Protein 7PAB (pdb70)

B-factor: mean 87.47, std 33.18, range [37.64, 240.62]

Foldseek 3Di:
DCVQQVLLVLLVVLQCLQFDPLFPWDDDDDDGADLADGDADWSTKTKHFAQDWGKHQVQVSQVSSCLSRPDDFWKKWKWWQQQGIIMITIGRHAPDPAAADPAAAQLFKDKAAAGDIHMHINVVVVVRCVVVVHDPDPQAWTWMWTWGRHPVMIMIGTFIFGAPDVVVVVVLLVVLVVVVCVSVSSNSVVCSVPSVVSNVSSVRRHHTPDFKHADDPFAWLVSDDLQWKWKAFPVHTIIGGLVPDPVNVVDALVVLLVCLQCCLPPVVQCLLVLLQLVLVVPPPPSLVVLQLVSVQSLVVSLVNLCVVQVQRPWHKHWDADPPPGGTKIKTWGDDRIDMQGSNSSVRNCNSLPQWIWTWHAAPSIIIIITGGNPDRDGYDSVSVVVSSVPDDDDPVSNVVSVVVCVRCVPPDPPD/DVLLVVLQVLQADVQFPWPDLCQFDQDWDTKTKHFAQDKDKHQVQVNQVSSVLSNKWKWAQQQGIIMITDGVDADPPAAADPAAAQLFKDKHAHGDIHIHHPVRVVVRCVVNVHDPDPQAWTWMWIWGRHPSMIMIGTFTFGAPDVVVVVVLVVVQCVVPCVNSNSVVCSVPSVSVNVSSVRRPHTPDFKHFDDPFDWLVSDDLQWKWKDAPVGTIIGGLVPDPVNVVLDAAPQPLLAQVSLQVCQQVVVDDLVLLQLVLLQLVLVCPPVHPDSLVLQQLVSQQCLLSSLSVLCVSRVQPPWHKHWDADPPPGGIKMKTWRDDRMDMGGSNSSVRNCNNLPQWIWTWHAAPSIIIIITGGDPDDQPGPDGDSVVSVVSSVPDDDDPVSNVVSNVVCVRCVPPDDDD

Organism: Human herpesvirus 3 (NCBI:txid10335)

Radius of gyration: 47.28 Å; Cα contacts (8 Å, |Δi|>4): 1502; chains: 2; bounding box: 60×59×164 Å

Solvent-accessible surface area: 37228 Å² total; per-residue (Å²): 120,72,110,76,88,88,59,3,69,79,6,11,104,40,0,72,57,0,8,16,102,32,2,83,57,60,31,53,140,50,67,110,3,44,10,104,196,19,18,77,121,26,1,1,46,2,24,0,80,60,114,25,55,53,21,0,0,0,0,2,0,0,33,2,0,35,51,32,11,118,59,139,32,45,0,0,0,48,0,44,0,50,28,107,4,0,21,0,27,0,18,0,73,96,47,124,144,14,45,61,12,174,13,54,32,73,73,21,31,29,62,10,44,48,102,94,31,10,0,0,14,22,58,23,0,28,74,24,1,141,72,36,69,15,53,139,132,20,0,16,0,0,2,12,0,30,0,17,0,84,40,56,86,0,28,0,0,6,18,5,19,3,18,141,71,66,55,157,11,82,115,13,21,50,110,0,49,100,52,99,204,102,66,22,122,31,0,3,65,37,0,47,168,33,67,98,51,0,52,59,16,0,90,22,6,75,46,6,71,50,87,84,12,72,20,114,34,66,12,52,0,42,98,2,1,13,28,6,3,0,30,1,13,86,155,24,69,57,13,5,11,1,55,100,18,108,83,8,94,119,108,94,71,64,42,7,31,106,19,8,48,93,6,41,95,99,13,164,81,6,56,18,1,0,0,0,0,0,3,23,28,18,56,153,121,5,54,82,22,0,38,40,2,7,75,4,18,29,0,12,0,0,2,46,6,0,29,104,45,55,36,123,94,1,43,0,0,0,38,162,7,77,128,42,34,35,2,18,0,2,0,7,4,69,51,138,72,12,43,0,56,58,139,7,0,43,67,0,50,70,1,1,150,41,24,105,7,22,0,6,60,71,94,100,18,18,0,0,2,0,9,96,127,141,137,25,74,106,26,32,34,64,76,0,46,73,76,0,12,106,11,61,0,35,0,62,5,15,0,46,0,8,103,27,0,44,71,1,73,102,18,118,14,83,147,62,113,110,16,67,111,30,0,131,58,6,8,32,113,47,4,134,43,89,105,66,140,164,41,36,73,168,57,36,7,54,3,40,0,121,66,111,18,56,62,20,0,0,0,0,1,0,9,33,2,6,59,50,64,62,14,0,34,0,42,0,53,25,114,9,0,24,0,27,0,19,37,138,98,47,127,138,11,49,67,11,160,16,50,35,72,71,19,30,34,68,14,39,52,99,107,31,12,0,0,28,38,70,22,0,85,78,29,7,145,59,36,69,11,53,165,115,58,5,10,0,0,1,24,0,29,0,16,0,64,39,82,109,0,22,0,0,5,19,10,20,4,15,121,56,68,54,120,14,79,127,26,29,53,124,0,52,113,64,94,168,78,151,23,5,2,61,31,6,39,167,38,53,94,69,0,41,63,34,2,165,21,14,81,46,6,64,63,91,69,12,90,24,114,32,87,9,45,0,38,105,2,4,14,26,6,1,0,19,2,32,82,188,32,64,64,14,3,14,4,67,88,13,106,59,2,96,89,83,29,107,31,204,15,93,204,2,77,42,65,26,8,32,107,28,20,53,99,42,122,30,92,105,152,9,17,58,24,4,0,0,0,0,10,1,8,7,9,40,102,46,91,64,2,70,78,11,1,35,51,1,9,63,18,5,5,0,7,3,0,4,36,0,0,98,53,16,51,34,189,92,7,36,0,0,0,31,161,11,81,84,35,33,47,14,24,0,1,0,6,3,88,34,161,74,9,35,0,13,34,101,2,1,37,45,0,54,57,0,2,136,6,22,58,7,5,0,12,57,58,109,96,26,8,0,0,0,0,8,78,43,83,95,155,62,94,84,73,111,29,19,48,62,78,3,32,72,65,0,13,114,15,70,0,33,0,84,8,3,14,41,0,26,137,7,0,65,53,0,67,115,19,124,15,46,177

InterPro domains:
  IPR021152 Herpesvirus UL31 [MF_04023] (33-329)
  IPR021152 Herpesvirus UL31 [PF02718] (86-326)

Secondary structure (DSSP, 8-state):
--HHHHHHHHHHHHHHHHS-TTEEE--------BTTB--SS--EEEEEETT-EEEE-HHHHHHHHHHH-SS----EEEEEE-SSEEEEEEESS--TT-------SSS-EEEE-TT-EEEEEHHHHHHHHHHTT---STTTSEEEEEEEEETTEEEEEEEEEEES-HHHHHHHHHHHHHHH--HHHHHHHHHTT-HHHHHHHHTTEEEES--EEE-PSSEEGGG--TTEEEEEETTEEEEEEGGG-HHHH---HHHHHHHHHT-SSSGGGGHHHHHHHHHHHH----HHHHHHHHT-HHHHHHHHHHHHTT-TT-EEEEEE-TTTSSEEEEEEPPTT-EEE-HHHHHHHHHHTTTEEEEEEEETTEEEEEEEE--------HHHHHHHHHHSEEEHHHHHHHHHHHHHHTT-----/-HHHHHHHHHHS-TTSEE--TTS--SS---EEEE-TT-EEEE-HHHHHHHHHHH--EEEEE-SSSEEEEE-SS--TT-------SSS-EEEE-TT-EEEE-HHHHHHHHHHTT---STTTSEEEEEEEEETTEEEEEEEEEEES-HHHHHHHHHHHHHHT--HHHHHHHHH-HHHHHHHHHHEEEES--EEE-PSSEEGGG--TTEEEEEETTEEEEEETTT-HHHHHH-S---TT-SHHHHHHHHHTT---HHHHHHHHHHHHHHHTS----HHHHHHHHHT-HHHHHHHHHHHHTT--S-EEEEEE-TTTSSEEEEEE--SS-EEE-HHHHHHHHHHTTTEEEEEEEETTEEEEEEEE-SS----PPP-HHHHHHHHHH-EEEHHHHHHHHHHHHHTSS-----

Structure (mmCIF, N/CA/C/O backbone):
data_7PAB
#
_entry.id   7PAB
#
_cell.length_a   76.010
_cell.length_b   35.050
_cell.length_c   158.220
_cell.angle_alpha   90.000
_cell.angle_beta   93.694
_cell.angle_gamma   90.000
#
_symmetry.space_group_name_H-M   'P 1 21 1'
#
loop_
_entity.id
_entity.type
_entity.pdbx_description
1 polymer 'Nuclear egress protein 2,Nuclear egress protein 1'
2 non-polymer 'SULFATE ION'
3 non-polymer 'ZINC ION'
4 water water
#
loop_
_atom_site.group_PDB
_atom_site.id
_atom_site.type_symbol
_atom_site.label_atom_id
_atom_site.label_alt_id
_atom_site.label_comp_id
_atom_site.label_asym_id
_atom_site.label_entity_id
_atom_site.label_seq_id
_atom_site.pdbx_PDB_ins_code
_atom_site.Cartn_x
_atom_site.Cartn_y
_atom_site.Cartn_z
_atom_site.occupancy
_atom_site.B_iso_or_equiv
_atom_site.auth_seq_id
_atom_site.auth_comp_id
_atom_site.auth_asym_id
_atom_site.auth_atom_id
_atom_site.pdbx_PDB_model_num
ATOM 1 N N . GLY A 1 1 ? 76.44194 -8.21147 -11.67577 1.000 105.43103 9 GLY A N 1
ATOM 2 C CA . GLY A 1 1 ? 77.85555 -8.17931 -11.34295 1.000 102.85672 9 GLY A CA 1
ATOM 3 C C . GLY A 1 1 ? 78.10702 -7.49059 -10.01386 1.000 97.61179 9 GLY A C 1
ATOM 4 O O . GLY A 1 1 ? 78.21717 -8.15122 -8.98130 1.000 95.02193 9 GLY A O 1
ATOM 8 N N . SER A 1 2 ? 78.18846 -6.15729 -10.04307 1.000 94.85457 10 SER A N 1
ATOM 9 C CA . SER A 1 2 ? 78.34300 -5.35238 -8.83621 1.000 88.03561 10 SER A CA 1
ATOM 10 C C . SER A 1 2 ? 77.00653 -4.94992 -8.22303 1.000 82.67119 10 SER A C 1
ATOM 11 O O . SER A 1 2 ? 76.98070 -4.49576 -7.07366 1.000 78.20420 10 SER A O 1
ATOM 19 N N . HIS A 1 3 ? 75.90464 -5.12018 -8.96012 1.000 85.54937 11 HIS A N 1
ATOM 20 C CA . HIS A 1 3 ? 74.59664 -4.66610 -8.49872 1.000 88.28181 11 HIS A CA 1
ATOM 21 C C . HIS A 1 3 ? 74.27817 -5.20236 -7.10883 1.000 87.31414 11 HIS A C 1
ATOM 22 O O . HIS A 1 3 ? 73.85004 -4.45247 -6.22387 1.000 82.31021 11 HIS A O 1
ATOM 36 N N . MET A 1 4 ? 74.48679 -6.50490 -6.89808 1.000 91.46144 12 MET A N 1
ATOM 37 C CA . MET A 1 4 ? 74.12595 -7.11581 -5.62205 1.000 91.51860 12 MET A CA 1
ATOM 38 C C . MET A 1 4 ? 74.87339 -6.45796 -4.46898 1.000 84.73888 12 MET A C 1
ATOM 39 O O . MET A 1 4 ? 74.27916 -6.14354 -3.43152 1.000 84.40719 12 MET A O 1
ATOM 53 N N . LEU A 1 5 ? 76.18092 -6.23525 -4.63473 1.000 78.84221 13 LEU A N 1
ATOM 54 C CA . LEU A 1 5 ? 76.94398 -5.52269 -3.61409 1.000 71.16278 13 LEU A CA 1
ATOM 55 C C . LEU A 1 5 ? 76.37339 -4.12840 -3.37940 1.000 68.91566 13 LEU A C 1
ATOM 56 O O . LEU A 1 5 ? 76.35417 -3.63782 -2.24364 1.000 65.69840 13 LEU A O 1
ATOM 72 N N . GLU A 1 6 ? 75.89458 -3.47804 -4.44339 1.000 71.11382 14 GLU A N 1
ATOM 73 C CA . GLU A 1 6 ? 75.32749 -2.14063 -4.30472 1.000 71.94693 14 GLU A CA 1
ATOM 74 C C . GLU A 1 6 ? 73.98057 -2.17837 -3.59176 1.000 69.55201 14 GLU A C 1
ATOM 75 O O . GLU A 1 6 ? 73.66409 -1.27659 -2.80818 1.000 66.83015 14 GLU A O 1
ATOM 87 N N . MET A 1 7 ? 73.17002 -3.20739 -3.85308 1.000 72.82869 15 MET A N 1
ATOM 88 C CA . MET A 1 7 ? 71.86283 -3.29037 -3.20843 1.000 75.73667 15 MET A CA 1
ATOM 89 C C . MET A 1 7 ? 72.00372 -3.43088 -1.69784 1.000 68.24503 15 MET A C 1
ATOM 90 O O . MET A 1 7 ? 71.27983 -2.77997 -0.93552 1.000 65.84904 15 MET A O 1
ATOM 104 N N . GLY A 1 8 ? 72.93082 -4.27691 -1.24674 1.000 63.80015 16 GLY A N 1
ATOM 105 C CA . GLY A 1 8 ? 73.13711 -4.43571 0.18197 1.000 61.04544 16 GLY A CA 1
ATOM 106 C C . GLY A 1 8 ? 73.68655 -3.18234 0.83497 1.000 59.15433 16 GLY A C 1
ATOM 107 O O . GLY A 1 8 ? 73.26656 -2.80874 1.93379 1.000 57.52080 16 GLY A O 1
ATOM 111 N N . ASP A 1 9 ? 74.63202 -2.51451 0.17152 1.000 60.91625 17 ASP A N 1
ATOM 112 C CA . ASP A 1 9 ? 75.20391 -1.29866 0.73980 1.000 62.40075 17 ASP A CA 1
ATOM 113 C C . ASP A 1 9 ? 74.17044 -0.18130 0.81032 1.000 60.65138 17 ASP A C 1
ATOM 114 O O . ASP A 1 9 ? 74.11852 0.55859 1.79931 1.000 58.03411 17 ASP A O 1
ATOM 123 N N . ASN A 1 10 ? 73.34216 -0.03766 -0.22797 1.000 61.16048 18 ASN A N 1
ATOM 124 C CA . ASN A 1 10 ? 72.28572 0.96717 -0.18335 1.000 62.03964 18 ASN A CA 1
ATOM 125 C C . ASN A 1 10 ? 71.37428 0.74538 1.01749 1.000 59.21865 18 ASN A C 1
ATOM 126 O O . ASN A 1 10 ? 70.91219 1.70680 1.64126 1.000 58.48211 18 ASN A O 1
ATOM 137 N N . LEU A 1 11 ? 71.11132 -0.51719 1.36040 1.000 58.48251 19 LEU A N 1
ATOM 138 C CA . LEU A 1 11 ? 70.28748 -0.82062 2.52585 1.000 57.78456 19 LEU A CA 1
ATOM 139 C C . LEU A 1 11 ? 70.96657 -0.35784 3.80955 1.000 56.03020 19 LEU A C 1
ATOM 140 O O . LEU A 1 11 ? 70.40939 0.44024 4.57229 1.000 55.46395 19 LEU A O 1
ATOM 156 N N . LEU A 1 12 ? 72.17862 -0.85782 4.06676 1.000 55.17681 20 LEU A N 1
ATOM 157 C CA . LEU A 1 12 ? 72.86580 -0.52632 5.31030 1.000 55.46178 20 LEU A CA 1
ATOM 158 C C . LEU A 1 12 ? 73.11529 0.97055 5.43524 1.000 58.80970 20 LEU A C 1
ATOM 159 O O . LEU A 1 12 ? 73.08862 1.51147 6.54714 1.000 60.32838 20 LEU A O 1
ATOM 175 N N . GLN A 1 13 ? 73.35482 1.65730 4.31599 1.000 60.35738 21 GLN A N 1
ATOM 176 C CA . GLN A 1 13 ? 73.56550 3.09980 4.37607 1.000 63.04223 21 GLN A CA 1
ATOM 177 C C . GLN A 1 13 ? 72.27999 3.82626 4.75119 1.000 58.28777 21 GLN A C 1
ATOM 178 O O . GLN A 1 13 ? 72.31361 4.81952 5.48651 1.000 55.94810 21 GLN A O 1
ATOM 192 N N . ARG A 1 14 ? 71.13668 3.34758 4.25756 1.000 55.39843 22 ARG A N 1
ATOM 193 C CA . ARG A 1 14 ? 69.86809 3.96263 4.62675 1.000 55.10227 22 ARG A CA 1
ATOM 194 C C . ARG A 1 14 ? 69.49641 3.63852 6.06722 1.000 55.06229 22 ARG A C 1
ATOM 195 O O . ARG A 1 14 ? 68.80503 4.42742 6.72203 1.000 55.26125 22 ARG A O 1
ATOM 216 N N . ILE A 1 15 ? 69.94538 2.49180 6.57722 1.000 54.13009 23 ILE A N 1
ATOM 217 C CA . ILE A 1 15 ? 69.74304 2.18009 7.98676 1.000 54.49261 23 ILE A CA 1
ATOM 218 C C . ILE A 1 15 ? 70.59078 3.10034 8.85557 1.000 56.74019 23 ILE A C 1
ATOM 219 O O . ILE A 1 15 ? 70.09073 3.73297 9.79397 1.000 58.42667 23 ILE A O 1
ATOM 235 N N . ARG A 1 16 ? 71.88872 3.19049 8.55558 1.000 57.02872 24 ARG A N 1
ATOM 236 C CA . ARG A 1 16 ? 72.75525 4.08368 9.31613 1.000 60.69774 24 ARG A CA 1
ATOM 237 C C . ARG A 1 16 ? 72.27067 5.52326 9.23142 1.000 58.31372 24 ARG A C 1
ATOM 238 O O . ARG A 1 16 ? 72.42367 6.29049 10.19030 1.000 58.04937 24 ARG A O 1
ATOM 259 N N . LEU A 1 17 ? 71.66357 5.89789 8.10452 1.000 55.47583 25 LEU A N 1
ATOM 260 C CA . LEU A 1 17 ? 71.15682 7.25562 7.94489 1.000 56.26081 25 LEU A CA 1
ATOM 261 C C . LEU A 1 17 ? 70.12872 7.59271 9.01881 1.000 55.33474 25 LEU A C 1
ATOM 262 O O . LEU A 1 17 ? 70.19588 8.65520 9.64806 1.000 56.74994 25 LEU A O 1
ATOM 278 N N . VAL A 1 18 ? 69.16434 6.69568 9.24627 1.000 53.57642 26 VAL A N 1
ATOM 279 C CA . VAL A 1 18 ? 68.03335 7.02125 10.11228 1.000 53.18009 26 VAL A CA 1
ATOM 280 C C . VAL A 1 18 ? 68.30464 6.78614 11.59038 1.000 53.52282 26 VAL A C 1
ATOM 281 O O . VAL A 1 18 ? 67.50057 7.22161 12.42808 1.000 55.70767 26 VAL A O 1
ATOM 294 N N . VAL A 1 19 ? 69.39396 6.11927 11.94311 1.000 56.74619 27 VAL A N 1
ATOM 295 C CA . VAL A 1 19 ? 69.71714 5.90697 13.35639 1.000 55.69418 27 VAL A CA 1
ATOM 296 C C . VAL A 1 19 ? 70.42592 7.15006 13.88915 1.000 57.00811 27 VAL A C 1
ATOM 297 O O . VAL A 1 19 ? 71.42652 7.58180 13.29535 1.000 57.98314 27 VAL A O 1
ATOM 310 N N . PRO A 1 20 ? 69.95163 7.75130 14.98398 1.000 56.98535 28 PRO A N 1
ATOM 311 C CA . PRO A 1 20 ? 70.62991 8.94000 15.51683 1.000 59.44522 28 PRO A CA 1
ATOM 312 C C . PRO A 1 20 ? 72.08701 8.65300 15.84919 1.000 62.95820 28 PRO A C 1
ATOM 313 O O . PRO A 1 20 ? 72.45950 7.53292 16.20517 1.000 64.74734 28 PRO A O 1
ATOM 324 N N . SER A 1 21 ? 72.91245 9.69796 15.74555 1.000 66.51965 29 SER A N 1
ATOM 325 C CA . SER A 1 21 ? 74.35977 9.51591 15.80636 1.000 70.43136 29 SER A CA 1
ATOM 326 C C . SER A 1 21 ? 74.83728 9.09459 17.19050 1.000 69.37404 29 SER A C 1
ATOM 327 O O . SER A 1 21 ? 75.89231 8.46047 17.30731 1.000 69.82445 29 SER A O 1
ATOM 335 N N . ALA A 1 22 ? 74.09700 9.44183 18.24711 1.000 67.89215 30 ALA A N 1
ATOM 336 C CA . ALA A 1 22 ? 74.49900 9.02311 19.58654 1.000 68.35500 30 ALA A CA 1
ATOM 337 C C . ALA A 1 22 ? 74.62388 7.50805 19.67988 1.000 66.86252 30 ALA A C 1
ATOM 338 O O . ALA A 1 22 ? 75.38575 6.99664 20.50915 1.000 69.36038 30 ALA A O 1
ATOM 345 N N . LEU A 1 23 ? 73.88073 6.77811 18.85046 1.000 64.20664 31 LEU A N 1
ATOM 346 C CA . LEU A 1 23 ? 74.00943 5.32632 18.73090 1.000 62.99199 31 LEU A CA 1
ATOM 347 C C . LEU A 1 23 ? 74.94564 5.07118 17.55504 1.000 63.82096 31 LEU A C 1
ATOM 348 O O . LEU A 1 23 ? 74.52116 5.00360 16.40078 1.000 64.58043 31 LEU A O 1
ATOM 364 N N . GLN A 1 24 ? 76.23390 4.93228 17.85336 1.000 69.51594 32 GLN A N 1
ATOM 365 C CA . GLN A 1 24 ? 77.24437 4.88942 16.80681 1.000 75.20111 32 GLN A CA 1
ATOM 366 C C . GLN A 1 24 ? 77.23347 3.54769 16.08809 1.000 74.01883 32 GLN A C 1
ATOM 367 O O . GLN A 1 24 ? 77.24504 2.48882 16.72320 1.000 67.64378 32 GLN A O 1
ATOM 381 N N . CYS A 1 25 ? 77.22079 3.59736 14.75888 1.000 76.40181 33 CYS A N 1
ATOM 382 C CA . CYS A 1 25 ? 77.40180 2.38913 13.96870 1.000 81.89836 33 CYS A CA 1
ATOM 383 C C . CYS A 1 25 ? 78.74752 1.75716 14.29877 1.000 86.63404 33 CYS A C 1
ATOM 384 O O . CYS A 1 25 ? 79.77830 2.43605 14.31804 1.000 91.87459 33 CYS A O 1
ATOM 392 N N . CYS A 1 26 ? 78.73339 0.45112 14.57064 1.000 86.84029 34 CYS A N 1
ATOM 393 C CA . CYS A 1 26 ? 79.95169 -0.27695 14.90143 1.000 90.62377 34 CYS A CA 1
ATOM 394 C C . CYS A 1 26 ? 79.99411 -1.62702 14.19591 1.000 95.94875 34 CYS A C 1
ATOM 395 O O . CYS A 1 26 ? 80.54406 -2.59578 14.73176 1.000 97.64084 34 CYS A O 1
ATOM 403 N N . ASP A 1 27 ? 79.41945 -1.70725 12.99828 1.000 97.55383 35 ASP A N 1
ATOM 404 C CA . ASP A 1 27 ? 79.39591 -2.96143 12.26080 1.000 103.28911 35 ASP A CA 1
ATOM 405 C C . ASP A 1 27 ? 80.81263 -3.45664 11.99262 1.000 107.99233 35 ASP A C 1
ATOM 406 O O . ASP A 1 27 ? 81.76517 -2.67665 11.90458 1.000 113.92493 35 ASP A O 1
ATOM 415 N N . GLY A 1 28 ? 80.94252 -4.76888 11.85964 1.000 106.06616 36 GLY A N 1
ATOM 416 C CA . GLY A 1 28 ? 82.19042 -5.39838 11.47996 1.000 108.14975 36 GLY A CA 1
ATOM 417 C C . GLY A 1 28 ? 82.30482 -5.55302 9.98090 1.000 107.18418 36 GLY A C 1
ATOM 418 O O . GLY A 1 28 ? 81.79871 -4.73480 9.20631 1.000 101.98051 36 GLY A O 1
ATOM 422 N N . ASP A 1 29 ? 82.97805 -6.62228 9.56372 1.000 113.16451 37 ASP A N 1
ATOM 423 C CA . ASP A 1 29 ? 83.13662 -6.94264 8.14878 1.000 115.76803 37 ASP A CA 1
ATOM 424 C C . ASP A 1 29 ? 81.95735 -7.80739 7.71837 1.000 110.67806 37 ASP A C 1
ATOM 425 O O . ASP A 1 29 ? 81.83604 -8.96040 8.14408 1.000 113.21690 37 ASP A O 1
ATOM 434 N N . LEU A 1 30 ? 81.07536 -7.24227 6.86663 1.000 105.63192 38 LEU A N 1
ATOM 435 C CA . LEU A 1 30 ? 79.86722 -7.93656 6.45672 1.000 100.21924 38 LEU A CA 1
ATOM 436 C C . LEU A 1 30 ? 79.99904 -8.46191 5.03171 1.000 95.15113 38 LEU A C 1
ATOM 437 O O . LEU A 1 30 ? 80.75235 -7.90983 4.22374 1.000 95.56730 38 LEU A O 1
ATOM 453 N N . PRO A 1 31 ? 79.27965 -9.53632 4.69812 1.000 90.36499 39 PRO A N 1
ATOM 454 C CA . PRO A 1 31 ? 79.37117 -10.09220 3.34363 1.000 86.71259 39 PRO A CA 1
ATOM 455 C C . PRO A 1 31 ? 78.39590 -9.44534 2.37451 1.000 77.82989 39 PRO A C 1
ATOM 456 O O . PRO A 1 31 ? 77.68931 -8.49433 2.72531 1.000 72.16963 39 PRO A O 1
ATOM 467 N N . ILE A 1 32 ? 78.36173 -9.95782 1.14356 1.000 76.60476 40 ILE A N 1
ATOM 468 C CA . ILE A 1 32 ? 77.38470 -9.50579 0.16308 1.000 72.93345 40 ILE A CA 1
ATOM 469 C C . ILE A 1 32 ? 76.00196 -10.00045 0.56232 1.000 70.31116 40 ILE A C 1
ATOM 470 O O . ILE A 1 32 ? 75.82978 -11.15521 0.97576 1.000 69.71838 40 ILE A O 1
ATOM 486 N N . PHE A 1 33 ? 75.00579 -9.12818 0.43724 1.000 69.09858 41 PHE A N 1
ATOM 487 C CA . PHE A 1 33 ? 73.63140 -9.44664 0.80241 1.000 69.55065 41 PHE A CA 1
ATOM 488 C C . PHE A 1 33 ? 72.84824 -9.81601 -0.45257 1.000 67.87868 41 PHE A C 1
ATOM 489 O O . PHE A 1 33 ? 72.78050 -9.02742 -1.40158 1.000 69.35925 41 PHE A O 1
ATOM 506 N N . ASP A 1 34 ? 72.25300 -11.00982 -0.44994 1.000 66.32099 42 ASP A N 1
ATOM 507 C CA . ASP A 1 34 ? 71.44224 -11.47094 -1.56703 1.000 65.87955 42 ASP A CA 1
ATOM 508 C C . ASP A 1 34 ? 69.97207 -11.35084 -1.19490 1.000 65.60175 42 ASP A C 1
ATOM 509 O O . ASP A 1 34 ? 69.51125 -12.08317 -0.30685 1.000 63.88339 42 ASP A O 1
ATOM 518 N N . PRO A 1 35 ? 69.19616 -10.46912 -1.83422 1.000 69.52893 43 PRO A N 1
ATOM 519 C CA . PRO A 1 35 ? 67.78319 -10.32445 -1.44012 1.000 73.00611 43 PRO A CA 1
ATOM 520 C C . PRO A 1 35 ? 67.00616 -11.62968 -1.45943 1.000 76.23139 43 PRO A C 1
ATOM 521 O O . PRO A 1 35 ? 66.08029 -11.80022 -0.65539 1.000 77.78184 43 PRO A O 1
ATOM 532 N N . GLN A 1 36 ? 67.35393 -12.55985 -2.34950 1.000 70.06174 44 GLN A N 1
ATOM 533 C CA . GLN A 1 36 ? 66.67898 -13.85000 -2.41182 1.000 72.54781 44 GLN A CA 1
ATOM 534 C C . GLN A 1 36 ? 67.20732 -14.84633 -1.38846 1.000 68.18648 44 GLN A C 1
ATOM 535 O O . GLN A 1 36 ? 66.58161 -15.89332 -1.18915 1.000 68.77821 44 GLN A O 1
ATOM 549 N N . ARG A 1 37 ? 68.33993 -14.55734 -0.75074 1.000 64.87776 45 ARG A N 1
ATOM 550 C CA . ARG A 1 37 ? 68.90203 -15.40777 0.29999 1.000 63.94176 45 ARG A CA 1
ATOM 551 C C . ARG A 1 37 ? 69.44990 -14.51097 1.39863 1.000 63.84003 45 ARG A C 1
ATOM 552 O O . ARG A 1 37 ? 70.66825 -14.36847 1.56065 1.000 64.14339 45 ARG A O 1
ATOM 573 N N . PRO A 1 38 ? 68.57164 -13.88095 2.17525 1.000 63.63407 46 PRO A N 1
ATOM 574 C CA . PRO A 1 38 ? 69.04030 -12.95333 3.19797 1.000 63.02166 46 PRO A CA 1
ATOM 575 C C . PRO A 1 38 ? 69.95559 -13.65785 4.18107 1.000 63.59765 46 PRO A C 1
ATOM 576 O O . PRO A 1 38 ? 69.78449 -14.85839 4.46230 1.000 64.89602 46 PRO A O 1
ATOM 587 N N . PRO A 1 39 ? 70.93802 -12.95036 4.73212 1.000 63.65154 47 PRO A N 1
ATOM 588 C CA . PRO A 1 39 ? 71.82300 -13.57745 5.71862 1.000 65.37338 47 PRO A CA 1
ATOM 589 C C . PRO A 1 39 ? 71.07143 -13.94380 6.98842 1.000 66.90775 47 PRO A C 1
ATOM 590 O O . PRO A 1 39 ? 69.98865 -13.43071 7.27876 1.000 65.59245 47 PRO A O 1
ATOM 601 N N . ALA A 1 40 ? 71.67633 -14.85189 7.75436 1.000 69.88142 48 ALA A N 1
ATOM 602 C CA . ALA A 1 40 ? 71.18755 -15.19272 9.08231 1.000 71.64883 48 ALA A CA 1
ATOM 603 C C . ALA A 1 40 ? 72.03414 -14.58963 10.19270 1.000 72.86530 48 ALA A C 1
ATOM 604 O O . ALA A 1 40 ? 71.54407 -14.44802 11.31771 1.000 73.14915 48 ALA A O 1
ATOM 611 N N . ARG A 1 41 ? 73.28154 -14.23031 9.90267 1.000 76.30139 49 ARG A N 1
ATOM 612 C CA . ARG A 1 41 ? 74.13777 -13.58674 10.88430 1.000 78.90898 49 ARG A CA 1
ATOM 613 C C . ARG A 1 41 ? 73.64266 -12.16769 11.15959 1.000 70.09186 49 ARG A C 1
ATOM 614 O O . ARG A 1 41 ? 72.65495 -11.69581 10.58837 1.000 65.63876 49 ARG A O 1
ATOM 635 N N . CYS A 1 42 ? 74.34473 -11.47779 12.05217 1.000 66.91042 50 CYS A N 1
ATOM 636 C CA . CYS A 1 42 ? 74.02302 -10.08798 12.33597 1.000 63.25844 50 CYS A CA 1
ATOM 637 C C . CYS A 1 42 ? 74.40893 -9.20887 11.15309 1.000 61.79244 50 CYS A C 1
ATOM 638 O O . CYS A 1 42 ? 75.48233 -9.36707 10.56550 1.000 63.10386 50 CYS A O 1
ATOM 646 N N . VAL A 1 43 ? 73.52681 -8.27433 10.80584 1.000 60.48010 51 VAL A N 1
ATOM 647 C CA . VAL A 1 43 ? 73.72908 -7.42947 9.63709 1.000 60.99735 51 VAL A CA 1
ATOM 648 C C . VAL A 1 43 ? 74.06273 -5.98669 9.99625 1.000 59.34882 51 VAL A C 1
ATOM 649 O O . VAL A 1 43 ? 74.66261 -5.28660 9.16559 1.000 59.09001 51 VAL A O 1
ATOM 662 N N . PHE A 1 44 ? 73.69703 -5.51381 11.18594 1.000 57.78124 52 PHE A N 1
ATOM 663 C CA . PHE A 1 44 ? 74.13323 -4.19813 11.62919 1.000 57.80040 52 PHE A CA 1
ATOM 664 C C . PHE A 1 44 ? 74.22710 -4.18312 13.14738 1.000 56.77614 52 PHE A C 1
ATOM 665 O O . PHE A 1 44 ? 73.59380 -4.98469 13.83931 1.000 58.39689 52 PHE A O 1
ATOM 682 N N . GLN A 1 45 ? 75.03716 -3.25462 13.65385 1.000 56.39432 53 GLN A N 1
ATOM 683 C CA . GLN A 1 45 ? 75.21769 -3.05734 15.08524 1.000 57.22792 53 GLN A CA 1
ATOM 684 C C . GLN A 1 45 ? 75.38669 -1.57202 15.35944 1.000 54.72990 53 GLN A C 1
ATOM 685 O O . GLN A 1 45 ? 76.16721 -0.89858 14.68066 1.000 53.23058 53 GLN A O 1
ATOM 699 N N . PHE A 1 46 ? 74.65449 -1.06872 16.34953 1.000 54.42533 54 PHE A N 1
ATOM 700 C CA . PHE A 1 46 ? 74.79632 0.29978 16.82483 1.000 56.23150 54 PHE A CA 1
ATOM 701 C C . PHE A 1 46 ? 74.97072 0.26680 18.33510 1.000 58.48761 54 PHE A C 1
ATOM 702 O O . PHE A 1 46 ? 74.35915 -0.55909 19.01865 1.000 60.65148 54 PHE A O 1
ATOM 719 N N . ASN A 1 47 ? 75.80595 1.16450 18.85210 1.000 59.25239 55 ASN A N 1
ATOM 720 C CA . ASN A 1 47 ? 76.21710 1.13245 20.24851 1.000 62.59175 55 ASN A CA 1
ATOM 721 C C . ASN A 1 47 ? 75.95163 2.48229 20.89576 1.000 64.17697 55 ASN A C 1
ATOM 722 O O . ASN A 1 47 ? 76.28394 3.52577 20.32462 1.000 63.80460 55 ASN A O 1
ATOM 733 N N . GLY A 1 48 ? 75.34963 2.45536 22.08375 1.000 64.64627 56 GLY A N 1
ATOM 734 C CA . GLY A 1 48 ? 75.13544 3.65829 22.86342 1.000 65.17945 56 GLY A CA 1
ATOM 735 C C . GLY A 1 48 ? 75.94498 3.64637 24.14355 1.000 65.97849 56 GLY A C 1
ATOM 736 O O . GLY A 1 48 ? 75.78300 2.74998 24.97656 1.000 68.63654 56 GLY A O 1
ATOM 740 N N . GLU A 1 49 ? 76.82001 4.63405 24.31342 1.000 65.28676 57 GLU A N 1
ATOM 741 C CA . GLU A 1 49 ? 77.69387 4.67009 25.47450 1.000 66.19980 57 GLU A CA 1
ATOM 742 C C . GLU A 1 49 ? 76.89697 5.00139 26.73632 1.000 64.17935 57 GLU A C 1
ATOM 743 O O . GLU A 1 49 ? 75.70633 5.32495 26.69335 1.000 60.77419 57 GLU A O 1
ATOM 755 N N . ASP A 1 50 ? 77.57587 4.90877 27.87702 1.000 65.85351 58 ASP A N 1
ATOM 756 C CA . ASP A 1 50 ? 76.94060 5.21629 29.14972 1.000 66.53925 58 ASP A CA 1
ATOM 757 C C . ASP A 1 50 ? 76.47094 6.66565 29.16829 1.000 66.24360 58 ASP A C 1
ATOM 758 O O . ASP A 1 50 ? 77.10150 7.55614 28.59185 1.000 65.46037 58 ASP A O 1
ATOM 767 N N . ASN A 1 51 ? 75.34044 6.89283 29.83498 1.000 67.83975 59 ASN A N 1
ATOM 768 C CA . ASN A 1 51 ? 74.68219 8.18751 29.96990 1.000 69.31271 59 ASN A CA 1
ATOM 769 C C . ASN A 1 51 ? 74.02093 8.64309 28.67619 1.000 67.05405 59 ASN A C 1
ATOM 770 O O . ASN A 1 51 ? 73.50070 9.76522 28.62631 1.000 66.63284 59 ASN A O 1
ATOM 781 N N . VAL A 1 52 ? 74.02319 7.81931 27.62733 1.000 66.05383 60 VAL A N 1
ATOM 782 C CA . VAL A 1 52 ? 73.31726 8.16564 26.40160 1.000 64.23953 60 VAL A CA 1
ATOM 783 C C . VAL A 1 52 ? 71.81839 8.00769 26.61489 1.000 61.03556 60 VAL A C 1
ATOM 784 O O . VAL A 1 52 ? 71.35810 7.06483 27.27352 1.000 61.24020 60 VAL A O 1
ATOM 797 N N . SER A 1 53 ? 71.04758 8.93740 26.05579 1.000 58.61752 61 SER A N 1
ATOM 798 C CA . SER A 1 53 ? 69.58772 8.86193 26.04262 1.000 54.98114 61 SER A CA 1
ATOM 799 C C . SER A 1 53 ? 69.15059 9.13926 24.60806 1.000 51.60396 61 SER A C 1
ATOM 800 O O . SER A 1 53 ? 69.17541 10.28893 24.16001 1.000 50.83828 61 SER A O 1
ATOM 808 N N . GLU A 1 54 ? 68.75405 8.09161 23.89027 1.000 52.26681 62 GLU A N 1
ATOM 809 C CA . GLU A 1 54 ? 68.44884 8.21299 22.47287 1.000 54.58563 62 GLU A CA 1
ATOM 810 C C . GLU A 1 54 ? 67.35418 7.21870 22.11668 1.000 52.74192 62 GLU A C 1
ATOM 811 O O . GLU A 1 54 ? 67.00440 6.33742 22.90486 1.000 53.93471 62 GLU A O 1
ATOM 823 N N . ALA A 1 55 ? 66.81679 7.36932 20.90912 1.000 52.44112 63 ALA A N 1
ATOM 824 C CA . ALA A 1 55 ? 65.74409 6.52433 20.40708 1.000 50.54527 63 ALA A CA 1
ATOM 825 C C . ALA A 1 55 ? 66.19535 5.81314 19.13961 1.000 50.48442 63 ALA A C 1
ATOM 826 O O . ALA A 1 55 ? 66.84621 6.41220 18.27832 1.000 49.32656 63 ALA A O 1
ATOM 833 N N . PHE A 1 56 ? 65.83591 4.53459 19.03012 1.000 50.77450 64 PHE A N 1
ATOM 834 C CA . PHE A 1 56 ? 66.18878 3.70697 17.88607 1.000 50.94560 64 PHE A CA 1
ATOM 835 C C . PHE A 1 56 ? 64.94774 3.46573 17.03991 1.000 50.79066 64 PHE A C 1
ATOM 836 O O . PHE A 1 56 ? 63.94360 2.96833 17.57095 1.000 50.14278 64 PHE A O 1
ATOM 853 N N . PRO A 1 57 ? 64.95050 3.79633 15.73445 1.000 49.60029 65 PRO A N 1
ATOM 854 C CA . PRO A 1 57 ? 63.74720 3.57585 14.89841 1.000 49.17734 65 PRO A CA 1
ATOM 855 C C . PRO A 1 57 ? 63.57681 2.10927 14.52159 1.000 48.59315 65 PRO A C 1
ATOM 856 O O . PRO A 1 57 ? 63.79998 1.68002 13.37966 1.000 49.64733 65 PRO A O 1
ATOM 867 N N . VAL A 1 58 ? 63.15514 1.31370 15.50568 1.000 45.64398 66 VAL A N 1
ATOM 868 C CA . VAL A 1 58 ? 63.13779 -0.13578 15.33631 1.000 45.79706 66 VAL A CA 1
ATOM 869 C C . VAL A 1 58 ? 62.15028 -0.53984 14.24744 1.000 46.53303 66 VAL A C 1
ATOM 870 O O . VAL A 1 58 ? 62.46172 -1.37300 13.38715 1.000 47.92631 66 VAL A O 1
ATOM 883 N N . GLU A 1 59 ? 60.94912 0.04296 14.25545 1.000 45.32259 67 GLU A N 1
ATOM 884 C CA . GLU A 1 59 ? 59.94327 -0.37793 13.28678 1.000 44.72901 67 GLU A CA 1
ATOM 885 C C . GLU A 1 59 ? 60.34006 0.01246 11.86897 1.000 45.04997 67 GLU A C 1
ATOM 886 O O . GLU A 1 59 ? 60.19928 -0.78900 10.93939 1.000 44.38959 67 GLU A O 1
ATOM 898 N N . TYR A 1 60 ? 60.82203 1.24252 11.67991 1.000 47.75797 68 TYR A N 1
ATOM 899 C CA . TYR A 1 60 ? 61.16913 1.69525 10.33860 1.000 50.12252 68 TYR A CA 1
ATOM 900 C C . TYR A 1 60 ? 62.26431 0.82436 9.73942 1.000 51.61247 68 TYR A C 1
ATOM 901 O O . TYR A 1 60 ? 62.18198 0.41236 8.57629 1.000 52.94865 68 TYR A O 1
ATOM 919 N N . ILE A 1 61 ? 63.30317 0.53438 10.52475 1.000 51.15718 69 ILE A N 1
ATOM 920 C CA . ILE A 1 61 ? 64.39047 -0.30630 10.03673 1.000 51.54337 69 ILE A CA 1
ATOM 921 C C . ILE A 1 61 ? 63.87254 -1.69465 9.68576 1.000 51.59146 69 ILE A C 1
ATOM 922 O O . ILE A 1 61 ? 64.22108 -2.25721 8.64142 1.000 51.63060 69 ILE A O 1
ATOM 938 N N . MET A 1 62 ? 63.02815 -2.26685 10.54495 1.000 51.46874 70 MET A N 1
ATOM 939 C CA . MET A 1 62 ? 62.47183 -3.58722 10.26626 1.000 51.63650 70 MET A CA 1
ATOM 940 C C . MET A 1 62 ? 61.71423 -3.59680 8.94400 1.000 50.13158 70 MET A C 1
ATOM 941 O O . MET A 1 62 ? 61.90058 -4.49320 8.11383 1.000 50.71227 70 MET A O 1
ATOM 955 N N . ARG A 1 63 ? 60.84421 -2.60635 8.73363 1.000 50.49597 71 ARG A N 1
ATOM 956 C CA . ARG A 1 63 ? 60.04689 -2.57942 7.51303 1.000 53.85460 71 ARG A CA 1
ATOM 957 C C . ARG A 1 63 ? 60.90466 -2.26470 6.29553 1.000 56.48511 71 ARG A C 1
ATOM 958 O O . ARG A 1 63 ? 60.61392 -2.74220 5.19346 1.000 57.12380 71 ARG A O 1
ATOM 979 N N . LEU A 1 64 ? 61.95439 -1.46103 6.47113 1.000 58.02866 72 LEU A N 1
ATOM 980 C CA . LEU A 1 64 ? 62.91167 -1.25480 5.39171 1.000 61.85677 72 LEU A CA 1
ATOM 981 C C . LEU A 1 64 ? 63.57637 -2.56859 5.00083 1.000 60.02060 72 LEU A C 1
ATOM 982 O O . LEU A 1 64 ? 63.71714 -2.87309 3.81125 1.000 63.58932 72 LEU A O 1
ATOM 998 N N . MET A 1 65 ? 63.98370 -3.36390 5.99317 1.000 54.09167 73 MET A N 1
ATOM 999 C CA . MET A 1 65 ? 64.60664 -4.65280 5.71189 1.000 50.82945 73 MET A CA 1
ATOM 1000 C C . MET A 1 65 ? 63.62266 -5.60086 5.03814 1.000 51.45025 73 MET A C 1
ATOM 1001 O O . MET A 1 65 ? 63.96207 -6.27125 4.05596 1.000 51.03198 73 MET A O 1
ATOM 1015 N N . ALA A 1 66 ? 62.39291 -5.67212 5.55464 1.000 52.38454 74 ALA A N 1
ATOM 1016 C CA . ALA A 1 66 ? 61.38662 -6.52740 4.93439 1.000 54.89806 74 ALA A CA 1
ATOM 1017 C C . ALA A 1 66 ? 61.10095 -6.09582 3.50394 1.000 54.80411 74 ALA A C 1
ATOM 1018 O O . ALA A 1 66 ? 60.80980 -6.93703 2.64645 1.000 55.94376 74 ALA A O 1
ATOM 1025 N N . ASN A 1 67 ? 61.17690 -4.79281 3.22847 1.000 56.45898 75 ASN A N 1
ATOM 1026 C CA . ASN A 1 67 ? 60.97778 -4.31174 1.86631 1.000 59.52259 75 ASN A CA 1
ATOM 1027 C C . ASN A 1 67 ? 62.14046 -4.69942 0.96186 1.000 59.32879 75 ASN A C 1
ATOM 1028 O O . ASN A 1 67 ? 61.93724 -4.97499 -0.22569 1.000 60.99949 75 ASN A O 1
ATOM 1039 N N . TRP A 1 68 ? 63.35997 -4.72315 1.50264 1.000 56.80342 76 TRP A N 1
ATOM 1040 C CA . TRP A 1 68 ? 64.52365 -5.09007 0.70308 1.000 57.80703 76 TRP A CA 1
ATOM 1041 C C . TRP A 1 68 ? 64.52547 -6.57876 0.37875 1.000 59.30548 76 TRP A C 1
ATOM 1042 O O . TRP A 1 68 ? 64.83864 -6.97307 -0.75030 1.000 59.19680 76 TRP A O 1
ATOM 1063 N N . ALA A 1 69 ? 64.18515 -7.41882 1.35216 1.000 59.64768 77 ALA A N 1
ATOM 1064 C CA . ALA A 1 69 ? 64.19270 -8.85746 1.13069 1.000 61.34660 77 ALA A CA 1
ATOM 1065 C C . ALA A 1 69 ? 63.13846 -9.25003 0.10432 1.000 64.46116 77 ALA A C 1
ATOM 1066 O O . ALA A 1 69 ? 61.99414 -8.79048 0.15389 1.000 69.47128 77 ALA A O 1
ATOM 1073 N N . GLN A 1 70 ? 63.53127 -10.11376 -0.82689 1.000 64.57798 78 GLN A N 1
ATOM 1074 C CA . GLN A 1 70 ? 62.63405 -10.61929 -1.85507 1.000 68.04366 78 GLN A CA 1
ATOM 1075 C C . GLN A 1 70 ? 62.00267 -11.95317 -1.47381 1.000 65.58084 78 GLN A C 1
ATOM 1076 O O . GLN A 1 70 ? 61.31914 -12.56310 -2.30258 1.000 66.67568 78 GLN A O 1
ATOM 1090 N N . VAL A 1 71 ? 62.21390 -12.41320 -0.24295 1.000 62.81666 79 VAL A N 1
ATOM 1091 C CA . VAL A 1 71 ? 61.56225 -13.59239 0.29945 1.000 65.74703 79 VAL A CA 1
ATOM 1092 C C . VAL A 1 71 ? 60.94586 -13.21932 1.64507 1.000 67.74399 79 VAL A C 1
ATOM 1093 O O . VAL A 1 71 ? 61.09044 -12.09619 2.12537 1.000 65.75797 79 VAL A O 1
ATOM 1106 N N . ASP A 1 72 ? 60.25345 -14.17871 2.25206 1.000 72.15304 80 ASP A N 1
ATOM 1107 C CA . ASP A 1 72 ? 59.63580 -13.93908 3.54836 1.000 72.81497 80 ASP A CA 1
ATOM 1108 C C . ASP A 1 72 ? 60.69514 -13.87909 4.64115 1.000 70.12326 80 ASP A C 1
ATOM 1109 O O . ASP A 1 72 ? 61.61293 -14.70277 4.68869 1.000 70.24489 80 ASP A O 1
ATOM 1118 N N . CYS A 1 73 ? 60.56457 -12.89146 5.52266 1.000 68.24599 81 CYS A N 1
ATOM 1119 C CA . CYS A 1 73 ? 61.47508 -12.74701 6.64680 1.000 65.13725 81 CYS A CA 1
ATOM 1120 C C . CYS A 1 73 ? 60.73278 -12.07650 7.79306 1.000 64.33198 81 CYS A C 1
ATOM 1121 O O . CYS A 1 73 ? 59.63913 -11.53102 7.62364 1.000 63.89579 81 CYS A O 1
ATOM 1129 N N . ASP A 1 74 ? 61.34683 -12.12828 8.97095 1.000 63.72155 82 ASP A N 1
ATOM 1130 C CA . ASP A 1 74 ? 60.79712 -11.54203 10.19198 1.000 62.99271 82 ASP A CA 1
ATOM 1131 C C . ASP A 1 74 ? 61.92673 -10.75825 10.84549 1.000 59.39524 82 ASP A C 1
ATOM 1132 O O . ASP A 1 74 ? 62.57790 -11.24487 11.77949 1.000 58.85845 82 ASP A O 1
ATOM 1141 N N . PRO A 1 75 ? 62.20680 -9.55099 10.35923 1.000 57.88807 83 PRO A N 1
ATOM 1142 C CA . PRO A 1 75 ? 63.32156 -8.77308 10.91300 1.000 55.87352 83 PRO A CA 1
ATOM 1143 C C . PRO A 1 75 ? 63.25240 -8.68659 12.42956 1.000 56.49019 83 PRO A C 1
ATOM 1144 O O . PRO A 1 75 ? 62.21282 -8.36267 13.00940 1.000 55.37114 83 PRO A O 1
ATOM 1155 N N . TYR A 1 76 ? 64.37756 -8.98700 13.07152 1.000 57.04154 84 TYR A N 1
ATOM 1156 C CA . TYR A 1 76 ? 64.48500 -9.01759 14.52209 1.000 55.41299 84 TYR A CA 1
ATOM 1157 C C . TYR A 1 76 ? 65.67865 -8.17937 14.95078 1.000 54.45597 84 TYR A C 1
ATOM 1158 O O . TYR A 1 76 ? 66.74319 -8.22998 14.32504 1.000 54.39337 84 TYR A O 1
ATOM 1176 N N . ILE A 1 77 ? 65.48782 -7.39503 16.00734 1.000 52.58483 85 ILE A N 1
ATOM 1177 C CA . ILE A 1 77 ? 66.52272 -6.52388 16.55022 1.000 52.73638 85 ILE A CA 1
ATOM 1178 C C . ILE A 1 77 ? 66.71039 -6.87797 18.01700 1.000 53.96591 85 ILE A C 1
ATOM 1179 O O . ILE A 1 77 ? 65.74986 -6.85343 18.79571 1.000 56.54609 85 ILE A O 1
ATOM 1195 N N . LYS A 1 78 ? 67.94042 -7.21850 18.38624 1.000 53.76196 86 LYS A N 1
ATOM 1196 C CA . LYS A 1 78 ? 68.28930 -7.57975 19.75271 1.000 54.26610 86 LYS A CA 1
ATOM 1197 C C . LYS A 1 78 ? 68.90508 -6.37948 20.45721 1.000 54.41543 86 LYS A C 1
ATOM 1198 O O . LYS A 1 78 ? 69.76243 -5.68993 19.89359 1.000 53.05749 86 LYS A O 1
ATOM 1217 N N . ILE A 1 79 ? 68.46470 -6.13501 21.68657 1.000 56.87477 87 ILE A N 1
ATOM 1218 C CA . ILE A 1 79 ? 68.91855 -5.00382 22.48842 1.000 58.32319 87 ILE A CA 1
ATOM 1219 C C . ILE A 1 79 ? 69.61358 -5.57663 23.71620 1.000 62.43581 87 ILE A C 1
ATOM 1220 O O . ILE A 1 79 ? 68.96876 -6.19813 24.57126 1.000 62.70858 87 ILE A O 1
ATOM 1236 N N . GLN A 1 80 ? 70.92424 -5.36620 23.80793 1.000 65.60811 88 GLN A N 1
ATOM 1237 C CA . GLN A 1 80 ? 71.76265 -6.01983 24.80152 1.000 70.98226 88 GLN A CA 1
ATOM 1238 C C . GLN A 1 80 ? 72.47626 -4.99247 25.66755 1.000 68.55976 88 GLN A C 1
ATOM 1239 O O . GLN A 1 80 ? 72.97896 -3.98118 25.16745 1.000 66.62747 88 GLN A O 1
ATOM 1253 N N . ASN A 1 81 ? 72.51526 -5.26584 26.97051 1.000 68.63370 89 ASN A N 1
ATOM 1254 C CA . ASN A 1 81 ? 73.32904 -4.50710 27.91458 1.000 69.22176 89 ASN A CA 1
ATOM 1255 C C . ASN A 1 81 ? 74.70798 -5.15731 27.96339 1.000 70.60709 89 ASN A C 1
ATOM 1256 O O . ASN A 1 81 ? 74.87789 -6.22648 28.55850 1.000 72.41075 89 ASN A O 1
ATOM 1267 N N . THR A 1 82 ? 75.69312 -4.51287 27.33566 1.000 71.97281 90 THR A N 1
ATOM 1268 C CA . THR A 1 82 ? 77.02315 -5.09709 27.21934 1.000 76.71642 90 THR A CA 1
ATOM 1269 C C . THR A 1 82 ? 77.80987 -5.05382 28.52117 1.000 80.65235 90 THR A C 1
ATOM 1270 O O . THR A 1 82 ? 78.89538 -5.64050 28.58518 1.000 83.92116 90 THR A O 1
ATOM 1281 N N . GLY A 1 83 ? 77.29653 -4.38648 29.55107 1.000 79.92759 91 GLY A N 1
ATOM 1282 C CA . GLY A 1 83 ? 78.05147 -4.09295 30.74359 1.000 83.14402 91 GLY A CA 1
ATOM 1283 C C . GLY A 1 83 ? 78.67515 -2.71381 30.74695 1.000 83.51355 91 GLY A C 1
ATOM 1284 O O . GLY A 1 83 ? 78.96013 -2.17814 31.82375 1.000 86.31009 91 GLY A O 1
ATOM 1288 N N . VAL A 1 84 ? 78.89757 -2.13066 29.56725 1.000 81.38434 92 VAL A N 1
ATOM 1289 C CA . VAL A 1 84 ? 79.38405 -0.76304 29.44683 1.000 80.99691 92 VAL A CA 1
ATOM 1290 C C . VAL A 1 84 ? 78.57984 0.05527 28.45011 1.000 77.42806 92 VAL A C 1
ATOM 1291 O O . VAL A 1 84 ? 78.88337 1.23222 28.24793 1.000 77.30884 92 VAL A O 1
ATOM 1304 N N . SER A 1 85 ? 77.56077 -0.52320 27.82010 1.000 74.92541 93 SER A N 1
ATOM 1305 C CA . SER A 1 85 ? 76.83691 0.16132 26.75665 1.000 71.42140 93 SER A CA 1
ATOM 1306 C C . SER A 1 85 ? 75.59896 -0.64830 26.39723 1.000 66.68541 93 SER A C 1
ATOM 1307 O O . SER A 1 85 ? 75.42882 -1.79078 26.83131 1.000 68.44632 93 SER A O 1
ATOM 1315 N N . VAL A 1 86 ? 74.73139 -0.03142 25.59602 1.000 60.57232 94 VAL A N 1
ATOM 1316 C CA . VAL A 1 86 ? 73.60648 -0.71218 24.96509 1.000 55.91181 94 VAL A CA 1
ATOM 1317 C C . VAL A 1 86 ? 74.00136 -1.03906 23.53337 1.000 55.27525 94 VAL A C 1
ATOM 1318 O O . VAL A 1 86 ? 74.63850 -0.22492 22.85158 1.000 55.07891 94 VAL A O 1
ATOM 1331 N N . LEU A 1 87 ? 73.62702 -2.23131 23.07447 1.000 55.83857 95 LEU A N 1
ATOM 1332 C CA . LEU A 1 87 ? 73.99385 -2.71556 21.74945 1.000 56.51947 95 LEU A CA 1
ATOM 1333 C C . LEU A 1 87 ? 72.73590 -3.15132 21.01563 1.000 55.68223 95 LEU A C 1
ATOM 1334 O O . LEU A 1 87 ? 72.06342 -4.09715 21.43985 1.000 56.38929 95 LEU A O 1
ATOM 1350 N N . PHE A 1 88 ? 72.41597 -2.45558 19.92709 1.000 54.24373 96 PHE A N 1
ATOM 1351 C CA . PHE A 1 88 ? 71.33821 -2.85342 19.02995 1.000 53.61543 96 PHE A CA 1
ATOM 1352 C C . PHE A 1 88 ? 71.92735 -3.71018 17.91473 1.000 55.38222 96 PHE A C 1
ATOM 1353 O O . PHE A 1 88 ? 72.85872 -3.27948 17.22734 1.000 54.64433 96 PHE A O 1
ATOM 1370 N N . GLN A 1 89 ? 71.39161 -4.91737 17.73850 1.000 58.48297 97 GLN A N 1
ATOM 1371 C CA . GLN A 1 89 ? 71.87497 -5.85351 16.73015 1.000 62.07243 97 GLN A CA 1
ATOM 1372 C C . GLN A 1 89 ? 70.71184 -6.27616 15.84554 1.000 60.80807 97 GLN A C 1
ATOM 1373 O O . GLN A 1 89 ? 69.68519 -6.74131 16.34945 1.000 61.42098 97 GLN A O 1
ATOM 1387 N N . GLY A 1 90 ? 70.87765 -6.12471 14.53399 1.000 59.49036 98 GLY A N 1
ATOM 1388 C CA . GLY A 1 90 ? 69.81769 -6.38828 13.58069 1.000 57.48368 98 GLY A CA 1
ATOM 1389 C C . GLY A 1 90 ? 69.97212 -7.73141 12.89136 1.000 57.49775 98 GLY A C 1
ATOM 1390 O O . GLY A 1 90 ? 71.08263 -8.19438 12.63946 1.000 59.40204 98 GLY A O 1
ATOM 1394 N N . PHE A 1 91 ? 68.83068 -8.34930 12.58625 1.000 55.61189 99 PHE A N 1
ATOM 1395 C CA . PHE A 1 91 ? 68.78095 -9.63813 11.91255 1.000 55.82617 99 PHE A CA 1
ATOM 1396 C C . PHE A 1 91 ? 67.57158 -9.66868 10.98875 1.000 57.27799 99 PHE A C 1
ATOM 1397 O O . PHE A 1 91 ? 66.57597 -8.97899 11.22489 1.000 57.22404 99 PHE A O 1
ATOM 1414 N N . PHE A 1 92 ? 67.66907 -10.47754 9.92968 1.000 59.09804 100 PHE A N 1
ATOM 1415 C CA . PHE A 1 92 ? 66.51561 -10.72111 9.06973 1.000 59.03940 100 PHE A CA 1
ATOM 1416 C C . PHE A 1 92 ? 65.60561 -11.79970 9.64255 1.000 60.57599 100 PHE A C 1
ATOM 1417 O O . PHE A 1 92 ? 64.39425 -11.77695 9.39928 1.000 60.95941 100 PHE A O 1
ATOM 1434 N N . PHE A 1 93 ? 66.16792 -12.74576 10.39142 1.000 61.81954 101 PHE A N 1
ATOM 1435 C CA . PHE A 1 93 ? 65.40441 -13.75384 11.11082 1.000 65.28907 101 PHE A CA 1
ATOM 1436 C C . PHE A 1 93 ? 65.90969 -13.80626 12.54374 1.000 65.31832 101 PHE A C 1
ATOM 1437 O O . PHE A 1 93 ? 67.11439 -13.69342 12.78928 1.000 65.62292 101 PHE A O 1
ATOM 1454 N N . ARG A 1 94 ? 64.99208 -13.97505 13.48387 1.000 65.44373 102 ARG A N 1
ATOM 1455 C CA . ARG A 1 94 ? 65.38094 -14.03539 14.88400 1.000 64.64541 102 ARG A CA 1
ATOM 1456 C C . ARG A 1 94 ? 66.25617 -15.26412 15.11560 1.000 65.10841 102 ARG A C 1
ATOM 1457 O O . ARG A 1 94 ? 65.85882 -16.37788 14.74581 1.000 67.37841 102 ARG A O 1
ATOM 1478 N N . PRO A 1 95 ? 67.45415 -15.11125 15.70283 1.000 63.89870 103 PRO A N 1
ATOM 1479 C CA . PRO A 1 95 ? 68.26335 -16.29522 16.02474 1.000 66.85838 103 PRO A CA 1
ATOM 1480 C C . PRO A 1 95 ? 67.48041 -17.30772 16.84458 1.000 72.62952 103 PRO A C 1
ATOM 1481 O O . PRO A 1 95 ? 66.41228 -16.98959 17.37714 1.000 71.28088 103 PRO A O 1
ATOM 1492 N N . THR A 1 96 ? 68.01039 -18.52715 16.95619 1.000 81.93097 104 THR A N 1
ATOM 1493 C CA . THR A 1 96 ? 67.23720 -19.64072 17.49623 1.000 90.41088 104 THR A CA 1
ATOM 1494 C C . THR A 1 96 ? 66.61852 -19.29537 18.84769 1.000 95.91000 104 THR A C 1
ATOM 1495 O O . THR A 1 96 ? 65.39396 -19.33289 19.01195 1.000 96.55779 104 THR A O 1
ATOM 1506 N N . ASN A 1 97 ? 67.45136 -18.95237 19.82879 1.000 98.05592 105 ASN A N 1
ATOM 1507 C CA . ASN A 1 97 ? 67.00190 -18.69482 21.19365 1.000 99.66060 105 ASN A CA 1
ATOM 1508 C C . ASN A 1 97 ? 67.18927 -17.23139 21.58716 1.000 95.41098 105 ASN A C 1
ATOM 1509 O O . ASN A 1 97 ? 67.60041 -16.92163 22.70691 1.000 99.91441 105 ASN A O 1
ATOM 1520 N N . ALA A 1 98 ? 66.88719 -16.31267 20.67147 1.000 85.38229 106 ALA A N 1
ATOM 1521 C CA . ALA A 1 98 ? 67.00083 -14.89901 20.99123 1.000 75.86861 106 ALA A CA 1
ATOM 1522 C C . ALA A 1 98 ? 65.74672 -14.41137 21.71708 1.000 72.16658 106 ALA A C 1
ATOM 1523 O O . ALA A 1 98 ? 64.64781 -14.92241 21.48542 1.000 72.73749 106 ALA A O 1
ATOM 1530 N N . PRO A 1 99 ? 65.88323 -13.42118 22.59517 1.000 69.83036 107 PRO A N 1
ATOM 1531 C CA . PRO A 1 99 ? 64.73712 -12.98131 23.39537 1.000 69.72592 107 PRO A CA 1
ATOM 1532 C C . PRO A 1 99 ? 63.81450 -12.03860 22.63893 1.000 67.00889 107 PRO A C 1
ATOM 1533 O O . PRO A 1 99 ? 64.24267 -11.23466 21.80790 1.000 61.95603 107 PRO A O 1
ATOM 1544 N N . VAL A 1 100 ? 62.52388 -12.14955 22.94866 1.000 69.65191 108 VAL A N 1
ATOM 1545 C CA . VAL A 1 100 ? 61.49802 -11.24307 22.44508 1.000 70.90968 108 VAL A CA 1
ATOM 1546 C C . VAL 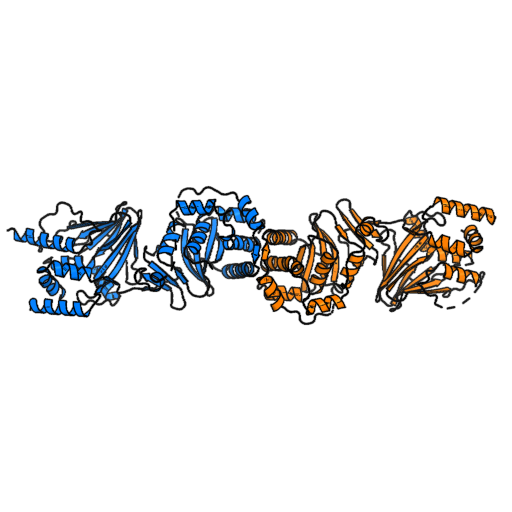A 1 100 ? 60.78054 -10.63548 23.64245 1.000 70.92495 108 VAL A C 1
ATOM 1547 O O . VAL A 1 100 ? 60.30270 -11.36249 24.52225 1.000 74.25590 108 VAL A O 1
ATOM 1560 N N . ALA A 1 101 ? 60.70562 -9.30797 23.67277 1.000 68.14918 109 ALA A N 1
ATOM 1561 C CA . ALA A 1 101 ? 60.14142 -8.61580 24.82237 1.000 67.82554 109 ALA A CA 1
ATOM 1562 C C . ALA A 1 101 ? 58.64073 -8.85440 24.91906 1.000 73.24251 109 ALA A C 1
ATOM 1563 O O . ALA A 1 101 ? 57.93407 -8.90596 23.90839 1.000 69.37430 109 ALA A O 1
ATOM 1570 N N . GLU A 1 102 ? 58.15615 -9.00133 26.15255 1.000 83.73182 110 GLU A N 1
ATOM 1571 C CA . GLU A 1 102 ? 56.72744 -9.14071 26.42472 1.000 95.00263 110 GLU A CA 1
ATOM 1572 C C . GLU A 1 102 ? 56.20327 -7.77062 26.84638 1.000 88.74809 110 GLU A C 1
ATOM 1573 O O . GLU A 1 102 ? 56.02058 -7.47624 28.02751 1.000 92.55966 110 GLU A O 1
ATOM 1585 N N . VAL A 1 103 ? 55.96361 -6.91985 25.84999 1.000 79.02242 111 VAL A N 1
ATOM 1586 C CA . VAL A 1 103 ? 55.53111 -5.55004 26.08003 1.000 71.75445 111 VAL A CA 1
ATOM 1587 C C . VAL A 1 103 ? 54.16799 -5.33523 25.43735 1.000 69.12641 111 VAL A C 1
ATOM 1588 O O . VAL A 1 103 ? 53.72230 -6.10057 24.57891 1.000 71.22620 111 VAL A O 1
ATOM 1601 N N . SER A 1 104 ? 53.50595 -4.26642 25.87434 1.000 65.01878 112 SER A N 1
ATOM 1602 C CA . SER A 1 104 ? 52.21833 -3.85180 25.34270 1.000 63.55728 112 SER A CA 1
ATOM 1603 C C . SER A 1 104 ? 52.19334 -2.33017 25.31128 1.000 62.00105 112 SER A C 1
ATOM 1604 O O . SER A 1 104 ? 53.17641 -1.66660 25.65485 1.000 57.25372 112 SER A O 1
ATOM 1612 N N . ILE A 1 105 ? 51.05783 -1.76939 24.89407 1.000 66.98171 113 ILE A N 1
ATOM 1613 C CA . ILE A 1 105 ? 50.90900 -0.31641 24.90339 1.000 71.39868 113 ILE A CA 1
ATOM 1614 C C . ILE A 1 105 ? 51.12315 0.22758 26.31168 1.000 75.14076 113 ILE A C 1
ATOM 1615 O O . ILE A 1 105 ? 51.86019 1.19783 26.51878 1.000 76.65856 113 ILE A O 1
ATOM 1631 N N . ASP A 1 106 ? 50.48025 -0.39512 27.30168 1.000 77.64152 114 ASP A N 1
ATOM 1632 C CA . ASP A 1 106 ? 50.50337 0.12394 28.66561 1.000 77.11253 114 ASP A CA 1
ATOM 1633 C C . ASP A 1 106 ? 51.73580 -0.32955 29.44155 1.000 72.32266 114 ASP A C 1
ATOM 1634 O O . ASP A 1 106 ? 52.28125 0.44197 30.23706 1.000 69.25296 114 ASP A O 1
ATOM 1643 N N . SER A 1 107 ? 52.18038 -1.57049 29.24511 1.000 71.35676 115 SER A N 1
ATOM 1644 C CA . SER A 1 107 ? 53.40038 -2.06809 29.87982 1.000 71.11372 115 SER A CA 1
ATOM 1645 C C . SER A 1 107 ? 54.49860 -2.08680 28.82073 1.000 65.98036 115 SER A C 1
ATOM 1646 O O . SER A 1 107 ? 54.78415 -3.10806 28.19864 1.000 66.55987 115 SER A O 1
ATOM 1654 N N . ASN A 1 108 ? 55.13004 -0.92777 28.62796 1.000 62.82228 116 ASN A N 1
ATOM 1655 C CA . ASN A 1 108 ? 56.07569 -0.72590 27.53696 1.000 60.81440 116 ASN A CA 1
ATOM 1656 C C . ASN A 1 108 ? 57.51228 -0.51251 27.99746 1.000 55.79241 116 ASN A C 1
ATOM 1657 O O . ASN A 1 108 ? 58.38322 -0.26131 27.15592 1.000 51.59266 116 ASN A O 1
ATOM 1668 N N . ASN A 1 109 ? 57.79020 -0.61224 29.29444 1.000 55.19173 117 ASN A N 1
ATOM 1669 C CA . ASN A 1 109 ? 59.12585 -0.37963 29.82550 1.000 53.54061 117 ASN A CA 1
ATOM 1670 C C . ASN A 1 109 ? 59.83675 -1.70219 30.08183 1.000 53.55270 117 ASN A C 1
ATOM 1671 O O . ASN A 1 109 ? 59.22698 -2.66966 30.54786 1.000 54.61127 117 ASN A O 1
ATOM 1682 N N . VAL A 1 110 ? 61.13226 -1.73165 29.77373 1.000 52.66610 118 VAL A N 1
ATOM 1683 C CA . VAL A 1 110 ? 61.98722 -2.88928 30.01211 1.000 55.12115 118 VAL A CA 1
ATOM 1684 C C . VAL A 1 110 ? 63.31513 -2.38668 30.56195 1.000 58.39409 118 VAL A C 1
ATOM 1685 O O . VAL A 1 110 ? 63.94938 -1.51473 29.95906 1.000 55.48141 118 VAL A O 1
ATOM 1698 N N . ILE A 1 111 ? 63.72905 -2.92093 31.70871 1.000 66.55333 119 ILE A N 1
ATOM 1699 C CA . ILE A 1 111 ? 64.99825 -2.56831 32.33783 1.000 72.85678 119 ILE A CA 1
ATOM 1700 C C . ILE A 1 111 ? 65.91243 -3.78351 32.24838 1.000 70.68092 119 ILE A C 1
ATOM 1701 O O . ILE A 1 111 ? 65.56173 -4.86887 32.72912 1.000 73.60033 119 ILE A O 1
ATOM 1717 N N . LEU A 1 112 ? 67.08246 -3.60341 31.64030 1.000 65.45131 120 LEU A N 1
ATOM 1718 C CA . LEU A 1 112 ? 68.04697 -4.68025 31.45621 1.000 64.33313 120 LEU A CA 1
ATOM 1719 C C . LEU A 1 112 ? 69.19733 -4.52578 32.44163 1.000 67.19611 120 LEU A C 1
ATOM 1720 O O . LEU A 1 112 ? 69.81968 -3.46074 32.51534 1.000 66.44320 120 LEU A O 1
ATOM 1736 N N . SER A 1 113 ? 69.48200 -5.59087 33.18593 1.000 73.01775 121 SER A N 1
ATOM 1737 C CA . SER A 1 113 ? 70.63823 -5.61209 34.06454 1.000 79.94885 121 SER A CA 1
ATOM 1738 C C . SER A 1 113 ? 71.90588 -5.81615 33.23812 1.000 84.86312 121 SER A C 1
ATOM 1739 O O . SER A 1 113 ? 71.87222 -5.91575 32.00844 1.000 80.79705 121 SER A O 1
ATOM 1747 N N . SER A 1 114 ? 73.04334 -5.87877 33.92196 1.000 93.43320 122 SER A N 1
ATOM 1748 C CA . SER A 1 114 ? 74.31028 -6.08113 33.23603 1.000 98.25006 122 SER A CA 1
ATOM 1749 C C . SER A 1 114 ? 74.34164 -7.45315 32.57478 1.000 98.48714 122 SER A C 1
ATOM 1750 O O . SER A 1 114 ? 73.95169 -8.45974 33.17290 1.000 102.79711 122 SER A O 1
ATOM 1758 N N . THR A 1 115 ? 74.80686 -7.48623 31.32844 1.000 93.33856 123 THR A N 1
ATOM 1759 C CA . THR A 1 115 ? 75.01221 -8.66643 30.49894 1.000 90.32983 123 THR A CA 1
ATOM 1760 C C . THR A 1 115 ? 73.70269 -9.22365 29.94258 1.000 85.36535 123 THR A C 1
ATOM 1761 O O . THR A 1 115 ? 73.74647 -10.15309 29.13452 1.000 85.28809 123 THR A O 1
ATOM 1772 N N . LEU A 1 116 ? 72.54697 -8.69692 30.33156 1.000 81.60564 124 LEU A N 1
ATOM 1773 C CA . LEU A 1 116 ? 71.27838 -9.21754 29.84970 1.000 79.07316 124 LEU A CA 1
ATOM 1774 C C . LEU A 1 116 ? 70.85257 -8.48494 28.58022 1.000 75.32620 124 LEU A C 1
ATOM 1775 O O . LEU A 1 116 ? 71.42499 -7.46339 28.19491 1.000 72.19562 124 LEU A O 1
ATOM 1791 N N . SER A 1 117 ? 69.82623 -9.02274 27.92610 1.000 75.31984 125 SER A N 1
ATOM 1792 C CA . SER A 1 117 ? 69.37957 -8.48241 26.65336 1.000 73.94129 125 SER A CA 1
ATOM 1793 C C . SER A 1 117 ? 67.91267 -8.81873 26.44038 1.000 71.79426 125 SER A C 1
ATOM 1794 O O . SER A 1 117 ? 67.38123 -9.77532 27.00973 1.000 75.53882 125 SER A O 1
ATOM 1802 N N . THR A 1 118 ? 67.26474 -8.00930 25.60507 1.000 66.51898 126 THR A N 1
ATOM 1803 C CA . THR A 1 118 ? 65.90734 -8.28400 25.15380 1.000 63.57289 126 THR A CA 1
ATOM 1804 C C . THR A 1 118 ? 65.86379 -8.11058 23.64177 1.000 59.71187 126 THR A C 1
ATOM 1805 O O . THR A 1 118 ? 66.90771 -7.92127 23.00888 1.000 57.48221 126 THR A O 1
ATOM 1816 N N . GLY A 1 119 ? 64.67698 -8.17030 23.05167 1.000 59.03478 127 GLY A N 1
ATOM 1817 C CA . GLY A 1 119 ? 64.58157 -8.00155 21.61395 1.000 59.31711 127 GLY A CA 1
ATOM 1818 C C . GLY A 1 119 ? 63.13979 -7.88427 21.17802 1.000 59.02193 127 GLY A C 1
ATOM 1819 O O . GLY A 1 119 ? 62.21298 -7.91473 21.99220 1.000 58.17730 127 GLY A O 1
ATOM 1823 N N . ILE A 1 120 ? 62.96485 -7.74103 19.86418 1.000 59.30727 128 ILE A N 1
ATOM 1824 C CA . ILE A 1 120 ? 61.63719 -7.66016 19.26843 1.000 61.24931 128 ILE A CA 1
ATOM 1825 C C . ILE A 1 120 ? 61.77454 -7.87907 17.77070 1.000 58.64251 128 ILE A C 1
ATOM 1826 O O . ILE A 1 120 ? 62.77983 -7.50232 17.16348 1.000 55.32263 128 ILE A O 1
ATOM 1842 N N . ASN A 1 121 ? 60.76035 -8.49629 17.17480 1.000 59.59876 129 ASN A N 1
ATOM 1843 C CA . ASN A 1 121 ? 60.70511 -8.70468 15.73689 1.000 57.95670 129 ASN A CA 1
ATOM 1844 C C . ASN A 1 121 ? 59.46208 -8.02438 15.17952 1.000 56.54487 129 ASN A C 1
ATOM 1845 O O . ASN A 1 121 ? 58.55034 -7.63647 15.91564 1.000 56.24620 129 ASN A O 1
ATOM 1856 N N . LEU A 1 122 ? 59.44163 -7.87143 13.85527 1.000 56.07699 130 LEU A N 1
ATOM 1857 C CA . LEU A 1 122 ? 58.33928 -7.16576 13.21284 1.000 55.99229 130 LEU A CA 1
ATOM 1858 C C . LEU A 1 122 ? 57.00882 -7.86423 13.45849 1.000 58.93275 130 LEU A C 1
ATOM 1859 O O . LEU A 1 122 ? 55.97025 -7.20145 13.56493 1.000 59.28696 130 LEU A O 1
ATOM 1875 N N . SER A 1 123 ? 57.01821 -9.19412 13.56242 1.000 61.17646 131 SER A N 1
ATOM 1876 C CA . SER A 1 123 ? 55.78097 -9.92489 13.81608 1.000 65.44029 131 SER A CA 1
ATOM 1877 C C . SER A 1 123 ? 55.18897 -9.54226 15.16729 1.000 64.91960 131 SER A C 1
ATOM 1878 O O . SER A 1 123 ? 53.99517 -9.23736 15.27251 1.000 67.49833 131 SER A O 1
ATOM 1886 N N . ALA A 1 124 ? 56.01344 -9.55186 16.21706 1.000 63.33907 132 ALA A N 1
ATOM 1887 C CA . ALA A 1 124 ? 55.53356 -9.14424 17.53300 1.000 63.17680 132 ALA A CA 1
ATOM 1888 C C . ALA A 1 124 ? 55.14939 -7.67088 17.54273 1.000 64.44320 132 ALA A C 1
ATOM 1889 O O . ALA A 1 124 ? 54.15457 -7.28477 18.16801 1.000 66.50273 132 ALA A O 1
ATOM 1896 N N . LEU A 1 125 ? 55.92939 -6.83474 16.85637 1.000 64.15944 133 LEU A N 1
ATOM 1897 C CA . LEU A 1 125 ? 55.60489 -5.41549 16.76383 1.000 64.70685 133 LEU A CA 1
ATOM 1898 C C . LEU A 1 125 ? 54.22448 -5.21610 16.15072 1.000 64.52678 133 LEU A C 1
ATOM 1899 O O . LEU A 1 125 ? 53.40291 -4.45266 16.67169 1.000 63.94268 133 LEU A O 1
ATOM 1915 N N . GLU A 1 126 ? 53.94808 -5.90873 15.04307 1.000 66.73406 134 GLU A N 1
ATOM 1916 C CA . GLU A 1 126 ? 52.64401 -5.78906 14.39985 1.000 72.02059 134 GLU A CA 1
ATOM 1917 C C . GLU A 1 126 ? 51.53171 -6.29075 15.31388 1.000 70.84217 134 GLU A C 1
ATOM 1918 O O . GLU A 1 126 ? 50.43889 -5.71226 15.35049 1.000 69.21229 134 GLU A O 1
ATOM 1930 N N . SER A 1 127 ? 51.79030 -7.36726 16.05997 1.000 70.66286 135 SER A N 1
ATOM 1931 C CA . SER A 1 127 ? 50.79046 -7.88235 16.99089 1.000 73.87362 135 SER A CA 1
ATOM 1932 C C . SER A 1 127 ? 50.46440 -6.85181 18.06467 1.000 73.33169 135 SER A C 1
ATOM 1933 O O . SER A 1 127 ? 49.29278 -6.61569 18.38401 1.000 76.37796 135 SER A O 1
ATOM 1941 N N . ILE A 1 128 ? 51.49510 -6.22799 18.63794 1.000 70.02597 136 ILE A N 1
ATOM 1942 C CA . ILE A 1 128 ? 51.26966 -5.16641 19.61400 1.000 69.08851 136 ILE A CA 1
ATOM 1943 C C . ILE A 1 128 ? 50.50733 -4.01536 18.97319 1.000 69.73705 136 ILE A C 1
ATOM 1944 O O . ILE A 1 128 ? 49.67589 -3.36256 19.61602 1.000 69.26009 136 ILE A O 1
ATOM 1960 N N . LYS A 1 129 ? 50.77690 -3.75216 17.69385 1.000 70.35554 137 LYS A N 1
ATOM 1961 C CA . LYS A 1 129 ? 50.15156 -2.62374 17.01367 1.000 73.37669 137 LYS A CA 1
ATOM 1962 C C . LYS A 1 129 ? 48.65668 -2.85211 16.82243 1.000 78.51575 137 LYS A C 1
ATOM 1963 O O . LYS A 1 129 ? 47.84850 -1.94558 17.05813 1.000 82.57619 137 LYS A O 1
ATOM 1982 N N . ARG A 1 130 ? 48.26808 -4.05750 16.40340 1.000 80.64611 138 ARG A N 1
ATOM 1983 C CA . ARG A 1 130 ? 46.86239 -4.35705 16.16231 1.000 86.46845 138 ARG A CA 1
ATOM 1984 C C . ARG A 1 130 ? 46.07824 -4.58678 17.44622 1.000 87.81747 138 ARG A C 1
ATOM 1985 O O . ARG A 1 130 ? 44.84941 -4.45775 17.43408 1.000 87.85434 138 ARG A O 1
ATOM 2006 N N . GLY A 1 131 ? 46.75262 -4.92224 18.54831 1.000 88.93107 139 GLY A N 1
ATOM 2007 C CA . GLY A 1 131 ? 46.05392 -5.09466 19.80906 1.000 93.92551 139 GLY A CA 1
ATOM 2008 C C . GLY A 1 131 ? 45.72009 -3.78800 20.49266 1.000 92.45718 139 GLY A C 1
ATOM 2009 O O . GLY A 1 131 ? 44.70662 -3.69495 21.19215 1.000 100.40930 139 GLY A O 1
ATOM 2013 N N . GLY A 1 132 ? 46.55250 -2.76947 20.30658 1.000 83.55714 140 GLY A N 1
ATOM 2014 C CA . GLY A 1 132 ? 46.32845 -1.45471 20.86231 1.000 80.12694 140 GLY A CA 1
ATOM 2015 C C . GLY A 1 132 ? 45.56740 -0.50522 19.96543 1.000 84.74507 140 GLY A C 1
ATOM 2016 O O . GLY A 1 132 ? 45.48529 0.68763 20.27693 1.000 81.57626 140 GLY A O 1
ATOM 2020 N N . GLY A 1 133 ? 45.00465 -0.99204 18.86245 1.000 84.46487 141 GLY A N 1
ATOM 2021 C CA . GLY A 1 133 ? 44.27085 -0.12405 17.95845 1.000 90.57252 141 GLY A CA 1
ATOM 2022 C C . GLY A 1 133 ? 45.10594 0.98667 17.36500 1.000 86.77830 141 GLY A C 1
ATOM 2023 O O . GLY A 1 133 ? 44.56694 2.04548 17.02462 1.000 90.39186 141 GLY A O 1
ATOM 2027 N N . ILE A 1 134 ? 46.41670 0.77473 17.23016 1.000 78.85686 142 ILE A N 1
ATOM 2028 C CA . ILE A 1 134 ? 47.28773 1.80782 16.68646 1.000 71.39932 142 ILE A CA 1
ATOM 2029 C C . ILE A 1 134 ? 47.02606 1.96321 15.19196 1.000 70.59128 142 ILE A C 1
ATOM 2030 O O . ILE A 1 134 ? 46.66249 1.00637 14.49321 1.000 70.39346 142 ILE A O 1
ATOM 2046 N N . ASP A 1 135 ? 47.21458 3.18280 14.69368 1.000 70.86152 143 ASP A N 1
ATOM 2047 C CA . ASP A 1 135 ? 47.00175 3.46257 13.27893 1.000 72.55850 143 ASP A CA 1
ATOM 2048 C C . ASP A 1 135 ? 48.03677 2.71330 12.44811 1.000 70.34977 143 ASP A C 1
ATOM 2049 O O . ASP A 1 135 ? 49.24400 2.87972 12.65037 1.000 67.16049 143 ASP A O 1
ATOM 2058 N N . ARG A 1 136 ? 47.56439 1.88687 11.51676 1.000 72.42258 144 ARG A N 1
ATOM 2059 C CA . ARG A 1 136 ? 48.42899 1.04712 10.70058 1.000 73.38202 144 ARG A CA 1
ATOM 2060 C C . ARG A 1 136 ? 48.74185 1.65584 9.34065 1.000 71.76169 144 ARG A C 1
ATOM 2061 O O . ARG A 1 136 ? 49.51234 1.06480 8.57760 1.000 70.29009 144 ARG A O 1
ATOM 2082 N N . ARG A 1 137 ? 48.16670 2.80834 9.01469 1.000 72.84421 145 ARG A N 1
ATOM 2083 C CA . ARG A 1 137 ? 48.51025 3.46608 7.76317 1.000 73.40831 145 ARG A CA 1
ATOM 2084 C C . ARG A 1 137 ? 50.01098 3.74769 7.73138 1.000 68.78973 145 ARG A C 1
ATOM 2085 O O . ARG A 1 137 ? 50.58310 4.16621 8.74468 1.000 64.22438 145 ARG A O 1
ATOM 2106 N N . PRO A 1 138 ? 50.68048 3.52927 6.59862 1.000 70.70350 146 PRO A N 1
ATOM 2107 C CA . PRO A 1 138 ? 52.14167 3.68409 6.57272 1.000 68.96029 146 PRO A CA 1
ATOM 2108 C C . PRO A 1 138 ? 52.57751 5.07077 7.02298 1.000 67.69534 146 PRO A C 1
ATOM 2109 O O . PRO A 1 138 ? 52.06891 6.08809 6.54696 1.000 70.88982 146 PRO A O 1
ATOM 2120 N N . LEU A 1 139 ? 53.52838 5.09831 7.95634 1.000 63.90826 147 LEU A N 1
ATOM 2121 C CA . LEU A 1 139 ? 54.20561 6.29694 8.44794 1.000 60.43487 147 LEU A CA 1
ATOM 2122 C C . LEU A 1 139 ? 53.34127 7.11193 9.39952 1.000 62.10931 147 LEU A C 1
ATOM 2123 O O . LEU A 1 139 ? 53.74338 8.22193 9.78305 1.000 61.09473 147 LEU A O 1
ATOM 2139 N N . GLN A 1 140 ? 52.17063 6.61321 9.79114 1.000 66.11816 148 GLN A N 1
ATOM 2140 C CA . GLN A 1 140 ? 51.34971 7.30884 10.77309 1.000 69.46507 148 GLN A CA 1
ATOM 2141 C C . GLN A 1 140 ? 51.72328 6.94840 12.20360 1.000 69.89686 148 GLN A C 1
ATOM 2142 O O . GLN A 1 140 ? 51.56246 7.77952 13.10446 1.000 71.10569 148 GLN A O 1
ATOM 2156 N N . ALA A 1 141 ? 52.22454 5.73275 12.43562 1.000 69.73626 149 ALA A N 1
ATOM 2157 C CA . ALA A 1 141 ? 52.56337 5.30074 13.79058 1.000 70.63919 149 ALA A CA 1
ATOM 2158 C C . ALA A 1 141 ? 53.62446 4.20516 13.68844 1.000 69.09821 149 ALA A C 1
ATOM 2159 O O . ALA A 1 141 ? 53.29911 3.06009 13.36432 1.000 73.60508 149 ALA A O 1
ATOM 2166 N N . LEU A 1 142 ? 54.87540 4.56273 13.97204 1.000 64.18860 150 LEU A N 1
ATOM 2167 C CA . LEU A 1 142 ? 55.97715 3.61086 13.99183 1.000 59.95635 150 LEU A CA 1
ATOM 2168 C C . LEU A 1 142 ? 56.55406 3.52481 15.39734 1.000 56.96216 150 LEU A C 1
ATOM 2169 O O . LEU A 1 142 ? 56.66198 4.53510 16.10130 1.000 54.70881 150 LEU A O 1
ATOM 2185 N N . MET A 1 143 ? 56.92388 2.31395 15.79956 1.000 56.38138 151 MET A N 1
ATOM 2186 C CA . MET A 1 143 ? 57.49123 2.10208 17.11942 1.000 55.95903 151 MET A CA 1
ATOM 2187 C C . MET A 1 143 ? 58.97002 2.45898 17.13231 1.000 53.21439 151 MET A C 1
ATOM 2188 O O . MET A 1 143 ? 59.71898 2.11704 16.21256 1.000 52.55996 151 MET A O 1
ATOM 2202 N N . TRP A 1 144 ? 59.38185 3.14931 18.18833 1.000 52.13443 152 TRP A N 1
ATOM 2203 C CA . TRP A 1 144 ? 60.78136 3.36851 18.50580 1.000 50.65708 152 TRP A CA 1
ATOM 2204 C C . TRP A 1 144 ? 61.06871 2.75807 19.86997 1.000 50.19929 152 TRP A C 1
ATOM 2205 O O . TRP A 1 144 ? 60.15530 2.46373 20.64586 1.000 51.49512 152 TRP A O 1
ATOM 2226 N N . VAL A 1 145 ? 62.34988 2.57184 20.16138 1.000 49.83441 153 VAL A N 1
ATOM 2227 C CA . VAL A 1 145 ? 62.79574 2.11977 21.47180 1.000 50.28508 153 VAL A CA 1
ATOM 2228 C C . VAL A 1 145 ? 63.64161 3.23431 22.06417 1.000 50.13724 153 VAL A C 1
ATOM 2229 O O . VAL A 1 145 ? 64.76812 3.47753 21.60983 1.000 48.61622 153 VAL A O 1
ATOM 2242 N N . ASN A 1 146 ? 63.09335 3.92453 23.06077 1.000 51.45365 154 ASN A N 1
ATOM 2243 C CA . ASN A 1 146 ? 63.85330 4.90374 23.82307 1.000 54.71168 154 ASN A CA 1
ATOM 2244 C C . ASN A 1 146 ? 64.76102 4.16789 24.79582 1.000 56.83946 154 ASN A C 1
ATOM 2245 O O . ASN A 1 146 ? 64.28837 3.36799 25.61023 1.000 61.66018 154 ASN A O 1
ATOM 2256 N N . CYS A 1 147 ? 66.05706 4.43021 24.71029 1.000 55.11477 155 CYS A N 1
ATOM 2257 C CA . CYS A 1 147 ? 67.03258 3.83567 25.60760 1.000 57.99798 155 CYS A CA 1
ATOM 2258 C C . CYS A 1 147 ? 67.64278 4.92290 26.47822 1.000 56.10232 155 CYS A C 1
ATOM 2259 O O . CYS A 1 147 ? 67.91215 6.03140 26.00679 1.000 57.13573 155 CYS A O 1
ATOM 2267 N N . PHE A 1 148 ? 67.83938 4.60475 27.75374 1.000 55.43671 156 PHE A N 1
ATOM 2268 C CA . PHE A 1 148 ? 68.52326 5.48450 28.69860 1.000 56.08365 156 PHE A CA 1
ATOM 2269 C C . PHE A 1 148 ? 69.64137 4.64997 29.31432 1.000 58.19203 156 PHE A C 1
ATOM 2270 O O . PHE A 1 148 ? 69.40775 3.88619 30.25518 1.000 59.56994 156 PHE A O 1
ATOM 2287 N N . VAL A 1 149 ? 70.84867 4.78013 28.77124 1.000 58.38954 157 VAL A N 1
ATOM 2288 C CA . VAL A 1 149 ? 71.98297 3.98841 29.23572 1.000 61.50539 157 VAL A CA 1
ATOM 2289 C C . VAL A 1 149 ? 72.43462 4.56523 30.57342 1.000 62.85342 157 VAL A C 1
ATOM 2290 O O . VAL A 1 149 ? 72.94969 5.68459 30.64058 1.000 65.84683 157 VAL A O 1
ATOM 2303 N N . ARG A 1 150 ? 72.23140 3.80169 31.64090 1.000 62.89235 158 ARG A N 1
ATOM 2304 C CA . ARG A 1 150 ? 72.47549 4.22600 33.01494 1.000 65.02967 158 ARG A CA 1
ATOM 2305 C C . ARG A 1 150 ? 73.25610 3.15115 33.75584 1.000 68.44965 158 ARG A C 1
ATOM 2306 O O . ARG A 1 150 ? 72.83656 2.65761 34.80401 1.000 67.60707 158 ARG A O 1
ATOM 2327 N N . MET A 1 151 ? 74.39266 2.74223 33.17928 1.000 72.44336 159 MET A N 1
ATOM 2328 C CA . MET A 1 151 ? 75.19731 1.63127 33.67843 1.000 80.28223 159 MET A CA 1
ATOM 2329 C C . MET A 1 151 ? 75.20187 1.60277 35.20211 1.000 81.63101 159 MET A C 1
ATOM 2330 O O . MET A 1 151 ? 75.32880 2.65472 35.84191 1.000 85.53948 159 MET A O 1
ATOM 2344 N N . PRO A 1 152 ? 75.06992 0.42062 35.82634 1.000 78.20883 160 PRO A N 1
ATOM 2345 C CA . PRO A 1 152 ? 75.11269 -0.90711 35.20191 1.000 75.26060 160 PRO A CA 1
ATOM 2346 C C . PRO A 1 152 ? 73.82248 -1.32897 34.49805 1.000 70.97090 160 PRO A C 1
ATOM 2347 O O . PRO A 1 152 ? 73.73923 -2.46527 34.03221 1.000 67.93993 160 PRO A O 1
ATOM 2358 N N . TYR A 1 153 ? 72.84172 -0.43462 34.41529 1.000 72.29888 161 TYR A N 1
ATOM 2359 C CA . TYR A 1 153 ? 71.53822 -0.75596 33.85619 1.000 75.19217 161 TYR A CA 1
ATOM 2360 C C . TYR A 1 153 ? 71.32499 -0.05552 32.52023 1.000 67.63928 161 TYR A C 1
ATOM 2361 O O . TYR A 1 153 ? 71.94230 0.96904 32.21616 1.000 66.54558 161 TYR A O 1
ATOM 2379 N N . VAL A 1 154 ? 70.43048 -0.63368 31.72288 1.000 63.54516 162 VAL A N 1
ATOM 2380 C CA . VAL A 1 154 ? 69.96073 -0.03920 30.47752 1.000 58.63288 162 VAL A CA 1
ATOM 2381 C C . VAL A 1 154 ? 68.44108 -0.00648 30.53603 1.000 57.12736 162 VAL A C 1
ATOM 2382 O O . VAL A 1 154 ? 67.79897 -1.05687 30.65396 1.000 58.27807 162 VAL A O 1
ATOM 2395 N N . GLN A 1 155 ? 67.86900 1.18930 30.46575 1.000 54.52896 163 GLN A N 1
ATOM 2396 C CA . GLN A 1 155 ? 66.42499 1.36712 30.50378 1.000 55.14042 163 GLN A CA 1
ATOM 2397 C C . GLN A 1 155 ? 65.89895 1.49189 29.08084 1.000 54.56696 163 GLN A C 1
ATOM 2398 O O . GLN A 1 155 ? 66.44069 2.25934 28.27836 1.000 54.13559 163 GLN A O 1
ATOM 2412 N N . LEU A 1 156 ? 64.85699 0.72615 28.76926 1.000 52.60225 164 LEU A N 1
ATOM 2413 C CA . LEU A 1 156 ? 64.24293 0.73087 27.45160 1.000 47.15032 164 LEU A CA 1
ATOM 2414 C C . LEU A 1 156 ? 62.76510 1.07276 27.57319 1.000 46.29620 164 LEU A C 1
ATOM 2415 O O . LEU A 1 156 ? 62.12720 0.79271 28.59446 1.000 47.08582 164 LEU A O 1
ATOM 2431 N N . SER A 1 157 ? 62.22553 1.68662 26.52270 1.000 44.68716 165 SER A N 1
ATOM 2432 C CA . SER A 1 157 ? 60.79540 1.96782 26.45564 1.000 48.65421 165 SER A CA 1
ATOM 2433 C C . SER A 1 157 ? 60.35337 1.83245 25.00828 1.000 49.60929 165 SER A C 1
ATOM 2434 O O . SER A 1 157 ? 60.86696 2.53526 24.13347 1.000 47.22595 165 SER A O 1
ATOM 2442 N N . PHE A 1 158 ? 59.41171 0.92661 24.76239 1.000 52.90347 166 PHE A N 1
ATOM 2443 C CA . PHE A 1 158 ? 58.89730 0.66726 23.42223 1.000 53.60856 166 PHE A CA 1
ATOM 2444 C C . PHE A 1 158 ? 57.69729 1.57657 23.18499 1.000 51.68061 166 PHE A C 1
ATOM 2445 O O . PHE A 1 158 ? 56.61635 1.34900 23.73799 1.000 53.34831 166 PHE A O 1
ATOM 2462 N N . ARG A 1 159 ? 57.88703 2.60516 22.36000 1.000 48.85731 167 ARG A N 1
ATOM 2463 C CA . ARG A 1 159 ? 56.90908 3.67021 22.19925 1.000 48.44707 167 ARG A CA 1
ATOM 2464 C C . ARG A 1 159 ? 56.58971 3.88364 20.72878 1.000 47.82853 167 ARG A C 1
ATOM 2465 O O . ARG A 1 159 ? 57.48305 3.85671 19.87528 1.000 47.56254 167 ARG A O 1
ATOM 2486 N N . PHE A 1 160 ? 55.30910 4.09940 20.44200 1.000 47.34220 168 PHE A N 1
ATOM 2487 C CA . PHE A 1 160 ? 54.85362 4.40356 19.09386 1.000 50.02439 168 PHE A CA 1
ATOM 2488 C C . PHE A 1 160 ? 54.90613 5.90790 18.86176 1.000 53.49318 168 PHE A C 1
ATOM 2489 O O . PHE A 1 160 ? 54.36180 6.68507 19.65169 1.000 55.44880 168 PHE A O 1
ATOM 2506 N N . MET A 1 161 ? 55.57022 6.31046 17.78304 1.000 56.11521 169 MET A N 1
ATOM 2507 C CA . MET A 1 161 ? 55.75331 7.71082 17.43773 1.000 59.00396 169 MET A CA 1
ATOM 2508 C C . MET A 1 161 ? 55.02243 8.02186 16.13825 1.000 59.30896 169 MET A C 1
ATOM 2509 O O . MET A 1 161 ? 54.86199 7.15613 15.27288 1.000 61.40519 169 MET A O 1
ATOM 2523 N N . GLY A 1 162 ? 54.58724 9.27124 16.00607 1.000 57.82257 170 GLY A N 1
ATOM 2524 C CA . GLY A 1 162 ? 53.83163 9.69240 14.85211 1.000 56.97181 170 GLY A CA 1
ATOM 2525 C C . GLY A 1 162 ? 54.25229 11.05681 14.34898 1.000 57.94630 170 GLY A C 1
ATOM 2526 O O . GLY A 1 162 ? 55.02883 11.77258 14.98964 1.000 54.47445 170 GLY A O 1
ATOM 2530 N N . PRO A 1 163 ? 53.73827 11.44494 13.18485 1.000 65.05335 171 PRO A N 1
ATOM 2531 C CA . PRO A 1 163 ? 54.15869 12.71307 12.58329 1.000 71.07922 171 PRO A CA 1
ATOM 2532 C C . PRO A 1 163 ? 53.57406 13.90930 13.31301 1.000 78.07523 171 PRO A C 1
ATOM 2533 O O . PRO A 1 163 ? 52.48824 13.84759 13.89433 1.000 78.68225 171 PRO A O 1
ATOM 2544 N N . GLU A 1 164 ? 54.31851 15.01569 13.27374 1.000 84.09050 172 GLU A N 1
ATOM 2545 C CA . GLU A 1 164 ? 53.80703 16.26399 13.82756 1.000 91.59162 172 GLU A CA 1
ATOM 2546 C C . GLU A 1 164 ? 52.63725 16.78665 13.00223 1.000 94.34631 172 GLU A C 1
ATOM 2547 O O . GLU A 1 164 ? 51.66333 17.30965 13.55691 1.000 96.55533 172 GLU A O 1
ATOM 2559 N N . ASP A 1 165 ? 52.71135 16.64707 11.68027 1.000 93.24065 173 ASP A N 1
ATOM 2560 C CA . ASP A 1 165 ? 51.62963 17.04220 10.77707 1.000 95.49283 173 ASP A CA 1
ATOM 2561 C C . ASP A 1 165 ? 51.14507 15.81225 10.02199 1.000 89.88037 173 ASP A C 1
ATOM 2562 O O . ASP A 1 165 ? 51.74481 15.43268 8.99977 1.000 89.84010 173 ASP A O 1
ATOM 2571 N N . PRO A 1 166 ? 50.07741 15.15151 10.47818 1.000 86.30309 174 PRO A N 1
ATOM 2572 C CA . PRO A 1 166 ? 49.59692 13.96501 9.75122 1.000 85.59810 174 PRO A CA 1
ATOM 2573 C C . PRO A 1 166 ? 49.21917 14.25139 8.30944 1.000 94.51637 174 PRO A C 1
ATOM 2574 O O . PRO A 1 166 ? 49.40846 13.38457 7.44688 1.000 92.01891 174 PRO A O 1
ATOM 2585 N N . SER A 1 167 ? 48.68867 15.44179 8.01827 1.000 104.13495 175 SER A N 1
ATOM 2586 C CA . SER A 1 167 ? 48.32327 15.76713 6.64329 1.000 112.01841 175 SER A CA 1
ATOM 2587 C C . SER A 1 167 ? 49.55351 15.81489 5.74721 1.000 106.38658 175 SER A C 1
ATOM 2588 O O . SER A 1 167 ? 49.50578 15.38215 4.58969 1.000 109.69686 175 SER A O 1
ATOM 2596 N N . ARG A 1 168 ? 50.66689 16.33947 6.26537 1.000 99.32684 176 ARG A N 1
ATOM 2597 C CA . ARG A 1 168 ? 51.90185 16.36151 5.49030 1.000 94.92503 176 ARG A CA 1
ATOM 2598 C C . ARG A 1 168 ? 52.38431 14.95099 5.17920 1.000 89.36787 176 ARG A C 1
ATOM 2599 O O . ARG A 1 168 ? 53.07194 14.73806 4.17308 1.000 88.64344 176 ARG A O 1
ATOM 2620 N N . THR A 1 169 ? 52.03088 13.97679 6.01860 1.000 87.41347 177 THR A N 1
ATOM 2621 C CA . THR A 1 169 ? 52.41566 12.59409 5.77200 1.000 85.85291 177 THR A CA 1
ATOM 2622 C C . THR A 1 169 ? 51.43607 11.88800 4.84606 1.000 86.41526 177 THR A C 1
ATOM 2623 O O . THR A 1 169 ? 51.84876 11.04470 4.04164 1.000 88.03944 177 THR A O 1
ATOM 2634 N N . ILE A 1 170 ? 50.14569 12.21761 4.93749 1.000 85.70841 178 ILE A N 1
ATOM 2635 C CA . ILE A 1 170 ? 49.16547 11.63709 4.02513 1.000 85.97442 178 ILE A CA 1
ATOM 2636 C C . ILE A 1 170 ? 49.44210 12.07378 2.59413 1.000 86.30351 178 ILE A C 1
ATOM 2637 O O . ILE A 1 170 ? 49.20099 11.31621 1.64601 1.000 83.62895 178 ILE A O 1
ATOM 2653 N N . LYS A 1 171 ? 49.95029 13.29406 2.41094 1.000 89.32410 179 LYS A N 1
ATOM 2654 C CA . LYS A 1 171 ? 50.27410 13.76757 1.06957 1.000 96.50540 179 LYS A CA 1
ATOM 2655 C C . LYS A 1 171 ? 51.52814 13.08670 0.53573 1.000 92.77232 179 LYS A C 1
ATOM 2656 O O . LYS A 1 171 ? 51.61489 12.78192 -0.65999 1.000 92.12299 179 LYS A O 1
ATOM 2675 N N . LEU A 1 172 ? 52.51229 12.84443 1.40534 1.000 89.41580 180 LEU A N 1
ATOM 2676 C CA . LEU A 1 172 ? 53.69724 12.09949 0.99212 1.000 88.03878 180 LEU A CA 1
ATOM 2677 C C . LEU A 1 172 ? 53.31079 10.72619 0.45845 1.000 86.92166 180 LEU A C 1
ATOM 2678 O O . LEU A 1 172 ? 53.72506 10.33264 -0.63848 1.000 88.76621 180 LEU A O 1
ATOM 2694 N N . MET A 1 173 ? 52.51048 9.98047 1.22499 1.000 84.75150 181 MET A N 1
ATOM 2695 C CA . MET A 1 173 ? 52.02835 8.68740 0.75611 1.000 85.12936 181 MET A CA 1
ATOM 2696 C C . MET A 1 173 ? 51.16344 8.82003 -0.48927 1.000 90.56691 181 MET A C 1
ATOM 2697 O O . MET A 1 173 ? 51.02975 7.85090 -1.24447 1.000 90.96009 181 MET A O 1
ATOM 2711 N N . ALA A 1 174 ? 50.57126 9.99388 -0.71931 1.000 93.85879 182 ALA A N 1
ATOM 2712 C CA . ALA A 1 174 ? 49.80615 10.20288 -1.94254 1.000 98.45861 182 ALA A CA 1
ATOM 2713 C C . ALA A 1 174 ? 50.73086 10.38395 -3.13876 1.000 98.39357 182 ALA A C 1
ATOM 2714 O O . ALA A 1 174 ? 50.47753 9.83210 -4.21608 1.000 102.27240 182 ALA A O 1
ATOM 2721 N N . ARG A 1 175 ? 51.81073 11.15147 -2.96946 1.000 94.62922 183 ARG A N 1
ATOM 2722 C CA . ARG A 1 175 ? 52.77395 11.30643 -4.05308 1.000 95.55640 183 ARG A CA 1
ATOM 2723 C C . ARG A 1 175 ? 53.56308 10.02485 -4.28343 1.000 92.39276 183 ARG A C 1
ATOM 2724 O O . ARG A 1 175 ? 53.90883 9.70935 -5.42685 1.000 93.12959 183 ARG A O 1
ATOM 2745 N N . ALA A 1 176 ? 53.85609 9.27522 -3.21827 1.000 88.54283 184 ALA A N 1
ATOM 2746 C CA . ALA A 1 176 ? 54.59118 8.02598 -3.38330 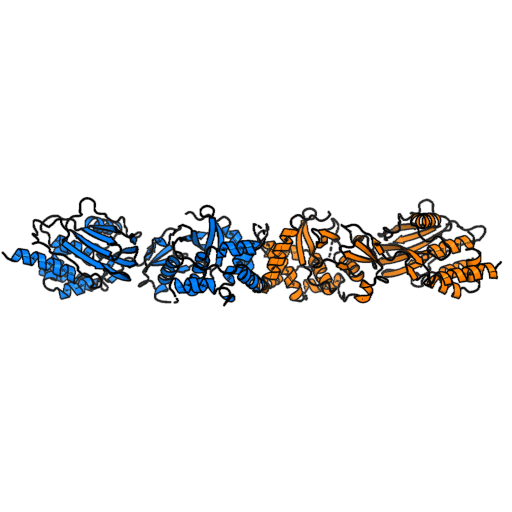1.000 88.60810 184 ALA A CA 1
ATOM 2747 C C . ALA A 1 176 ? 53.76867 7.00322 -4.15618 1.000 92.18871 184 ALA A C 1
ATOM 2748 O O . ALA A 1 176 ? 54.29812 6.29969 -5.02489 1.000 93.15481 184 ALA A O 1
ATOM 2755 N N . THR A 1 177 ? 52.47131 6.90778 -3.85668 1.000 95.64367 185 THR A N 1
ATOM 2756 C CA . THR A 1 177 ? 51.61499 5.97791 -4.58360 1.000 101.52455 185 THR A CA 1
ATOM 2757 C C . THR A 1 177 ? 51.38218 6.43803 -6.01754 1.000 115.30723 185 THR A C 1
ATOM 2758 O O . THR A 1 177 ? 51.17850 5.60535 -6.90849 1.000 113.93759 185 THR A O 1
ATOM 2769 N N . ASP A 1 178 ? 51.40996 7.75036 -6.26086 1.000 128.07757 186 ASP A N 1
ATOM 2770 C CA . ASP A 1 178 ? 51.25868 8.25462 -7.62207 1.000 143.10775 186 ASP A CA 1
ATOM 2771 C C . ASP A 1 178 ? 52.44786 7.85377 -8.48669 1.000 138.45111 186 ASP A C 1
ATOM 2772 O O . ASP A 1 178 ? 52.27599 7.34274 -9.59945 1.000 146.30846 186 ASP A O 1
ATOM 2781 N N . ALA A 1 179 ? 53.66625 8.07732 -7.98910 1.000 127.08728 187 ALA A N 1
ATOM 2782 C CA . ALA A 1 179 ? 54.85230 7.69611 -8.74825 1.000 120.64017 187 ALA A CA 1
ATOM 2783 C C . ALA A 1 179 ? 54.87909 6.19556 -9.00720 1.000 120.49654 187 ALA A C 1
ATOM 2784 O O . ALA A 1 179 ? 55.23448 5.75193 -10.10538 1.000 121.09995 187 ALA A O 1
ATOM 2791 N N . TYR A 1 180 ? 54.50668 5.39730 -8.00474 1.000 121.14388 188 TYR A N 1
ATOM 2792 C CA . TYR A 1 180 ? 54.48052 3.94966 -8.18051 1.000 123.88930 188 TYR A CA 1
ATOM 2793 C C . TYR A 1 180 ? 53.46707 3.53640 -9.23922 1.000 127.73391 188 TYR A C 1
ATOM 2794 O O . TYR A 1 180 ? 53.67370 2.53974 -9.94086 1.000 126.37308 188 TYR A O 1
ATOM 2812 N N . MET A 1 181 ? 52.37293 4.28141 -9.36720 1.000 133.24593 189 MET A N 1
ATOM 2813 C CA . MET A 1 181 ? 51.35216 3.99667 -10.37038 1.000 141.73793 189 MET A CA 1
ATOM 2814 C C . MET A 1 181 ? 51.70839 4.65876 -11.69706 1.000 139.85810 189 MET A C 1
ATOM 2815 O O . MET A 1 181 ? 52.02298 3.98168 -12.67460 1.000 138.66062 189 MET A O 1
ATOM 2829 N N . SER A 1 194 ? 52.75470 -4.23044 0.68764 1.000 98.61384 1081 SER A N 1
ATOM 2830 C CA . SER A 1 194 ? 51.60053 -3.38334 0.96381 1.000 98.06745 1081 SER A CA 1
ATOM 2831 C C . SER A 1 194 ? 51.81095 -1.99701 0.35930 1.000 100.54456 1081 SER A C 1
ATOM 2832 O O . SER A 1 194 ? 52.51493 -1.84868 -0.64045 1.000 103.77369 1081 SER A O 1
ATOM 2839 N N . VAL A 1 195 ? 51.19186 -0.98082 0.96612 1.000 98.00403 1082 VAL A N 1
ATOM 2840 C CA . VAL A 1 195 ? 51.42297 0.38959 0.52878 1.000 95.68362 1082 VAL A CA 1
ATOM 2841 C C . VAL A 1 195 ? 52.79205 0.88293 0.97898 1.000 86.84484 1082 VAL A C 1
ATOM 2842 O O . VAL A 1 195 ? 53.29927 1.87390 0.44045 1.000 84.84371 1082 VAL A O 1
ATOM 2855 N N . TYR A 1 196 ? 53.40733 0.21286 1.95763 1.000 80.79548 1083 TYR A N 1
ATOM 2856 C CA . TYR A 1 196 ? 54.76611 0.56611 2.35590 1.000 75.77745 1083 TYR A CA 1
ATOM 2857 C C . TYR A 1 196 ? 55.72470 0.47942 1.17388 1.000 76.84395 1083 TYR A C 1
ATOM 2858 O O . TYR A 1 196 ? 56.61974 1.32003 1.02589 1.000 76.35181 1083 TYR A O 1
ATOM 2876 N N . ARG A 1 197 ? 55.55092 -0.53257 0.31994 1.000 79.18952 1084 ARG A N 1
ATOM 2877 C CA . ARG A 1 197 ? 56.45018 -0.70882 -0.81621 1.000 82.54456 1084 ARG A CA 1
ATOM 2878 C C . ARG A 1 197 ? 56.45970 0.52533 -1.70830 1.000 79.39504 1084 ARG A C 1
ATOM 2879 O O . ARG A 1 197 ? 57.51331 0.92358 -2.21863 1.000 76.08178 1084 ARG A O 1
ATOM 2900 N N . HIS A 1 198 ? 55.29442 1.14251 -1.91246 1.000 82.33729 1085 HIS A N 1
ATOM 2901 C CA . HIS A 1 198 ? 55.24398 2.38736 -2.67086 1.000 87.03159 1085 HIS A CA 1
ATOM 2902 C C . HIS A 1 198 ? 56.13437 3.44333 -2.03076 1.000 76.93513 1085 HIS A C 1
ATOM 2903 O O . HIS A 1 198 ? 56.90400 4.12666 -2.71669 1.000 74.12075 1085 HIS A O 1
ATOM 2917 N N . TYR A 1 199 ? 56.04209 3.58744 -0.70704 1.000 70.01243 1086 TYR A N 1
ATOM 2918 C CA . TYR A 1 199 ? 56.82788 4.60194 -0.01656 1.000 64.79907 1086 TYR A CA 1
ATOM 2919 C C . TYR A 1 199 ? 58.32019 4.32460 -0.13826 1.000 61.91507 1086 TYR A C 1
ATOM 2920 O O . TYR A 1 199 ? 59.11330 5.23785 -0.39166 1.000 62.01738 1086 TYR A O 1
ATOM 2938 N N . PHE A 1 200 ? 58.72630 3.06872 0.06349 1.000 60.55219 1087 PHE A N 1
ATOM 2939 C CA . PHE A 1 200 ? 60.15247 2.76037 0.09338 1.000 60.71829 1087 PHE A CA 1
ATOM 2940 C C . PHE A 1 200 ? 60.78370 2.92714 -1.28273 1.000 62.91688 1087 PHE A C 1
ATOM 2941 O O . PHE A 1 200 ? 61.92812 3.38114 -1.39442 1.000 63.78119 1087 PHE A O 1
ATOM 2958 N N . ASN A 1 201 ? 60.05689 2.57055 -2.34207 1.000 66.38562 1088 ASN A N 1
ATOM 2959 C CA . ASN A 1 201 ? 60.58066 2.78267 -3.68677 1.000 71.65566 1088 ASN A CA 1
ATOM 2960 C C . ASN A 1 201 ? 60.66719 4.26946 -4.00850 1.000 73.25662 1088 ASN A C 1
ATOM 2961 O O . ASN A 1 201 ? 61.66118 4.73111 -4.58045 1.000 71.54984 1088 ASN A O 1
ATOM 2972 N N . TYR A 1 202 ? 59.64211 5.03674 -3.63413 1.000 76.30733 1089 TYR A N 1
ATOM 2973 C CA . TYR A 1 202 ? 59.66241 6.47524 -3.87729 1.000 79.79744 1089 TYR A CA 1
ATOM 2974 C C . TYR A 1 202 ? 60.76876 7.15446 -3.07863 1.000 74.83636 1089 TYR A C 1
ATOM 2975 O O . TYR A 1 202 ? 61.56598 7.92162 -3.63013 1.000 76.09719 1089 TYR A O 1
ATOM 2993 N N . ILE A 1 203 ? 60.83245 6.88608 -1.77101 1.000 67.76553 1090 ILE A N 1
ATOM 2994 C CA . ILE A 1 203 ? 61.78379 7.58972 -0.91980 1.000 62.70570 1090 ILE A CA 1
ATOM 2995 C C . ILE A 1 203 ? 63.21564 7.14000 -1.17679 1.000 64.95770 1090 ILE A C 1
ATOM 2996 O O . ILE A 1 203 ? 64.15935 7.85607 -0.82128 1.000 66.14613 1090 ILE A O 1
ATOM 3012 N N . ALA A 1 204 ? 63.40824 5.96738 -1.78392 1.000 66.86561 1091 ALA A N 1
ATOM 3013 C CA . ALA A 1 204 ? 64.75465 5.51930 -2.11502 1.000 68.73836 1091 ALA A CA 1
ATOM 3014 C C . ALA A 1 204 ? 65.48548 6.51190 -3.00872 1.000 72.85877 1091 ALA A C 1
ATOM 3015 O O . ALA A 1 204 ? 66.72131 6.51817 -3.02995 1.000 66.77959 1091 ALA A O 1
ATOM 3022 N N . ARG A 1 205 ? 64.75157 7.35175 -3.73942 1.000 82.16985 1092 ARG A N 1
ATOM 3023 C CA . ARG A 1 205 ? 65.35304 8.30439 -4.66269 1.000 91.31650 1092 ARG A CA 1
ATOM 3024 C C . ARG A 1 205 ? 65.86641 9.56401 -3.97769 1.000 84.83842 1092 ARG A C 1
ATOM 3025 O O . ARG A 1 205 ? 66.59304 10.33655 -4.61227 1.000 87.86965 1092 ARG A O 1
ATOM 3046 N N . SER A 1 206 ? 65.51499 9.79197 -2.71248 1.000 76.66369 1093 SER A N 1
ATOM 3047 C CA . SER A 1 206 ? 65.91277 11.00383 -1.99824 1.000 71.11313 1093 SER A CA 1
ATOM 3048 C C . SER A 1 206 ? 66.26333 10.65405 -0.55982 1.000 64.49377 1093 SER A C 1
ATOM 3049 O O . SER A 1 206 ? 65.40372 10.68523 0.32949 1.000 62.76377 1093 SER A O 1
ATOM 3057 N N . PRO A 1 207 ? 67.52138 10.31538 -0.29212 1.000 60.86951 1094 PRO A N 1
ATOM 3058 C CA . PRO A 1 207 ? 67.94552 10.06309 1.09028 1.000 57.63617 1094 PRO A CA 1
ATOM 3059 C C . PRO A 1 207 ? 67.60840 11.22918 2.00300 1.000 60.26298 1094 PRO A C 1
ATOM 3060 O O . PRO A 1 207 ? 67.20871 11.01753 3.15773 1.000 57.01410 1094 PRO A O 1
ATOM 3071 N N . PRO A 1 208 ? 67.76364 12.47689 1.54173 1.000 66.95650 1095 PRO A N 1
ATOM 3072 C CA . PRO A 1 208 ? 67.39758 13.60367 2.41787 1.000 68.98840 1095 PRO A CA 1
ATOM 3073 C C . PRO A 1 208 ? 65.93501 13.59345 2.81999 1.000 68.65173 1095 PRO A C 1
ATOM 3074 O O . PRO A 1 208 ? 65.61418 13.84470 3.98834 1.000 64.82627 1095 PRO A O 1
ATOM 3085 N N . GLU A 1 209 ? 65.03218 13.31197 1.87751 1.000 71.87701 1096 GLU A N 1
ATOM 3086 C CA . GLU A 1 209 ? 63.61429 13.26330 2.21280 1.000 70.89518 1096 GLU A CA 1
ATOM 3087 C C . GLU A 1 209 ? 63.29535 12.07551 3.11086 1.000 65.46309 1096 GLU A C 1
ATOM 3088 O O . GLU A 1 209 ? 62.34314 12.13460 3.89767 1.000 63.24089 1096 GLU A O 1
ATOM 3100 N N . GLU A 1 210 ? 64.07425 10.99460 3.01772 1.000 62.56429 1097 GLU A N 1
ATOM 3101 C CA . GLU A 1 210 ? 63.84976 9.86495 3.91288 1.000 59.61558 1097 GLU A CA 1
ATOM 3102 C C . GLU A 1 210 ? 64.25814 10.20996 5.33909 1.000 58.92075 1097 GLU A C 1
ATOM 3103 O O . GLU A 1 210 ? 63.53455 9.89636 6.29045 1.000 55.66662 1097 GLU A O 1
ATOM 3115 N N . LEU A 1 211 ? 65.41719 10.85004 5.50737 1.000 62.00173 1098 LEU A N 1
ATOM 3116 C CA . LEU A 1 211 ? 65.83621 11.27986 6.83663 1.000 62.38801 1098 LEU A CA 1
ATOM 3117 C C . LEU A 1 211 ? 64.81851 12.23910 7.44047 1.000 64.76921 1098 LEU A C 1
ATOM 3118 O O . LEU A 1 211 ? 64.37333 12.05562 8.57857 1.000 63.29837 1098 LEU A O 1
ATOM 3134 N N . ALA A 1 212 ? 64.43401 13.27158 6.68582 1.000 67.77412 1099 ALA A N 1
ATOM 3135 C CA . ALA A 1 212 ? 63.44754 14.22254 7.18662 1.000 69.60890 1099 ALA A CA 1
ATOM 3136 C C . ALA A 1 212 ? 62.14507 13.53145 7.56543 1.000 66.86474 1099 ALA A C 1
ATOM 3137 O O . ALA A 1 212 ? 61.44297 13.98673 8.47551 1.000 69.43269 1099 ALA A O 1
ATOM 3144 N N . THR A 1 213 ? 61.80683 12.43435 6.88444 1.000 63.97404 1100 THR A N 1
ATOM 3145 C CA . THR A 1 213 ? 60.56711 11.72852 7.18860 1.000 62.47500 1100 THR A CA 1
ATOM 3146 C C . THR A 1 213 ? 60.68158 10.94414 8.48935 1.000 61.44260 1100 THR A C 1
ATOM 3147 O O . THR A 1 213 ? 59.76598 10.97241 9.31923 1.000 61.07396 1100 THR A O 1
ATOM 3158 N N . VAL A 1 214 ? 61.79595 10.23832 8.68760 1.000 61.17221 1101 VAL A N 1
ATOM 3159 C CA . VAL A 1 214 ? 61.94857 9.43657 9.89717 1.000 60.00815 1101 VAL A CA 1
ATOM 3160 C C . VAL A 1 214 ? 62.16630 10.33380 11.11006 1.000 62.70842 1101 VAL A C 1
ATOM 3161 O O . VAL A 1 214 ? 61.62829 10.07566 12.19349 1.000 60.47937 1101 VAL A O 1
ATOM 3174 N N . ARG A 1 215 ? 62.95207 11.40074 10.95289 1.000 68.33430 1102 ARG A N 1
ATOM 3175 C CA . ARG A 1 215 ? 63.14142 12.34970 12.04231 1.000 73.77256 1102 ARG A CA 1
ATOM 3176 C C . ARG A 1 215 ? 61.87560 13.13475 12.35604 1.000 61.26663 1102 ARG A C 1
ATOM 3177 O O . ARG A 1 215 ? 61.83417 13.82317 13.38119 1.000 62.64548 1102 ARG A O 1
ATOM 3198 N N . GLY A 1 216 ? 60.84931 13.04645 11.50875 1.000 91.97107 1103 GLY A N 1
ATOM 3199 C CA . GLY A 1 216 ? 59.57984 13.69076 11.78403 1.000 81.90174 1103 GLY A CA 1
ATOM 3200 C C . GLY A 1 216 ? 58.63822 12.89605 12.66037 1.000 77.28374 1103 GLY A C 1
ATOM 3201 O O . GLY A 1 216 ? 57.65638 13.45606 13.15804 1.000 73.06192 1103 GLY A O 1
ATOM 3205 N N . LEU A 1 217 ? 58.90550 11.60383 12.85448 1.000 80.97390 1104 LEU A N 1
ATOM 3206 C CA . LEU A 1 217 ? 58.12625 10.77456 13.77407 1.000 84.16265 1104 LEU A CA 1
ATOM 3207 C C . LEU A 1 217 ? 58.63199 11.03628 15.19025 1.000 87.43643 1104 LEU A C 1
ATOM 3208 O O . LEU A 1 217 ? 59.36787 10.24501 15.78545 1.000 86.10721 1104 LEU A O 1
ATOM 3224 N N . ILE A 1 218 ? 58.21983 12.17864 15.73885 1.000 91.28988 1105 ILE A N 1
ATOM 3225 C CA . ILE A 1 218 ? 58.73116 12.63724 17.02525 1.000 93.30927 1105 ILE A CA 1
ATOM 3226 C C . ILE A 1 218 ? 57.59292 13.02285 17.96241 1.000 88.46712 1105 ILE A C 1
ATOM 3227 O O . ILE A 1 218 ? 57.81374 13.69913 18.97340 1.000 90.67730 1105 ILE A O 1
ATOM 3243 N N . VAL A 1 219 ? 56.37573 12.59542 17.64446 1.000 84.24321 1106 VAL A N 1
ATOM 3244 C CA . VAL A 1 219 ? 55.21034 12.83975 18.48573 1.000 76.97356 1106 VAL A CA 1
ATOM 3245 C C . VAL A 1 219 ? 54.82272 11.51577 19.14149 1.000 73.25522 1106 VAL A C 1
ATOM 3246 O O . VAL A 1 219 ? 54.33964 10.60569 18.45178 1.000 70.69086 1106 VAL A O 1
ATOM 3259 N N . PRO A 1 220 ? 55.01805 11.35192 20.44718 1.000 72.51281 1107 PRO A N 1
ATOM 3260 C CA . PRO A 1 220 ? 54.45556 10.17959 21.12612 1.000 72.31776 1107 PRO A CA 1
ATOM 3261 C C . PRO A 1 220 ? 52.96375 10.05821 20.85902 1.000 68.62930 1107 PRO A C 1
ATOM 3262 O O . PRO A 1 220 ? 52.20994 11.02514 20.98914 1.000 69.16563 1107 PRO A O 1
ATOM 3273 N N . ILE A 1 221 ? 52.53807 8.85605 20.47330 1.000 66.72239 1108 ILE A N 1
ATOM 3274 C CA . ILE A 1 221 ? 51.11566 8.61755 20.26197 1.000 66.41053 1108 ILE A CA 1
ATOM 3275 C C . ILE A 1 221 ? 50.41019 8.34080 21.58356 1.000 65.28222 1108 ILE A C 1
ATOM 3276 O O . ILE A 1 221 ? 49.20620 8.59055 21.71256 1.000 64.10868 1108 ILE A O 1
ATOM 3292 N N . ILE A 1 222 ? 51.13109 7.83044 22.57629 1.000 65.31959 1109 ILE A N 1
ATOM 3293 C CA . ILE A 1 222 ? 50.57580 7.52816 23.89078 1.000 65.28533 1109 ILE A CA 1
ATOM 3294 C C . ILE A 1 222 ? 51.40998 8.30691 24.90089 1.000 61.37806 1109 ILE A C 1
ATOM 3295 O O . ILE A 1 222 ? 52.46649 7.84360 25.34619 1.000 60.20729 1109 ILE A O 1
ATOM 3311 N N . LYS A 1 223 ? 50.93884 9.49633 25.27306 1.000 59.35688 1110 LYS A N 1
ATOM 3312 C CA . LYS A 1 223 ? 51.68345 10.34333 26.19700 1.000 58.54245 1110 LYS A CA 1
ATOM 3313 C C . LYS A 1 223 ? 51.50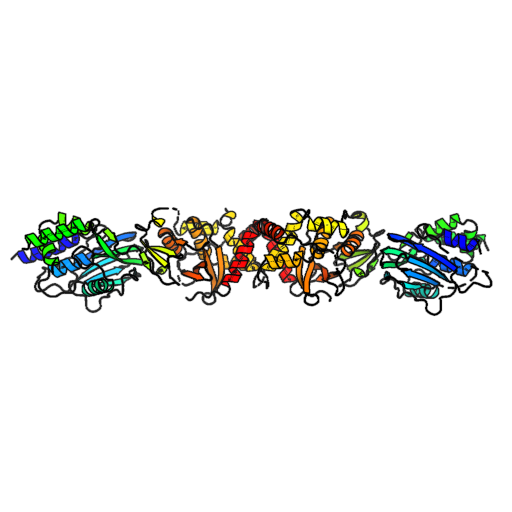093 9.93438 27.65241 1.000 55.40874 1110 LYS A C 1
ATOM 3314 O O . LYS A 1 223 ? 52.35991 10.25304 28.48277 1.000 54.34794 1110 LYS A O 1
ATOM 3333 N N . THR A 1 224 ? 50.41564 9.23725 27.98042 1.000 53.37785 1111 THR A N 1
ATOM 3334 C CA . THR A 1 224 ? 50.18970 8.74107 29.32798 1.000 51.20452 1111 THR A CA 1
ATOM 3335 C C . THR A 1 224 ? 49.72277 7.29579 29.26446 1.000 50.26876 1111 THR A C 1
ATOM 3336 O O . THR A 1 224 ? 49.09205 6.86788 28.29368 1.000 53.07657 1111 THR A O 1
ATOM 3347 N N . THR A 1 225 ? 50.04227 6.55125 30.32087 1.000 49.37856 1112 THR A N 1
ATOM 3348 C CA . THR A 1 225 ? 49.78279 5.12637 30.41585 1.000 53.24083 1112 THR A CA 1
ATOM 3349 C C . THR A 1 225 ? 49.24669 4.80998 31.80519 1.000 52.66351 1112 THR A C 1
ATOM 3350 O O . THR A 1 225 ? 49.79304 5.29901 32.80455 1.000 48.77906 1112 THR A O 1
ATOM 3361 N N . PRO A 1 226 ? 48.19724 3.99998 31.90843 1.000 56.50899 1113 PRO A N 1
ATOM 3362 C CA . PRO A 1 226 ? 47.64959 3.68145 33.22870 1.000 57.67094 1113 PRO A CA 1
ATOM 3363 C C . PRO A 1 226 ? 48.50985 2.67532 33.97330 1.000 57.78438 1113 PRO A C 1
ATOM 3364 O O . PRO A 1 226 ? 49.13883 1.79332 33.38366 1.000 59.74979 1113 PRO A O 1
ATOM 3375 N N . VAL A 1 227 ? 48.53295 2.82666 35.29675 1.000 56.44188 1114 VAL A N 1
ATOM 3376 C CA . VAL A 1 227 ? 49.21282 1.88982 36.17751 1.000 57.18703 1114 VAL A CA 1
ATOM 3377 C C . VAL A 1 227 ? 48.23394 1.43874 37.25162 1.000 58.04927 1114 VAL A C 1
ATOM 3378 O O . VAL A 1 227 ? 47.25638 2.12105 37.56746 1.000 56.53578 1114 VAL A O 1
ATOM 3391 N N . THR A 1 228 ? 48.50976 0.26590 37.80762 1.000 59.90954 1115 THR A N 1
ATOM 3392 C CA . THR A 1 228 ? 47.73454 -0.28292 38.90772 1.000 59.88490 1115 THR A CA 1
ATOM 3393 C C . THR A 1 228 ? 48.48818 -0.07595 40.21337 1.000 55.26258 1115 THR A C 1
ATOM 3394 O O . THR A 1 228 ? 49.69986 -0.30442 40.28551 1.000 52.58307 1115 THR A O 1
ATOM 3405 N N . LEU A 1 229 ? 47.76896 0.37053 41.23887 1.000 53.78696 1116 LEU A N 1
ATOM 3406 C CA . LEU A 1 229 ? 48.40744 0.42862 42.54716 1.000 51.33440 1116 LEU A CA 1
ATOM 3407 C C . LEU A 1 229 ? 48.24074 -0.91033 43.26235 1.000 52.24782 1116 LEU A C 1
ATOM 3408 O O . LEU A 1 229 ? 47.18456 -1.54063 43.15653 1.000 55.41160 1116 LEU A O 1
ATOM 3424 N N . PRO A 1 230 ? 49.25707 -1.39647 43.99273 1.000 51.27028 1117 PRO A N 1
ATOM 3425 C CA . PRO A 1 230 ? 50.56077 -0.77162 44.24981 1.000 50.67589 1117 PRO A CA 1
ATOM 3426 C C . PRO A 1 230 ? 51.45569 -0.73113 43.01366 1.000 50.95297 1117 PRO A C 1
ATOM 3427 O O . PRO A 1 230 ? 51.49186 -1.70067 42.25557 1.000 52.86307 1117 PRO A O 1
ATOM 3438 N N . PHE A 1 231 ? 52.16039 0.38057 42.81289 1.000 49.72329 1118 PHE A N 1
ATOM 3439 C CA . PHE A 1 231 ? 53.04346 0.55905 41.66704 1.000 47.23999 1118 PHE A CA 1
ATOM 3440 C C . PHE A 1 231 ? 54.48089 0.67235 42.15286 1.000 47.06426 1118 PHE A C 1
ATOM 3441 O O . PHE A 1 231 ? 54.82302 1.61283 42.87753 1.000 45.12517 1118 PHE A O 1
ATOM 3458 N N . ASN A 1 232 ? 55.31513 -0.27997 41.74616 1.000 49.98706 1119 ASN A N 1
ATOM 3459 C CA . ASN A 1 232 ? 56.73807 -0.24380 42.05466 1.000 52.95688 1119 ASN A CA 1
ATOM 3460 C C . ASN A 1 232 ? 57.42953 0.73917 41.11780 1.000 54.55781 1119 ASN A C 1
ATOM 3461 O O . ASN A 1 232 ? 57.42791 0.54686 39.89670 1.000 56.01546 1119 ASN A O 1
ATOM 3472 N N . LEU A 1 233 ? 58.03063 1.78624 41.68741 1.000 53.74575 1120 LEU A N 1
ATOM 3473 C CA . LEU A 1 233 ? 58.71541 2.78232 40.87299 1.000 54.41200 1120 LEU A CA 1
ATOM 3474 C C . LEU A 1 233 ? 59.90124 2.20511 40.11020 1.000 53.99449 1120 LEU A C 1
ATOM 3475 O O . LEU A 1 233 ? 60.44011 2.88732 39.23088 1.000 53.49369 1120 LEU A O 1
ATOM 3491 N N . GLY A 1 234 ? 60.32412 0.98014 40.42095 1.000 55.18362 1121 GLY A N 1
ATOM 3492 C CA . GLY A 1 234 ? 61.38461 0.34938 39.65721 1.000 57.00146 1121 GLY A CA 1
ATOM 3493 C C . GLY A 1 234 ? 61.01192 0.02287 38.22646 1.000 57.68815 1121 GLY A C 1
ATOM 3494 O O . GLY A 1 234 ? 61.90477 -0.27654 37.42574 1.000 59.82844 1121 GLY A O 1
ATOM 3498 N N . GLN A 1 235 ? 59.72514 0.07441 37.89060 1.000 57.11014 1122 GLN A N 1
ATOM 3499 C CA . GLN A 1 235 ? 59.24671 -0.18975 36.54119 1.000 61.39246 1122 GLN A CA 1
ATOM 3500 C C . GLN A 1 235 ? 59.24878 1.05161 35.65855 1.000 56.32253 1122 GLN A C 1
ATOM 3501 O O . GLN A 1 235 ? 58.87351 0.95936 34.48578 1.000 58.61285 1122 GLN A O 1
ATOM 3515 N N . THR A 1 236 ? 59.65282 2.20169 36.18677 1.000 50.99999 1123 THR A N 1
ATOM 3516 C CA . THR A 1 236 ? 59.70383 3.43122 35.41423 1.000 49.27650 1123 THR A CA 1
ATOM 3517 C C . THR A 1 236 ? 61.04293 3.55151 34.69062 1.000 50.35530 1123 THR A C 1
ATOM 3518 O O . THR A 1 236 ? 62.00616 2.84105 34.98665 1.000 50.67678 1123 THR A O 1
ATOM 3529 N N . VAL A 1 237 ? 61.09660 4.47481 33.73131 1.000 49.40909 1124 VAL A N 1
ATOM 3530 C CA . VAL A 1 237 ? 62.33818 4.84409 33.06788 1.000 51.39457 1124 VAL A CA 1
ATOM 3531 C C . VAL A 1 237 ? 62.62101 6.31682 33.36027 1.000 52.13312 1124 VAL A C 1
ATOM 3532 O O . VAL A 1 237 ? 61.76837 7.05158 33.85811 1.000 52.00616 1124 VAL A O 1
ATOM 3545 N N . ALA A 1 238 ? 63.84136 6.74134 33.02351 1.000 53.69883 1125 ALA A N 1
ATOM 3546 C CA . ALA A 1 238 ? 64.37779 8.00017 33.53125 1.000 56.93412 1125 ALA A CA 1
ATOM 3547 C C . ALA A 1 238 ? 63.50728 9.20972 33.21119 1.000 58.86629 1125 ALA A C 1
ATOM 3548 O O . ALA A 1 238 ? 63.62687 10.23297 33.89459 1.000 61.17228 1125 ALA A O 1
ATOM 3555 N N . ASP A 1 239 ? 62.64356 9.13428 32.19872 1.000 58.26792 1126 ASP A N 1
ATOM 3556 C CA . ASP A 1 239 ? 61.78798 10.26009 31.84176 1.000 57.58551 1126 ASP A CA 1
ATOM 3557 C C . ASP A 1 239 ? 60.33072 10.04184 32.23313 1.000 53.48747 1126 ASP A C 1
ATOM 3558 O O . ASP A 1 239 ? 59.46795 10.83159 31.83380 1.000 54.11848 1126 ASP A O 1
ATOM 3567 N N . ASN A 1 240 ? 60.03530 9.00198 33.00964 1.000 50.88054 1127 ASN A N 1
ATOM 3568 C CA . ASN A 1 240 ? 58.67599 8.77044 33.47970 1.000 48.86619 1127 ASN A CA 1
ATOM 3569 C C . ASN A 1 240 ? 58.37157 9.64601 34.68744 1.000 48.83399 1127 ASN A C 1
ATOM 3570 O O . ASN A 1 240 ? 59.15376 9.69841 35.64224 1.000 49.54167 1127 ASN A O 1
ATOM 3581 N N . CYS A 1 241 ? 57.23229 10.32477 34.64475 1.000 49.02160 1128 CYS A N 1
ATOM 3582 C CA . CYS A 1 241 ? 56.62908 10.93270 35.81897 1.000 48.73000 1128 CYS A CA 1
ATOM 3583 C C . CYS A 1 241 ? 55.43071 10.09381 36.24627 1.000 48.73176 1128 CYS A C 1
ATOM 3584 O O . CYS A 1 241 ? 54.93263 9.25607 35.48943 1.000 49.23577 1128 CYS A O 1
ATOM 3591 N N . LEU A 1 242 ? 54.98017 10.31108 37.48001 1.000 48.18409 1129 LEU A N 1
ATOM 3592 C CA . LEU A 1 242 ? 53.87657 9.54847 38.04893 1.000 47.21979 1129 LEU A CA 1
ATOM 3593 C C . LEU A 1 242 ? 52.82675 10.50220 38.59710 1.000 47.40403 1129 LEU A C 1
ATOM 3594 O O . LEU A 1 242 ? 53.14465 11.39399 39.39033 1.000 46.70166 1129 LEU A O 1
ATOM 3610 N N . SER A 1 243 ? 51.58013 10.30684 38.17535 1.000 47.78213 1130 SER A N 1
ATOM 3611 C CA . SER A 1 243 ? 50.45697 11.13432 38.58968 1.000 49.80135 1130 SER A CA 1
ATOM 3612 C C . SER A 1 243 ? 49.42512 10.25877 39.28506 1.000 49.32775 1130 SER A C 1
ATOM 3613 O O . SER A 1 243 ? 48.97833 9.25418 38.72148 1.000 50.23188 1130 SER A O 1
ATOM 3621 N N . LEU A 1 244 ? 49.05955 10.63332 40.51007 1.000 48.31481 1131 LEU A N 1
ATOM 3622 C CA . LEU A 1 244 ? 48.01178 9.95696 41.26337 1.000 46.61523 1131 LEU A CA 1
ATOM 3623 C C . LEU A 1 244 ? 47.01910 11.01024 41.72800 1.000 46.10984 1131 LEU A C 1
ATOM 3624 O O . LEU A 1 244 ? 47.40900 11.98762 42.37549 1.000 46.76854 1131 LEU A O 1
ATOM 3640 N N . SER A 1 245 ? 45.75065 10.82059 41.39642 1.000 46.13279 1132 SER A N 1
ATOM 3641 C CA . SER A 1 245 ? 44.71475 11.79058 41.73549 1.000 48.11833 1132 SER A CA 1
ATOM 3642 C C . SER A 1 245 ? 43.35970 11.11920 41.54577 1.000 49.63302 1132 SER A C 1
ATOM 3643 O O . SER A 1 245 ? 43.27346 9.90393 41.32865 1.000 50.43328 1132 SER A O 1
ATOM 3651 N N . GLY A 1 246 ? 42.29542 11.91536 41.63657 1.000 50.39899 1133 GLY A N 1
ATOM 3652 C CA . GLY A 1 246 ? 40.97502 11.42992 41.29271 1.000 54.30271 1133 GLY A CA 1
ATOM 3653 C C . GLY A 1 246 ? 40.79891 11.11729 39.82499 1.000 58.92080 1133 GLY A C 1
ATOM 3654 O O . GLY A 1 246 ? 39.79895 10.49008 39.45806 1.000 58.22248 1133 GLY A O 1
ATOM 3658 N N . MET A 1 247 ? 41.73995 11.54546 38.98384 1.000 63.80552 1134 MET A N 1
ATOM 3659 C CA . MET A 1 247 ? 41.73010 11.23435 37.56215 1.000 72.20037 1134 MET A CA 1
ATOM 3660 C C . MET A 1 247 ? 42.34735 9.87651 37.25568 1.000 63.58117 1134 MET A C 1
ATOM 3661 O O . MET A 1 247 ? 42.36203 9.47105 36.08850 1.000 61.03172 1134 MET A O 1
ATOM 3675 N N . GLY A 1 248 ? 42.86340 9.17770 38.25863 1.000 60.15023 1135 GLY A N 1
ATOM 3676 C CA . GLY A 1 248 ? 43.41818 7.84960 38.09461 1.000 58.62090 1135 GLY A CA 1
ATOM 3677 C C . GLY A 1 248 ? 44.90322 7.81715 38.39147 1.000 54.41866 1135 GLY A C 1
ATOM 3678 O O . GLY A 1 248 ? 45.48381 8.75938 38.93925 1.000 52.42331 1135 GLY A O 1
ATOM 3682 N N . TYR A 1 249 ? 45.52321 6.69923 38.01992 1.000 52.62456 1136 TYR A N 1
ATOM 3683 C CA . TYR A 1 249 ? 46.95008 6.47079 38.21565 1.000 51.06163 1136 TYR A CA 1
ATOM 3684 C C . TYR A 1 249 ? 47.59364 6.32495 36.84476 1.000 51.32425 1136 TYR A C 1
ATOM 3685 O O . TYR A 1 249 ? 47.22477 5.42711 36.07981 1.000 53.32475 1136 TYR A O 1
ATOM 3703 N N . HIS A 1 250 ? 48.54973 7.19922 36.53275 1.000 51.19199 1137 HIS A N 1
ATOM 3704 C CA . HIS A 1 250 ? 49.10503 7.25743 35.18832 1.000 55.73147 1137 HIS A CA 1
ATOM 3705 C C . HIS A 1 250 ? 50.59568 7.56083 35.22221 1.000 52.46632 1137 HIS A C 1
ATOM 3706 O O . HIS A 1 250 ? 51.06230 8.35239 36.04601 1.000 50.27895 1137 HIS A O 1
ATOM 3720 N N . LEU A 1 251 ? 51.33643 6.91383 34.32489 1.000 53.25686 1138 LEU A N 1
ATOM 3721 C CA . LEU A 1 251 ? 52.70167 7.30901 34.00863 1.000 55.05368 1138 LEU A CA 1
ATOM 3722 C C . LEU A 1 251 ? 52.68517 8.27336 32.83165 1.000 54.46106 1138 LEU A C 1
ATOM 3723 O O . LEU A 1 251 ? 51.92407 8.09156 31.87703 1.000 55.04312 1138 LEU A O 1
ATOM 3739 N N . GLY A 1 252 ? 53.53632 9.29958 32.90119 1.000 53.12154 1139 GLY A N 1
ATOM 3740 C CA . GLY A 1 252 ? 53.64572 10.28408 31.85150 1.000 52.98195 1139 GLY A CA 1
ATOM 3741 C C . GLY A 1 252 ? 55.04713 10.31058 31.25897 1.000 51.21125 1139 GLY A C 1
ATOM 3742 O O . GLY A 1 252 ? 55.99182 9.71711 31.79283 1.000 47.84177 1139 GLY A O 1
ATOM 3746 N N . LEU A 1 253 ? 55.16611 11.00879 30.13431 1.000 52.88196 1140 LEU A N 1
ATOM 3747 C CA . LEU A 1 253 ? 56.45217 11.26323 29.49960 1.000 54.29278 1140 LEU A CA 1
ATOM 3748 C C . LEU A 1 253 ? 56.91746 12.65097 29.91992 1.000 56.69390 1140 LEU A C 1
ATOM 3749 O O . LEU A 1 253 ? 56.25273 13.64950 29.62183 1.000 56.26578 1140 LEU A O 1
ATOM 3765 N N . GLY A 1 254 ? 58.05098 12.70513 30.61976 1.000 58.69077 1141 GLY A N 1
ATOM 3766 C CA . GLY A 1 254 ? 58.50037 13.96271 31.19456 1.000 62.00962 1141 GLY A CA 1
ATOM 3767 C C . GLY A 1 254 ? 58.52503 15.10277 30.19784 1.000 64.86457 1141 GLY A C 1
ATOM 3768 O O . GLY A 1 254 ? 58.15091 16.23207 30.52197 1.000 67.60613 1141 GLY A O 1
ATOM 3772 N N . GLY A 1 255 ? 58.96774 14.82746 28.97071 1.000 65.21690 1142 GLY A N 1
ATOM 3773 C CA . GLY A 1 255 ? 59.06533 15.88340 27.97970 1.000 66.59102 1142 GL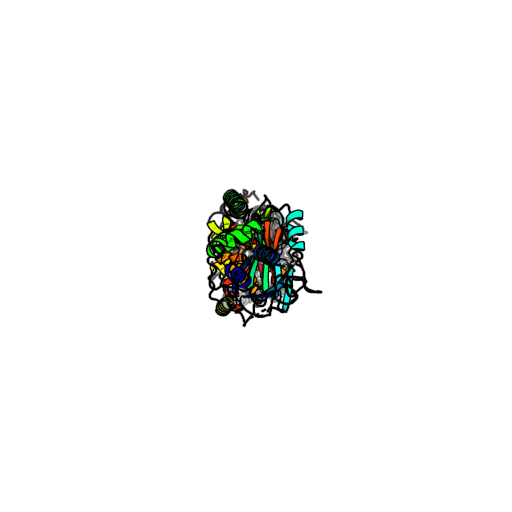Y A CA 1
ATOM 3774 C C . GLY A 1 255 ? 57.71956 16.40352 27.51922 1.000 66.83228 1142 GLY A C 1
ATOM 3775 O O . GLY A 1 255 ? 57.60260 17.56944 27.13026 1.000 68.23266 1142 GLY A O 1
ATOM 3779 N N . TYR A 1 256 ? 56.68994 15.55908 27.55759 1.000 68.63013 1143 TYR A N 1
ATOM 3780 C CA . TYR A 1 256 ? 55.37200 15.90171 27.04027 1.000 74.43768 1143 TYR A CA 1
ATOM 3781 C C . TYR A 1 256 ? 54.32629 16.02979 28.14119 1.000 73.87453 1143 TYR A C 1
ATOM 3782 O O . TYR A 1 256 ? 53.13460 16.15836 27.83993 1.000 75.46312 1143 TYR A O 1
ATOM 3800 N N . CYS A 1 257 ? 54.74064 16.00031 29.40721 1.000 71.10831 1144 CYS A N 1
ATOM 3801 C CA . CYS A 1 257 ? 53.82230 16.21286 30.51842 1.000 68.77398 1144 CYS A CA 1
ATOM 3802 C C . CYS A 1 257 ? 53.74351 17.70233 30.82158 1.000 70.09930 1144 CYS A C 1
ATOM 3803 O O . CYS A 1 257 ? 54.77891 18.31601 31.11385 1.000 71.00870 1144 CYS A O 1
ATOM 3810 N N . PRO A 1 258 ? 52.56320 18.32614 30.75204 1.000 71.54980 1145 PRO A N 1
ATOM 3811 C CA . PRO A 1 258 ? 52.49462 19.76284 31.06701 1.000 74.39637 1145 PRO A CA 1
ATOM 3812 C C . PRO A 1 258 ? 52.99489 20.09452 32.46161 1.000 75.55160 1145 PRO A C 1
ATOM 3813 O O . PRO A 1 258 ? 53.71396 21.08607 32.63713 1.000 77.77128 1145 PRO A O 1
ATOM 3824 N N . THR A 1 259 ? 52.63431 19.29007 33.46425 1.000 73.18334 1146 THR A N 1
ATOM 3825 C CA . THR A 1 259 ? 53.05961 19.57708 34.83076 1.000 73.16921 1146 THR A CA 1
ATOM 3826 C C . THR A 1 259 ? 54.57912 19.55395 34.94695 1.000 75.43253 1146 THR A C 1
ATOM 3827 O O . THR A 1 259 ? 55.18740 20.48899 35.48046 1.000 78.93103 1146 THR A O 1
ATOM 3838 N N . CYS A 1 260 ? 55.21067 18.48693 34.45384 1.000 75.80400 1147 CYS A N 1
ATOM 3839 C CA . CYS A 1 260 ? 56.66428 18.38377 34.52524 1.000 78.31617 1147 CYS A CA 1
ATOM 3840 C C . CYS A 1 260 ? 57.33189 19.57477 33.84824 1.000 92.06561 1147 CYS A C 1
ATOM 3841 O O . CYS A 1 260 ? 58.10796 20.30779 34.47171 1.000 93.72595 1147 CYS A O 1
ATOM 3848 N N . THR A 1 261 ? 57.03778 19.78194 32.56149 1.000 101.60299 1148 THR A N 1
ATOM 3849 C CA . THR A 1 261 ? 57.68253 20.85857 31.81578 1.000 111.46934 1148 THR A CA 1
ATOM 3850 C C . THR A 1 261 ? 57.50145 22.20788 32.49926 1.000 115.94097 1148 THR A C 1
ATOM 3851 O O . THR A 1 261 ? 58.37827 23.07475 32.40341 1.000 120.35071 1148 THR A O 1
ATOM 3862 N N . ALA A 1 262 ? 56.38374 22.40501 33.18972 1.000 114.59289 1149 ALA A N 1
ATOM 3863 C CA . ALA A 1 262 ? 56.13644 23.65263 33.90152 1.000 115.61752 1149 ALA A CA 1
ATOM 3864 C C . ALA A 1 262 ? 56.93522 23.69364 35.19961 1.000 115.62962 1149 ALA A C 1
ATOM 3865 O O . ALA A 1 262 ? 57.27122 24.76707 35.69957 1.000 118.84708 1149 ALA A O 1
ATOM 3872 N N . THR A 1 271 ? 73.69460 16.73446 42.85614 1.000 131.08237 1158 THR A N 1
ATOM 3873 C CA . THR A 1 271 ? 73.23284 15.94704 43.99336 1.000 128.18643 1158 THR A CA 1
ATOM 3874 C C . THR A 1 271 ? 73.54919 14.46972 43.77894 1.000 123.59798 1158 THR A C 1
ATOM 3875 O O . THR A 1 271 ? 72.65675 13.66361 43.51644 1.000 119.11995 1158 THR A O 1
ATOM 3886 N N . ASP A 1 272 ? 74.82808 14.12372 43.88905 1.000 123.42815 1159 ASP A N 1
ATOM 3887 C CA . ASP A 1 272 ? 75.27422 12.74844 43.73955 1.000 116.82249 1159 ASP A CA 1
ATOM 3888 C C . ASP A 1 272 ? 75.28871 12.06854 45.10905 1.000 114.24800 1159 ASP A C 1
ATOM 3889 O O . ASP A 1 272 ? 74.78717 12.60582 46.10016 1.000 117.25978 1159 ASP A O 1
ATOM 3898 N N . ARG A 1 273 ? 75.87199 10.86927 45.17779 1.000 108.19770 1160 ARG A N 1
ATOM 3899 C CA . ARG A 1 273 ? 75.90627 10.13948 46.44077 1.000 98.83302 1160 ARG A CA 1
ATOM 3900 C C . ARG A 1 273 ? 76.70826 10.88821 47.49751 1.000 93.41614 1160 ARG A C 1
ATOM 3901 O O . ARG A 1 273 ? 76.44065 10.74516 48.69650 1.000 91.98502 1160 ARG A O 1
ATOM 3922 N N . ALA A 1 274 ? 77.68753 11.69205 47.07706 1.000 90.59484 1161 ALA A N 1
ATOM 3923 C CA . ALA A 1 274 ? 78.50219 12.43248 48.03494 1.000 87.08786 1161 ALA A CA 1
ATOM 3924 C C . ALA A 1 274 ? 77.67192 13.47385 48.77616 1.000 87.01535 1161 ALA A C 1
ATOM 3925 O O . ALA A 1 274 ? 77.72470 13.56288 50.00872 1.000 80.10806 1161 ALA A O 1
ATOM 3932 N N . ALA A 1 275 ? 76.89905 14.27578 48.03941 1.000 90.48470 1162 ALA A N 1
ATOM 3933 C CA . ALA A 1 275 ? 76.09529 15.31181 48.67797 1.000 92.48310 1162 ALA A CA 1
ATOM 3934 C C . ALA A 1 275 ? 75.03803 14.71439 49.59639 1.000 86.72557 1162 ALA A C 1
ATOM 3935 O O . ALA A 1 275 ? 74.64120 15.35002 50.57963 1.000 84.02994 1162 ALA A O 1
ATOM 3942 N N . LEU A 1 276 ? 74.57115 13.49987 49.29780 1.000 85.36610 1163 LEU A N 1
ATOM 3943 C CA . LEU A 1 276 ? 73.58353 12.85462 50.15765 1.000 80.51779 1163 LEU A CA 1
ATOM 3944 C C . LEU A 1 276 ? 74.21188 12.41026 51.47161 1.000 75.08543 1163 LEU A C 1
ATOM 3945 O O . LEU A 1 276 ? 73.65758 12.65178 52.55056 1.000 74.45292 1163 LEU A O 1
ATOM 3961 N N . ILE A 1 277 ? 75.36930 11.75020 51.40059 1.000 72.65720 1164 ILE A N 1
ATOM 3962 C CA . ILE A 1 277 ? 76.07793 11.37561 52.62007 1.000 69.50283 1164 ILE A CA 1
ATOM 3963 C C . ILE A 1 277 ? 76.46992 12.62342 53.39986 1.000 69.59088 1164 ILE A C 1
ATOM 3964 O O . ILE A 1 277 ? 76.34846 12.67041 54.63098 1.000 66.65614 1164 ILE A O 1
ATOM 3980 N N . LEU A 1 278 ? 76.92760 13.66115 52.69257 1.000 71.68023 1165 LEU A N 1
ATOM 3981 C CA . LEU A 1 278 ? 77.25146 14.92421 53.34679 1.000 73.58944 1165 LEU A CA 1
ATOM 3982 C C . LEU A 1 278 ? 76.04661 15.50264 54.07750 1.000 71.02284 1165 LEU A C 1
ATOM 3983 O O . LEU A 1 278 ? 76.20455 16.14581 55.12123 1.000 71.26226 1165 LEU A O 1
ATOM 3999 N N . ALA A 1 279 ? 74.83938 15.28917 53.54913 1.000 69.42962 1166 ALA A N 1
ATOM 4000 C CA . ALA A 1 279 ? 73.64616 15.80542 54.20911 1.000 69.30761 1166 ALA A CA 1
ATOM 4001 C C . ALA A 1 279 ? 73.30111 14.99754 55.45249 1.000 71.31274 1166 ALA A C 1
ATOM 4002 O O . ALA A 1 279 ? 72.72006 15.53820 56.40021 1.000 70.49764 1166 ALA A O 1
ATOM 4009 N N . TYR A 1 280 ? 73.65333 13.71104 55.47062 1.000 75.09056 1167 TYR A N 1
ATOM 4010 C CA . TYR A 1 280 ? 73.34764 12.87114 56.62414 1.000 76.12893 1167 TYR A CA 1
ATOM 4011 C C . TYR A 1 280 ? 74.24427 13.21633 57.80772 1.000 77.59177 1167 TYR A C 1
ATOM 4012 O O . TYR A 1 280 ? 73.76945 13.34596 58.94227 1.000 77.71069 1167 TYR A O 1
ATOM 4030 N N . VAL A 1 281 ? 75.54815 13.37228 57.56334 1.000 76.70876 1168 VAL A N 1
ATOM 4031 C CA . VAL A 1 281 ? 76.46222 13.71865 58.64332 1.000 75.30486 1168 VAL A CA 1
ATOM 4032 C C . VAL A 1 281 ? 76.30457 15.17311 59.06641 1.000 79.09256 1168 VAL A C 1
ATOM 4033 O O . VAL A 1 281 ? 76.75850 15.55073 60.15261 1.000 78.15448 1168 VAL A O 1
ATOM 4046 N N . GLN A 1 282 ? 75.66894 16.00257 58.23696 1.000 85.12746 1169 GLN A N 1
ATOM 4047 C CA . GLN A 1 282 ? 75.46559 17.41644 58.53035 1.000 93.79537 1169 GLN A CA 1
ATOM 4048 C C . GLN A 1 282 ? 74.01513 17.72103 58.89687 1.000 91.74286 1169 GLN A C 1
ATOM 4049 O O . GLN A 1 282 ? 73.55600 18.85564 58.72928 1.000 95.76188 1169 GLN A O 1
ATOM 4063 N N . GLN A 1 283 ? 73.28071 16.72584 59.39767 1.000 85.99819 1170 GLN A N 1
ATOM 4064 C CA . GLN A 1 283 ? 71.87542 16.94536 59.72531 1.000 81.31846 1170 GLN A CA 1
ATOM 4065 C C . GLN A 1 283 ? 71.71548 17.76146 61.00238 1.000 86.17857 1170 GLN A C 1
ATOM 4066 O O . GLN A 1 283 ? 70.77560 18.55713 61.11241 1.000 82.66980 1170 GLN A O 1
ATOM 4080 N N . LEU A 1 284 ? 72.61707 17.58391 61.97217 1.000 94.18033 1171 LEU A N 1
ATOM 4081 C CA . LEU A 1 284 ? 72.55274 18.37541 63.19664 1.000 102.10862 1171 LEU A CA 1
ATOM 4082 C C . LEU A 1 284 ? 72.50843 19.86658 62.89767 1.000 105.78448 1171 LEU A C 1
ATOM 4083 O O . LEU A 1 284 ? 71.89812 20.63503 63.64957 1.000 109.12163 1171 LEU A O 1
ATOM 4099 N N . ASN A 1 285 ? 73.14948 20.29404 61.81487 1.000 104.84619 1172 ASN A N 1
ATOM 4100 C CA . ASN A 1 285 ? 73.10475 21.68298 61.38662 1.000 105.74728 1172 ASN A CA 1
ATOM 4101 C C . ASN A 1 285 ? 71.91557 21.88542 60.45901 1.000 106.27430 1172 ASN A C 1
ATOM 4102 O O . ASN A 1 285 ? 71.57453 21.00382 59.66459 1.000 102.44898 1172 ASN A O 1
ATOM 4113 N N . ASN A 1 286 ? 71.28441 23.05366 60.56462 1.000 111.48374 1173 ASN A N 1
ATOM 4114 C CA . ASN A 1 286 ? 70.01214 23.30695 59.89289 1.000 111.17263 1173 ASN A CA 1
ATOM 4115 C C . ASN A 1 286 ? 68.95106 22.33541 60.41069 1.000 99.08238 1173 ASN A C 1
ATOM 4116 O O . ASN A 1 286 ? 68.24921 21.66716 59.64830 1.000 93.80835 1173 ASN A O 1
ATOM 4127 N N . ILE A 1 287 ? 68.84611 22.26232 61.74026 1.000 94.48241 1174 ILE A N 1
ATOM 4128 C CA . ILE A 1 287 ? 67.94118 21.31083 62.37701 1.000 86.42966 1174 ILE A CA 1
ATOM 4129 C C . ILE A 1 287 ? 66.50376 21.55441 61.94055 1.000 78.92924 1174 ILE A C 1
ATOM 4130 O O . ILE A 1 287 ? 65.69013 20.62267 61.90747 1.000 73.30379 1174 ILE A O 1
ATOM 4146 N N . TYR A 1 288 ? 66.16402 22.79974 61.59719 1.000 80.36948 1175 TYR A N 1
ATOM 4147 C CA . TYR A 1 288 ? 64.81061 23.09082 61.13798 1.000 80.31101 1175 TYR A CA 1
ATOM 4148 C C . TYR A 1 288 ? 64.47438 22.32937 59.86215 1.000 76.13464 1175 TYR A C 1
ATOM 4149 O O . TYR A 1 288 ? 63.29833 22.05268 59.59768 1.000 72.84034 1175 TYR A O 1
ATOM 4167 N N . GLU A 1 289 ? 65.48544 21.98552 59.05833 1.000 76.93932 1176 GLU A N 1
ATOM 4168 C CA . GLU A 1 289 ? 65.21629 21.34931 57.77222 1.000 76.63096 1176 GLU A CA 1
ATOM 4169 C C . GLU A 1 289 ? 64.44696 20.04486 57.94462 1.000 72.02132 1176 GLU A C 1
ATOM 4170 O O . GLU A 1 289 ? 63.48883 19.78465 57.20764 1.000 70.80792 1176 GLU A O 1
ATOM 4182 N N . TYR A 1 290 ? 64.84419 19.20911 58.90293 1.000 74.67858 1177 TYR A N 1
ATOM 4183 C CA . TYR A 1 290 ? 64.15709 17.94518 59.15320 1.000 76.20603 1177 TYR A CA 1
ATOM 4184 C C . TYR A 1 290 ? 63.48971 17.94718 60.52758 1.000 66.55624 1177 TYR A C 1
ATOM 4185 O O . TYR A 1 290 ? 63.47865 16.94609 61.24724 1.000 60.12579 1177 TYR A O 1
ATOM 4203 N N . ARG A 1 291 ? 62.91105 19.09523 60.88808 1.000 63.44919 1178 ARG A N 1
ATOM 4204 C CA . ARG A 1 291 ? 62.01047 19.15987 62.03419 1.000 62.05123 1178 ARG A CA 1
ATOM 4205 C C . ARG A 1 291 ? 60.84315 18.19489 61.86365 1.000 54.74717 1178 ARG A C 1
ATOM 4206 O O . ARG A 1 291 ? 60.45156 17.50428 62.81276 1.000 52.59979 1178 ARG A O 1
ATOM 4227 N N . VAL A 1 292 ? 60.28568 18.12247 60.65134 1.000 50.44360 1179 VAL A N 1
ATOM 4228 C CA . VAL A 1 292 ? 59.16953 17.22059 60.38434 1.000 46.43295 1179 VAL A CA 1
ATOM 4229 C C . VAL A 1 292 ? 59.60432 15.76639 60.50186 1.000 45.91272 1179 VAL A C 1
ATOM 4230 O O . VAL A 1 292 ? 58.79074 14.88982 60.81833 1.000 46.05659 1179 VAL A O 1
ATOM 4243 N N . PHE A 1 293 ? 60.87952 15.48068 60.24211 1.000 46.75854 1180 PHE A N 1
ATOM 4244 C CA . PHE A 1 293 ? 61.38648 14.12006 60.38639 1.000 46.52513 1180 PHE A CA 1
ATOM 4245 C C . PHE A 1 293 ? 61.42452 13.70942 61.85379 1.000 47.43738 1180 PHE A C 1
ATOM 4246 O O . PHE A 1 293 ? 60.90193 12.65345 62.23089 1.000 44.13604 1180 PHE A O 1
ATOM 4263 N N . LEU A 1 294 ? 62.03167 14.54352 62.70064 1.000 52.34777 1181 LEU A N 1
ATOM 4264 C CA . LEU A 1 294 ? 62.13371 14.21854 64.11915 1.000 56.37551 1181 LEU A CA 1
ATOM 4265 C C . LEU A 1 294 ? 60.76761 14.17215 64.79077 1.000 57.09028 1181 LEU A C 1
ATOM 4266 O O . LEU A 1 294 ? 60.55364 13.36303 65.70040 1.000 57.30820 1181 LEU A O 1
ATOM 4282 N N . ALA A 1 295 ? 59.83507 15.02793 64.36549 1.000 57.32241 1182 ALA A N 1
ATOM 4283 C CA . ALA A 1 295 ? 58.51299 15.03415 64.97994 1.000 57.91883 1182 ALA A CA 1
ATOM 4284 C C . ALA A 1 295 ? 57.82375 13.68566 64.82478 1.000 55.37479 1182 ALA A C 1
ATOM 4285 O O . ALA A 1 295 ? 57.03801 13.28653 65.69265 1.000 56.19618 1182 ALA A O 1
ATOM 4292 N N . SER A 1 296 ? 58.10784 12.96744 63.73557 1.000 51.10399 1183 SER A N 1
ATOM 4293 C CA . SER A 1 296 ? 57.54357 11.63237 63.56935 1.000 50.18069 1183 SER A CA 1
ATOM 4294 C C . SER A 1 296 ? 58.06901 10.68222 64.63418 1.000 52.28136 1183 SER A C 1
ATOM 4295 O O . SER A 1 296 ? 57.32113 9.85305 65.16594 1.000 51.79403 1183 SER A O 1
ATOM 4303 N N . ILE A 1 297 ? 59.35936 10.78321 64.95321 1.000 53.97162 1184 ILE A N 1
ATOM 4304 C CA . ILE A 1 297 ? 59.94706 9.87208 65.92609 1.000 57.32843 1184 ILE A CA 1
ATOM 4305 C C . ILE A 1 297 ? 59.42353 10.16757 67.32602 1.000 57.93812 1184 ILE A C 1
ATOM 4306 O O . ILE A 1 297 ? 59.30003 9.25497 68.15154 1.000 58.84380 1184 ILE A O 1
ATOM 4322 N N . LEU A 1 298 ? 59.09710 11.42909 67.61970 1.000 59.24613 1185 LEU A N 1
ATOM 4323 C CA . LEU A 1 298 ? 58.42479 11.74002 68.87758 1.000 64.49247 1185 LEU A CA 1
ATOM 4324 C C . LEU A 1 298 ? 57.07471 11.04145 68.95555 1.000 64.56251 1185 LEU A C 1
ATOM 4325 O O . LEU A 1 298 ? 56.78893 10.31611 69.91569 1.000 65.92114 1185 LEU A O 1
ATOM 4341 N N . ALA A 1 299 ? 56.22441 11.25979 67.94940 1.000 63.33730 1186 ALA A N 1
ATOM 4342 C CA . ALA A 1 299 ? 54.90830 10.63360 67.94282 1.000 66.56969 1186 ALA A CA 1
ATOM 4343 C C . ALA A 1 299 ? 55.01440 9.11685 67.99191 1.000 68.81931 1186 ALA A C 1
ATOM 4344 O O . ALA A 1 299 ? 54.15841 8.45370 68.58826 1.000 73.42523 1186 ALA A O 1
ATOM 4351 N N . LEU A 1 300 ? 56.05467 8.54923 67.37914 1.000 66.61551 1187 LEU A N 1
ATOM 4352 C CA . LEU A 1 300 ? 56.25233 7.10762 67.44668 1.000 67.89304 1187 LEU A CA 1
ATOM 4353 C C . LEU A 1 300 ? 56.73994 6.65957 68.81865 1.000 68.66550 1187 LEU A C 1
ATOM 4354 O O . LEU A 1 300 ? 56.54546 5.49455 69.18010 1.000 72.19389 1187 LEU A O 1
ATOM 4370 N N . SER A 1 301 ? 57.36474 7.55389 69.58885 1.000 67.91759 1188 SER A N 1
ATOM 4371 C CA . SER A 1 301 ? 57.82609 7.18371 70.92293 1.000 73.65265 1188 SER A CA 1
ATOM 4372 C C . SER A 1 301 ? 56.65334 6.91505 71.85786 1.000 84.40090 1188 SER A C 1
ATOM 4373 O O . SER A 1 301 ? 56.70031 5.98057 72.66621 1.000 83.99269 1188 SER A O 1
ATOM 4381 N N . ASP A 1 302 ? 55.60027 7.73200 71.77132 1.000 96.51264 1189 ASP A N 1
ATOM 4382 C CA . ASP A 1 302 ? 54.40402 7.51271 72.57764 1.000 113.63704 1189 ASP A CA 1
ATOM 4383 C C . ASP A 1 302 ? 53.92977 6.06860 72.47599 1.000 118.45145 1189 ASP A C 1
ATOM 4384 O O . ASP A 1 302 ? 53.90099 5.33178 73.46762 1.000 122.82616 1189 ASP A O 1
ATOM 4393 N N . ARG A 1 303 ? 53.56333 5.64957 71.26840 1.000 116.99944 1190 ARG A N 1
ATOM 4394 C CA . ARG A 1 303 ? 52.97296 4.33833 71.05766 1.000 118.90270 1190 ARG A CA 1
ATOM 4395 C C . ARG A 1 303 ? 54.00985 3.23458 71.25225 1.000 121.85560 1190 ARG A C 1
ATOM 4396 O O . ARG A 1 303 ? 55.22193 3.45410 71.17223 1.000 125.16985 1190 ARG A O 1
ATOM 4417 N N . ALA A 1 304 ? 53.51056 2.03121 71.51688 1.000 121.04827 1191 ALA A N 1
ATOM 4418 C CA . ALA A 1 304 ? 54.36607 0.87036 71.72991 1.000 117.35947 1191 ALA A CA 1
ATOM 4419 C C . ALA A 1 304 ? 53.53387 -0.40716 71.76259 1.000 118.88487 1191 ALA A C 1
ATOM 4420 O O . ALA A 1 304 ? 53.06250 -0.87975 70.72821 1.000 116.35287 1191 ALA A O 1
ATOM 4427 N N . SER A 1 310 ? 62.73449 4.70992 76.38522 1.000 137.57857 1197 SER A N 1
ATOM 4428 C CA . SER A 1 310 ? 63.06002 6.06643 75.96079 1.000 131.78503 1197 SER A CA 1
ATOM 4429 C C . SER A 1 310 ? 62.98628 6.20225 74.44411 1.000 122.40874 1197 SER A C 1
ATOM 4430 O O . SER A 1 310 ? 62.87414 5.20930 73.72526 1.000 125.72266 1197 SER A O 1
ATOM 4437 N N . ALA A 1 311 ? 63.04987 7.44303 73.96442 1.000 107.25000 1198 ALA A N 1
ATOM 4438 C CA . ALA A 1 311 ? 63.04453 7.72353 72.53607 1.000 93.94037 1198 ALA A CA 1
ATOM 4439 C C . ALA A 1 311 ? 64.43916 7.71714 71.92617 1.000 92.18206 1198 ALA A C 1
ATOM 4440 O O . ALA A 1 311 ? 64.56080 7.70182 70.69640 1.000 88.12129 1198 ALA A O 1
ATOM 4447 N N . GLU A 1 312 ? 65.48994 7.72789 72.75203 1.000 96.23748 1199 GLU A N 1
ATOM 4448 C CA . GLU A 1 312 ? 66.84589 7.73295 72.20645 1.000 97.78780 1199 GLU A CA 1
ATOM 4449 C C . GLU A 1 312 ? 67.16840 6.43385 71.48076 1.000 96.92255 1199 GLU A C 1
ATOM 4450 O O . GLU A 1 312 ? 67.65766 6.49440 70.33871 1.000 96.28453 1199 GLU A O 1
ATOM 4462 N N . PRO A 1 313 ? 66.93705 5.24784 72.05365 1.000 96.63807 1200 PRO A N 1
ATOM 4463 C CA . PRO A 1 313 ? 67.21824 4.01774 71.29358 1.000 92.79017 1200 PRO A CA 1
ATOM 4464 C C . PRO A 1 313 ? 66.39939 3.89810 70.02062 1.000 84.88090 1200 PRO A C 1
ATOM 4465 O O . PRO A 1 313 ? 66.84411 3.24656 69.06698 1.000 81.87410 1200 PRO A O 1
ATOM 4476 N N . LEU A 1 314 ? 65.21294 4.50744 69.97341 1.000 80.55014 1201 LEU A N 1
ATOM 4477 C CA . LEU A 1 314 ? 64.43455 4.50355 68.73979 1.000 75.94645 1201 LEU A CA 1
ATOM 4478 C C . LEU A 1 314 ? 65.06237 5.41936 67.69795 1.000 69.69038 1201 LEU A C 1
ATOM 4479 O O . LEU A 1 314 ? 65.12275 5.07538 66.51168 1.000 66.70360 1201 LEU A O 1
ATOM 4495 N N . LEU A 1 315 ? 65.53019 6.59276 68.12558 1.000 67.82510 1202 LEU A N 1
ATOM 4496 C CA . LEU A 1 315 ? 66.18393 7.51362 67.20393 1.000 65.20025 1202 LEU A CA 1
ATOM 4497 C C . LEU A 1 315 ? 67.43422 6.88833 66.59719 1.000 65.92921 1202 LEU A C 1
ATOM 4498 O O . LEU A 1 315 ? 67.74592 7.11941 65.42316 1.000 64.01266 1202 LEU A O 1
ATOM 4514 N N . SER A 1 316 ? 68.16020 6.08599 67.38009 1.000 68.16503 1203 SER A N 1
ATOM 4515 C CA . SER A 1 316 ? 69.36522 5.44483 66.86385 1.000 68.73720 1203 SER A CA 1
ATOM 4516 C C . SER A 1 316 ? 69.02732 4.42515 65.78495 1.000 66.64291 1203 SER A C 1
ATOM 4517 O O . SER A 1 316 ? 69.75300 4.30009 64.79230 1.000 66.79436 1203 SER A O 1
ATOM 4525 N N . SER A 1 317 ? 67.93326 3.68151 65.96592 1.000 66.87329 1204 SER A N 1
ATOM 4526 C CA . SER A 1 317 ? 67.56533 2.66110 64.99058 1.000 68.38242 1204 SER A CA 1
ATOM 4527 C C . SER A 1 317 ? 67.22171 3.28424 63.64405 1.000 67.08378 1204 SER A C 1
ATOM 4528 O O . SER A 1 317 ? 67.61565 2.76606 62.59267 1.000 65.85795 1204 SER A O 1
ATOM 4536 N N . VAL A 1 318 ? 66.48977 4.39919 63.65509 1.000 68.74972 1205 VAL A N 1
ATOM 4537 C CA . VAL A 1 318 ? 66.09509 5.03359 62.40259 1.000 71.07371 1205 VAL A CA 1
ATOM 4538 C C . VAL A 1 318 ? 67.30737 5.63760 61.70611 1.000 72.60031 1205 VAL A C 1
ATOM 4539 O O . VAL A 1 318 ? 67.40726 5.61183 60.47396 1.000 74.22669 1205 VAL A O 1
ATOM 4552 N N . LEU A 1 319 ? 68.24790 6.18934 62.47688 1.000 71.23084 1206 LEU A N 1
ATOM 4553 C CA . LEU A 1 319 ? 69.45917 6.74068 61.88177 1.000 70.23551 1206 LEU A CA 1
ATOM 4554 C C . LEU A 1 319 ? 70.37880 5.65336 61.34255 1.000 69.30421 1206 LEU A C 1
ATOM 4555 O O . LEU A 1 319 ? 71.19654 5.93248 60.45954 1.000 70.37394 1206 LEU A O 1
ATOM 4571 N N . ALA A 1 320 ? 70.26561 4.42397 61.85013 1.000 68.52424 1207 ALA A N 1
ATOM 4572 C CA . ALA A 1 320 ? 71.01272 3.31088 61.27925 1.000 68.39765 1207 ALA A CA 1
ATOM 4573 C C . ALA A 1 320 ? 70.58629 3.00130 59.85161 1.000 66.50426 1207 ALA A C 1
ATOM 4574 O O . ALA A 1 320 ? 71.27926 2.24120 59.16677 1.000 67.61570 1207 ALA A O 1
ATOM 4581 N N . GLN A 1 321 ? 69.46805 3.56221 59.39348 1.000 63.38205 1208 GLN A N 1
ATOM 4582 C CA . GLN A 1 321 ? 68.99396 3.38945 58.02668 1.000 62.29530 1208 GLN A CA 1
ATOM 4583 C C . GLN A 1 321 ? 69.03570 4.73529 57.31463 1.000 59.70845 1208 GLN A C 1
ATOM 4584 O O . GLN A 1 321 ? 67.99023 5.36254 57.10306 1.000 56.51871 1208 GLN A O 1
ATOM 4598 N N . PRO A 1 322 ? 70.22281 5.20855 56.92753 1.000 62.37492 1209 PRO A N 1
ATOM 4599 C CA . PRO A 1 322 ? 70.32318 6.56535 56.36701 1.000 62.38155 1209 PRO A CA 1
ATOM 4600 C C . PRO A 1 322 ? 69.57883 6.74249 55.05779 1.000 61.47475 1209 PRO A C 1
ATOM 4601 O O . PRO A 1 322 ? 69.25770 7.88278 54.70091 1.000 61.14549 1209 PRO A O 1
ATOM 4612 N N . GLU A 1 323 ? 69.29658 5.66071 54.32640 1.000 61.48051 1210 GLU A N 1
ATOM 4613 C CA . GLU A 1 323 ? 68.48836 5.78805 53.11816 1.000 60.63856 1210 GLU A CA 1
ATOM 4614 C C . GLU A 1 323 ? 67.14806 6.44250 53.42769 1.000 57.35416 1210 GLU A C 1
ATOM 4615 O O . GLU A 1 323 ? 66.63525 7.23628 52.63043 1.000 57.71398 1210 GLU A O 1
ATOM 4627 N N . LEU A 1 324 ? 66.56748 6.12631 54.58649 1.000 54.64677 1211 LEU A N 1
ATOM 4628 C CA . LEU A 1 324 ? 65.30043 6.74241 54.96494 1.000 52.35929 1211 LEU A CA 1
ATOM 4629 C C . LEU A 1 324 ? 65.44215 8.25548 55.07979 1.000 54.13346 1211 LEU A C 1
ATOM 4630 O O . LEU A 1 324 ? 64.55282 9.00461 54.65828 1.000 50.76993 1211 LEU A O 1
ATOM 4646 N N . PHE A 1 325 ? 66.55874 8.72508 55.64137 1.000 58.39512 1212 PHE A N 1
ATOM 4647 C CA . PHE A 1 325 ? 66.81249 10.16127 55.68153 1.000 62.20538 1212 PHE A CA 1
ATOM 4648 C C . PHE A 1 325 ? 67.08730 10.71297 54.28616 1.000 59.36994 1212 PHE A C 1
ATOM 4649 O O . PHE A 1 325 ? 66.67446 11.83346 53.96501 1.000 58.93371 1212 PHE A O 1
ATOM 4666 N N . PHE A 1 326 ? 67.78787 9.94695 53.44511 1.000 58.76879 1213 PHE A N 1
ATOM 4667 C CA . PHE A 1 326 ? 68.01866 10.38108 52.07049 1.000 60.68050 1213 PHE A CA 1
ATOM 4668 C C . PHE A 1 326 ? 66.69762 10.66610 51.36413 1.000 56.97594 1213 PHE A C 1
ATOM 4669 O O . PHE A 1 326 ? 66.52529 11.72085 50.74164 1.000 56.76966 1213 PHE A O 1
ATOM 4686 N N . MET A 1 327 ? 65.75378 9.72471 51.44547 1.000 54.31386 1214 MET A N 1
ATOM 4687 C CA . MET A 1 327 ? 64.45067 9.90937 50.81490 1.000 55.06478 1214 MET A CA 1
ATOM 4688 C C . MET A 1 327 ? 63.79948 11.20370 51.28390 1.000 54.01464 1214 MET A C 1
ATOM 4689 O O . MET A 1 327 ? 63.41098 12.05092 50.47208 1.000 53.89901 1214 MET A O 1
ATOM 4703 N N . TYR A 1 328 ? 63.66675 11.36750 52.60146 1.000 52.28337 1215 TYR A N 1
ATOM 4704 C CA . TYR A 1 328 ? 63.06438 12.58124 53.14076 1.000 51.32166 1215 TYR A CA 1
ATOM 4705 C C . TYR A 1 328 ? 63.78444 13.82595 52.63660 1.000 48.97783 1215 TYR A C 1
ATOM 4706 O O . TYR A 1 328 ? 63.14511 14.82318 52.28062 1.000 48.84865 1215 TYR A O 1
ATOM 4724 N N . HIS A 1 329 ? 65.11674 13.78347 52.59203 1.000 48.70496 1216 HIS A N 1
ATOM 4725 C CA . HIS A 1 329 ? 65.88327 14.93632 52.12971 1.000 50.44279 1216 HIS A CA 1
ATOM 4726 C C . HIS A 1 329 ? 65.62118 15.22502 50.65544 1.000 53.77110 1216 HIS A C 1
ATOM 4727 O O . HIS A 1 329 ? 65.50416 16.39032 50.25674 1.000 51.77135 1216 HIS A O 1
ATOM 4741 N N . ILE A 1 330 ? 65.51413 14.18060 49.83125 1.000 57.24675 1217 ILE A N 1
ATOM 4742 C CA . ILE A 1 330 ? 65.31529 14.39078 48.40009 1.000 63.46542 1217 ILE A CA 1
ATOM 4743 C C . ILE A 1 330 ? 63.90277 14.88878 48.12400 1.000 63.11334 1217 ILE A C 1
ATOM 4744 O O . ILE A 1 330 ? 63.69956 15.79583 47.30822 1.000 65.53215 1217 ILE A O 1
ATOM 4760 N N . MET A 1 331 ? 62.90512 14.29998 48.78695 1.000 61.44572 1218 MET A N 1
ATOM 4761 C CA . MET A 1 331 ? 61.52416 14.72462 48.58189 1.000 61.85843 1218 MET A CA 1
ATOM 4762 C C . MET A 1 331 ? 61.37934 16.23055 48.76832 1.000 63.58936 1218 MET A C 1
ATOM 4763 O O . MET A 1 331 ? 60.73968 16.91240 47.95919 1.000 64.27069 1218 MET A O 1
ATOM 4777 N N . ARG A 1 332 ? 61.98096 16.76912 49.83030 1.000 64.64683 1219 ARG A N 1
ATOM 4778 C CA . ARG A 1 332 ? 61.83806 18.19066 50.12103 1.000 69.13358 1219 ARG A CA 1
ATOM 4779 C C . ARG A 1 332 ? 62.71182 19.04104 49.20939 1.000 71.44783 1219 ARG A C 1
ATOM 4780 O O . ARG A 1 332 ? 62.30906 20.14047 48.81412 1.000 69.32441 1219 ARG A O 1
ATOM 4801 N N . GLU A 1 333 ? 63.90428 18.55549 48.85733 1.000 78.90246 1220 GLU A N 1
ATOM 4802 C CA . GLU A 1 333 ? 64.70298 19.25338 47.85680 1.000 90.44011 1220 GLU A CA 1
ATOM 4803 C C . GLU A 1 333 ? 63.98999 19.31344 46.51244 1.000 89.92517 1220 GLU A C 1
ATOM 4804 O O . GLU A 1 333 ? 64.27059 20.21122 45.71091 1.000 94.63332 1220 GLU A O 1
ATOM 4816 N N . GLY A 1 334 ? 63.07306 18.38493 46.25198 1.000 84.30256 1221 GLY A N 1
ATOM 4817 C CA . GLY A 1 334 ? 62.31048 18.35848 45.02452 1.000 82.69225 1221 GLY A CA 1
ATOM 4818 C C . GLY A 1 334 ? 61.02818 19.15648 45.04161 1.000 80.31526 1221 GLY A C 1
ATOM 4819 O O . GLY A 1 334 ? 60.27509 19.11860 44.06332 1.000 82.71448 1221 GLY A O 1
ATOM 4823 N N . GLY A 1 335 ? 60.75132 19.88539 46.12222 1.000 76.18386 1222 GLY A N 1
ATOM 4824 C CA . GLY A 1 335 ? 59.55951 20.69876 46.22745 1.000 75.69769 1222 GLY A CA 1
ATOM 4825 C C . GLY A 1 335 ? 58.42915 20.07649 47.01979 1.000 73.70466 1222 GLY A C 1
ATOM 4826 O O . GLY A 1 335 ? 57.42041 20.75199 47.25986 1.000 74.14494 1222 GLY A O 1
ATOM 4830 N N . MET A 1 336 ? 58.56508 18.81676 47.43324 1.000 73.68661 1223 MET A N 1
ATOM 4831 C CA . MET A 1 336 ? 57.52061 18.12612 48.19125 1.000 73.78943 1223 MET A CA 1
ATOM 4832 C C . MET A 1 336 ? 57.71176 18.42691 49.67933 1.000 75.87252 1223 MET A C 1
ATOM 4833 O O . MET A 1 336 ? 58.09023 17.57493 50.48447 1.000 72.50716 1223 MET A O 1
ATOM 4847 N N . ARG A 1 337 ? 57.43424 19.68189 50.03870 1.000 82.60388 1224 ARG A N 1
ATOM 4848 C CA . ARG A 1 337 ? 57.80612 20.16866 51.36331 1.000 86.23077 1224 ARG A CA 1
ATOM 4849 C C . ARG A 1 337 ? 56.81553 19.76052 52.44910 1.000 79.75167 1224 ARG A C 1
ATOM 4850 O O . ARG A 1 337 ? 57.19929 19.67236 53.62084 1.000 79.30142 1224 ARG A O 1
ATOM 4871 N N . ASP A 1 338 ? 55.55432 19.50742 52.09763 1.000 73.95564 1225 ASP A N 1
ATOM 4872 C CA . ASP A 1 338 ? 54.52533 19.18655 53.07894 1.000 68.35264 1225 ASP A CA 1
ATOM 4873 C C . ASP A 1 338 ? 54.34358 17.68500 53.28191 1.000 56.81333 1225 ASP A C 1
ATOM 4874 O O . ASP A 1 338 ? 53.31589 17.26035 53.82426 1.000 53.35169 1225 ASP A O 1
ATOM 4883 N N . ILE A 1 339 ? 55.31620 16.87334 52.86691 1.000 51.31304 1226 ILE A N 1
ATOM 4884 C CA . ILE A 1 339 ? 55.21311 15.44071 53.09824 1.000 48.86653 1226 ILE A CA 1
ATOM 4885 C C . ILE A 1 339 ? 55.29906 15.14940 54.59247 1.000 47.10348 1226 ILE A C 1
ATOM 4886 O O . ILE A 1 339 ? 55.72893 15.98001 55.40101 1.000 48.18508 1226 ILE A O 1
ATOM 4902 N N . ARG A 1 340 ? 54.87883 13.94265 54.95712 1.000 44.76930 1227 ARG A N 1
ATOM 4903 C CA . ARG A 1 340 ? 55.03879 13.41224 56.30176 1.000 45.15808 1227 ARG A CA 1
ATOM 4904 C C . ARG A 1 340 ? 55.56255 11.99034 56.18490 1.000 45.77769 1227 ARG A C 1
ATOM 4905 O O . ARG A 1 340 ? 55.18667 11.25882 55.26274 1.000 46.43954 1227 ARG A O 1
ATOM 4926 N N . VAL A 1 341 ? 56.43394 11.60121 57.11142 1.000 44.63871 1228 VAL A N 1
ATOM 4927 C CA . VAL A 1 341 ? 57.05841 10.28429 57.09096 1.000 45.20108 1228 VAL A CA 1
ATOM 4928 C C . VAL A 1 341 ? 56.62361 9.51271 58.32835 1.000 46.23493 1228 VAL A C 1
ATOM 4929 O O . VAL A 1 341 ? 56.61369 10.05594 59.43965 1.000 47.10321 1228 VAL A O 1
ATOM 4942 N N . LEU A 1 342 ? 56.25974 8.24961 58.12690 1.000 46.30722 1229 LEU A N 1
ATOM 4943 C CA . LEU A 1 342 ? 55.90003 7.33611 59.19866 1.000 47.91585 1229 LEU A CA 1
ATOM 4944 C C . LEU A 1 342 ? 56.86451 6.16050 59.18925 1.000 49.06015 1229 LEU A C 1
ATOM 4945 O O . LEU A 1 342 ? 57.21273 5.64219 58.12372 1.000 48.18724 1229 LEU A O 1
ATOM 4961 N N . PHE A 1 343 ? 57.28968 5.74114 60.37660 1.000 49.22740 1230 PHE A N 1
ATOM 4962 C CA . PHE A 1 343 ? 58.23288 4.64395 60.53642 1.000 50.40264 1230 PHE A CA 1
ATOM 4963 C C . PHE A 1 343 ? 57.52895 3.45919 61.17779 1.000 54.90638 1230 PHE A C 1
ATOM 4964 O O . PHE A 1 343 ? 56.89004 3.60328 62.22577 1.000 55.88688 1230 PHE A O 1
ATOM 4981 N N . TYR A 1 344 ? 57.64594 2.29479 60.54477 1.000 56.88601 1231 TYR A N 1
ATOM 4982 C CA . TYR A 1 344 ? 57.05478 1.06382 61.04430 1.000 61.87116 1231 TYR A CA 1
ATOM 4983 C C . TYR A 1 344 ? 58.09460 -0.04406 61.01669 1.000 66.04218 1231 TYR A C 1
ATOM 4984 O O . TYR A 1 344 ? 58.91865 -0.11362 60.10014 1.000 65.56108 1231 TYR A O 1
ATOM 5002 N N . ARG A 1 345 ? 58.05331 -0.90399 62.03026 1.000 72.67596 1232 ARG A N 1
ATOM 5003 C CA . ARG A 1 345 ? 58.98186 -2.02275 62.10158 1.000 78.87569 1232 ARG A CA 1
ATOM 5004 C C . ARG A 1 345 ? 58.79039 -2.94175 60.90239 1.000 80.11643 1232 ARG A C 1
ATOM 5005 O O . ARG A 1 345 ? 57.66521 -3.33013 60.57522 1.000 78.78747 1232 ARG A O 1
ATOM 5026 N N . ASP A 1 346 ? 59.89584 -3.28891 60.24712 1.000 70.43569 1233 ASP A N 1
ATOM 5027 C CA . ASP A 1 346 ? 59.87137 -4.16094 59.07681 1.000 72.63990 1233 ASP A CA 1
ATOM 5028 C C . ASP A 1 346 ? 60.01049 -5.60370 59.54969 1.000 76.00918 1233 ASP A C 1
ATOM 5029 O O . ASP A 1 346 ? 61.07538 -6.00948 60.02614 1.000 77.78851 1233 ASP A O 1
ATOM 5038 N N . GLY A 1 347 ? 58.93491 -6.38041 59.40870 1.000 79.30687 1234 GLY A N 1
ATOM 5039 C CA . GLY A 1 347 ? 58.92951 -7.72942 59.94690 1.000 85.68112 1234 GLY A CA 1
ATOM 5040 C C . GLY A 1 347 ? 59.94033 -8.65004 59.29345 1.000 91.63683 1234 GLY A C 1
ATOM 5041 O O . GLY A 1 347 ? 60.45325 -9.56907 59.93813 1.000 91.94025 1234 GLY A O 1
ATOM 5045 N N . ASP A 1 348 ? 60.24384 -8.42234 58.01522 1.000 96.87880 1235 ASP A N 1
ATOM 5046 C CA . ASP A 1 348 ? 61.11433 -9.32188 57.26310 1.000 106.43168 1235 ASP A CA 1
ATOM 5047 C C . ASP A 1 348 ? 62.58392 -8.91865 57.36835 1.000 103.54121 1235 ASP A C 1
ATOM 5048 O O . ASP A 1 348 ? 63.42061 -9.70730 57.81977 1.000 107.99800 1235 ASP A O 1
ATOM 5057 N N . ALA A 1 349 ? 62.90961 -7.69349 56.95670 1.000 95.16900 1236 ALA A N 1
ATOM 5058 C CA . ALA A 1 349 ? 64.29840 -7.26275 56.87005 1.000 89.63023 1236 ALA A CA 1
ATOM 5059 C C . ALA A 1 349 ? 64.85379 -6.73768 58.18399 1.000 84.63024 1236 ALA A C 1
ATOM 5060 O O . ALA A 1 349 ? 66.05874 -6.47893 58.26555 1.000 87.79933 1236 ALA A O 1
ATOM 5067 N N . GLY A 1 350 ? 64.02640 -6.59585 59.21065 1.000 78.20747 1237 GLY A N 1
ATOM 5068 C CA . GLY A 1 350 ? 64.45671 -5.94495 60.42490 1.000 73.19477 1237 GLY A CA 1
ATOM 5069 C C . GLY A 1 350 ? 64.57373 -4.45087 60.23666 1.000 67.53359 1237 GLY A C 1
ATOM 5070 O O . GLY A 1 350 ? 64.50781 -3.91835 59.12457 1.000 62.52744 1237 GLY A O 1
ATOM 5074 N N . GLY A 1 351 ? 64.74989 -3.76067 61.35135 1.000 69.10796 1238 GLY A N 1
ATOM 5075 C CA . GLY A 1 351 ? 64.81792 -2.31735 61.29219 1.000 68.40831 1238 GLY A CA 1
ATOM 5076 C C . GLY A 1 351 ? 63.45048 -1.72060 61.01590 1.000 66.59642 1238 GLY A C 1
ATOM 5077 O O . GLY A 1 351 ? 62.42628 -2.18211 61.53169 1.000 67.15844 1238 GLY A O 1
ATOM 5081 N N . PHE A 1 352 ? 63.42615 -0.68825 60.17263 1.000 63.19367 1239 PHE A N 1
ATOM 5082 C CA . PHE A 1 352 ? 62.20911 0.05512 59.88529 1.000 59.46120 1239 PHE A CA 1
ATOM 5083 C C . PHE A 1 352 ? 61.98905 0.19818 58.38573 1.000 56.85612 1239 PHE A C 1
ATOM 5084 O O . PHE A 1 352 ? 62.93781 0.25531 57.59817 1.000 55.36331 1239 PHE A O 1
ATOM 5101 N N . MET A 1 353 ? 60.71663 0.25513 58.00562 1.000 56.42422 1240 MET A N 1
ATOM 5102 C CA . MET A 1 353 ? 60.28726 0.78627 56.72308 1.000 54.15148 1240 MET A CA 1
ATOM 5103 C C . MET A 1 353 ? 59.65690 2.15309 56.95157 1.000 52.43741 1240 MET A C 1
ATOM 5104 O O . MET A 1 353 ? 59.26870 2.50263 58.06962 1.000 52.93372 1240 MET A O 1
ATOM 5118 N N . MET A 1 354 ? 59.56307 2.93163 55.88009 1.000 51.22812 1241 MET A N 1
ATOM 5119 C CA . MET A 1 354 ? 59.06984 4.29623 55.96648 1.000 49.25199 1241 MET A CA 1
ATOM 5120 C C . MET A 1 354 ? 57.98276 4.51841 54.92902 1.000 48.71906 1241 MET A C 1
ATOM 5121 O O . MET A 1 354 ? 58.09413 4.05802 53.78923 1.000 50.51035 1241 MET A O 1
ATOM 5135 N N . TYR A 1 355 ? 56.92855 5.21799 55.33561 1.000 48.74560 1242 TYR A N 1
ATOM 5136 C CA . TYR A 1 355 ? 55.87872 5.66312 54.43221 1.000 48.04892 1242 TYR A CA 1
ATOM 5137 C C . TYR A 1 355 ? 56.03011 7.16174 54.22179 1.000 48.13985 1242 TYR A C 1
ATOM 5138 O O . TYR A 1 355 ? 56.08229 7.92163 55.19245 1.000 50.57767 1242 TYR A O 1
ATOM 5156 N N . VAL A 1 356 ? 56.11173 7.58328 52.96519 1.000 47.85070 1243 VAL A N 1
ATOM 5157 C CA . VAL A 1 356 ? 56.08138 9.00043 52.62374 1.000 47.28786 1243 VAL A CA 1
ATOM 5158 C C . VAL A 1 356 ? 54.62844 9.35341 52.33336 1.000 45.62355 1243 VAL A C 1
ATOM 5159 O O . VAL A 1 356 ? 54.05349 8.88992 51.34491 1.000 45.25663 1243 VAL A O 1
ATOM 5172 N N . ILE A 1 357 ? 54.03212 10.16005 53.20400 1.000 45.11727 1244 ILE A N 1
ATOM 5173 C CA . ILE A 1 357 ? 52.62281 10.51357 53.10328 1.000 43.68301 1244 ILE A CA 1
ATOM 5174 C C . ILE A 1 357 ? 52.50455 11.81959 52.33058 1.000 43.64894 1244 ILE A C 1
ATOM 5175 O O . ILE A 1 357 ? 53.06100 12.84515 52.73922 1.000 40.69638 1244 ILE A O 1
ATOM 5191 N N . PHE A 1 358 ? 51.75817 11.78952 51.22734 1.000 45.97752 1245 PHE A N 1
ATOM 5192 C CA . PHE A 1 358 ? 51.57468 13.00631 50.44641 1.000 48.09089 1245 PHE A CA 1
ATOM 5193 C C . PHE A 1 358 ? 50.35605 13.78037 50.93828 1.000 51.25161 1245 PHE A C 1
ATOM 5194 O O . PHE A 1 358 ? 49.35338 13.17600 51.33116 1.000 51.70973 1245 PHE A O 1
ATOM 5211 N N . PRO A 1 359 ? 50.41413 15.10824 50.91333 1.000 54.62922 1246 PRO A N 1
ATOM 5212 C CA . PRO A 1 359 ? 49.26760 15.90713 51.34900 1.000 58.56472 1246 PRO A CA 1
ATOM 5213 C C . PRO A 1 359 ? 48.21618 16.03028 50.25599 1.000 63.29511 1246 PRO A C 1
ATOM 5214 O O . PRO A 1 359 ? 48.50019 15.92364 49.06288 1.000 60.44683 1246 PRO A O 1
ATOM 5225 N N . GLY A 1 360 ? 46.98144 16.26195 50.68960 1.000 69.94624 1247 GLY A N 1
ATOM 5226 C CA . GLY A 1 360 ? 45.89902 16.45328 49.74753 1.000 73.45156 1247 GLY A CA 1
ATOM 5227 C C . GLY A 1 360 ? 45.53653 15.17583 49.00450 1.000 69.47118 1247 GLY A C 1
ATOM 5228 O O . GLY A 1 360 ? 45.97571 14.07158 49.33002 1.000 72.46436 1247 GLY A O 1
ATOM 5232 N N . LYS A 1 361 ? 44.71561 15.35680 47.96797 1.000 64.09733 1248 LYS A N 1
ATOM 5233 C CA . LYS A 1 361 ? 44.13401 14.24710 47.22396 1.000 59.11527 1248 LYS A CA 1
ATOM 5234 C C . LYS A 1 361 ? 44.72781 14.09400 45.82497 1.000 54.78333 1248 LYS A C 1
ATOM 5235 O O . LYS A 1 361 ? 44.12854 13.42916 44.97312 1.000 52.91549 1248 LYS A O 1
ATOM 5254 N N . SER A 1 362 ? 45.88733 14.69459 45.56545 1.000 53.24296 1249 SER A N 1
ATOM 5255 C CA . SER A 1 362 ? 46.56464 14.50840 44.29067 1.000 56.54490 1249 SER A CA 1
ATOM 5256 C C . SER A 1 362 ? 48.06329 14.66722 44.49796 1.000 54.18650 1249 SER A C 1
ATOM 5257 O O . SER A 1 362 ? 48.50988 15.34365 45.42886 1.000 55.07382 1249 SER A O 1
ATOM 5265 N N . VAL A 1 363 ? 48.83569 14.03943 43.61732 1.000 51.33031 1250 VAL A N 1
ATOM 5266 C CA . VAL A 1 363 ? 50.29046 14.08835 43.69917 1.000 49.14192 1250 VAL A CA 1
ATOM 5267 C C . VAL A 1 363 ? 50.86298 13.86031 42.30898 1.000 45.10399 1250 VAL A C 1
ATOM 5268 O O . VAL A 1 363 ? 50.37042 13.02284 41.54698 1.000 43.72602 1250 VAL A O 1
ATOM 5281 N N . HIS A 1 364 ? 51.90530 14.62122 41.98300 1.000 45.28271 1251 HIS A N 1
ATOM 5282 C CA . HIS A 1 364 ? 52.66445 14.44663 40.75079 1.000 48.01154 1251 HIS A CA 1
ATOM 5283 C C . HIS A 1 364 ? 54.13748 14.39213 41.11686 1.000 43.21429 1251 HIS A C 1
ATOM 5284 O O . HIS A 1 364 ? 54.66324 15.33152 41.72300 1.000 41.13539 1251 HIS A O 1
ATOM 5298 N N . LEU A 1 365 ? 54.79332 13.29209 40.76711 1.000 42.90569 1252 LEU A N 1
ATOM 5299 C CA . LEU A 1 365 ? 56.21495 13.10570 41.03050 1.000 45.88650 1252 LEU A CA 1
ATOM 5300 C C . LEU A 1 365 ? 56.97483 13.37573 39.73645 1.000 49.08680 1252 LEU A C 1
ATOM 5301 O O . LEU A 1 365 ? 56.91930 12.57491 38.79771 1.000 50.70970 1252 LEU A O 1
ATOM 5317 N N . HIS A 1 366 ? 57.66856 14.51271 39.68835 1.000 50.66258 1253 HIS A N 1
ATOM 5318 C CA . HIS A 1 366 ? 58.46918 14.87252 38.52459 1.000 52.04870 1253 HIS A CA 1
ATOM 5319 C C . HIS A 1 366 ? 59.43193 13.74401 38.17815 1.000 51.35412 1253 HIS A C 1
ATOM 5320 O O . HIS A 1 366 ? 59.96696 13.07075 39.06225 1.000 50.79877 1253 HIS A O 1
ATOM 5334 N N . TYR A 1 367 ? 59.65100 13.53405 36.87699 1.000 52.45052 1254 TYR A N 1
ATOM 5335 C CA . TYR A 1 367 ? 60.50423 12.42727 36.45438 1.000 50.59861 1254 TYR A CA 1
ATOM 5336 C C . TYR A 1 367 ? 61.90070 12.55598 37.04873 1.000 49.79962 1254 TYR A C 1
ATOM 5337 O O . TYR A 1 367 ? 62.52579 11.55277 37.41141 1.000 49.38693 1254 TYR A O 1
ATOM 5355 N N . ARG A 1 368 ? 62.40151 13.78644 37.16525 1.000 52.69939 1255 ARG A N 1
ATOM 5356 C CA . ARG A 1 368 ? 63.70225 14.00240 37.78790 1.000 59.94662 1255 ARG A CA 1
ATOM 5357 C C . ARG A 1 368 ? 63.68564 13.57501 39.24819 1.000 55.15391 1255 ARG A C 1
ATOM 5358 O O . ARG A 1 368 ? 64.66460 13.01008 39.74922 1.000 54.48836 1255 ARG A O 1
ATOM 5379 N N . LEU A 1 369 ? 62.57672 13.83456 39.94748 1.000 51.84263 1256 LEU A N 1
ATOM 5380 C CA . LEU A 1 369 ? 62.47271 13.44391 41.34931 1.000 48.52167 1256 LEU A CA 1
ATOM 5381 C C . LEU A 1 369 ? 62.49463 11.92805 41.49879 1.000 48.89726 1256 LEU A C 1
ATOM 5382 O O . LEU A 1 369 ? 63.17598 11.39402 42.38247 1.000 48.15277 1256 LEU A O 1
ATOM 5398 N N . ILE A 1 370 ? 61.76242 11.21642 40.63995 1.000 50.54225 1257 ILE A N 1
ATOM 5399 C CA . ILE A 1 370 ? 61.74029 9.75754 40.71861 1.000 52.26553 1257 ILE A CA 1
ATOM 5400 C C . ILE A 1 370 ? 63.14111 9.19540 40.50570 1.000 56.17296 1257 ILE A C 1
ATOM 5401 O O . ILE A 1 370 ? 63.59310 8.31234 41.24448 1.000 59.75444 1257 ILE A O 1
ATOM 5417 N N . ASP A 1 371 ? 63.84820 9.69531 39.48779 1.000 55.21432 1258 ASP A N 1
ATOM 5418 C CA . ASP A 1 371 ? 65.23012 9.27671 39.27545 1.000 58.95332 1258 ASP A CA 1
ATOM 5419 C C . ASP A 1 371 ? 66.06236 9.47309 40.53530 1.000 58.26488 1258 ASP A C 1
ATOM 5420 O O . ASP A 1 371 ? 66.84524 8.59587 40.91845 1.000 58.31789 1258 ASP A O 1
ATOM 5429 N N . HIS A 1 372 ? 65.90120 10.62168 41.19565 1.000 59.24770 1259 HIS A N 1
ATOM 5430 C CA . HIS A 1 372 ? 66.71498 10.93017 42.36637 1.000 63.56466 1259 HIS A CA 1
ATOM 5431 C C . HIS A 1 372 ? 66.41869 9.97624 43.51825 1.000 61.13787 1259 HIS A C 1
ATOM 5432 O O . HIS A 1 372 ? 67.34127 9.42785 44.13244 1.000 61.51254 1259 HIS A O 1
ATOM 5446 N N . ILE A 1 373 ? 65.13670 9.76958 43.83410 1.000 59.01505 1260 ILE A N 1
ATOM 5447 C CA . ILE A 1 373 ? 64.80304 8.93823 44.98740 1.000 60.30495 1260 ILE A CA 1
ATOM 5448 C C . ILE A 1 373 ? 65.16146 7.48042 44.72485 1.000 62.08389 1260 ILE A C 1
ATOM 5449 O O . ILE A 1 373 ? 65.42943 6.72326 45.66530 1.000 64.17129 1260 ILE A O 1
ATOM 5465 N N . GLN A 1 374 ? 65.18547 7.05874 43.45854 1.000 62.15476 1261 GLN A N 1
ATOM 5466 C CA . GLN A 1 374 ? 65.59818 5.69128 43.15974 1.000 64.26427 1261 GLN A CA 1
ATOM 5467 C C . GLN A 1 374 ? 67.09313 5.50769 43.38960 1.000 69.07555 1261 GLN A C 1
ATOM 5468 O O . GLN A 1 374 ? 67.52008 4.49562 43.95747 1.000 70.51628 1261 GLN A O 1
ATOM 5482 N N . ALA A 1 375 ? 67.90329 6.47863 42.96236 1.000 73.18487 1262 ALA A N 1
ATOM 5483 C CA . ALA A 1 375 ? 69.34329 6.38349 43.17252 1.000 79.23301 1262 ALA A CA 1
ATOM 5484 C C . ALA A 1 375 ? 69.70219 6.55350 44.64348 1.000 81.49153 1262 ALA A C 1
ATOM 5485 O O . ALA A 1 375 ? 70.59767 5.87002 45.15268 1.000 82.22559 1262 ALA A O 1
ATOM 5492 N N . ALA A 1 376 ? 69.01628 7.45992 45.34247 1.000 82.18292 1263 ALA A N 1
ATOM 5493 C CA . ALA A 1 376 ? 69.35450 7.72969 46.73538 1.000 85.77567 1263 ALA A CA 1
ATOM 5494 C C . ALA A 1 376 ? 69.04936 6.54103 47.63823 1.000 83.32729 1263 ALA A C 1
ATOM 5495 O O . ALA A 1 376 ? 69.73604 6.34056 48.64679 1.000 87.65124 1263 ALA A O 1
ATOM 5502 N N . CYS A 1 377 ? 68.03394 5.74928 47.30243 1.000 79.32567 1264 CYS A N 1
ATOM 5503 C CA . CYS A 1 377 ? 67.58317 4.63953 48.13400 1.000 73.07690 1264 CYS A CA 1
ATOM 5504 C C . CYS A 1 377 ? 67.87037 3.29040 47.48252 1.000 70.67058 1264 CYS A C 1
ATOM 5505 O O . CYS A 1 377 ? 67.06698 2.35993 47.56940 1.000 70.41653 1264 CYS A O 1
ATOM 5513 N N . ARG A 1 378 ? 69.01547 3.16658 46.81763 1.000 71.30078 1265 ARG A N 1
ATOM 5514 C CA . ARG A 1 378 ? 69.38938 1.88419 46.23708 1.000 73.55735 1265 ARG A CA 1
ATOM 5515 C C . ARG A 1 378 ? 69.44033 0.82618 47.33188 1.000 67.17936 1265 ARG A C 1
ATOM 5516 O O . ARG A 1 378 ? 70.02596 1.04375 48.39688 1.000 63.02449 1265 ARG A O 1
ATOM 5537 N N . GLY A 1 379 ? 68.81444 -0.31883 47.06899 1.000 66.35253 1266 GLY A N 1
ATOM 5538 C CA . GLY A 1 379 ? 68.61189 -1.33818 48.07530 1.000 66.99278 1266 GLY A CA 1
ATOM 5539 C C . GLY A 1 379 ? 67.26684 -1.27796 48.76690 1.000 64.53154 1266 GLY A C 1
ATOM 5540 O O . GLY A 1 379 ? 66.99657 -2.11971 49.63256 1.000 66.00943 1266 GLY A O 1
ATOM 5544 N N . TYR A 1 380 ? 66.42253 -0.30890 48.41833 1.000 61.17436 1267 TYR A N 1
ATOM 5545 C CA . TYR A 1 380 ? 65.07804 -0.17573 48.96053 1.000 58.17174 1267 TYR A CA 1
ATOM 5546 C C . TYR A 1 380 ? 64.06944 -0.17728 47.81988 1.000 59.28160 1267 TYR A C 1
ATOM 5547 O O . TYR A 1 380 ? 64.31553 0.41316 46.76335 1.000 57.41261 1267 TYR A O 1
ATOM 5565 N N . LYS A 1 381 ? 62.93384 -0.83844 48.03525 1.000 61.77579 1268 LYS A N 1
ATOM 5566 C CA . LYS A 1 381 ? 61.84045 -0.82647 47.07243 1.000 64.65003 1268 LYS A CA 1
ATOM 5567 C C . LYS A 1 381 ? 60.92754 0.35811 47.35993 1.000 59.97975 1268 LYS A C 1
ATOM 5568 O O . LYS A 1 381 ? 60.49587 0.55373 48.50072 1.000 60.76144 1268 LYS A O 1
ATOM 5587 N N . ILE A 1 382 ? 60.64015 1.14435 46.32657 1.000 58.12012 1269 ILE A N 1
ATOM 5588 C CA . ILE A 1 382 ? 59.74955 2.29482 46.42407 1.000 55.95223 1269 ILE A CA 1
ATOM 5589 C C . ILE A 1 382 ? 58.46981 1.94222 45.68133 1.000 52.81831 1269 ILE A C 1
ATOM 5590 O O . ILE A 1 382 ? 58.49702 1.68239 44.47065 1.000 50.25152 1269 ILE A O 1
ATOM 5606 N N . VAL A 1 383 ? 57.35218 1.93120 46.40542 1.000 49.00376 1270 VAL A N 1
ATOM 5607 C CA . VAL A 1 383 ? 56.06803 1.48692 45.87773 1.000 48.85540 1270 VAL A CA 1
ATOM 5608 C C . VAL A 1 383 ? 55.01472 2.52878 46.21948 1.000 47.92506 1270 VAL A C 1
ATOM 5609 O O . VAL A 1 383 ? 54.90794 2.95315 47.37568 1.000 47.22123 1270 VAL A O 1
ATOM 5622 N N . ALA A 1 384 ? 54.23339 2.93128 45.22088 1.000 48.41529 1271 ALA A N 1
ATOM 5623 C CA . ALA A 1 384 ? 53.15258 3.88413 45.42510 1.000 47.94672 1271 ALA A CA 1
ATOM 5624 C C . ALA A 1 384 ? 51.89589 3.15388 45.88282 1.000 49.77336 1271 ALA A C 1
ATOM 5625 O O . ALA A 1 384 ? 51.53156 2.11872 45.31723 1.000 52.61344 1271 ALA A O 1
ATOM 5632 N N . HIS A 1 385 ? 51.23490 3.69609 46.90346 1.000 49.32202 1272 HIS A N 1
ATOM 5633 C CA . HIS A 1 385 ? 50.04001 3.08829 47.46677 1.000 49.40266 1272 HIS A CA 1
ATOM 5634 C C . HIS A 1 385 ? 48.95029 4.13734 47.63024 1.000 49.79570 1272 HIS A C 1
ATOM 5635 O O . HIS A 1 385 ? 49.20474 5.34379 47.59656 1.000 48.69185 1272 HIS A O 1
ATOM 5649 N N . VAL A 1 386 ? 47.72540 3.65186 47.81835 1.000 50.77856 1273 VAL A N 1
ATOM 5650 C CA . VAL A 1 386 ? 46.59408 4.47484 48.22155 1.000 50.48573 1273 VAL A CA 1
ATOM 5651 C C . VAL A 1 386 ? 45.93596 3.78807 49.40813 1.000 53.76709 1273 VAL A C 1
ATOM 5652 O O . VAL A 1 386 ? 45.63114 2.59140 49.34843 1.000 55.79160 1273 VAL A O 1
ATOM 5665 N N . TRP A 1 387 ? 45.73500 4.53550 50.48843 1.000 55.38192 1274 TRP A N 1
ATOM 5666 C CA . TRP A 1 387 ? 45.16360 3.97277 51.70622 1.000 57.36964 1274 TRP A CA 1
ATOM 5667 C C . TRP A 1 387 ? 44.33550 5.04603 52.39065 1.000 58.36912 1274 TRP A C 1
ATOM 5668 O O . TRP A 1 387 ? 44.85398 6.12178 52.70351 1.000 56.92886 1274 TRP A O 1
ATOM 5689 N N . GLN A 1 388 ? 43.05440 4.75283 52.61118 1.000 63.84971 1275 GLN A N 1
ATOM 5690 C CA . GLN A 1 388 ? 42.14342 5.65762 53.30927 1.000 68.81415 1275 GLN A CA 1
ATOM 5691 C C . GLN A 1 388 ? 42.22077 7.07129 52.73458 1.000 64.05147 1275 GLN A C 1
ATOM 5692 O O . GLN A 1 388 ? 42.39950 8.05661 53.45455 1.000 63.21483 1275 GLN A O 1
ATOM 5706 N N . THR A 1 389 ? 42.07452 7.16188 51.41111 1.000 59.29004 1276 THR A N 1
ATOM 5707 C CA . THR A 1 389 ? 42.06098 8.43810 50.69576 1.000 59.01810 1276 THR A CA 1
ATOM 5708 C C . THR A 1 389 ? 43.37912 9.19302 50.84744 1.000 58.94904 1276 THR A C 1
ATOM 5709 O O . THR A 1 389 ? 43.40967 10.42546 50.79612 1.000 60.58805 1276 THR A O 1
ATOM 5720 N N . THR A 1 390 ? 44.47923 8.46671 51.02603 1.000 56.62543 1277 THR A N 1
ATOM 5721 C CA . THR A 1 390 ? 45.79734 9.06856 51.18268 1.000 52.63503 1277 THR A CA 1
ATOM 5722 C C . THR A 1 390 ? 46.77257 8.34104 50.27436 1.000 48.65424 1277 THR A C 1
ATOM 5723 O O . THR A 1 390 ? 46.91270 7.11676 50.36579 1.000 46.46454 1277 THR A O 1
ATOM 5734 N N . PHE A 1 391 ? 47.43579 9.09229 49.39991 1.000 48.75512 1278 PHE A N 1
ATOM 5735 C CA . PHE A 1 391 ? 48.48251 8.55205 48.54585 1.000 47.14191 1278 PHE A CA 1
ATOM 5736 C C . PHE A 1 391 ? 49.81169 8.57457 49.28772 1.000 48.70093 1278 PHE A C 1
ATOM 5737 O O . PHE A 1 391 ? 50.09445 9.50400 50.05011 1.000 52.54790 1278 PHE A O 1
ATOM 5754 N N . LEU A 1 392 ? 50.62361 7.54420 49.06657 1.000 47.08626 1279 LEU A N 1
ATOM 5755 C CA . LEU A 1 392 ? 51.88497 7.42026 49.78192 1.000 47.10456 1279 LEU A CA 1
ATOM 5756 C C . LEU A 1 392 ? 52.86253 6.58171 48.97207 1.000 46.38727 1279 LEU A C 1
ATOM 5757 O O . LEU A 1 392 ? 52.49003 5.88896 48.02284 1.000 45.58290 1279 LEU A O 1
ATOM 5773 N N . LEU A 1 393 ? 54.12636 6.65172 49.37868 1.000 47.41151 1280 LEU A N 1
ATOM 5774 C CA . LEU A 1 393 ? 55.15872 5.72136 48.95235 1.000 47.77076 1280 LEU A CA 1
ATOM 5775 C C . LEU A 1 393 ? 55.59109 4.88938 50.15112 1.000 47.97022 1280 LEU A C 1
ATOM 5776 O O . LEU A 1 393 ? 55.74599 5.41771 51.25616 1.000 48.57839 1280 LEU A O 1
ATOM 5792 N N . SER A 1 394 ? 55.78304 3.59323 49.93556 1.000 48.52931 1281 SER A N 1
ATOM 5793 C CA . SER A 1 394 ? 56.40614 2.73006 50.92787 1.000 49.91061 1281 SER A CA 1
ATOM 5794 C C . SER A 1 394 ? 57.87127 2.52668 50.56243 1.000 49.38053 1281 SER A C 1
ATOM 5795 O O . SER A 1 394 ? 58.20930 2.33204 49.39104 1.000 48.93454 1281 SER A O 1
ATOM 5803 N N . VAL A 1 395 ? 58.73639 2.58494 51.56931 1.000 49.41127 1282 VAL A N 1
ATOM 5804 C CA . VAL A 1 395 ? 60.17883 2.46218 51.39190 1.000 50.71409 1282 VAL A CA 1
ATOM 5805 C C . VAL A 1 395 ? 60.62697 1.30640 52.27564 1.000 54.25762 1282 VAL A C 1
ATOM 5806 O O . VAL A 1 395 ? 60.78539 1.46626 53.49243 1.000 55.33307 1282 VAL A O 1
ATOM 5819 N N . CYS A 1 396 ? 60.83382 0.14028 51.67019 1.000 57.09110 1283 CYS A N 1
ATOM 5820 C CA . CYS A 1 396 ? 61.17075 -1.07844 52.39085 1.000 61.69712 1283 CYS A CA 1
ATOM 5821 C C . CYS A 1 396 ? 62.51541 -1.59994 51.90849 1.000 65.00667 1283 CYS A C 1
ATOM 5822 O O . CYS A 1 396 ? 62.77353 -1.64803 50.70187 1.000 65.82274 1283 CYS A O 1
ATOM 5830 N N . ARG A 1 397 ? 63.36670 -1.99223 52.85430 1.000 68.34059 1284 ARG A N 1
ATOM 5831 C CA . ARG A 1 397 ? 64.66526 -2.54802 52.50215 1.000 72.80526 1284 ARG A CA 1
ATOM 5832 C C . ARG A 1 397 ? 64.48968 -3.82812 51.69295 1.000 73.28567 1284 ARG A C 1
ATOM 5833 O O . ARG A 1 397 ? 63.51242 -4.56466 51.85230 1.000 70.82545 1284 ARG A O 1
ATOM 5854 N N . ASN A 1 398 ? 65.45415 -4.09124 50.81850 1.000 78.21558 1285 ASN A N 1
ATOM 5855 C CA . ASN A 1 398 ? 65.39000 -5.25031 49.93761 1.000 85.51855 1285 ASN A CA 1
ATOM 5856 C C . ASN A 1 398 ? 66.16560 -6.42529 50.52301 1.000 85.11717 1285 ASN A C 1
ATOM 5857 O O . ASN A 1 398 ? 67.32355 -6.28366 50.91383 1.000 83.91862 1285 ASN A O 1
ATOM 5868 N N . THR A 1 405 ? 78.97033 0.78776 49.87885 1.000 78.39461 1292 THR A N 1
ATOM 5869 C CA . THR A 1 405 ? 79.17387 2.20010 50.18438 1.000 77.93866 1292 THR A CA 1
ATOM 5870 C C . THR A 1 405 ? 78.73363 2.51506 51.61378 1.000 74.74593 1292 THR A C 1
ATOM 5871 O O . THR A 1 405 ? 77.54151 2.52775 51.92469 1.000 72.19759 1292 THR A O 1
ATOM 5881 N N . VAL A 1 406 ? 79.70937 2.77340 52.47696 1.000 75.39032 1293 VAL A N 1
ATOM 5882 C CA . VAL A 1 406 ? 79.46332 3.01748 53.89295 1.000 71.22061 1293 VAL A CA 1
ATOM 5883 C C . VAL A 1 406 ? 79.12786 4.48585 54.10552 1.000 69.72604 1293 VAL A C 1
ATOM 5884 O O . VAL A 1 406 ? 79.68868 5.37223 53.45067 1.000 72.39510 1293 VAL A O 1
ATOM 5897 N N . VAL A 1 407 ? 78.21400 4.74572 55.03028 1.000 66.52833 1294 VAL A N 1
ATOM 5898 C CA . VAL A 1 407 ? 77.85737 6.09694 55.45402 1.000 65.90513 1294 VAL A CA 1
ATOM 5899 C C . VAL A 1 407 ? 78.39669 6.29210 56.86581 1.000 67.62000 1294 VAL A C 1
ATOM 5900 O O . VAL A 1 407 ? 78.08122 5.48761 57.75179 1.000 66.03795 1294 VAL A O 1
ATOM 5913 N N . PRO A 1 408 ? 79.20420 7.32017 57.12601 1.000 73.84408 1295 PRO A N 1
ATOM 5914 C CA . PRO A 1 408 ? 79.75988 7.47934 58.47583 1.000 79.31552 1295 PRO A CA 1
ATOM 5915 C C . PRO A 1 408 ? 78.65296 7.70046 59.49616 1.000 87.59945 1295 PRO A C 1
ATOM 5916 O O . PRO A 1 408 ? 77.77164 8.54314 59.31179 1.000 81.25768 1295 PRO A O 1
ATOM 5927 N N . SER A 1 409 ? 78.70084 6.92888 60.57694 1.000 100.25799 1296 SER A N 1
ATOM 5928 C CA . SER A 1 409 ? 77.69438 7.05058 61.61943 1.000 110.52411 1296 SER A CA 1
ATOM 5929 C C . SER A 1 409 ? 77.79050 8.41362 62.29595 1.000 109.69767 1296 SER A C 1
ATOM 5930 O O . SER A 1 409 ? 78.85041 9.04521 62.32891 1.000 117.29990 1296 SER A O 1
ATOM 5938 N N . ILE A 1 410 ? 76.66208 8.86641 62.83367 1.000 100.38939 1297 ILE A N 1
ATOM 5939 C CA . ILE A 1 410 ? 76.58863 10.12851 63.55325 1.000 92.72533 1297 ILE A CA 1
ATOM 5940 C C . ILE A 1 410 ? 76.31835 9.83637 65.02225 1.000 92.29297 1297 ILE A C 1
ATOM 5941 O O . ILE A 1 410 ? 75.92359 8.73099 65.40649 1.000 90.88170 1297 ILE A O 1
ATOM 5957 N N . GLY A 1 411 ? 76.53697 10.85067 65.85266 1.000 91.58710 1298 GLY A N 1
ATOM 5958 C CA . GLY A 1 411 ? 76.27144 10.72166 67.26957 1.000 89.99703 1298 GLY A CA 1
ATOM 5959 C C . GLY A 1 411 ? 74.78961 10.75149 67.57799 1.000 84.15426 1298 GLY A C 1
ATOM 5960 O O . GLY A 1 411 ? 74.14585 11.79885 67.46176 1.000 84.05846 1298 GLY A O 1
ATOM 5964 N N . THR A 1 412 ? 74.23470 9.59989 67.96202 1.000 82.11684 1299 THR A N 1
ATOM 5965 C CA . THR A 1 412 ? 72.82912 9.54401 68.34876 1.000 75.97587 1299 THR A CA 1
ATOM 5966 C C . THR A 1 412 ? 72.50167 10.63015 69.36475 1.000 72.77512 1299 THR A C 1
ATOM 5967 O O . THR A 1 412 ? 71.50647 11.35067 69.22808 1.000 67.93685 1299 THR A O 1
ATOM 5978 N N . SER A 1 413 ? 73.33913 10.76076 70.39512 1.000 77.18730 1300 SER A N 1
ATOM 5979 C CA . SER A 1 413 ? 73.07379 11.73373 71.44828 1.000 78.32927 1300 SER A CA 1
ATOM 5980 C C . SER A 1 413 ? 73.02985 13.15056 70.89170 1.000 77.89770 1300 SER A C 1
ATOM 5981 O O . SER A 1 413 ? 72.19761 13.96414 71.30918 1.000 73.89007 1300 SER A O 1
ATOM 5989 N N . ASP A 1 414 ? 73.91939 13.46573 69.94803 1.000 83.13530 1301 ASP A N 1
ATOM 5990 C CA . ASP A 1 414 ? 73.91891 14.79746 69.35251 1.000 84.88509 1301 ASP A CA 1
ATOM 5991 C C . ASP A 1 414 ? 72.56105 15.12508 68.74477 1.000 79.42128 1301 ASP A C 1
ATOM 5992 O O . ASP A 1 414 ? 72.08219 16.26045 68.84945 1.000 79.03131 1301 ASP A O 1
ATOM 6001 N N . VAL A 1 415 ? 71.92345 14.14189 68.10829 1.000 74.71827 1302 VAL A N 1
ATOM 6002 C CA . VAL A 1 415 ? 70.62498 14.37831 67.48716 1.000 68.82428 1302 VAL A CA 1
ATOM 6003 C C . VAL A 1 415 ? 69.52108 14.37108 68.53677 1.000 66.70162 1302 VAL A C 1
ATOM 6004 O O . VAL A 1 415 ? 68.56421 15.14937 68.45431 1.000 64.50996 1302 VAL A O 1
ATOM 6017 N N . TYR A 1 416 ? 69.62971 13.49216 69.53444 1.000 68.63137 1303 TYR A N 1
ATOM 6018 C CA . TYR 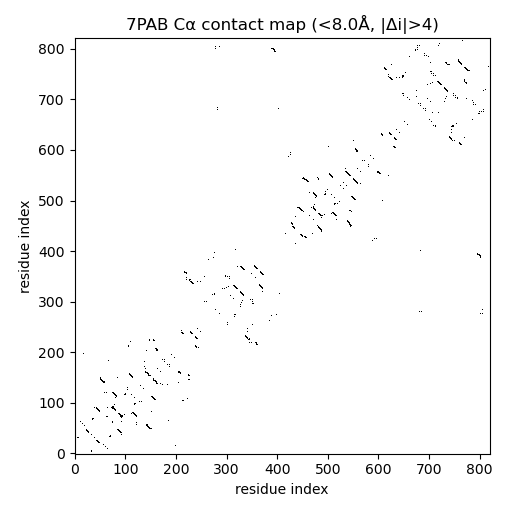A 1 416 ? 68.64540 13.47840 70.61067 1.000 70.30161 1303 TYR A CA 1
ATOM 6019 C C . TYR A 1 416 ? 68.60288 14.82187 71.32836 1.000 72.52076 1303 TYR A C 1
ATOM 6020 O O . TYR A 1 416 ? 67.52119 15.35119 71.60831 1.000 70.05888 1303 TYR A O 1
ATOM 6038 N N . CYS A 1 417 ? 69.77189 15.39378 71.62762 1.000 78.06338 1304 CYS A N 1
ATOM 6039 C CA . CYS A 1 417 ? 69.80853 16.68270 72.31145 1.000 82.07300 1304 CYS A CA 1
ATOM 6040 C C . CYS A 1 417 ? 69.17709 17.77656 71.45970 1.000 79.80764 1304 CYS A C 1
ATOM 6041 O O . CYS A 1 417 ? 68.42392 18.61391 71.97032 1.000 79.73722 1304 CYS A O 1
ATOM 6049 N N . LYS A 1 418 ? 69.47458 17.79054 70.15797 1.000 79.82968 1305 LYS A N 1
ATOM 6050 C CA . LYS A 1 418 ? 68.82361 18.74833 69.27126 1.000 79.39575 1305 LYS A CA 1
ATOM 6051 C C . LYS A 1 418 ? 67.32171 18.51551 69.22180 1.000 73.08133 1305 LYS A C 1
ATOM 6052 O O . LYS A 1 418 ? 66.54718 19.46988 69.09203 1.000 70.62927 1305 LYS A O 1
ATOM 6071 N N . MET A 1 419 ? 66.89386 17.25652 69.32551 1.000 70.85625 1306 MET A N 1
ATOM 6072 C CA . MET A 1 419 ? 65.46831 16.95489 69.32654 1.000 70.16554 1306 MET A CA 1
ATOM 6073 C C . MET A 1 419 ? 64.78527 17.48812 70.58058 1.000 67.85500 1306 MET A C 1
ATOM 6074 O O . MET A 1 419 ? 63.61089 17.87027 70.52819 1.000 66.19077 1306 MET A O 1
ATOM 6088 N N . CYS A 1 420 ? 65.50054 17.52670 71.70914 1.000 67.58181 1307 CYS A N 1
ATOM 6089 C CA . CYS A 1 420 ? 64.91783 18.05154 72.94010 1.000 68.08453 1307 CYS A CA 1
ATOM 6090 C C . CYS A 1 420 ? 64.77325 19.56642 72.88141 1.000 69.17511 1307 CYS A C 1
ATOM 6091 O O . CYS A 1 420 ? 63.80296 20.12417 73.40741 1.000 70.53334 1307 CYS A O 1
ATOM 6099 N N . ASP A 1 421 ? 65.72794 20.24929 72.24823 1.000 70.87203 1308 ASP A N 1
ATOM 6100 C CA . ASP A 1 421 ? 65.69072 21.70561 72.19978 1.000 75.28815 1308 ASP A CA 1
ATOM 6101 C C . ASP A 1 421 ? 64.73497 22.21859 71.13095 1.000 70.07016 1308 ASP A C 1
ATOM 6102 O O . ASP A 1 421 ? 64.23473 23.34336 71.24314 1.000 70.52663 1308 ASP A O 1
ATOM 6111 N N . LEU A 1 422 ? 64.47371 21.42305 70.09705 1.000 64.96134 1309 LEU A N 1
ATOM 6112 C CA . LEU A 1 422 ? 63.54593 21.83801 69.05593 1.000 62.87099 1309 LEU A CA 1
ATOM 6113 C C . LEU A 1 422 ? 62.15748 22.07352 69.63822 1.000 62.43817 1309 LEU A C 1
ATOM 6114 O O . LEU A 1 422 ? 61.76965 21.47791 70.64678 1.000 60.19923 1309 LEU A O 1
ATOM 6130 N N . ASN A 1 423 ? 61.40610 22.95419 68.98642 1.000 65.44247 1310 ASN A N 1
ATOM 6131 C CA . ASN A 1 423 ? 60.01589 23.21209 69.32541 1.000 66.59301 1310 ASN A CA 1
ATOM 6132 C C . ASN A 1 423 ? 59.11541 22.62249 68.24994 1.000 61.03272 1310 ASN A C 1
ATOM 6133 O O . ASN A 1 423 ? 59.43607 22.67674 67.05801 1.000 59.52821 1310 ASN A O 1
ATOM 6144 N N . PHE A 1 424 ? 57.99416 22.05002 68.68075 1.000 58.57795 1311 PHE A N 1
ATOM 6145 C CA . PHE A 1 424 ? 57.04504 21.39558 67.79184 1.000 57.40260 1311 PHE A CA 1
ATOM 6146 C C . PHE A 1 424 ? 55.65500 21.94490 68.06836 1.000 59.63956 1311 PHE A C 1
ATOM 6147 O O . PHE A 1 424 ? 55.20559 21.95159 69.21918 1.000 59.53788 1311 PHE A O 1
ATOM 6164 N N . ASP A 1 425 ? 54.97879 22.40526 67.02104 1.000 59.52231 1312 ASP A N 1
ATOM 6165 C CA . ASP A 1 425 ? 53.62383 22.90693 67.17908 1.000 63.18721 1312 ASP A CA 1
ATOM 6166 C C . ASP A 1 425 ? 52.64862 21.74774 67.34944 1.000 60.09495 1312 ASP A C 1
ATOM 6167 O O . ASP A 1 425 ? 52.83272 20.66221 66.79071 1.000 57.16729 1312 ASP A O 1
ATOM 6176 N N . GLY A 1 426 ? 51.60154 21.98988 68.14006 1.000 62.70014 1313 GLY A N 1
ATOM 6177 C CA . GLY A 1 426 ? 50.64339 20.93416 68.42418 1.000 61.64002 1313 GLY A CA 1
ATOM 6178 C C . GLY A 1 426 ? 49.98406 20.38609 67.17394 1.000 62.55540 1313 GLY A C 1
ATOM 6179 O O . GLY A 1 426 ? 49.70951 19.18702 67.08042 1.000 58.57031 1313 GLY A O 1
ATOM 6183 N N . GLU A 1 427 ? 49.71450 21.25641 66.19780 1.000 66.89494 1314 GLU A N 1
ATOM 6184 C CA . GLU A 1 427 ? 49.11004 20.79833 64.95090 1.000 70.32857 1314 GLU A CA 1
ATOM 6185 C C . GLU A 1 427 ? 49.96395 19.72296 64.29208 1.000 63.97435 1314 GLU A C 1
ATOM 6186 O O . GLU A 1 427 ? 49.43873 18.72427 63.78612 1.000 62.92367 1314 GLU A O 1
ATOM 6198 N N . LEU A 1 428 ? 51.28538 19.90738 64.29497 1.000 60.32941 1315 LEU A N 1
ATOM 6199 C CA . LEU A 1 428 ? 52.17294 18.91539 63.69830 1.000 56.12845 1315 LEU A CA 1
ATOM 6200 C C . LEU A 1 428 ? 52.11193 17.59543 64.45631 1.000 53.93010 1315 LEU A C 1
ATOM 6201 O O . LEU A 1 428 ? 52.04315 16.52255 63.84540 1.000 51.22918 1315 LEU A O 1
ATOM 6217 N N . LEU A 1 429 ? 52.13290 17.65283 65.79051 1.000 54.20380 1316 LEU A N 1
ATOM 6218 C CA . LEU A 1 429 ? 52.10494 16.42683 66.58180 1.000 53.91488 1316 LEU A CA 1
ATOM 6219 C C . LEU A 1 429 ? 50.76951 15.70777 66.44110 1.000 52.38891 1316 LEU A C 1
ATOM 6220 O O . LEU A 1 429 ? 50.72553 14.47300 66.39011 1.000 50.61870 1316 LEU A O 1
ATOM 6236 N N . LEU A 1 430 ? 49.66889 16.45939 66.38123 1.000 53.91263 1317 LEU A N 1
ATOM 6237 C CA . LEU A 1 430 ? 48.36707 15.83101 66.18333 1.000 55.65782 1317 LEU A CA 1
ATOM 6238 C C . LEU A 1 430 ? 48.26549 15.20517 64.79753 1.000 54.24109 1317 LEU A C 1
ATOM 6239 O O . LEU A 1 430 ? 47.65701 14.14103 64.63452 1.000 55.31991 1317 LEU A O 1
ATOM 6255 N N . GLU A 1 431 ? 48.85800 15.84527 63.78736 1.000 55.41640 1318 GLU A N 1
ATOM 6256 C CA . GLU A 1 431 ? 48.88466 15.25037 62.45407 1.000 55.47204 1318 GLU A CA 1
ATOM 6257 C C . GLU A 1 431 ? 49.51809 13.86527 62.48946 1.000 50.60531 1318 GLU A C 1
ATOM 6258 O O . GLU A 1 431 ? 48.96595 12.90218 61.94548 1.000 50.83826 1318 GLU A O 1
ATOM 6270 N N . TYR A 1 432 ? 50.67901 13.74309 63.13718 1.000 48.80631 1319 TYR A N 1
ATOM 6271 C CA . TYR A 1 432 ? 51.33139 12.44172 63.22113 1.000 49.93522 1319 TYR A CA 1
ATOM 6272 C C . TYR A 1 432 ? 50.52651 11.46290 64.06563 1.000 54.00372 1319 TYR A C 1
ATOM 6273 O O . TYR A 1 432 ? 50.53543 10.25816 63.78669 1.000 54.77311 1319 TYR A O 1
ATOM 6291 N N . LYS A 1 433 ? 49.82531 11.95197 65.09254 1.000 57.85663 1320 LYS A N 1
ATOM 6292 C CA . LYS A 1 433 ? 48.92841 11.08483 65.84880 1.000 62.76225 1320 LYS A CA 1
ATOM 6293 C C . LYS A 1 433 ? 47.87886 10.46980 64.93290 1.000 56.80359 1320 LYS A C 1
ATOM 6294 O O . LYS A 1 433 ? 47.68664 9.24854 64.91805 1.000 55.21706 1320 LYS A O 1
ATOM 6313 N N . ARG A 1 434 ? 47.18463 11.30818 64.15966 1.000 53.44650 1321 ARG A N 1
ATOM 6314 C CA . ARG A 1 434 ? 46.16083 10.79878 63.25472 1.000 55.23944 1321 ARG A CA 1
ATOM 6315 C C . ARG A 1 434 ? 46.76387 9.87408 62.20527 1.000 54.30087 1321 ARG A C 1
ATOM 6316 O O . ARG A 1 434 ? 46.16607 8.85050 61.85187 1.000 55.12057 1321 ARG A O 1
ATOM 6337 N N . LEU A 1 435 ? 47.95375 10.21354 61.70073 1.000 52.98160 1322 LEU A N 1
ATOM 6338 C CA . LEU A 1 435 ? 48.53572 9.44705 60.60291 1.000 51.46930 1322 LEU A CA 1
ATOM 6339 C C . LEU A 1 435 ? 48.97669 8.06118 61.05882 1.000 52.14992 1322 LEU A C 1
ATOM 6340 O O . LEU A 1 435 ? 48.72531 7.06833 60.36549 1.000 51.52232 1322 LEU A O 1
ATOM 6356 N N . TYR A 1 436 ? 49.63340 7.96800 62.21833 1.000 53.80172 1323 TYR A N 1
ATOM 6357 C CA . TYR A 1 436 ? 50.03475 6.65845 62.72293 1.000 56.33336 1323 TYR A CA 1
ATOM 6358 C C . TYR A 1 436 ? 48.81874 5.79697 63.04184 1.000 59.17095 1323 TYR A C 1
ATOM 6359 O O . TYR A 1 436 ? 48.82539 4.58562 62.79466 1.000 61.79537 1323 TYR A O 1
ATOM 6377 N N . ALA A 1 437 ? 47.76328 6.40229 63.59110 1.000 58.57978 1324 ALA A N 1
ATOM 6378 C CA . ALA A 1 437 ? 46.53962 5.64975 63.84724 1.000 60.23265 1324 ALA A CA 1
ATOM 6379 C C . ALA A 1 437 ? 45.89792 5.19030 62.54470 1.000 59.73494 1324 ALA A C 1
ATOM 6380 O O . ALA A 1 437 ? 45.37007 4.07520 62.46275 1.000 62.52898 1324 ALA A O 1
ATOM 6387 N N . LEU A 1 438 ? 45.93956 6.03484 61.51379 1.000 57.02167 1325 LEU A N 1
ATOM 6388 C CA . LEU A 1 438 ? 45.31469 5.68384 60.24393 1.000 58.78958 1325 LEU A CA 1
ATOM 6389 C C . LEU A 1 438 ? 46.04631 4.53264 59.56395 1.000 58.53477 1325 LEU A C 1
ATOM 6390 O O . LEU A 1 438 ? 45.41257 3.65220 58.97074 1.000 61.09068 1325 LEU A O 1
ATOM 6406 N N . PHE A 1 439 ? 47.37626 4.51860 59.64000 1.000 56.02090 1326 PHE A N 1
ATOM 6407 C CA . PHE A 1 439 ? 48.18745 3.54380 58.92381 1.000 56.39337 1326 PHE A CA 1
ATOM 6408 C C . PHE A 1 439 ? 48.60824 2.35530 59.77823 1.000 58.06536 1326 PHE A C 1
ATOM 6409 O O . PHE A 1 439 ? 49.34816 1.49556 59.28968 1.000 58.76013 1326 PHE A O 1
ATOM 6426 N N . ASP A 1 440 ? 48.16042 2.27560 61.03344 1.000 57.84308 1327 ASP A N 1
ATOM 6427 C CA . ASP A 1 440 ? 48.48176 1.10214 61.83871 1.000 61.63672 1327 ASP A CA 1
ATOM 6428 C C . ASP A 1 440 ? 47.93036 -0.16930 61.20910 1.000 66.82864 1327 ASP A C 1
ATOM 6429 O O . ASP A 1 440 ? 48.52275 -1.24367 61.35972 1.000 68.55461 1327 ASP A O 1
ATOM 6438 N N . ASP A 1 441 ? 46.80760 -0.06876 60.50177 1.000 70.93817 1328 ASP A N 1
ATOM 6439 C CA . ASP A 1 441 ? 46.18239 -1.21242 59.85410 1.000 77.36220 1328 ASP A CA 1
ATOM 6440 C C . ASP A 1 441 ? 46.62199 -1.38778 58.40638 1.000 73.88266 1328 ASP A C 1
ATOM 6441 O O . ASP A 1 441 ? 46.17517 -2.33376 57.74979 1.000 77.17331 1328 ASP A O 1
ATOM 6450 N N . PHE A 1 442 ? 47.47819 -0.50754 57.89419 1.000 68.92343 1329 PHE A N 1
ATOM 6451 C CA . PHE A 1 442 ? 47.94748 -0.61677 56.52058 1.000 69.14112 1329 PHE A CA 1
ATOM 6452 C C . PHE A 1 442 ? 49.02442 -1.68908 56.42252 1.000 71.67117 1329 PHE A C 1
ATOM 6453 O O . PHE A 1 442 ? 49.96366 -1.71555 57.22406 1.000 68.19723 1329 PHE A O 1
ATOM 6470 N N . VAL A 1 443 ? 48.88271 -2.57249 55.44006 1.000 78.67206 1330 VAL A N 1
ATOM 6471 C CA . VAL A 1 443 ? 49.83066 -3.66153 55.22555 1.000 85.56440 1330 VAL A CA 1
ATOM 6472 C C . VAL A 1 443 ? 50.39393 -3.53513 53.81467 1.000 88.43253 1330 VAL A C 1
ATOM 6473 O O . VAL A 1 443 ? 49.67294 -3.80355 52.84263 1.000 90.17968 1330 VAL A O 1
ATOM 6486 N N . PRO A 1 444 ? 51.64894 -3.12604 53.64353 1.000 89.94480 1331 PRO A N 1
ATOM 6487 C CA . PRO A 1 444 ? 52.22643 -3.05806 52.29559 1.000 94.64358 1331 PRO A CA 1
ATOM 6488 C C . PRO A 1 444 ? 52.11348 -4.39851 51.59345 1.000 99.78446 1331 PRO A C 1
ATOM 6489 O O . PRO A 1 444 ? 52.67925 -5.39809 52.06112 1.000 106.26688 1331 PRO A O 1
ATOM 6500 N N . PRO A 1 445 ? 51.37860 -4.46894 50.47715 1.000 99.48264 1332 PRO A N 1
ATOM 6501 C CA . PRO A 1 445 ? 51.22087 -5.76631 49.79457 1.000 102.74837 1332 PRO A CA 1
ATOM 6502 C C . PRO A 1 445 ? 52.53008 -6.50383 49.56529 1.000 109.45057 1332 PRO A C 1
ATOM 6503 O O . PRO A 1 445 ? 52.62699 -7.69948 49.87003 1.000 109.99053 1332 PRO A O 1
ATOM 6514 N N . ARG A 1 446 ? 53.54240 -5.82202 49.03871 1.000 113.61864 1333 ARG A N 1
ATOM 6515 C CA . ARG A 1 446 ? 54.81687 -6.45712 48.72132 1.000 122.11450 1333 ARG A CA 1
ATOM 6516 C C . ARG A 1 446 ? 54.60893 -7.64657 47.78948 1.000 129.75566 1333 ARG A C 1
ATOM 6517 O O . ARG A 1 446 ? 55.05078 -8.75904 48.07820 1.000 133.55101 1333 ARG A O 1
ATOM 6538 N N . GLY B 1 8 ? 30.36693 31.38453 142.53076 1.000 158.50821 16 GLY C N 1
ATOM 6539 C CA . GLY B 1 8 ? 29.66134 31.16855 141.28170 1.000 155.20236 16 GLY C CA 1
ATOM 6540 C C . GLY B 1 8 ? 30.00343 32.20318 140.22769 1.000 151.90235 16 GLY C C 1
ATOM 6541 O O . GLY B 1 8 ? 30.59748 31.88093 139.19856 1.000 145.66119 16 GLY C O 1
ATOM 6544 N N . ASP B 1 9 ? 29.62540 33.45686 140.49031 1.000 156.84921 17 ASP C N 1
ATOM 6545 C CA . ASP B 1 9 ? 29.89258 34.52685 139.53424 1.000 154.37496 17 ASP C CA 1
ATOM 6546 C C . ASP B 1 9 ? 31.38064 34.63414 139.22450 1.000 151.53331 17 ASP C C 1
ATOM 6547 O O . ASP B 1 9 ? 31.76860 34.82727 138.06619 1.000 148.46087 17 ASP C O 1
ATOM 6556 N N . ASN B 1 10 ? 32.23091 34.51067 140.24677 1.000 152.34852 18 ASN C N 1
ATOM 6557 C CA . ASN B 1 10 ? 33.66824 34.62763 140.02426 1.000 147.91328 18 ASN C CA 1
ATOM 6558 C C . ASN B 1 10 ? 34.17362 33.52996 139.09580 1.000 136.16943 18 ASN C C 1
ATOM 6559 O O . ASN B 1 10 ? 35.01608 33.78245 138.22739 1.000 132.05518 18 ASN C O 1
ATOM 6570 N N . LEU B 1 11 ? 33.66793 32.30532 139.25730 1.000 132.97669 19 LEU C N 1
ATOM 6571 C CA . LEU B 1 11 ? 34.11393 31.20597 138.40609 1.000 123.27042 19 LEU C CA 1
ATOM 6572 C C . LEU B 1 11 ? 33.75905 31.46404 136.94559 1.000 115.45572 19 LEU C C 1
ATOM 6573 O O . LEU B 1 11 ? 34.62417 31.39978 136.06416 1.000 112.35075 19 LEU C O 1
ATOM 6589 N N . LEU B 1 12 ? 32.48723 31.76078 136.66909 1.000 112.44077 20 LEU C N 1
ATOM 6590 C CA . LEU B 1 12 ? 32.07180 32.01726 135.29287 1.000 106.44065 20 LEU C CA 1
ATOM 6591 C C . LEU B 1 12 ? 32.89840 33.13732 134.67315 1.000 105.26154 20 LEU C C 1
ATOM 6592 O O . LEU B 1 12 ? 33.37997 33.01669 133.54025 1.000 100.68182 20 LEU C O 1
ATOM 6608 N N . GLN B 1 13 ? 33.07183 34.24080 135.40565 1.000 108.34820 21 GLN C N 1
ATOM 6609 C CA . GLN B 1 13 ? 33.89559 35.33857 134.90976 1.000 108.10839 21 GLN C CA 1
ATOM 6610 C C . GLN B 1 13 ? 35.29245 34.85954 134.53839 1.000 104.57382 21 GLN C C 1
ATOM 6611 O O . GLN B 1 13 ? 35.87939 35.33153 133.55819 1.000 102.12112 21 GLN C O 1
ATOM 6625 N N . ARG B 1 14 ? 35.84334 33.92184 135.31319 1.000 105.05398 22 ARG C N 1
ATOM 6626 C CA . ARG B 1 14 ? 37.19122 33.43544 135.03625 1.000 102.75514 22 ARG C CA 1
ATOM 6627 C C . ARG B 1 14 ? 37.20799 32.51471 133.82104 1.000 99.34872 22 ARG C C 1
ATOM 6628 O O . ARG B 1 14 ? 38.14833 32.55706 133.01909 1.000 94.81240 22 ARG C O 1
ATOM 6649 N N . ILE B 1 15 ? 36.17954 31.67752 133.66357 1.000 99.13339 23 ILE C N 1
ATOM 6650 C CA . ILE B 1 15 ? 36.07315 30.86119 132.45642 1.000 97.32988 23 ILE C CA 1
ATOM 6651 C C . ILE B 1 15 ? 35.92641 31.75805 131.23375 1.000 95.96438 23 ILE C C 1
ATOM 6652 O O . ILE B 1 15 ? 36.61423 31.57902 130.22181 1.000 92.36235 23 ILE C O 1
ATOM 6668 N N . ARG B 1 16 ? 35.02231 32.73804 131.30883 1.000 98.53038 24 ARG C N 1
ATOM 6669 C CA . ARG B 1 16 ? 34.88016 33.69112 130.21383 1.000 97.50536 24 ARG C CA 1
ATOM 6670 C C . ARG B 1 16 ? 36.18377 34.43342 129.94887 1.000 95.16127 24 ARG C C 1
ATOM 6671 O O . ARG B 1 16 ? 36.46292 34.81064 128.80480 1.000 92.88445 24 ARG C O 1
ATOM 6692 N N . LEU B 1 17 ? 36.99751 34.64098 130.98691 1.000 96.03762 25 LEU C N 1
ATOM 6693 C CA . LEU B 1 17 ? 38.22140 35.41884 130.82554 1.000 95.01483 25 LEU C CA 1
ATOM 6694 C C . LEU B 1 17 ? 39.26205 34.65843 130.01251 1.000 92.31994 25 LEU C C 1
ATOM 6695 O O . LEU B 1 17 ? 39.97851 35.25597 129.20142 1.000 90.37306 25 LEU C O 1
ATOM 6711 N N . VAL B 1 18 ? 39.36133 33.34192 130.21139 1.000 92.21220 26 VAL C N 1
ATOM 6712 C CA . VAL B 1 18 ? 40.39159 32.56813 129.52629 1.000 91.86764 26 VAL C CA 1
ATOM 6713 C C . VAL B 1 18 ? 39.97758 32.16270 128.11673 1.000 85.57855 26 VAL C C 1
ATOM 6714 O O . VAL B 1 18 ? 40.84732 31.86143 127.28938 1.000 83.24636 26 VAL C O 1
ATOM 6727 N N . VAL B 1 19 ? 38.68573 32.13991 127.81813 1.000 90.93155 27 VAL C N 1
ATOM 6728 C CA . VAL B 1 19 ? 38.22813 31.77694 126.47435 1.000 84.90599 27 VAL C CA 1
ATOM 6729 C C . VAL B 1 19 ? 38.42166 32.97668 125.54921 1.000 82.51920 27 VAL C C 1
ATOM 6730 O O . VAL B 1 19 ? 38.01399 34.09303 125.91063 1.000 85.43740 27 VAL C O 1
ATOM 6743 N N . PRO B 1 20 ? 39.02637 32.80130 124.36706 1.000 80.89165 28 PRO C N 1
ATOM 6744 C CA . PRO B 1 20 ? 39.21063 33.94293 123.45517 1.000 82.41032 28 PRO C CA 1
ATOM 6745 C C . PRO B 1 20 ? 37.89853 34.65360 123.14604 1.000 90.37672 28 PRO C C 1
ATOM 6746 O O . PRO B 1 20 ? 36.82583 34.05753 123.21241 1.000 86.46566 28 PRO C O 1
ATOM 6757 N N . SER B 1 21 ? 37.99379 35.94012 122.78722 1.000 102.51000 29 SER C N 1
ATOM 6758 C CA . SER B 1 21 ? 36.78900 36.73699 122.56972 1.000 113.83305 29 SER C CA 1
ATOM 6759 C C . SER B 1 21 ? 36.00552 36.27305 121.34729 1.000 110.99928 29 SER C C 1
ATOM 6760 O O . SER B 1 21 ? 34.77650 36.40365 121.31823 1.000 115.14869 29 SER C O 1
ATOM 6768 N N . ALA B 1 22 ? 36.68490 35.73242 120.33326 1.000 102.20438 30 ALA C N 1
ATOM 6769 C CA . ALA B 1 22 ? 35.98237 35.30314 119.12949 1.000 92.72910 30 ALA C CA 1
ATOM 6770 C C . ALA B 1 22 ? 34.95013 34.22324 119.42268 1.000 88.13482 30 ALA C C 1
ATOM 6771 O O . ALA B 1 22 ? 34.02243 34.03439 118.62782 1.000 88.86401 30 ALA C O 1
ATOM 6778 N N . LEU B 1 23 ? 35.09505 33.50565 120.53379 1.000 83.73883 31 LEU C N 1
ATOM 6779 C CA . LEU B 1 23 ? 34.09708 32.53478 120.97719 1.000 80.70292 31 LEU C CA 1
ATOM 6780 C C . LEU B 1 23 ? 33.15778 33.25556 121.93789 1.000 85.43499 31 LEU C C 1
ATOM 6781 O O . LEU B 1 23 ? 33.44550 33.37862 123.13049 1.000 83.28405 31 LEU C O 1
ATOM 6797 N N . GLN B 1 24 ? 32.03057 33.73470 121.41833 1.000 93.91409 32 GLN C N 1
ATOM 6798 C CA . GLN B 1 24 ? 31.12411 34.54800 122.21599 1.000 107.50382 32 GLN C CA 1
ATOM 6799 C C . GLN B 1 24 ? 30.35341 33.68109 123.20496 1.000 106.99227 32 GLN C C 1
ATOM 6800 O O . GLN B 1 24 ? 30.00871 32.53332 122.91707 1.000 100.06263 32 GLN C O 1
ATOM 6814 N N . CYS B 1 25 ? 30.08016 34.24527 124.38195 1.000 113.46026 33 CYS C N 1
ATOM 6815 C CA . CYS B 1 25 ? 29.44199 33.49570 125.45628 1.000 118.56998 33 CYS C CA 1
ATOM 6816 C C . CYS B 1 25 ? 27.93360 33.45884 125.25234 1.000 118.01264 33 CYS C C 1
ATOM 6817 O O . CYS B 1 25 ? 27.29892 34.49918 125.05197 1.000 121.86897 33 CYS C O 1
ATOM 6825 N N . CYS B 1 26 ? 27.36333 32.25949 125.31325 1.000 111.43447 34 CYS C N 1
ATOM 6826 C CA . CYS B 1 26 ? 25.92954 32.07645 125.12626 1.000 107.22560 34 CYS C CA 1
ATOM 6827 C C . CYS B 1 26 ? 25.40103 30.98691 126.05271 1.000 107.94746 34 CYS C C 1
ATOM 6828 O O . CYS B 1 26 ? 24.42502 31.19153 126.77318 1.000 111.15141 34 CYS C O 1
ATOM 6836 N N . ASP B 1 34 ? 25.98032 25.67144 142.52268 1.000 140.18855 42 ASP C N 1
ATOM 6837 C CA . ASP B 1 34 ? 26.35059 25.75392 143.93187 1.000 144.44150 42 ASP C CA 1
ATOM 6838 C C . ASP B 1 34 ? 27.54570 24.83715 144.20445 1.000 145.06708 42 ASP C C 1
ATOM 6839 O O . ASP B 1 34 ? 27.52687 23.66931 143.81996 1.000 144.97050 42 ASP C O 1
ATOM 6848 N N . PRO B 1 35 ? 28.58366 25.35930 144.86977 1.000 146.02101 43 PRO C N 1
ATOM 6849 C CA . PRO B 1 35 ? 29.83265 24.57923 144.97933 1.000 146.32718 43 PRO C CA 1
ATOM 6850 C C . PRO B 1 35 ? 29.64949 23.20823 145.61033 1.000 150.35624 43 PRO C C 1
ATOM 6851 O O . PRO B 1 35 ? 30.27135 22.23998 145.15510 1.000 149.47484 43 PRO C O 1
ATOM 6862 N N . GLN B 1 36 ? 28.81944 23.09062 146.64439 1.000 154.97794 44 GLN C N 1
ATOM 6863 C CA . GLN B 1 36 ? 28.52875 21.78860 147.23211 1.000 159.23695 44 GLN C CA 1
ATOM 6864 C C . GLN B 1 36 ? 27.45489 21.02644 146.46767 1.000 158.65747 44 GLN C C 1
ATOM 6865 O O . GLN B 1 36 ? 27.15087 19.88537 146.83205 1.000 161.77171 44 GLN C O 1
ATOM 6879 N N . ARG B 1 37 ? 26.87682 21.62334 145.42419 1.000 154.72724 45 ARG C N 1
ATOM 6880 C CA . ARG B 1 37 ? 25.84468 20.97364 144.61382 1.000 154.96560 45 ARG C CA 1
ATOM 6881 C C . ARG B 1 37 ? 26.06431 21.32328 143.14539 1.000 149.99056 45 ARG C C 1
ATOM 6882 O O . ARG B 1 37 ? 25.22789 21.97415 142.51261 1.000 145.96066 45 ARG C O 1
ATOM 6903 N N . PRO B 1 38 ? 27.19010 20.90845 142.57018 1.000 150.69170 46 PRO C N 1
ATOM 6904 C CA . PRO B 1 38 ? 27.45864 21.22942 141.16374 1.000 146.48222 46 PRO C CA 1
ATOM 6905 C C . PRO B 1 38 ? 26.37199 20.66482 140.26855 1.000 144.18515 46 PRO C C 1
ATOM 6906 O O . PRO B 1 38 ? 26.04625 19.47152 140.35659 1.000 147.84216 46 PRO C O 1
ATOM 6917 N N . PRO B 1 39 ? 25.78365 21.48021 139.39408 1.000 140.23509 47 PRO C N 1
ATOM 6918 C CA . PRO B 1 39 ? 24.70890 20.96976 138.53817 1.000 139.27556 47 PRO C CA 1
ATOM 6919 C C . PRO B 1 39 ? 25.20705 19.86505 137.61896 1.000 139.54329 47 PRO C C 1
ATOM 6920 O O . PRO B 1 39 ? 26.40820 19.67871 137.41421 1.000 133.81927 47 PRO C O 1
ATOM 6931 N N . ALA B 1 40 ? 24.25353 19.11367 137.07372 1.000 146.23568 48 ALA C N 1
ATOM 6932 C CA . ALA B 1 40 ? 24.53036 18.10234 136.06451 1.000 149.02236 48 ALA C CA 1
ATOM 6933 C C . ALA B 1 40 ? 24.16086 18.56601 134.66220 1.000 144.77476 48 ALA C C 1
ATOM 6934 O O . ALA B 1 40 ? 24.35975 17.81569 133.70148 1.000 144.50402 48 ALA C O 1
ATOM 6941 N N . ARG B 1 41 ? 23.63445 19.77931 134.52479 1.000 140.45852 49 ARG C N 1
ATOM 6942 C CA . ARG B 1 41 ? 23.22979 20.33851 133.24808 1.000 136.35579 49 ARG C CA 1
ATOM 6943 C C . ARG B 1 41 ? 24.35558 21.20888 132.68944 1.000 129.00790 49 ARG C C 1
ATOM 6944 O O . ARG B 1 41 ? 25.46511 21.25468 133.23033 1.000 127.81093 49 ARG C O 1
ATOM 6965 N N . CYS B 1 42 ? 24.07110 21.91262 131.59571 1.000 126.15358 50 CYS C N 1
ATOM 6966 C CA . CYS B 1 42 ? 25.09155 22.71945 130.94017 1.000 121.16654 50 CYS C CA 1
ATOM 6967 C C . CYS B 1 42 ? 25.55076 23.85154 131.84963 1.000 123.07993 50 CYS C C 1
ATOM 6968 O O . CYS B 1 42 ? 24.73709 24.62623 132.36146 1.000 129.88560 50 CYS C O 1
ATOM 6976 N N . VAL B 1 43 ? 26.86307 23.94671 132.04125 1.000 115.26934 51 VAL C N 1
ATOM 6977 C CA . VAL B 1 43 ? 27.44472 24.97678 132.89666 1.000 111.63903 51 VAL C CA 1
ATOM 6978 C C . VAL B 1 43 ? 27.70139 26.26089 132.12075 1.000 106.98297 51 VAL C C 1
ATOM 6979 O O . VAL B 1 43 ? 27.26590 27.34142 132.52715 1.000 107.81300 51 VAL C O 1
ATOM 6992 N N . PHE B 1 44 ? 28.41479 26.16798 130.99884 1.000 102.51103 52 PHE C N 1
ATOM 6993 C CA . PHE B 1 44 ? 28.72250 27.33026 130.17927 1.000 99.72953 52 PHE C CA 1
ATOM 6994 C C . PHE B 1 44 ? 28.51892 26.97993 128.71215 1.000 100.60601 52 PHE C C 1
ATOM 6995 O O . PHE B 1 44 ? 28.35595 25.81401 128.34148 1.000 95.87235 52 PHE C O 1
ATOM 7012 N N . GLN B 1 45 ? 28.53779 28.01351 127.87326 1.000 100.46411 53 GLN C N 1
ATOM 7013 C CA . GLN B 1 45 ? 28.32167 27.85401 126.44240 1.000 100.48468 53 GLN C CA 1
ATOM 7014 C C . GLN B 1 45 ? 29.10256 28.92693 125.70101 1.000 93.89629 53 GLN C C 1
ATOM 7015 O O . GLN B 1 45 ? 28.97291 30.11558 126.00896 1.000 94.97658 53 GLN C O 1
ATOM 7029 N N . PHE B 1 46 ? 29.91478 28.50009 124.73594 1.000 87.25192 54 PHE C N 1
ATOM 7030 C CA . PHE B 1 46 ? 30.62610 29.39584 123.83810 1.000 83.35899 54 PHE C CA 1
ATOM 7031 C C . PHE B 1 46 ? 30.45604 28.88361 122.41606 1.000 81.54030 54 PHE C C 1
ATOM 7032 O O . PHE B 1 46 ? 30.47103 27.67076 122.18118 1.000 80.93736 54 PHE C O 1
ATOM 7049 N N . ASN B 1 47 ? 30.29876 29.80731 121.46936 1.000 79.64054 55 ASN C N 1
ATOM 7050 C CA . ASN B 1 47 ? 30.10409 29.44489 120.07319 1.000 77.56375 55 ASN C CA 1
ATOM 7051 C C . ASN B 1 47 ? 30.93438 30.35688 119.17988 1.000 74.41270 55 ASN C C 1
ATOM 7052 O O . ASN B 1 47 ? 31.06553 31.55576 119.44438 1.000 74.77344 55 ASN C O 1
ATOM 7063 N N . GLY B 1 48 ? 31.48479 29.77606 118.11639 1.000 71.65979 56 GLY C N 1
ATOM 7064 C CA . GLY B 1 48 ? 32.18795 30.52268 117.09293 1.000 70.45440 56 GLY C CA 1
ATOM 7065 C C . GLY B 1 48 ? 31.45643 30.37979 115.77416 1.000 69.75272 56 GLY C C 1
ATOM 7066 O O . GLY B 1 48 ? 31.16366 29.26351 115.32758 1.000 66.17884 56 GLY C O 1
ATOM 7070 N N . GLU B 1 49 ? 31.15262 31.52067 115.15844 1.000 75.03077 57 GLU C N 1
ATOM 7071 C CA . GLU B 1 49 ? 30.40232 31.56941 113.91459 1.000 79.67405 57 GLU C CA 1
ATOM 7072 C C . GLU B 1 49 ? 31.29599 31.09214 112.76908 1.000 74.46757 57 GLU C C 1
ATOM 7073 O O . GLU B 1 49 ? 32.43850 30.66595 112.96632 1.000 69.33668 57 GLU C O 1
ATOM 7085 N N . ASP B 1 50 ? 30.77529 31.17415 111.55010 1.000 74.73909 58 ASP C N 1
ATOM 7086 C CA . ASP B 1 50 ? 31.50526 30.67532 110.39196 1.000 73.86726 58 ASP C CA 1
ATOM 7087 C C . ASP B 1 50 ? 32.83632 31.40203 110.23312 1.000 73.25346 58 ASP C C 1
ATOM 7088 O O . ASP B 1 50 ? 32.94482 32.60412 110.49075 1.000 74.36140 58 ASP C O 1
ATOM 7097 N N . ASN B 1 51 ? 33.85587 30.65551 109.81000 1.000 73.20992 59 ASN C N 1
ATOM 7098 C CA . ASN B 1 51 ? 35.18984 31.15826 109.49317 1.000 73.13394 59 ASN C CA 1
ATOM 7099 C C . ASN B 1 51 ? 35.96272 31.63505 110.71648 1.000 73.19276 59 ASN C C 1
ATOM 7100 O O . ASN B 1 51 ? 36.99233 32.30804 110.56450 1.000 73.89851 59 ASN C O 1
ATOM 7111 N N . VAL B 1 52 ? 35.50537 31.31077 111.92344 1.000 71.10056 60 VAL C N 1
ATOM 7112 C CA . VAL B 1 52 ? 36.27625 31.59101 113.12892 1.000 67.11074 60 VAL C CA 1
ATOM 7113 C C . VAL B 1 52 ? 37.41277 30.58285 113.23428 1.000 62.33492 60 VAL C C 1
ATOM 7114 O O . VAL B 1 52 ? 37.29481 29.43294 112.79782 1.000 58.92680 60 VAL C O 1
ATOM 7127 N N . SER B 1 53 ? 38.53102 31.01629 113.81484 1.000 64.04222 61 SER C N 1
ATOM 7128 C CA . SER B 1 53 ? 39.67021 30.13357 114.06980 1.000 63.85368 61 SER C CA 1
ATOM 7129 C C . SER B 1 53 ? 40.26999 30.54016 115.41240 1.000 67.78628 61 SER C C 1
ATOM 7130 O O . SER B 1 53 ? 40.97097 31.55209 115.50310 1.000 70.13284 61 SER C O 1
ATOM 7138 N N . GLU B 1 54 ? 39.98860 29.75452 116.44900 1.000 68.92463 62 GLU C N 1
ATOM 7139 C CA . GLU B 1 54 ? 40.51425 30.01738 117.78000 1.000 70.57275 62 GLU C CA 1
ATOM 7140 C C . GLU B 1 54 ? 40.78283 28.69080 118.47475 1.000 68.02003 62 GLU C C 1
ATOM 7141 O O . GLU B 1 54 ? 40.39540 27.62255 117.99560 1.000 66.27794 62 GLU C O 1
ATOM 7153 N N . ALA B 1 55 ? 41.45339 28.77377 119.61936 1.000 67.45558 63 ALA C N 1
ATOM 7154 C CA . ALA B 1 55 ? 41.74156 27.61886 120.45568 1.000 67.10902 63 ALA C CA 1
ATOM 7155 C C . ALA B 1 55 ? 40.99239 27.74397 121.77552 1.000 70.85890 63 ALA C C 1
ATOM 7156 O O . ALA B 1 55 ? 40.96696 28.81675 122.38727 1.000 71.36026 63 ALA C O 1
ATOM 7163 N N . PHE B 1 56 ? 40.38188 26.64146 122.20891 1.000 71.41495 64 PHE C N 1
ATOM 7164 C CA . PHE B 1 56 ? 39.62897 26.61769 123.45264 1.000 75.14777 64 PHE C CA 1
ATOM 7165 C C . PHE B 1 56 ? 40.47964 25.98436 124.54100 1.000 77.40347 64 PHE C C 1
ATOM 7166 O O . PHE B 1 56 ? 40.92684 24.83937 124.36746 1.000 76.39136 64 PHE C O 1
ATOM 7183 N N . PRO B 1 57 ? 40.73842 26.66718 125.66716 1.000 80.27957 65 PRO C N 1
ATOM 7184 C CA . PRO B 1 57 ? 41.55448 26.05080 126.72370 1.000 84.37438 65 PRO C CA 1
ATOM 7185 C C . PRO B 1 57 ? 40.79957 24.95546 127.45859 1.000 88.52606 65 PRO C C 1
ATOM 7186 O O . PRO B 1 57 ? 40.27481 25.17545 128.55453 1.000 93.36321 65 PRO C O 1
ATOM 7197 N N . VAL B 1 58 ? 40.74486 23.76583 126.85785 1.000 87.12513 66 VAL C N 1
ATOM 7198 C CA . VAL B 1 58 ? 39.92700 22.68804 127.40673 1.000 89.31143 66 VAL C CA 1
ATOM 7199 C C . VAL B 1 58 ? 40.45910 22.24898 128.76564 1.000 92.01711 66 VAL C C 1
ATOM 7200 O O . VAL B 1 58 ? 39.72041 22.21239 129.75788 1.000 95.47270 66 VAL C O 1
ATOM 7213 N N . GLU B 1 59 ? 41.74788 21.91101 128.83599 1.000 91.15731 67 GLU C N 1
ATOM 7214 C CA . GLU B 1 59 ? 42.28234 21.35956 130.07663 1.000 96.50567 67 GLU C CA 1
ATOM 7215 C C . GLU B 1 59 ? 42.26684 22.39174 131.19756 1.000 97.46019 67 GLU C C 1
ATOM 7216 O O . GLU B 1 59 ? 42.00746 22.05090 132.35722 1.000 101.54361 67 GLU C O 1
ATOM 7228 N N . TYR B 1 60 ? 42.54348 23.65681 130.87662 1.000 95.83005 68 TYR C N 1
ATOM 7229 C CA . TYR B 1 60 ? 42.57991 24.67890 131.91623 1.000 98.86996 68 TYR C CA 1
ATOM 7230 C C . TYR B 1 60 ? 41.19816 24.90232 132.51869 1.000 100.43680 68 TYR C C 1
ATOM 7231 O O . TYR B 1 60 ? 41.06186 25.03257 133.74072 1.000 104.35009 68 TYR C O 1
ATOM 7249 N N . ILE B 1 61 ? 40.16202 24.94953 131.67911 1.000 97.46679 69 ILE C N 1
ATOM 7250 C CA . ILE B 1 61 ? 38.80686 25.13389 132.18750 1.000 99.14806 69 ILE C CA 1
ATOM 7251 C C . ILE B 1 61 ? 38.34089 23.88536 132.92476 1.000 102.25922 69 ILE C C 1
ATOM 7252 O O . ILE B 1 61 ? 37.61283 23.97240 133.92015 1.000 105.28425 69 ILE C O 1
ATOM 7268 N N . MET B 1 62 ? 38.75093 22.70604 132.45317 1.000 102.87990 70 MET C N 1
ATOM 7269 C CA . MET B 1 62 ? 38.38978 21.46968 133.13881 1.000 108.98617 70 MET C CA 1
ATOM 7270 C C . MET B 1 62 ? 38.89976 21.47314 134.57373 1.000 114.73647 70 MET C C 1
ATOM 7271 O O . MET B 1 62 ? 38.15332 21.17565 135.51299 1.000 118.59835 70 MET C O 1
ATOM 7285 N N . ARG B 1 63 ? 40.17748 21.80730 134.76177 1.000 115.97750 71 ARG C N 1
ATOM 7286 C CA . ARG B 1 63 ? 40.74925 21.80620 136.10373 1.000 121.57998 71 ARG C CA 1
ATOM 7287 C C . ARG B 1 63 ? 40.27677 23.00772 136.91364 1.000 125.84853 71 ARG C C 1
ATOM 7288 O O . ARG B 1 63 ? 40.08345 22.90128 138.13017 1.000 128.53606 71 ARG C O 1
ATOM 7309 N N . LEU B 1 64 ? 40.09022 24.15942 136.26334 1.000 126.58973 72 LEU C N 1
ATOM 7310 C CA . LEU B 1 64 ? 39.52780 25.31026 136.96118 1.000 132.06393 72 LEU C CA 1
ATOM 7311 C C . LEU B 1 64 ? 38.14516 24.99541 137.51508 1.000 133.41724 72 LEU C C 1
ATOM 7312 O O . LEU B 1 64 ? 37.77746 25.48623 138.58884 1.000 135.98561 72 LEU C O 1
ATOM 7328 N N . MET B 1 65 ? 37.36860 24.17909 136.80048 1.000 131.45428 73 MET C N 1
ATOM 7329 C CA . MET B 1 65 ? 36.04418 23.80283 137.28185 1.000 130.86321 73 MET C CA 1
ATOM 7330 C C . MET B 1 65 ? 36.14210 22.81935 138.44083 1.000 134.45727 73 MET C C 1
ATOM 7331 O O . MET B 1 65 ? 35.45967 22.97525 139.46004 1.000 143.94026 73 MET C O 1
ATOM 7345 N N . ALA B 1 66 ? 36.98161 21.79049 138.29856 1.000 129.45571 74 ALA C N 1
ATOM 7346 C CA . ALA B 1 66 ? 37.13856 20.81568 139.37196 1.000 127.24850 74 ALA C CA 1
ATOM 7347 C C . ALA B 1 66 ? 37.62082 21.47476 140.65711 1.000 139.29859 74 ALA C C 1
ATOM 7348 O O . ALA B 1 66 ? 37.32426 20.98869 141.75482 1.000 136.19119 74 ALA C O 1
ATOM 7355 N N . ASN B 1 67 ? 38.35993 22.58000 140.54184 1.000 139.69398 75 ASN C N 1
ATOM 7356 C CA . ASN B 1 67 ? 38.84603 23.27841 141.72716 1.000 148.20696 75 ASN C CA 1
ATOM 7357 C C . ASN B 1 67 ? 37.69205 23.87319 142.52614 1.000 149.10109 75 ASN C C 1
ATOM 7358 O O . ASN B 1 67 ? 37.64750 23.75241 143.75632 1.000 157.23334 75 ASN C O 1
ATOM 7369 N N . TRP B 1 68 ? 36.74416 24.51086 141.84016 1.000 140.89280 76 TRP C N 1
ATOM 7370 C CA . TRP B 1 68 ? 35.66122 25.20534 142.52859 1.000 138.65160 76 TRP C CA 1
ATOM 7371 C C . TRP B 1 68 ? 34.71932 24.22812 143.22147 1.000 139.48598 76 TRP C C 1
ATOM 7372 O O . TRP B 1 68 ? 34.21913 24.51206 144.31640 1.000 143.35730 76 TRP C O 1
ATOM 7393 N N . ALA B 1 69 ? 34.46521 23.07804 142.60658 1.000 139.18662 77 ALA C N 1
ATOM 7394 C CA . ALA B 1 69 ? 33.56465 22.08779 143.18589 1.000 143.40464 77 ALA C CA 1
ATOM 7395 C C . ALA B 1 69 ? 34.20146 21.42395 144.40348 1.000 149.79322 77 ALA C C 1
ATOM 7396 O O . ALA B 1 69 ? 34.94065 20.44754 144.27658 1.000 150.94370 77 ALA C O 1
ATOM 7403 N N . TYR B 1 76 ? 33.87563 17.51277 131.66956 1.000 107.07662 84 TYR C N 1
ATOM 7404 C CA . TYR B 1 76 ? 33.58877 17.17156 130.28208 1.000 103.09395 84 TYR C CA 1
ATOM 7405 C C . TYR B 1 76 ? 33.14569 18.39342 129.48714 1.000 98.79569 84 TYR C C 1
ATOM 7406 O O . TYR B 1 76 ? 32.32685 19.18700 129.95057 1.000 98.96375 84 TYR C O 1
ATOM 7424 N N . ILE B 1 77 ? 33.69423 18.53418 128.28315 1.000 95.35502 85 ILE C N 1
ATOM 7425 C CA . ILE B 1 77 ? 33.33217 19.60650 127.36527 1.000 92.10617 85 ILE C CA 1
ATOM 7426 C C . ILE B 1 77 ? 32.92658 18.97430 126.04233 1.000 88.89662 85 ILE C C 1
ATOM 7427 O O . ILE B 1 77 ? 33.68511 18.18414 125.46965 1.000 87.80053 85 ILE C O 1
ATOM 7443 N N . LYS B 1 78 ? 31.73440 19.31554 125.56227 1.000 88.61389 86 LYS C N 1
ATOM 7444 C CA . LYS B 1 78 ? 31.23195 18.81077 124.29292 1.000 86.21829 86 LYS C CA 1
ATOM 7445 C C . LYS B 1 78 ? 31.45329 19.84956 123.20270 1.000 79.37688 86 LYS C C 1
ATOM 7446 O O . LYS B 1 78 ? 31.31383 21.05356 123.43775 1.000 76.98595 86 LYS C O 1
ATOM 7465 N N . ILE B 1 79 ? 31.79952 19.37297 122.00993 1.000 76.04703 87 ILE C N 1
ATOM 7466 C CA . ILE B 1 79 ? 32.08580 20.22429 120.86190 1.000 71.63486 87 ILE C CA 1
ATOM 7467 C C . ILE B 1 79 ? 31.20892 19.74757 119.71298 1.000 71.27811 87 ILE C C 1
ATOM 7468 O O . ILE B 1 79 ? 31.36334 18.61491 119.24011 1.000 70.60475 87 ILE C O 1
ATOM 7484 N N . GLN B 1 80 ? 30.29104 20.60409 119.26771 1.000 71.06383 88 GLN C N 1
ATOM 7485 C CA . GLN B 1 80 ? 29.27237 20.22077 118.30214 1.000 72.96987 88 GLN C CA 1
ATOM 7486 C C . GLN B 1 80 ? 29.27251 21.16704 117.11241 1.000 69.40968 88 GLN C C 1
ATOM 7487 O O . GLN B 1 80 ? 29.50689 22.37062 117.25889 1.000 68.15557 88 GLN C O 1
ATOM 7501 N N . ASN B 1 81 ? 29.00735 20.60598 115.93408 1.000 68.07136 89 ASN C N 1
ATOM 7502 C CA . ASN B 1 81 ? 28.74771 21.38237 114.72382 1.000 63.47611 89 ASN C CA 1
ATOM 7503 C C . ASN B 1 81 ? 27.24014 21.58841 114.64116 1.000 62.41835 89 ASN C C 1
ATOM 7504 O O . ASN B 1 81 ? 26.49404 20.67101 114.29105 1.000 63.32820 89 ASN C O 1
ATOM 7515 N N . THR B 1 82 ? 26.78755 22.79681 114.97704 1.000 62.82720 90 THR C N 1
ATOM 7516 C CA . THR B 1 82 ? 25.36294 23.11199 114.99085 1.000 65.65572 90 THR C CA 1
ATOM 7517 C C . THR B 1 82 ? 24.77902 23.28751 113.59790 1.000 66.03817 90 THR C C 1
ATOM 7518 O O . THR B 1 82 ? 23.56242 23.46939 113.47547 1.000 63.80048 90 THR C O 1
ATOM 7529 N N . GLY B 1 83 ? 25.60341 23.23595 112.55441 1.000 68.87731 91 GLY C N 1
ATOM 7530 C CA . GLY B 1 83 ? 25.19335 23.57719 111.21521 1.000 71.51160 91 GLY C CA 1
ATOM 7531 C C . GLY B 1 83 ? 25.50152 25.00658 110.82488 1.000 70.03512 91 GLY C C 1
ATOM 7532 O O . GLY B 1 83 ? 25.59511 25.30245 109.62858 1.000 71.68009 91 GLY C O 1
ATOM 7536 N N . VAL B 1 84 ? 25.66365 25.89781 111.80479 1.000 66.04728 92 VAL C N 1
ATOM 7537 C CA . VAL B 1 84 ? 26.02668 27.28499 111.54995 1.000 60.55724 92 VAL C CA 1
ATOM 7538 C C . VAL B 1 84 ? 27.17760 27.75800 112.42195 1.000 60.65296 92 VAL C C 1
ATOM 7539 O O . VAL B 1 84 ? 27.56774 28.92326 112.33055 1.000 62.43516 92 VAL C O 1
ATOM 7552 N N . SER B 1 85 ? 27.73792 26.89775 113.26679 1.000 59.59107 93 SER C N 1
ATOM 7553 C CA . SER B 1 85 ? 28.77109 27.32552 114.20009 1.000 56.91612 93 SER C CA 1
ATOM 7554 C C . SER B 1 85 ? 29.39682 26.09916 114.84727 1.000 57.69266 93 SER C C 1
ATOM 7555 O O . SER B 1 85 ? 28.94226 24.96767 114.65832 1.000 57.75142 93 SER C O 1
ATOM 7563 N N . VAL B 1 86 ? 30.45538 26.34651 115.61400 1.000 58.21823 94 VAL C N 1
ATOM 7564 C CA . VAL B 1 86 ? 30.99199 25.38513 116.56922 1.000 61.33096 94 VAL C CA 1
ATOM 7565 C C . VAL B 1 86 ? 30.47301 25.77140 117.94573 1.000 63.79904 94 VAL C C 1
ATOM 7566 O O . VAL B 1 86 ? 30.35089 26.96149 118.26108 1.000 64.29780 94 VAL C O 1
ATOM 7579 N N . LEU B 1 87 ? 30.16279 24.77290 118.76821 1.000 66.55347 95 LEU C N 1
ATOM 7580 C CA . LEU B 1 87 ? 29.53286 25.00120 120.06325 1.000 69.85836 95 LEU C CA 1
ATOM 7581 C C . LEU B 1 87 ? 30.27276 24.20957 121.12888 1.000 70.15062 95 LEU C C 1
ATOM 7582 O O . LEU B 1 87 ? 30.30103 22.97588 121.07986 1.000 69.12302 95 LEU C O 1
ATOM 7598 N N . PHE B 1 88 ? 30.86738 24.91810 122.08611 1.000 70.33104 96 PHE C N 1
ATOM 7599 C CA . PHE B 1 88 ? 31.49629 24.30601 123.24973 1.000 74.46438 96 PHE C CA 1
ATOM 7600 C C . PHE B 1 88 ? 30.52180 24.37969 124.41893 1.000 78.39346 96 PHE C C 1
ATOM 7601 O O . PHE B 1 88 ? 30.09220 25.47296 124.80285 1.000 78.72743 96 PHE C O 1
ATOM 7618 N N . GLN B 1 89 ? 30.17404 23.22193 124.97658 1.000 82.56140 97 GLN C N 1
ATOM 7619 C CA . GLN B 1 89 ? 29.26086 23.12692 126.10757 1.000 88.30270 97 GLN C CA 1
ATOM 7620 C C . GLN B 1 89 ? 29.97243 22.44719 127.26736 1.000 89.28046 97 GLN C C 1
ATOM 7621 O O . GLN B 1 89 ? 30.55516 21.37081 127.09741 1.000 88.74637 97 GLN C O 1
ATOM 7635 N N . GLY B 1 90 ? 29.91589 23.07107 128.43957 1.000 90.04291 98 GLY C N 1
ATOM 7636 C CA . GLY B 1 90 ? 30.61286 22.58072 129.61681 1.000 93.77555 98 GLY C CA 1
ATOM 7637 C C . GLY B 1 90 ? 29.67640 21.84699 130.56113 1.000 98.76707 98 GLY C C 1
ATOM 7638 O O . GLY B 1 90 ? 28.52025 22.23324 130.73395 1.000 99.96382 98 GLY C O 1
ATOM 7642 N N . PHE B 1 91 ? 30.19520 20.78006 131.16666 1.000 101.94399 99 PHE C N 1
ATOM 7643 C CA . PHE B 1 91 ? 29.46508 20.00022 132.15400 1.000 108.72866 99 PHE C CA 1
ATOM 7644 C C . PHE B 1 91 ? 30.43312 19.53692 133.23193 1.000 117.23913 99 PHE C C 1
ATOM 7645 O O . PHE B 1 91 ? 31.61282 19.29527 132.96389 1.000 114.12269 99 PHE C O 1
ATOM 7662 N N . PHE B 1 92 ? 29.92372 19.41207 134.45864 1.000 120.64362 100 PHE C N 1
ATOM 7663 C CA . PHE B 1 92 ? 30.73410 18.85008 135.53260 1.000 127.47532 100 PHE C CA 1
ATOM 7664 C C . PHE B 1 92 ? 30.83677 17.33510 135.42415 1.000 131.23429 100 PHE C C 1
ATOM 7665 O O . PHE B 1 92 ? 31.85272 16.75563 135.82415 1.000 135.42505 100 PHE C O 1
ATOM 7682 N N . PHE B 1 93 ? 29.80763 16.68536 134.88849 1.000 127.85968 101 PHE C N 1
ATOM 7683 C CA . PHE B 1 93 ? 29.81516 15.25197 134.64296 1.000 128.80080 101 PHE C CA 1
ATOM 7684 C C . PHE B 1 93 ? 29.38873 15.00112 133.20570 1.000 122.86438 101 PHE C C 1
ATOM 7685 O O . PHE B 1 93 ? 28.46812 15.65076 132.70075 1.000 118.13114 101 PHE C O 1
ATOM 7702 N N . ARG B 1 94 ? 30.06524 14.06864 132.54892 1.000 121.99642 102 ARG C N 1
ATOM 7703 C CA . ARG B 1 94 ? 29.75943 13.78262 131.15570 1.000 119.93374 102 ARG C CA 1
ATOM 7704 C C . ARG B 1 94 ? 28.33502 13.24852 131.03993 1.000 125.09546 102 ARG C C 1
ATOM 7705 O O . ARG B 1 94 ? 27.95403 12.34910 131.80205 1.000 127.22959 102 ARG C O 1
ATOM 7726 N N . PRO B 1 95 ? 27.52200 13.76804 130.11951 1.000 125.27167 103 PRO C N 1
ATOM 7727 C CA . PRO B 1 95 ? 26.17834 13.21175 129.92644 1.000 131.03661 103 PRO C CA 1
ATOM 7728 C C . PRO B 1 95 ? 26.23599 11.71868 129.64980 1.000 134.24431 103 PRO C C 1
ATOM 7729 O O . PRO B 1 95 ? 27.28959 11.13869 129.37900 1.000 137.90708 103 PRO C O 1
ATOM 7740 N N . THR B 1 96 ? 25.06159 11.08998 129.72855 1.000 133.68826 104 THR C N 1
ATOM 7741 C CA . THR B 1 96 ? 24.99385 9.63438 129.64366 1.000 132.74502 104 THR C CA 1
ATOM 7742 C C . THR B 1 96 ? 25.51628 9.12350 128.30520 1.000 131.44941 104 THR C C 1
ATOM 7743 O O . THR B 1 96 ? 26.22062 8.10779 128.25418 1.000 130.65541 104 THR C O 1
ATOM 7754 N N . ASN B 1 97 ? 25.18384 9.81065 127.20972 1.000 132.92479 105 ASN C N 1
ATOM 7755 C CA . ASN B 1 97 ? 25.52907 9.34843 125.86972 1.000 134.11468 105 ASN C CA 1
ATOM 7756 C C . ASN B 1 97 ? 26.44031 10.32428 125.13307 1.000 126.14535 105 ASN C C 1
ATOM 7757 O O . ASN B 1 97 ? 26.50127 10.29719 123.89950 1.000 121.31471 105 ASN C O 1
ATOM 7768 N N . ALA B 1 98 ? 27.15113 11.18189 125.85547 1.000 122.95430 106 ALA C N 1
ATOM 7769 C CA . ALA B 1 98 ? 27.99944 12.16356 125.19806 1.000 114.55023 106 ALA C CA 1
ATOM 7770 C C . ALA B 1 98 ? 29.22942 11.47819 124.60502 1.000 109.26408 106 ALA C C 1
ATOM 7771 O O . ALA B 1 98 ? 29.79014 10.56541 125.21993 1.000 113.65940 106 ALA C O 1
ATOM 7778 N N . PRO B 1 99 ? 29.67354 11.89070 123.42066 1.000 102.29039 107 PRO C N 1
ATOM 7779 C CA . PRO B 1 99 ? 30.81308 11.22182 122.78895 1.000 99.35351 107 PRO C CA 1
ATOM 7780 C C . PRO B 1 99 ? 32.14289 11.67626 123.36589 1.000 101.05728 107 PRO C C 1
ATOM 7781 O O . PRO B 1 99 ? 32.28691 12.79149 123.87178 1.000 99.00742 107 PRO C O 1
ATOM 7792 N N . VAL B 1 100 ? 33.12382 10.78166 123.28232 1.000 105.01407 108 VAL C N 1
ATOM 7793 C CA . VAL B 1 100 ? 34.50242 11.07549 123.65084 1.000 107.38572 108 VAL C CA 1
ATOM 7794 C C . VAL B 1 100 ? 35.37613 10.83624 122.42761 1.000 104.75975 108 VAL C C 1
ATOM 7795 O O . VAL B 1 100 ? 35.20697 9.83938 121.71727 1.000 103.88664 108 VAL C O 1
ATOM 7808 N N . ALA B 1 101 ? 36.30877 11.75435 122.18708 1.000 103.77222 109 ALA C N 1
ATOM 7809 C CA . ALA B 1 101 ? 37.08486 11.74447 120.95430 1.000 103.02407 109 ALA C CA 1
ATOM 7810 C C . ALA B 1 101 ? 38.13347 10.64006 120.97941 1.000 110.11218 109 ALA C C 1
ATOM 7811 O O . ALA B 1 101 ? 38.87323 10.49088 121.95704 1.000 109.32315 109 ALA C O 1
ATOM 7818 N N . GLU B 1 102 ? 38.19195 9.86303 119.89574 1.000 118.78740 110 GLU C N 1
ATOM 7819 C CA . GLU B 1 102 ? 39.24700 8.86999 119.69449 1.000 130.12037 110 GLU C CA 1
ATOM 7820 C C . GLU B 1 102 ? 40.49204 9.61330 119.21810 1.000 125.01183 110 GLU C C 1
ATOM 7821 O O . GLU B 1 102 ? 40.81499 9.66785 118.02851 1.000 123.67085 110 GLU C O 1
ATOM 7833 N N . VAL B 1 103 ? 41.20213 10.19942 120.17748 1.000 120.06665 111 VAL C N 1
ATOM 7834 C CA . VAL B 1 103 ? 42.33032 11.08072 119.90620 1.000 110.94595 111 VAL C CA 1
ATOM 7835 C C . VAL B 1 103 ? 43.60810 10.43631 120.42127 1.000 108.21885 111 VAL C C 1
ATOM 7836 O O . VAL B 1 103 ? 43.62811 9.84553 121.50763 1.000 114.97387 111 VAL C O 1
ATOM 7849 N N . SER B 1 104 ? 44.67218 10.55444 119.63593 1.000 98.85236 112 SER C N 1
ATOM 7850 C CA . SER B 1 104 ? 46.01840 10.17022 120.03174 1.000 95.25796 112 SER C CA 1
ATOM 7851 C C . SER B 1 104 ? 46.93566 11.37987 119.84851 1.000 89.60486 112 SER C C 1
ATOM 7852 O O . SER B 1 104 ? 46.48469 12.48663 119.53987 1.000 83.59399 112 SER C O 1
ATOM 7860 N N . ILE B 1 105 ? 48.23672 11.16399 120.04210 1.000 91.94241 113 ILE C N 1
ATOM 7861 C CA . ILE B 1 105 ? 49.19330 12.24695 119.84129 1.000 92.39505 113 ILE C CA 1
ATOM 7862 C C . ILE B 1 105 ? 49.36658 12.53666 118.35488 1.000 90.32529 113 ILE C C 1
ATOM 7863 O O . ILE B 1 105 ? 49.38321 13.69948 117.93312 1.000 86.22570 113 ILE C O 1
ATOM 7879 N N . ASP B 1 106 ? 49.49573 11.48937 117.53764 1.000 93.82526 114 ASP C N 1
ATOM 7880 C CA . ASP B 1 106 ? 49.70021 11.68066 116.10573 1.000 93.17569 114 ASP C CA 1
ATOM 7881 C C . ASP B 1 106 ? 48.37502 11.87356 115.37680 1.000 94.04079 114 ASP C C 1
ATOM 7882 O O . ASP B 1 106 ? 48.24111 12.78100 114.54857 1.000 89.94234 114 ASP C O 1
ATOM 7891 N N . SER B 1 107 ? 47.38410 11.02996 115.67246 1.000 97.62569 115 SER C N 1
ATOM 7892 C CA . SER B 1 107 ? 46.05471 11.14789 115.07140 1.000 96.30012 115 SER C CA 1
ATOM 7893 C C . SER B 1 107 ? 45.19160 12.00262 115.99546 1.000 93.08386 115 SER C C 1
ATOM 7894 O O . SER B 1 107 ? 44.36435 11.51220 116.76719 1.000 97.99291 115 SER C O 1
ATOM 7902 N N . ASN B 1 108 ? 45.39615 13.316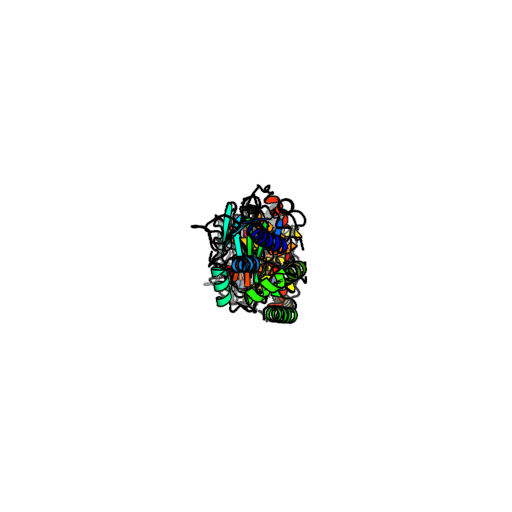12 115.90566 1.000 86.61360 116 ASN C N 1
ATOM 7903 C CA . ASN B 1 108 ? 44.74959 14.27060 116.79424 1.000 83.68935 116 ASN C CA 1
ATOM 7904 C C . ASN B 1 108 ? 43.69016 15.11779 116.10365 1.000 75.61556 116 ASN C C 1
ATOM 7905 O O . ASN B 1 108 ? 43.05041 15.94083 116.76695 1.000 73.51290 116 ASN C O 1
ATOM 7916 N N . ASN B 1 109 ? 43.48369 14.94572 114.80082 1.000 71.79728 117 ASN C N 1
ATOM 7917 C CA . ASN B 1 109 ? 42.50121 15.73403 114.07102 1.000 67.14136 117 ASN C CA 1
ATOM 7918 C C . ASN B 1 109 ? 41.17467 14.99217 113.98327 1.000 65.51612 117 ASN C C 1
ATOM 7919 O O . ASN B 1 109 ? 41.13882 13.78218 113.74153 1.000 66.53126 117 ASN C O 1
ATOM 7930 N N . VAL B 1 110 ? 40.08501 15.72932 114.18622 1.000 63.33345 118 VAL C N 1
ATOM 7931 C CA . VAL B 1 110 ? 38.73478 15.23315 113.94762 1.000 63.22642 118 VAL C CA 1
ATOM 7932 C C . VAL B 1 110 ? 37.94508 16.34590 113.27355 1.000 59.85442 118 VAL C C 1
ATOM 7933 O O . VAL B 1 110 ? 38.06786 17.51852 113.64272 1.000 58.23458 118 VAL C O 1
ATOM 7946 N N . ILE B 1 111 ? 37.13810 15.97985 112.28204 1.000 59.09114 119 ILE C N 1
ATOM 7947 C CA . ILE B 1 111 ? 36.37954 16.93457 111.48322 1.000 58.75263 119 ILE C CA 1
ATOM 7948 C C . ILE B 1 111 ? 34.90692 16.56770 111.57945 1.000 59.86152 119 ILE C C 1
ATOM 7949 O O . ILE B 1 111 ? 34.52550 15.42939 111.28469 1.000 60.19713 119 ILE C O 1
ATOM 7965 N N . LEU B 1 112 ? 34.08584 17.53222 111.98579 1.000 61.51131 120 LEU C N 1
ATOM 7966 C CA . LEU B 1 112 ? 32.67673 17.30277 112.27322 1.000 66.02833 120 LEU C CA 1
ATOM 7967 C C . LEU B 1 112 ? 31.81209 17.80915 111.12723 1.000 64.05865 120 LEU C C 1
ATOM 7968 O O . LEU B 1 112 ? 31.93777 18.96603 110.71266 1.000 61.56601 120 LEU C O 1
ATOM 7984 N N . SER B 1 113 ? 30.93281 16.94606 110.62641 1.000 66.19906 121 SER C N 1
ATOM 7985 C CA . SER B 1 113 ? 29.90918 17.38154 109.69272 1.000 65.11707 121 SER C CA 1
ATOM 7986 C C . SER B 1 113 ? 28.73854 17.99714 110.46069 1.000 66.00981 121 SER C C 1
ATOM 7987 O O . SER B 1 113 ? 28.69424 17.99182 111.69394 1.000 67.00630 121 SER C O 1
ATOM 7995 N N . SER B 1 114 ? 27.77804 18.53357 109.71401 1.000 65.07926 122 SER C N 1
ATOM 7996 C CA . SER B 1 114 ? 26.67544 19.25629 110.33339 1.000 66.93201 122 SER C CA 1
ATOM 7997 C C . SER B 1 114 ? 25.87516 18.34587 111.25924 1.000 71.88770 122 SER C C 1
ATOM 7998 O O . SER B 1 114 ? 25.55604 17.20424 110.91663 1.000 72.05910 122 SER C O 1
ATOM 8006 N N . THR B 1 115 ? 25.55073 18.86565 112.44229 1.000 76.74461 123 THR C N 1
ATOM 8007 C CA . THR B 1 115 ? 24.72301 18.26018 113.47883 1.000 82.79994 123 THR C CA 1
ATOM 8008 C C . THR B 1 115 ? 25.47020 17.18568 114.27208 1.000 86.37914 123 THR C C 1
ATOM 8009 O O . THR B 1 115 ? 24.93846 16.70858 115.27407 1.000 90.97044 123 THR C O 1
ATOM 8020 N N . LEU B 1 116 ? 26.68289 16.80599 113.88663 1.000 85.46594 124 LEU C N 1
ATOM 8021 C CA . LEU B 1 116 ? 27.45381 15.81953 114.62836 1.000 87.51703 124 LEU C CA 1
ATOM 8022 C C . LEU B 1 116 ? 28.41031 16.51729 115.58843 1.000 87.31024 124 LEU C C 1
ATOM 8023 O O . LEU B 1 116 ? 28.70296 17.70847 115.45671 1.000 84.12743 124 LEU C O 1
ATOM 8039 N N . SER B 1 117 ? 28.89945 15.75555 116.56440 1.000 88.52182 125 SER C N 1
ATOM 8040 C CA . SER B 1 117 ? 29.69495 16.33304 117.63538 1.000 86.62543 125 SER C CA 1
ATOM 8041 C C . SER B 1 117 ? 30.67613 15.30098 118.17079 1.000 84.62452 125 SER C C 1
ATOM 8042 O O . SER B 1 117 ? 30.59529 14.10837 117.86545 1.000 88.03844 125 SER C O 1
ATOM 8050 N N . THR B 1 118 ? 31.61269 15.78973 118.97973 1.000 79.39009 126 THR C N 1
ATOM 8051 C CA . THR B 1 118 ? 32.56655 14.95970 119.70032 1.000 77.92336 126 THR C CA 1
ATOM 8052 C C . THR B 1 118 ? 32.72907 15.56267 121.09054 1.000 80.12652 126 THR C C 1
ATOM 8053 O O . THR B 1 118 ? 31.95332 16.42876 121.50665 1.000 78.57588 126 THR C O 1
ATOM 8064 N N . GLY B 1 119 ? 33.74469 15.11310 121.81251 1.000 84.20914 127 GLY C N 1
ATOM 8065 C CA . GLY B 1 119 ? 34.00418 15.65658 123.12836 1.000 88.10188 127 GLY C CA 1
ATOM 8066 C C . GLY B 1 119 ? 35.11138 14.89322 123.81688 1.000 90.97088 127 GLY C C 1
ATOM 8067 O O . GLY B 1 119 ? 35.71587 13.97459 123.25526 1.000 93.60015 127 GLY C O 1
ATOM 8071 N N . ILE B 1 120 ? 35.36979 15.30365 125.05569 1.000 91.47754 128 ILE C N 1
ATOM 8072 C CA . ILE B 1 120 ? 36.41179 14.69401 125.87139 1.000 93.10911 128 ILE C CA 1
ATOM 8073 C C . ILE B 1 120 ? 36.21514 15.14526 127.31138 1.000 97.31692 128 ILE C C 1
ATOM 8074 O O . ILE B 1 120 ? 35.79204 16.27929 127.56188 1.000 95.08999 128 ILE C O 1
ATOM 8090 N N . ASN B 1 121 ? 36.50422 14.26449 128.26403 1.000 104.70132 129 ASN C N 1
ATOM 8091 C CA . ASN B 1 121 ? 36.44853 14.59870 129.67920 1.000 110.78989 129 ASN C CA 1
ATOM 8092 C C . ASN B 1 121 ? 37.84608 14.51220 130.27993 1.000 114.93203 129 ASN C C 1
ATOM 8093 O O . ASN B 1 121 ? 38.78039 13.97838 129.67595 1.000 112.49382 129 ASN C O 1
ATOM 8104 N N . LEU B 1 122 ? 37.97718 15.05647 131.49164 1.000 123.21517 130 LEU C N 1
ATOM 8105 C CA . LEU B 1 122 ? 39.28989 15.16263 132.12009 1.000 123.29134 130 LEU C CA 1
ATOM 8106 C C . LEU B 1 122 ? 39.92687 13.79466 132.32940 1.000 125.76576 130 LEU C C 1
ATOM 8107 O O . LEU B 1 122 ? 41.15673 13.67163 132.29017 1.000 129.12074 130 LEU C O 1
ATOM 8123 N N . SER B 1 123 ? 39.11541 12.75793 132.54775 1.000 128.49286 131 SER C N 1
ATOM 8124 C CA . SER B 1 123 ? 39.65981 11.41109 132.68977 1.000 128.67183 131 SER C CA 1
ATOM 8125 C C . SER B 1 123 ? 40.30223 10.94210 131.38937 1.000 129.73606 131 SER C C 1
ATOM 8126 O O . SER B 1 123 ? 41.44846 10.47762 131.38158 1.000 126.53392 131 SER C O 1
ATOM 8134 N N . ALA B 1 124 ? 39.57478 11.05473 130.27556 1.000 131.84335 132 ALA C N 1
ATOM 8135 C CA . ALA B 1 124 ? 40.13552 10.66362 128.98620 1.000 135.98830 132 ALA C CA 1
ATOM 8136 C C . ALA B 1 124 ? 41.37849 11.48098 128.65944 1.000 133.13727 132 ALA C C 1
ATOM 8137 O O . ALA B 1 124 ? 42.37337 10.94231 128.16022 1.000 131.85485 132 ALA C O 1
ATOM 8144 N N . LEU B 1 125 ? 41.33686 12.78646 128.93132 1.000 133.11250 133 LEU C N 1
ATOM 8145 C CA . LEU B 1 125 ? 42.50660 13.63406 128.72712 1.000 129.91794 133 LEU C CA 1
ATOM 8146 C C . LEU B 1 125 ? 43.71547 13.08407 129.47478 1.000 136.11796 133 LEU C C 1
ATOM 8147 O O . LEU B 1 125 ? 44.80338 12.94102 128.90502 1.000 134.61675 133 LEU C O 1
ATOM 8163 N N . GLU B 1 126 ? 43.54046 12.77263 130.76174 1.000 139.84038 134 GLU C N 1
ATOM 8164 C CA . GLU B 1 126 ? 44.64798 12.24819 131.55486 1.000 142.26617 134 GLU C CA 1
ATOM 8165 C C . GLU B 1 126 ? 45.18708 10.95143 130.96477 1.000 140.33362 134 GLU C C 1
ATOM 8166 O O . GLU B 1 126 ? 46.40487 10.74148 130.91860 1.000 143.09153 134 GLU C O 1
ATOM 8178 N N . SER B 1 127 ? 44.29654 10.06814 130.50757 1.000 136.97732 135 SER C N 1
ATOM 8179 C CA . SER B 1 127 ? 44.74375 8.80645 129.92635 1.000 134.09705 135 SER C CA 1
ATOM 8180 C C . SER B 1 127 ? 45.60559 9.04356 128.69244 1.000 129.54735 135 SER C C 1
ATOM 8181 O O . SER B 1 127 ? 46.64061 8.39079 128.51343 1.000 128.30149 135 SER C O 1
ATOM 8189 N N . ILE B 1 128 ? 45.19628 9.97523 127.82947 1.000 126.59564 136 ILE C N 1
ATOM 8190 C CA . ILE B 1 128 ? 45.97579 10.26960 126.62956 1.000 125.17951 136 ILE C CA 1
ATOM 8191 C C . ILE B 1 128 ? 47.33550 10.84025 127.01369 1.000 120.79326 136 ILE C C 1
ATOM 8192 O O . ILE B 1 128 ? 48.37613 10.42553 126.48941 1.000 121.64780 136 ILE C O 1
ATOM 8208 N N . LYS B 1 129 ? 47.34412 11.80371 127.93795 1.000 118.06826 137 LYS C N 1
ATOM 8209 C CA . LYS B 1 129 ? 48.58865 12.46867 128.31140 1.000 114.23093 137 LYS C CA 1
ATOM 8210 C C . LYS B 1 129 ? 49.59744 11.47097 128.86980 1.000 118.78514 137 LYS C C 1
ATOM 8211 O O . LYS B 1 129 ? 50.76600 11.45826 128.46581 1.000 115.68798 137 LYS C O 1
ATOM 8230 N N . ARG B 1 130 ? 49.16346 10.62696 129.80758 1.000 126.97814 138 ARG C N 1
ATOM 8231 C CA . ARG B 1 130 ? 50.04998 9.60076 130.34821 1.000 135.77624 138 ARG C CA 1
ATOM 8232 C C . ARG B 1 130 ? 50.47643 8.62230 129.26059 1.000 142.06270 138 ARG C C 1
ATOM 8233 O O . ARG B 1 130 ? 51.67262 8.38592 129.05498 1.000 142.60520 138 ARG C O 1
ATOM 8254 N N . GLY B 1 131 ? 49.50668 8.04359 128.55035 1.000 146.87768 139 GLY C N 1
ATOM 8255 C CA . GLY B 1 131 ? 49.83789 7.06878 127.52411 1.000 149.16005 139 GLY C CA 1
ATOM 8256 C C . GLY B 1 131 ? 50.77136 7.62300 126.46536 1.000 143.24830 139 GLY C C 1
ATOM 8257 O O . GLY B 1 131 ? 51.67201 6.92594 125.99165 1.000 145.57883 139 GLY C O 1
ATOM 8261 N N . GLY B 1 132 ? 50.57260 8.88207 126.08122 1.000 133.17516 140 GLY C N 1
ATOM 8262 C CA . GLY B 1 132 ? 51.37616 9.51523 125.05907 1.000 123.25112 140 GLY C CA 1
ATOM 8263 C C . GLY B 1 132 ? 52.72449 10.02630 125.50846 1.000 117.22888 140 GLY C C 1
ATOM 8264 O O . GLY B 1 132 ? 53.41557 10.68310 124.72558 1.000 115.40375 140 GLY C O 1
ATOM 8268 N N . GLY B 1 133 ? 53.12938 9.74662 126.74556 1.000 114.77410 141 GLY C N 1
ATOM 8269 C CA . GLY B 1 133 ? 54.39506 10.24564 127.24273 1.000 108.90687 141 GLY C CA 1
ATOM 8270 C C . GLY B 1 133 ? 54.45291 11.74151 127.44205 1.000 105.50718 141 GLY C C 1
ATOM 8271 O O . GLY B 1 133 ? 55.54052 12.28094 127.66744 1.000 101.06109 141 GLY C O 1
ATOM 8275 N N . ILE B 1 134 ? 53.31346 12.43054 127.36669 1.000 105.18665 142 ILE C N 1
ATOM 8276 C CA . ILE B 1 134 ? 53.29363 13.87589 127.54186 1.000 103.77492 142 ILE C CA 1
ATOM 8277 C C . ILE B 1 134 ? 53.66457 14.22798 128.97847 1.000 106.32770 142 ILE C C 1
ATOM 8278 O O . ILE B 1 134 ? 53.42888 13.45563 129.91782 1.000 112.06509 142 ILE C O 1
ATOM 8294 N N . ASP B 1 135 ? 54.25516 15.40850 129.15088 1.000 102.02993 143 ASP C N 1
ATOM 8295 C CA . ASP B 1 135 ? 54.63453 15.87942 130.47665 1.000 103.78701 143 ASP C CA 1
ATOM 8296 C C . ASP B 1 135 ? 53.39916 16.00994 131.35846 1.000 110.11966 143 ASP C C 1
ATOM 8297 O O . ASP B 1 135 ? 52.50703 16.81693 131.07928 1.000 103.98855 143 ASP C O 1
ATOM 8306 N N . ARG B 1 136 ? 53.35043 15.21668 132.42564 1.000 123.44718 144 ARG C N 1
ATOM 8307 C CA . ARG B 1 136 ? 52.21206 15.19280 133.33284 1.000 132.88834 144 ARG C CA 1
ATOM 8308 C C . ARG B 1 136 ? 52.33567 16.20109 134.46996 1.000 133.00325 144 ARG C C 1
ATOM 8309 O O . ARG B 1 136 ? 51.55094 16.13843 135.42189 1.000 140.24175 144 ARG C O 1
ATOM 8330 N N . ARG B 1 137 ? 53.29205 17.12203 134.39817 1.000 124.91163 145 ARG C N 1
ATOM 8331 C CA . ARG B 1 137 ? 53.48894 18.07677 135.47597 1.000 119.48725 145 ARG C CA 1
ATOM 8332 C C . ARG B 1 137 ? 52.49405 19.22936 135.37267 1.000 112.23084 145 ARG C C 1
ATOM 8333 O O . ARG B 1 137 ? 51.96211 19.51188 134.29646 1.000 110.66699 145 ARG C O 1
ATOM 8354 N N . PRO B 1 138 ? 52.22622 19.91419 136.48468 1.000 110.29958 146 PRO C N 1
ATOM 8355 C CA . PRO B 1 138 ? 51.22196 20.98706 136.46622 1.000 106.97252 146 PRO C CA 1
ATOM 8356 C C . PRO B 1 138 ? 51.61090 22.12408 135.53140 1.000 105.54575 146 PRO C C 1
ATOM 8357 O O . PRO B 1 138 ? 52.74264 22.61159 135.55157 1.000 102.17455 146 PRO C O 1
ATOM 8368 N N . LEU B 1 139 ? 50.64522 22.54921 134.71532 1.000 107.79427 147 LEU C N 1
ATOM 8369 C CA . LEU B 1 139 ? 50.79088 23.68610 133.80689 1.000 106.83620 147 LEU C CA 1
ATOM 8370 C C . LEU B 1 139 ? 51.98907 23.54403 132.87384 1.000 100.24171 147 LEU C C 1
ATOM 8371 O O . LEU B 1 139 ? 52.52433 24.54545 132.39160 1.000 99.51241 147 LEU C O 1
ATOM 8387 N N . GLN B 1 140 ? 52.41944 22.31227 132.60415 1.000 95.81421 148 GLN C N 1
ATOM 8388 C CA . GLN B 1 140 ? 53.47825 22.06395 131.63366 1.000 90.38416 148 GLN C CA 1
ATOM 8389 C C . GLN B 1 140 ? 52.94846 21.58845 130.29000 1.000 87.25575 148 GLN C C 1
ATOM 8390 O O . GLN B 1 140 ? 53.59915 21.81551 129.26517 1.000 82.19260 148 GLN C O 1
ATOM 8404 N N . ALA B 1 141 ? 51.78297 20.93959 130.27132 1.000 93.41750 149 ALA C N 1
ATOM 8405 C CA . ALA B 1 141 ? 51.19479 20.44071 129.02960 1.000 94.75040 149 ALA C CA 1
ATOM 8406 C C . ALA B 1 141 ? 49.67883 20.43677 129.20764 1.000 94.23086 149 ALA C C 1
ATOM 8407 O O . ALA B 1 141 ? 49.12420 19.49347 129.77918 1.000 100.76011 149 ALA C O 1
ATOM 8414 N N . LEU B 1 142 ? 49.02066 21.48314 128.71479 1.000 88.27136 150 LEU C N 1
ATOM 8415 C CA . LEU B 1 142 ? 47.57313 21.62008 128.80783 1.000 84.14611 150 LEU C CA 1
ATOM 8416 C C . LEU B 1 142 ? 46.94516 21.34885 127.44854 1.000 82.73138 150 LEU C C 1
ATOM 8417 O O . LEU B 1 142 ? 47.31468 21.97879 126.45238 1.000 76.52063 150 LEU C O 1
ATOM 8433 N N . MET B 1 143 ? 45.99399 20.41982 127.41405 1.000 87.63670 151 MET C N 1
ATOM 8434 C CA . MET B 1 143 ? 45.28307 20.11630 126.18003 1.000 90.86404 151 MET C CA 1
ATOM 8435 C C . MET B 1 143 ? 44.38257 21.28531 125.80004 1.000 85.20432 151 MET C C 1
ATOM 8436 O O . MET B 1 143 ? 43.44381 21.62025 126.53052 1.000 87.38229 151 MET C O 1
ATOM 8450 N N . TRP B 1 144 ? 44.67781 21.90927 124.66580 1.000 77.95965 152 TRP C N 1
ATOM 8451 C CA . TRP B 1 144 ? 43.76529 22.83042 124.00855 1.000 73.51131 152 TRP C CA 1
ATOM 8452 C C . TRP B 1 144 ? 43.08390 22.11961 122.84424 1.000 72.12241 152 TRP C C 1
ATOM 8453 O O . TRP B 1 144 ? 43.46161 21.01394 122.45009 1.000 70.60243 152 TRP C O 1
ATOM 8474 N N . VAL B 1 145 ? 42.07461 22.77640 122.28125 1.000 71.46702 153 VAL C N 1
ATOM 8475 C CA . VAL B 1 145 ? 41.38523 22.28881 121.09226 1.000 69.52946 153 VAL C CA 1
ATOM 8476 C C . VAL B 1 145 ? 41.32291 23.44997 120.11057 1.000 66.25685 153 VAL C C 1
ATOM 8477 O O . VAL B 1 145 ? 40.52587 24.37891 120.28556 1.000 66.04536 153 VAL C O 1
ATOM 8490 N N . ASN B 1 146 ? 42.17041 23.40991 119.08637 1.000 63.37903 154 ASN C N 1
ATOM 8491 C CA . ASN B 1 146 ? 42.05223 24.34883 117.98176 1.000 62.74642 154 ASN C CA 1
ATOM 8492 C C . ASN B 1 146 ? 40.81772 24.00945 117.16120 1.000 62.83069 154 ASN C C 1
ATOM 8493 O O . ASN B 1 146 ? 40.60011 22.84839 116.80276 1.000 63.37461 154 ASN C O 1
ATOM 8504 N N . CYS B 1 147 ? 40.00459 25.01706 116.87029 1.000 62.96491 155 CYS C N 1
ATOM 8505 C CA . CYS B 1 147 ? 38.84842 24.85209 116.00594 1.000 64.46575 155 CYS C CA 1
ATOM 8506 C C . CYS B 1 147 ? 38.97985 25.78106 114.80945 1.000 62.04217 155 CYS C C 1
ATOM 8507 O O . CYS B 1 147 ? 39.45420 26.91428 114.93601 1.000 66.30333 155 CYS C O 1
ATOM 8515 N N . PHE B 1 148 ? 38.57559 25.28320 113.64639 1.000 55.41140 156 PHE C N 1
ATOM 8516 C CA . PHE B 1 148 ? 38.47355 26.08339 112.43215 1.000 52.83098 156 PHE C CA 1
ATOM 8517 C C . PHE B 1 148 ? 37.06337 25.88333 111.89817 1.000 52.66247 156 PHE C C 1
ATOM 8518 O O . PHE B 1 148 ? 36.72234 24.79208 111.43155 1.000 52.76941 156 PHE C O 1
ATOM 8535 N N . VAL B 1 149 ? 36.23802 26.91981 111.99280 1.000 56.07771 157 VAL C N 1
ATOM 8536 C CA . VAL B 1 149 ? 34.84178 26.82261 111.58396 1.000 59.28210 157 VAL C CA 1
ATOM 8537 C C . VAL B 1 149 ? 34.78331 27.04212 110.07667 1.000 56.74521 157 VAL C C 1
ATOM 8538 O O . VAL B 1 149 ? 34.96126 28.16040 109.58950 1.000 57.58650 157 VAL C O 1
ATOM 8551 N N . ARG B 1 150 ? 34.53486 25.96755 109.34005 1.000 55.60857 158 ARG C N 1
ATOM 8552 C CA . ARG B 1 150 ? 34.52341 25.95184 107.88327 1.000 55.86995 158 ARG C CA 1
ATOM 8553 C C . ARG B 1 150 ? 33.21566 25.35608 107.38615 1.000 54.61987 158 ARG C C 1
ATOM 8554 O O . ARG B 1 150 ? 33.19486 24.37463 106.64203 1.000 53.11432 158 ARG C O 1
ATOM 8575 N N . MET B 1 151 ? 32.09717 25.91354 107.85896 1.000 58.74043 159 MET C N 1
ATOM 8576 C CA . MET B 1 151 ? 30.76235 25.42648 107.52817 1.000 62.71278 159 MET C CA 1
ATOM 8577 C C . MET B 1 151 ? 30.70330 24.97963 106.07256 1.000 67.79540 159 MET C C 1
ATOM 8578 O O . MET B 1 151 ? 31.22489 25.67226 105.18946 1.000 64.56964 159 MET C O 1
ATOM 8592 N N . PRO B 1 152 ? 30.07059 23.83468 105.77383 1.000 74.41511 160 PRO C N 1
ATOM 8593 C CA . PRO B 1 152 ? 29.24459 23.02474 106.67700 1.000 78.31298 160 PRO C CA 1
ATOM 8594 C C . PRO B 1 152 ? 30.01684 22.09303 107.61717 1.000 74.39428 160 PRO C C 1
ATOM 8595 O O . PRO B 1 152 ? 29.41919 21.15864 108.15135 1.000 79.82936 160 PRO C O 1
ATOM 8606 N N . TYR B 1 153 ? 31.30609 22.34332 107.83047 1.000 66.61530 161 TYR C N 1
ATOM 8607 C CA . TYR B 1 153 ? 32.13862 21.47922 108.65246 1.000 62.22747 161 TYR C CA 1
ATOM 8608 C C . TYR B 1 153 ? 32.80167 22.27455 109.77113 1.000 55.95713 161 TYR C C 1
ATOM 8609 O O . TYR B 1 153 ? 32.88927 23.50480 109.72483 1.000 54.69675 161 TYR C O 1
ATOM 8627 N N . VAL B 1 154 ? 33.26562 21.54648 110.78601 1.000 53.12247 162 VAL C N 1
ATOM 8628 C CA . VAL B 1 154 ? 34.02312 22.10882 111.90033 1.000 53.78882 162 VAL C CA 1
ATOM 8629 C C . VAL B 1 154 ? 35.25984 21.24470 112.10119 1.000 52.97275 162 VAL C C 1
ATOM 8630 O O . VAL B 1 154 ? 35.14352 20.05173 112.40790 1.000 53.74921 162 VAL C O 1
ATOM 8643 N N . GLN B 1 155 ? 36.43638 21.84229 111.93458 1.000 52.74629 163 GLN C N 1
ATOM 8644 C CA . GLN B 1 155 ? 37.70534 21.13945 112.06555 1.000 52.71967 163 GLN C CA 1
ATOM 8645 C C . GLN B 1 155 ? 38.25075 21.32534 113.47319 1.000 55.04613 163 GLN C C 1
ATOM 8646 O O . GLN B 1 155 ? 38.28669 22.44844 113.98486 1.000 54.53151 163 GLN C O 1
ATOM 8660 N N . LEU B 1 156 ? 38.69080 20.22916 114.08570 1.000 56.52818 164 LEU C N 1
ATOM 8661 C CA . LEU B 1 156 ? 39.18520 20.24493 115.45219 1.000 59.04151 164 LEU C CA 1
ATOM 8662 C C . LEU B 1 156 ? 40.52355 19.52627 115.52659 1.000 57.70765 164 LEU C C 1
ATOM 8663 O O . LEU B 1 156 ? 40.76276 18.54755 114.81333 1.000 57.86374 164 LEU C O 1
ATOM 8679 N N . SER B 1 157 ? 41.39478 20.02614 116.40129 1.000 56.69450 165 SER C N 1
ATOM 8680 C CA . SER B 1 157 ? 42.68891 19.40644 116.66062 1.000 58.40913 165 SER C CA 1
ATOM 8681 C C . SER B 1 157 ? 42.95212 19.45994 118.15684 1.000 63.33971 165 SER C C 1
ATOM 8682 O O . SER B 1 157 ? 42.91162 20.53779 118.75803 1.000 61.63629 165 SER C O 1
ATOM 8690 N N . PHE B 1 158 ? 43.21173 18.30118 118.75391 1.000 68.02560 166 PHE C N 1
ATOM 8691 C CA . PHE B 1 158 ? 43.48796 18.18855 120.18114 1.000 74.26505 166 PHE C CA 1
ATOM 8692 C C . PHE B 1 158 ? 45.00066 18.20025 120.37426 1.000 76.28752 166 PHE C C 1
ATOM 8693 O O . PHE B 1 158 ? 45.68110 17.21749 120.06119 1.000 79.33718 166 PHE C O 1
ATOM 8710 N N . ARG B 1 159 ? 45.52405 19.31342 120.88582 1.000 74.85790 167 ARG C N 1
ATOM 8711 C CA . ARG B 1 159 ? 46.95917 19.52166 121.00874 1.000 72.98860 167 ARG C CA 1
ATOM 8712 C C . ARG B 1 159 ? 47.30877 19.91556 122.43425 1.000 73.42321 167 ARG C C 1
ATOM 8713 O O . ARG B 1 159 ? 46.57900 20.67752 123.07544 1.000 74.03048 167 ARG C O 1
ATOM 8734 N N . PHE B 1 160 ? 48.42946 19.39345 122.92330 1.000 73.34478 168 PHE C N 1
ATOM 8735 C CA . PHE B 1 160 ? 48.97428 19.79909 124.21049 1.000 75.70775 168 PHE C CA 1
ATOM 8736 C C . PHE B 1 160 ? 49.86711 21.01564 124.00179 1.000 73.18559 168 PHE C C 1
ATOM 8737 O O . PHE B 1 160 ? 50.78918 20.98224 123.18039 1.000 71.74450 168 PHE C O 1
ATOM 8754 N N . MET B 1 161 ? 49.58006 22.08922 124.73058 1.000 73.11999 169 MET C N 1
ATOM 8755 C CA . MET B 1 161 ? 50.34263 23.32470 124.65266 1.000 72.90575 169 MET C CA 1
ATOM 8756 C C . MET B 1 161 ? 51.11071 23.53084 125.95087 1.000 76.52499 169 MET C C 1
ATOM 8757 O O . MET B 1 161 ? 50.68236 23.08957 127.02161 1.000 78.58321 169 MET C O 1
ATOM 8771 N N . GLY B 1 162 ? 52.25107 24.20801 125.84776 1.000 77.28986 170 GLY C N 1
ATOM 8772 C CA . GLY B 1 162 ? 53.10844 24.41911 126.98824 1.000 79.90182 170 GLY C CA 1
ATOM 8773 C C . GLY B 1 162 ? 53.58850 25.85002 127.10173 1.000 80.40756 170 GLY C C 1
ATOM 8774 O O . GLY B 1 162 ? 53.40170 26.66996 126.19688 1.000 78.33542 170 GLY C O 1
ATOM 8778 N N . PRO B 1 163 ? 54.21976 26.17814 128.22530 1.000 83.55694 171 PRO C N 1
ATOM 8779 C CA . PRO B 1 163 ? 54.72360 27.54118 128.41493 1.000 84.62877 171 PRO C CA 1
ATOM 8780 C C . PRO B 1 163 ? 55.95007 27.80565 127.55764 1.000 86.63287 171 PRO C C 1
ATOM 8781 O O . PRO B 1 163 ? 56.68310 26.89299 127.17256 1.000 84.34399 171 PRO C O 1
ATOM 8792 N N . GLU B 1 164 ? 56.16675 29.08818 127.25732 1.000 90.00329 172 GLU C N 1
ATOM 8793 C CA . GLU B 1 164 ? 57.37425 29.48030 126.54263 1.000 97.27770 172 GLU C CA 1
ATOM 8794 C C . GLU B 1 164 ? 58.62481 29.28946 127.39183 1.000 101.04622 172 GLU C C 1
ATOM 8795 O O . GLU B 1 164 ? 59.73429 29.28225 126.84817 1.000 100.54683 172 GLU C O 1
ATOM 8807 N N . ASP B 1 165 ? 58.46946 29.13340 128.70692 1.000 104.39476 173 ASP C N 1
ATOM 8808 C CA . ASP B 1 165 ? 59.60105 28.95334 129.61644 1.000 109.45634 173 ASP C CA 1
ATOM 8809 C C . ASP B 1 165 ? 59.14013 28.05364 130.75682 1.000 109.12153 173 ASP C C 1
ATOM 8810 O O . ASP B 1 165 ? 58.50558 28.52430 131.71390 1.000 110.88975 173 ASP C O 1
ATOM 8819 N N . PRO B 1 166 ? 59.43603 26.74972 130.69356 1.000 139.18091 174 PRO C N 1
ATOM 8820 C CA . PRO B 1 166 ? 58.95395 25.85003 131.75759 1.000 136.48421 174 PRO C CA 1
ATOM 8821 C C . PRO B 1 166 ? 59.43922 26.23827 133.14240 1.000 134.52605 174 PRO C C 1
ATOM 8822 O O . PRO B 1 166 ? 58.67606 26.14201 134.11160 1.000 134.62872 174 PRO C O 1
ATOM 8833 N N . SER B 1 167 ? 60.69658 26.67069 133.26477 1.000 134.30964 175 SER C N 1
ATOM 8834 C CA . SER B 1 167 ? 61.23103 27.02130 134.57676 1.000 135.69636 175 SER C CA 1
ATOM 8835 C C . SER B 1 167 ? 60.44165 28.16332 135.20440 1.000 136.48111 175 SER C C 1
ATOM 8836 O O . SER B 1 167 ? 60.12961 28.12830 136.40049 1.000 139.13337 175 SER C O 1
ATOM 8844 N N . ARG B 1 168 ? 60.11077 29.18668 134.41306 1.000 136.79735 176 ARG C N 1
ATOM 8845 C CA . ARG B 1 168 ? 59.27149 30.26925 134.91659 1.000 138.44050 176 ARG C CA 1
ATOM 8846 C C . ARG B 1 168 ? 57.94962 29.73174 135.44729 1.000 139.13461 176 ARG C C 1
ATOM 8847 O O . ARG B 1 168 ? 57.47825 30.15462 136.50955 1.000 141.21650 176 ARG C O 1
ATOM 8868 N N . THR B 1 169 ? 57.33241 28.80264 134.71706 1.000 137.75762 177 THR C N 1
ATOM 8869 C CA . THR B 1 169 ? 56.08992 28.20116 135.18678 1.000 138.66386 177 THR C CA 1
ATOM 8870 C C . THR B 1 169 ? 56.30392 27.48995 136.51671 1.000 139.01526 177 THR C C 1
ATOM 8871 O O . THR B 1 169 ? 55.54289 27.68788 137.46992 1.000 141.16607 177 THR C O 1
ATOM 8882 N N . ILE B 1 170 ? 57.35131 26.66771 136.60342 1.000 137.22770 178 ILE C N 1
ATOM 8883 C CA . ILE B 1 170 ? 57.65955 25.98332 137.85633 1.000 137.71979 178 ILE C CA 1
ATOM 8884 C C . ILE B 1 170 ? 57.89056 26.99541 138.97213 1.000 140.09368 178 ILE C C 1
ATOM 8885 O O . ILE B 1 170 ? 57.46464 26.78879 140.11544 1.000 141.85572 178 ILE C O 1
ATOM 8901 N N . LYS B 1 171 ? 58.56945 28.10236 138.66215 1.000 140.47268 179 LYS C N 1
ATOM 8902 C CA . LYS B 1 171 ? 58.76714 29.15295 139.65657 1.000 143.08231 179 LYS C CA 1
ATOM 8903 C C . LYS B 1 171 ? 57.43216 29.70841 140.13629 1.000 145.54106 179 LYS C C 1
ATOM 8904 O O . LYS B 1 171 ? 57.20423 29.85666 141.34251 1.000 147.88975 179 LYS C O 1
ATOM 8923 N N . LEU B 1 172 ? 56.53354 30.02161 139.20005 1.000 145.37732 180 LEU C N 1
ATOM 8924 C CA . LEU B 1 172 ? 55.22873 30.55452 139.57733 1.000 148.06110 180 LEU C CA 1
ATOM 8925 C C . LEU B 1 172 ? 54.47406 29.58197 140.47613 1.000 150.42049 180 LEU C C 1
ATOM 8926 O O . LEU B 1 172 ? 53.79157 30.00028 141.41892 1.000 152.05970 180 LEU C O 1
ATOM 8942 N N . MET B 1 173 ? 54.57928 28.27991 140.19979 1.000 150.93400 181 MET C N 1
ATOM 8943 C CA . MET B 1 173 ? 53.88359 27.29398 141.02172 1.000 156.41658 181 MET C CA 1
ATOM 8944 C C . MET B 1 173 ? 54.38246 27.33625 142.46172 1.000 155.75777 181 MET C C 1
ATOM 8945 O O . MET B 1 173 ? 53.58574 27.37813 143.40648 1.000 160.68368 181 MET C O 1
ATOM 8959 N N . ALA B 1 174 ? 55.70491 27.32682 142.64932 1.000 151.35421 182 ALA C N 1
ATOM 8960 C CA . ALA B 1 174 ? 56.25591 27.39591 143.99889 1.000 150.41410 182 ALA C CA 1
ATOM 8961 C C . ALA B 1 174 ? 55.84369 28.68794 144.69268 1.000 157.14105 182 ALA C C 1
ATOM 8962 O O . ALA B 1 174 ? 55.52045 28.68535 145.88633 1.000 156.76780 182 ALA C O 1
ATOM 8969 N N . ARG B 1 175 ? 55.84970 29.80415 143.95962 1.000 158.01159 183 ARG C N 1
ATOM 8970 C CA . ARG B 1 175 ? 55.39021 31.06735 144.52848 1.000 164.19691 183 ARG C CA 1
ATOM 8971 C C . ARG B 1 175 ? 53.97357 30.94356 145.07657 1.000 164.35596 183 ARG C C 1
ATOM 8972 O O . ARG B 1 175 ? 53.63549 31.56244 146.09252 1.000 169.30515 183 ARG C O 1
ATOM 8993 N N . ALA B 1 176 ? 53.13030 30.14643 144.41758 1.000 161.33419 184 ALA C N 1
ATOM 8994 C CA . ALA B 1 176 ? 51.73018 30.04484 144.81505 1.000 161.70538 184 ALA C CA 1
ATOM 8995 C C . ALA B 1 176 ? 51.56651 29.21185 146.08036 1.000 164.06639 184 ALA C C 1
ATOM 8996 O O . ALA B 1 176 ? 50.92305 29.64929 147.04075 1.000 167.46514 184 ALA C O 1
ATOM 9003 N N . THR B 1 177 ? 52.13473 28.00366 146.09501 1.000 161.79226 185 THR C N 1
ATOM 9004 C CA . THR B 1 177 ? 52.00411 27.14423 147.26684 1.000 164.81016 185 THR C CA 1
ATOM 9005 C C . THR B 1 177 ? 52.57400 27.81495 148.51034 1.000 167.73112 185 THR C C 1
ATOM 9006 O O . THR B 1 177 ? 52.04513 27.63800 149.61464 1.000 171.58381 185 THR C O 1
ATOM 9017 N N . ASP B 1 178 ? 53.64381 28.59554 148.35216 1.000 167.42299 186 ASP C N 1
ATOM 9018 C CA . ASP B 1 178 ? 54.23044 29.27986 149.49916 1.000 171.71571 186 ASP C CA 1
ATOM 9019 C C . ASP B 1 178 ? 53.35652 30.44037 149.95874 1.000 173.61500 186 ASP C C 1
ATOM 9020 O O . ASP B 1 178 ? 53.18072 30.65325 151.16422 1.000 177.00186 186 ASP C O 1
ATOM 9029 N N . ALA B 1 179 ? 52.79821 31.20041 149.01396 1.000 172.11213 187 ALA C N 1
ATOM 9030 C CA . ALA B 1 179 ? 52.04461 32.39460 149.37889 1.000 175.57538 187 ALA C CA 1
ATOM 9031 C C . ALA B 1 179 ? 50.71370 32.05338 150.03726 1.000 179.23994 187 ALA C C 1
ATOM 9032 O O . ALA B 1 179 ? 50.23250 32.81605 150.88307 1.000 183.58171 187 ALA C O 1
ATOM 9039 N N . TYR B 1 180 ? 50.10557 30.92547 149.67090 1.000 177.89915 188 TYR C N 1
ATOM 9040 C CA . TYR B 1 180 ? 48.78386 30.55782 150.16289 1.000 183.58507 188 TYR C CA 1
ATOM 9041 C C . TYR B 1 180 ? 48.80817 29.35254 151.09606 1.000 187.22579 188 TYR C C 1
ATOM 9042 O O . TYR B 1 180 ? 47.74539 28.80774 151.41406 1.000 187.75846 188 TYR C O 1
ATOM 9060 N N . MET B 1 181 ? 49.98482 28.92538 151.54492 1.000 192.50050 189 MET C N 1
ATOM 9061 C CA . MET B 1 181 ? 50.08052 27.85476 152.53338 1.000 199.13688 189 MET C CA 1
ATOM 9062 C C . MET B 1 181 ? 51.15044 28.18420 153.56850 1.000 202.29512 189 MET C C 1
ATOM 9063 O O . MET B 1 181 ? 50.93358 28.03077 154.77061 1.000 206.74409 189 MET C O 1
ATOM 9077 N N . TYR B 1 196 ? 47.58604 21.92190 142.07240 1.000 126.91131 1083 TYR C N 1
ATOM 9078 C CA . TYR B 1 196 ? 46.73958 22.80482 141.27743 1.000 124.14862 1083 TYR C CA 1
ATOM 9079 C C . TYR B 1 196 ? 45.90086 23.71459 142.16567 1.000 126.01242 1083 TYR C C 1
ATOM 9080 O O . TYR B 1 196 ? 45.71556 24.89306 141.85968 1.000 125.22734 1083 TYR C O 1
ATOM 9098 N N . ARG B 1 197 ? 45.38507 23.15256 143.26103 1.000 128.63622 1084 ARG C N 1
ATOM 9099 C CA . ARG B 1 197 ? 44.57173 23.92813 144.19101 1.000 130.90416 1084 ARG C CA 1
ATOM 9100 C C . ARG B 1 197 ? 45.24923 25.24783 144.54059 1.000 130.67281 1084 ARG C C 1
ATOM 9101 O O . ARG B 1 197 ? 44.67932 26.32773 144.35087 1.000 130.54947 1084 ARG C O 1
ATOM 9122 N N . HIS B 1 198 ? 46.48022 25.17576 145.05002 1.000 131.11601 1085 HIS C N 1
ATOM 9123 C CA . HIS B 1 198 ? 47.16282 26.38809 145.48682 1.000 132.67515 1085 HIS C CA 1
ATOM 9124 C C . HIS B 1 198 ? 47.44164 27.33111 144.32471 1.000 128.46405 1085 HIS C C 1
ATOM 9125 O O . HIS B 1 198 ? 47.44281 28.55406 144.50820 1.000 129.78262 1085 HIS C O 1
ATOM 9139 N N . TYR B 1 199 ? 47.67707 26.79348 143.12716 1.000 123.74342 1086 TYR C N 1
ATOM 9140 C CA . TYR B 1 199 ? 47.81583 27.64909 141.95479 1.000 119.80497 1086 TYR C CA 1
ATOM 9141 C C . TYR B 1 199 ? 46.54541 28.45819 141.72169 1.000 119.83226 1086 TYR C C 1
ATOM 9142 O O . TYR B 1 199 ? 46.57304 29.69369 141.68589 1.000 120.63965 1086 TYR C O 1
ATOM 9160 N N . PHE B 1 200 ? 45.41261 27.76795 141.57200 1.000 121.01148 1087 PHE C N 1
ATOM 9161 C CA . PHE B 1 200 ? 44.18017 28.43730 141.17024 1.000 123.54141 1087 PHE C CA 1
ATOM 9162 C C . PHE B 1 200 ? 43.75160 29.49989 142.17550 1.000 131.82793 1087 PHE C C 1
ATOM 9163 O O . PHE B 1 200 ? 43.16952 30.51826 141.78554 1.000 129.79937 1087 PHE C O 1
ATOM 9180 N N . ASN B 1 201 ? 44.02933 29.29344 143.46440 1.000 141.53456 1088 ASN C N 1
ATOM 9181 C CA . ASN B 1 201 ? 43.63330 30.28106 144.46478 1.000 149.31891 1088 ASN C CA 1
ATOM 9182 C C . ASN B 1 201 ? 44.50374 31.52994 144.37705 1.000 150.11321 1088 ASN C C 1
ATOM 9183 O O . ASN B 1 201 ? 43.99240 32.65587 144.38956 1.000 150.16044 1088 ASN C O 1
ATOM 9194 N N . TYR B 1 202 ? 45.82470 31.35233 144.29500 1.000 149.56089 1089 TYR C N 1
ATOM 9195 C CA . TYR B 1 202 ? 46.71907 32.49280 144.12616 1.000 149.18876 1089 TYR C CA 1
ATOM 9196 C C . TYR B 1 202 ? 46.31447 33.31223 142.90883 1.000 144.51297 1089 TYR C C 1
ATOM 9197 O O . TYR B 1 202 ? 46.06006 34.51765 143.00500 1.000 148.48362 1089 TYR C O 1
ATOM 9215 N N . ILE B 1 203 ? 46.24385 32.66064 141.74671 1.000 135.36399 1090 ILE C N 1
ATOM 9216 C CA . ILE B 1 203 ? 45.96049 33.37524 140.51202 1.000 130.10639 1090 ILE C CA 1
ATOM 9217 C C . ILE B 1 203 ? 44.56767 33.98503 140.54024 1.000 125.93607 1090 ILE C C 1
ATOM 9218 O O . ILE B 1 203 ? 44.30925 34.97153 139.84265 1.000 124.70308 1090 ILE C O 1
ATOM 9234 N N . ALA B 1 204 ? 43.65735 33.42636 141.34125 1.000 125.96494 1091 ALA C N 1
ATOM 9235 C CA . ALA B 1 204 ? 42.34114 34.03659 141.48855 1.000 128.16591 1091 ALA C CA 1
ATOM 9236 C C . ALA B 1 204 ? 42.44275 35.43889 142.07295 1.000 134.77893 1091 ALA C C 1
ATOM 9237 O O . ALA B 1 204 ? 41.56307 36.27472 141.83558 1.000 134.20932 1091 ALA C O 1
ATOM 9244 N N . ARG B 1 205 ? 43.50158 35.71373 142.83985 1.000 138.37106 1092 ARG C N 1
ATOM 9245 C CA . ARG B 1 205 ? 43.69805 37.05115 143.39007 1.000 146.25578 1092 ARG C CA 1
ATOM 9246 C C . ARG B 1 205 ? 43.68011 38.10165 142.28614 1.000 147.83589 1092 ARG C C 1
ATOM 9247 O O . ARG B 1 205 ? 42.95632 39.10031 142.37129 1.000 150.02740 1092 ARG C O 1
ATOM 9268 N N . SER B 1 206 ? 44.47432 37.88889 141.23981 1.000 147.82520 1093 SER C N 1
ATOM 9269 C CA . SER B 1 206 ? 44.57177 38.81887 140.11448 1.000 148.99722 1093 SER C CA 1
ATOM 9270 C C . SER B 1 206 ? 44.13721 38.10941 138.83962 1.000 143.49070 1093 SER C C 1
ATOM 9271 O O . SER B 1 206 ? 44.93701 37.37517 138.23184 1.000 140.70311 1093 SER C O 1
ATOM 9279 N N . PRO B 1 207 ? 42.89419 38.28254 138.39732 1.000 139.98299 1094 PRO C N 1
ATOM 9280 C CA . PRO B 1 207 ? 42.43870 37.61020 137.17315 1.000 134.09776 1094 PRO C CA 1
ATOM 9281 C C . PRO B 1 207 ? 43.29758 37.97481 135.97469 1.000 131.77153 1094 PRO C C 1
ATOM 9282 O O . PRO B 1 207 ? 43.65180 37.09232 135.17731 1.000 125.31326 1094 PRO C O 1
ATOM 9293 N N . PRO B 1 208 ? 43.65181 39.25422 135.79448 1.000 136.07896 1095 PRO C N 1
ATOM 9294 C CA . PRO B 1 208 ? 44.50634 39.59702 134.64350 1.000 135.00388 1095 PRO C CA 1
ATOM 9295 C C . PRO B 1 208 ? 45.79785 38.80201 134.61427 1.000 133.42661 1095 PRO C C 1
ATOM 9296 O O . PRO B 1 208 ? 46.28821 38.45711 133.53082 1.000 129.58692 1095 PRO C O 1
ATOM 9307 N N . GLU B 1 209 ? 46.36482 38.49806 135.78337 1.000 135.96585 1096 GLU C N 1
ATOM 9308 C CA . GLU B 1 209 ? 47.54430 37.64253 135.82881 1.000 135.89882 1096 GLU C CA 1
ATOM 9309 C C . GLU B 1 209 ? 47.21306 36.23776 135.34251 1.000 125.51026 1096 GLU C C 1
ATOM 9310 O O . GLU B 1 209 ? 48.04687 35.58245 134.70525 1.000 121.85530 1096 GLU C O 1
ATOM 9322 N N . GLU B 1 210 ? 45.99989 35.75998 135.62802 1.000 123.09576 1097 GLU C N 1
ATOM 9323 C CA . GLU B 1 210 ? 45.57146 34.47091 135.09558 1.000 115.00366 1097 GLU C CA 1
ATOM 9324 C C . GLU B 1 210 ? 45.50555 34.51057 133.57634 1.000 106.81237 1097 GLU C C 1
ATOM 9325 O O . GLU B 1 210 ? 46.01723 33.61506 132.89535 1.000 102.60246 1097 GLU C O 1
ATOM 9337 N N . LEU B 1 211 ? 44.86449 35.54582 133.02876 1.000 105.53563 1098 LEU C N 1
ATOM 9338 C CA . LEU B 1 211 ? 44.73464 35.66011 131.58058 1.000 101.24377 1098 LEU C CA 1
ATOM 9339 C C . LEU B 1 211 ? 46.09628 35.60288 130.90076 1.000 100.27972 1098 LEU C C 1
ATOM 9340 O O . LEU B 1 211 ? 46.26069 34.92697 129.87800 1.000 95.53129 1098 LEU C O 1
ATOM 9356 N N . ALA B 1 212 ? 47.08785 36.30172 131.45763 1.000 104.39419 1099 ALA C N 1
ATOM 9357 C CA . ALA B 1 212 ? 48.43567 36.23363 130.90464 1.000 102.87985 1099 ALA C CA 1
ATOM 9358 C C . ALA B 1 212 ? 48.99838 34.82185 131.00544 1.000 97.83792 1099 ALA C C 1
ATOM 9359 O O . ALA B 1 212 ? 49.62323 34.32501 130.06122 1.000 94.28514 1099 ALA C O 1
ATOM 9366 N N . THR B 1 213 ? 48.78713 34.16029 132.14515 1.000 99.25221 1100 THR C N 1
ATOM 9367 C CA . THR B 1 213 ? 49.28610 32.79984 132.32017 1.000 96.46638 1100 THR C CA 1
ATOM 9368 C C . THR B 1 213 ? 48.72321 31.87207 131.24975 1.000 91.32161 1100 THR C C 1
ATOM 9369 O O . THR B 1 213 ? 49.47417 31.20123 130.53063 1.000 88.58867 1100 THR C O 1
ATOM 9380 N N . VAL B 1 214 ? 47.39562 31.82293 131.12800 1.000 90.81500 1101 VAL C N 1
ATOM 9381 C CA . VAL B 1 214 ? 46.77786 30.97917 130.10913 1.000 87.60994 1101 VAL C CA 1
ATOM 9382 C C . VAL B 1 214 ? 47.24124 31.39894 128.72079 1.000 87.64575 1101 VAL C C 1
ATOM 9383 O O . VAL B 1 214 ? 47.56357 30.55585 127.87524 1.000 81.37942 1101 VAL C O 1
ATOM 9396 N N . ARG B 1 215 ? 47.27712 32.70692 128.45947 1.000 96.41393 1102 ARG C N 1
ATOM 9397 C CA . ARG B 1 215 ? 47.76614 33.19094 127.17351 1.000 101.41039 1102 ARG C CA 1
ATOM 9398 C C . ARG B 1 215 ? 49.20607 32.77046 126.90702 1.000 102.35646 1102 ARG C C 1
ATOM 9399 O O . ARG B 1 215 ? 49.61400 32.69832 125.74244 1.000 97.76042 1102 ARG C O 1
ATOM 9420 N N . GLY B 1 216 ? 49.98434 32.49651 127.95622 1.000 108.89085 1103 GLY C N 1
ATOM 9421 C CA . GLY B 1 216 ? 51.37456 32.11887 127.77857 1.000 110.67817 1103 GLY C CA 1
ATOM 9422 C C . GLY B 1 216 ? 51.57359 30.75253 127.15874 1.000 108.58848 1103 GLY C C 1
ATOM 9423 O O . GLY B 1 216 ? 52.64424 30.48927 126.60157 1.000 110.77345 1103 GLY C O 1
ATOM 9427 N N . LEU B 1 217 ? 50.57001 29.87773 127.24074 1.000 104.61031 1104 LEU C N 1
ATOM 9428 C CA . LEU B 1 217 ? 50.66405 28.52286 126.69516 1.000 98.84572 1104 LEU C CA 1
ATOM 9429 C C . LEU B 1 217 ? 50.55074 28.59906 125.17472 1.000 98.86600 1104 LEU C C 1
ATOM 9430 O O . LEU B 1 217 ? 49.51699 28.29654 124.57398 1.000 93.40435 1104 LEU C O 1
ATOM 9446 N N . ILE B 1 218 ? 51.65125 29.00391 124.54030 1.000 105.71516 1105 ILE C N 1
ATOM 9447 C CA . ILE B 1 218 ? 51.69110 29.25036 123.10669 1.000 109.30875 1105 ILE C CA 1
ATOM 9448 C C . ILE B 1 218 ? 52.62697 28.29119 122.38122 1.000 103.68390 1105 ILE C C 1
ATOM 9449 O O . ILE B 1 218 ? 52.89779 28.47867 121.19499 1.000 106.20732 1105 ILE C O 1
ATOM 9465 N N . VAL B 1 219 ? 53.12495 27.26562 123.06341 1.000 95.85066 1106 VAL C N 1
ATOM 9466 C CA . VAL B 1 219 ? 54.13404 26.36935 122.51253 1.000 88.95307 1106 VAL C CA 1
ATOM 9467 C C . VAL B 1 219 ? 53.50065 24.99035 122.33756 1.000 82.90145 1106 VAL C C 1
ATOM 9468 O O . VAL B 1 219 ? 53.17037 24.33330 123.33586 1.000 78.02131 1106 VAL C O 1
ATOM 9481 N N . PRO B 1 220 ? 53.31640 24.50682 121.10746 1.000 83.81990 1107 PRO C N 1
ATOM 9482 C CA . PRO B 1 220 ? 52.88464 23.11373 120.92728 1.000 83.68406 1107 PRO C CA 1
ATOM 9483 C C . PRO B 1 220 ? 53.99112 22.15427 121.33978 1.000 78.88831 1107 PRO C C 1
ATOM 9484 O O . PRO B 1 220 ? 55.15277 22.32407 120.96438 1.000 78.95994 1107 PRO C O 1
ATOM 9495 N N . ILE B 1 221 ? 53.62122 21.14352 122.12620 1.000 76.43213 1108 ILE C N 1
ATOM 9496 C CA . ILE B 1 221 ? 54.60176 20.15869 122.56763 1.000 73.50721 1108 ILE C CA 1
ATOM 9497 C C . ILE B 1 221 ? 54.96611 19.20393 121.43935 1.000 69.16462 1108 ILE C C 1
ATOM 9498 O O . ILE B 1 221 ? 56.08877 18.68683 121.39554 1.000 68.89175 1108 ILE C O 1
ATOM 9514 N N . ILE B 1 222 ? 54.03912 18.94682 120.52587 1.000 66.48512 1109 ILE C N 1
ATOM 9515 C CA . ILE B 1 222 ? 54.26140 18.05443 119.39168 1.000 66.16674 1109 ILE C CA 1
ATOM 9516 C C . ILE B 1 222 ? 54.07697 18.90694 118.14201 1.000 64.10505 1109 ILE C C 1
ATOM 9517 O O . ILE B 1 222 ? 52.96203 19.07502 117.63950 1.000 63.37833 1109 ILE C O 1
ATOM 9533 N N . LYS B 1 223 ? 55.17950 19.45498 117.62863 1.000 63.32711 1110 LYS C N 1
ATOM 9534 C CA . LYS B 1 223 ? 55.10601 20.35151 116.48271 1.000 63.19765 1110 LYS C CA 1
ATOM 9535 C C . LYS B 1 223 ? 54.97019 19.61102 115.15928 1.000 57.35124 1110 LYS C C 1
ATOM 9536 O O . LYS B 1 223 ? 54.49829 20.20266 114.18287 1.000 54.01637 1110 LYS C O 1
ATOM 9555 N N . THR B 1 224 ? 55.36020 18.33967 115.10158 1.000 56.46356 1111 THR C N 1
ATOM 9556 C CA . THR B 1 224 ? 55.19981 17.53785 113.89842 1.000 54.87388 1111 THR C CA 1
ATOM 9557 C C . THR B 1 224 ? 54.81617 16.12036 114.28684 1.000 58.59691 1111 THR C C 1
ATOM 9558 O O . THR B 1 224 ? 55.30454 15.58779 115.28759 1.000 61.20262 1111 THR C O 1
ATOM 9569 N N . THR B 1 225 ? 53.93470 15.52042 113.49076 1.000 58.97259 1112 THR C N 1
ATOM 9570 C CA . THR B 1 225 ? 53.49010 14.15449 113.69359 1.000 64.04663 1112 THR C CA 1
ATOM 9571 C C . THR B 1 225 ? 53.73984 13.34312 112.42870 1.000 62.25939 1112 THR C C 1
ATOM 9572 O O . THR B 1 225 ? 53.40170 13.80481 111.32840 1.000 59.30924 1112 THR C O 1
ATOM 9583 N N . PRO B 1 226 ? 54.32296 12.14984 112.52807 1.000 63.70820 1113 PRO C N 1
ATOM 9584 C CA . PRO B 1 226 ? 54.57186 11.36062 111.31761 1.000 62.77391 1113 PRO C CA 1
ATOM 9585 C C . PRO B 1 226 ? 53.27875 10.87316 110.68249 1.000 61.72799 1113 PRO C C 1
ATOM 9586 O O . PRO B 1 226 ? 52.24790 10.72358 111.34251 1.000 60.81790 1113 PRO C O 1
ATOM 9597 N N . VAL B 1 227 ? 53.34577 10.63132 109.37393 1.000 59.72972 1114 VAL C N 1
ATOM 9598 C CA . VAL B 1 227 ? 52.22824 10.08211 108.61840 1.000 60.45413 1114 VAL C CA 1
ATOM 9599 C C . VAL B 1 227 ? 52.77232 9.04306 107.65067 1.000 62.17583 1114 VAL C C 1
ATOM 9600 O O . VAL B 1 227 ? 53.93391 9.10066 107.23634 1.000 62.79483 1114 VAL C O 1
ATOM 9613 N N . THR B 1 228 ? 51.92426 8.08548 107.29597 1.000 63.90902 1115 THR C N 1
ATOM 9614 C CA . THR B 1 228 ? 52.26627 7.07036 106.31395 1.000 65.73295 1115 THR C CA 1
ATOM 9615 C C . THR B 1 228 ? 51.68184 7.44610 104.95783 1.000 61.24591 1115 THR C C 1
ATOM 9616 O O . THR B 1 228 ? 50.63113 8.08701 104.86814 1.000 58.18725 1115 THR C O 1
ATOM 9627 N N . LEU B 1 229 ? 52.38398 7.05284 103.90152 1.000 59.59575 1116 LEU C N 1
ATOM 9628 C CA . LEU B 1 229 ? 51.84495 7.23632 102.56203 1.000 55.72338 1116 LEU C CA 1
ATOM 9629 C C . LEU B 1 229 ? 51.24625 5.92803 102.05944 1.000 56.28516 1116 LEU C C 1
ATOM 9630 O O . LEU B 1 229 ? 51.82686 4.85901 102.27798 1.000 59.55240 1116 LEU C O 1
ATOM 9646 N N . PRO B 1 230 ? 50.08821 5.94631 101.37673 1.000 53.42659 1117 PRO C N 1
ATOM 9647 C CA . PRO B 1 230 ? 49.31599 7.11969 100.94630 1.000 49.04477 1117 PRO C CA 1
ATOM 9648 C C . PRO B 1 230 ? 48.64385 7.86726 102.09407 1.000 50.75016 1117 PRO C C 1
ATOM 9649 O O . PRO B 1 230 ? 48.14143 7.24654 103.02382 1.000 50.61348 1117 PRO C O 1
ATOM 9660 N N . PHE B 1 231 ? 48.64317 9.19569 102.01892 1.000 52.04955 1118 PHE C N 1
ATOM 9661 C CA . PHE B 1 231 ? 48.08723 10.04680 103.06298 1.000 55.31161 1118 PHE C CA 1
ATOM 9662 C C . PHE B 1 231 ? 46.98663 10.91200 102.46680 1.000 51.54711 1118 PHE C C 1
ATOM 9663 O O . PHE B 1 231 ? 47.24840 11.73471 101.58345 1.000 48.36889 1118 PHE C O 1
ATOM 9680 N N . ASN B 1 232 ? 45.76233 10.72362 102.95187 1.000 51.38006 1119 ASN C N 1
ATOM 9681 C CA . ASN B 1 232 ? 44.61898 11.50101 102.49088 1.000 49.68445 1119 ASN C CA 1
ATOM 9682 C C . ASN B 1 232 ? 44.66106 12.88251 103.13117 1.000 48.68635 1119 ASN C C 1
ATOM 9683 O O . ASN B 1 232 ? 44.59472 13.00536 104.35997 1.000 49.75524 1119 ASN C O 1
ATOM 9694 N N . LEU B 1 233 ? 44.76294 13.92259 102.30132 1.000 46.52192 1120 LEU C N 1
ATOM 9695 C CA . LEU B 1 233 ? 44.82948 15.27966 102.82884 1.000 47.10808 1120 LEU C CA 1
ATOM 9696 C C . LEU B 1 233 ? 43.56434 15.66903 103.58096 1.000 49.92408 1120 LEU C C 1
ATOM 9697 O O . LEU B 1 233 ? 43.58011 16.65288 104.32893 1.000 51.56035 1120 LEU C O 1
ATOM 9713 N N . GLY B 1 234 ? 42.47056 14.92820 103.39798 1.000 51.61341 1121 GLY C N 1
ATOM 9714 C CA . GLY B 1 234 ? 41.24329 15.22854 104.11223 1.000 53.19391 1121 GLY C CA 1
ATOM 9715 C C . GLY B 1 234 ? 41.37833 15.14823 105.61720 1.000 56.08486 1121 GLY C C 1
ATOM 9716 O O . GLY B 1 234 ? 40.58420 15.76406 106.33604 1.000 57.70003 1121 GLY C O 1
ATOM 9720 N N . GLN B 1 235 ? 42.36544 14.40108 106.11243 1.000 58.37181 1122 GLN C N 1
ATOM 9721 C CA . GLN B 1 235 ? 42.59963 14.28294 107.54498 1.000 62.43927 1122 GLN C CA 1
ATOM 9722 C C . GLN B 1 235 ? 43.28788 15.50527 108.13633 1.000 56.61675 1122 GLN C C 1
ATOM 9723 O O . GLN B 1 235 ? 43.43662 15.57851 109.36056 1.000 59.74823 1122 GLN C O 1
ATOM 9737 N N . THR B 1 236 ? 43.69860 16.46046 107.30828 1.000 49.64128 1123 THR C N 1
ATOM 9738 C CA . THR B 1 236 ? 44.35283 17.66285 107.79265 1.000 46.67589 1123 THR C CA 1
ATOM 9739 C C . THR B 1 236 ? 43.32691 18.67505 108.29323 1.000 46.89418 1123 THR C C 1
ATOM 9740 O O . THR B 1 236 ? 42.13057 18.58653 108.00324 1.000 48.36136 1123 THR C O 1
ATOM 9751 N N . VAL B 1 237 ? 43.81646 19.65036 109.05669 1.000 46.33764 1124 VAL C N 1
ATOM 9752 C CA . VAL B 1 237 ? 43.04454 20.83046 109.41382 1.000 47.46654 1124 VAL C CA 1
ATOM 9753 C C . VAL B 1 237 ? 43.73428 22.04769 108.79898 1.000 48.46050 1124 VAL C C 1
ATOM 9754 O O . VAL B 1 237 ? 44.83096 21.95781 108.24924 1.000 48.03188 1124 VAL C O 1
ATOM 9767 N N . ALA B 1 238 ? 43.07100 23.19975 108.91269 1.000 52.17985 1125 ALA C N 1
ATOM 9768 C CA . ALA B 1 238 ? 43.41264 24.35426 108.08894 1.000 53.88494 1125 ALA C CA 1
ATOM 9769 C C . ALA B 1 238 ? 44.84025 24.84533 108.28869 1.000 53.07749 1125 ALA C C 1
ATOM 9770 O O . ALA B 1 238 ? 45.35436 25.55978 107.42166 1.000 54.19191 1125 ALA C O 1
ATOM 9777 N N . ASP B 1 239 ? 45.49297 24.50209 109.39942 1.000 52.63174 1126 ASP C N 1
ATOM 9778 C CA . ASP B 1 239 ? 46.85425 24.96032 109.65230 1.000 49.48858 1126 ASP C CA 1
ATOM 9779 C C . ASP B 1 239 ? 47.88767 23.84638 109.52218 1.000 45.46633 1126 ASP C C 1
ATOM 9780 O O . ASP B 1 239 ? 49.04685 24.04540 109.89997 1.000 45.54601 1126 ASP C O 1
ATOM 9789 N N . ASN B 1 240 ? 47.50599 22.68713 108.98945 1.000 43.69912 1127 ASN C N 1
ATOM 9790 C CA . ASN B 1 240 ? 48.45914 21.60657 108.78076 1.000 42.60011 1127 ASN C CA 1
ATOM 9791 C C . ASN B 1 240 ? 49.19441 21.79573 107.45914 1.000 41.74456 1127 ASN C C 1
ATOM 9792 O O . ASN B 1 240 ? 48.57331 22.04967 106.42177 1.000 40.77060 1127 ASN C O 1
ATOM 9803 N N . CYS B 1 241 ? 50.51351 21.65809 107.50027 1.000 43.15348 1128 CYS C N 1
ATOM 9804 C CA . CYS B 1 241 ? 51.34232 21.53386 106.31072 1.000 42.10564 1128 CYS C CA 1
ATOM 9805 C C . CYS B 1 241 ? 51.82318 20.09263 106.18689 1.000 42.62602 1128 CYS C C 1
ATOM 9806 O O . CYS B 1 241 ? 51.66491 19.27723 107.10007 1.000 43.08077 1128 CYS C O 1
ATOM 9813 N N . LEU B 1 242 ? 52.40943 19.77681 105.03573 1.000 43.12097 1129 LEU C N 1
ATOM 9814 C CA . LEU B 1 242 ? 52.85725 18.42279 104.73801 1.000 45.32046 1129 LEU C CA 1
ATOM 9815 C C . LEU B 1 242 ? 54.27105 18.46818 104.18239 1.000 45.25581 1129 LEU C C 1
ATOM 9816 O O . LEU B 1 242 ? 54.53264 19.17178 103.20246 1.000 45.14232 1129 LEU C O 1
ATOM 9832 N N . SER B 1 243 ? 55.17309 17.71383 104.80653 1.000 46.48475 1130 SER C N 1
ATOM 9833 C CA . SER B 1 243 ? 56.56575 17.62228 104.39207 1.000 47.36902 1130 SER C CA 1
ATOM 9834 C C . SER B 1 243 ? 56.87270 16.18391 104.00353 1.000 49.13204 1130 SER C C 1
ATOM 9835 O O . SER B 1 243 ? 56.54224 15.25333 104.74530 1.000 51.66857 1130 SER C O 1
ATOM 9843 N N . LEU B 1 244 ? 57.50793 16.00603 102.84831 1.000 48.03083 1131 LEU C N 1
ATOM 9844 C CA . LEU B 1 244 ? 57.85536 14.68785 102.33576 1.000 49.44672 1131 LEU C CA 1
ATOM 9845 C C . LEU B 1 244 ? 59.29968 14.70526 101.86038 1.000 49.00893 1131 LEU C C 1
ATOM 9846 O O . LEU B 1 244 ? 59.69902 15.60228 101.11195 1.000 46.40239 1131 LEU C O 1
ATOM 9862 N N . SER B 1 245 ? 60.07647 13.71901 102.29411 1.000 51.76981 1132 SER C N 1
ATOM 9863 C CA . SER B 1 245 ? 61.46760 13.59527 101.88088 1.000 55.54126 1132 SER C CA 1
ATOM 9864 C C . SER B 1 245 ? 61.94046 12.18963 102.22685 1.000 59.94915 1132 SER C C 1
ATOM 9865 O O . SER B 1 245 ? 61.20804 11.39494 102.82315 1.000 59.34389 1132 SER C O 1
ATOM 9873 N N . GLY B 1 246 ? 63.18166 11.88672 101.84349 1.000 65.17575 1133 GLY C N 1
ATOM 9874 C CA . GLY B 1 246 ? 63.75211 10.59717 102.18543 1.000 72.14764 1133 GLY C CA 1
ATOM 9875 C C . GLY B 1 246 ? 63.86513 10.38069 103.68032 1.000 78.05717 1133 GLY C C 1
ATOM 9876 O O . GLY B 1 246 ? 63.83036 9.24043 104.15096 1.000 82.08694 1133 GLY C O 1
ATOM 9880 N N . MET B 1 247 ? 64.00164 11.46500 104.44805 1.000 80.48549 1134 MET C N 1
ATOM 9881 C CA . MET B 1 247 ? 64.11099 11.32950 105.89582 1.000 84.84411 1134 MET C CA 1
ATOM 9882 C C . MET B 1 247 ? 62.80106 10.86044 106.51504 1.000 76.60970 1134 MET C C 1
ATOM 9883 O O . MET B 1 247 ? 62.81738 10.15606 107.53027 1.000 78.70231 1134 MET C O 1
ATOM 9897 N N . GLY B 1 248 ? 61.67203 11.23224 105.93231 1.000 67.91027 1135 GLY C N 1
ATOM 9898 C CA . GLY B 1 248 ? 60.39198 10.79897 106.45086 1.000 63.93546 1135 GLY C CA 1
ATOM 9899 C C . GLY B 1 248 ? 59.26670 11.69464 105.97986 1.000 58.19955 1135 GLY C C 1
ATOM 9900 O O . GLY B 1 248 ? 59.46604 12.66345 105.24581 1.000 54.25519 1135 GLY C O 1
ATOM 9904 N N . TYR B 1 249 ? 58.06604 11.34015 106.43030 1.000 57.11318 1136 TYR C N 1
ATOM 9905 C CA . TYR B 1 249 ? 56.83839 12.04432 106.08962 1.000 54.95308 1136 TYR C CA 1
ATOM 9906 C C . TYR B 1 249 ? 56.17086 12.49863 107.37862 1.000 55.85465 1136 TYR C C 1
ATOM 9907 O O . TYR B 1 249 ? 55.95587 11.68629 108.28405 1.000 57.71089 1136 TYR C O 1
ATOM 9925 N N . HIS B 1 250 ? 55.84539 13.78739 107.46778 1.000 54.81762 1137 HIS C N 1
ATOM 9926 C CA . HIS B 1 250 ? 55.24679 14.30689 108.68799 1.000 56.48691 1137 HIS C CA 1
ATOM 9927 C C . HIS B 1 250 ? 54.34851 15.49560 108.38310 1.000 54.18250 1137 HIS C C 1
ATOM 9928 O O . HIS B 1 250 ? 54.63720 16.29657 107.48899 1.000 51.82873 1137 HIS C O 1
ATOM 9942 N N . LEU B 1 251 ? 53.24775 15.58233 109.12740 1.000 53.88502 1138 LEU C N 1
ATOM 9943 C CA . LEU B 1 251 ? 52.44477 16.79230 109.18595 1.000 52.42633 1138 LEU C CA 1
ATOM 9944 C C . LEU B 1 251 ? 53.07479 17.78509 110.15297 1.000 52.43285 1138 LEU C C 1
ATOM 9945 O O . LEU B 1 251 ? 53.73376 17.40468 111.12479 1.000 56.58804 1138 LEU C O 1
ATOM 9961 N N . GLY B 1 252 ? 52.85361 19.07369 109.88588 1.000 49.50964 1139 GLY C N 1
ATOM 9962 C CA . GLY B 1 252 ? 53.35721 20.12322 110.74024 1.000 50.27722 1139 GLY C CA 1
ATOM 9963 C C . GLY B 1 252 ? 52.26653 21.12770 111.06667 1.000 50.26115 1139 GLY C C 1
ATOM 9964 O O . GLY B 1 252 ? 51.19451 21.13697 110.45880 1.000 48.74373 1139 GLY C O 1
ATOM 9968 N N . LEU B 1 253 ? 52.56074 21.96888 112.05180 1.000 51.71968 1140 LEU C N 1
ATOM 9969 C CA . LEU B 1 253 ? 51.70089 23.08553 112.41605 1.000 51.21288 1140 LEU C CA 1
ATOM 9970 C C . LEU B 1 253 ? 52.22810 24.33304 111.71868 1.000 49.26919 1140 LEU C C 1
ATOM 9971 O O . LEU B 1 253 ? 53.35308 24.76979 111.98517 1.000 47.75180 1140 LEU C O 1
ATOM 9987 N N . GLY B 1 254 ? 51.41127 24.89861 110.83049 1.000 50.54240 1141 GLY C N 1
ATOM 9988 C CA . GLY B 1 254 ? 51.87124 26.00061 110.00038 1.000 55.80851 1141 GLY C CA 1
ATOM 9989 C C . GLY B 1 254 ? 52.50966 27.12783 110.78628 1.000 61.15575 1141 GLY C C 1
ATOM 9990 O O . GLY B 1 254 ? 53.53162 27.68229 110.37514 1.000 62.87715 1141 GLY C O 1
ATOM 9994 N N . GLY B 1 255 ? 51.91225 27.49408 111.91928 1.000 64.55507 1142 GLY C N 1
ATOM 9995 C CA . GLY B 1 255 ? 52.41262 28.61528 112.69791 1.000 67.44124 1142 GLY C CA 1
ATOM 9996 C C . GLY B 1 255 ? 53.79708 28.41394 113.28000 1.000 68.29555 1142 GLY C C 1
ATOM 9997 O O . GLY B 1 255 ? 54.41564 29.39594 113.70852 1.000 71.66130 1142 GLY C O 1
ATOM 10001 N N . TYR B 1 256 ? 54.29938 27.17815 113.30126 1.000 68.35642 1143 TYR C N 1
ATOM 10002 C CA . TYR B 1 256 ? 55.58171 26.87506 113.91687 1.000 73.35766 1143 TYR C CA 1
ATOM 10003 C C . TYR B 1 256 ? 56.52958 26.12589 112.98972 1.000 65.95588 1143 TYR C C 1
ATOM 10004 O O . TYR B 1 256 ? 57.66759 25.85438 113.38647 1.000 65.69933 1143 TYR C O 1
ATOM 10022 N N . CYS B 1 257 ? 56.10423 25.79407 111.77670 1.000 59.86913 1144 CYS C N 1
ATOM 10023 C CA . CYS B 1 257 ? 56.96836 25.09435 110.83241 1.000 56.63433 1144 CYS C CA 1
ATOM 10024 C C . CYS B 1 257 ? 57.99871 26.06030 110.25378 1.000 56.75033 1144 CYS C C 1
ATOM 10025 O O . CYS B 1 257 ? 57.62505 27.13063 109.76385 1.000 56.62347 1144 CYS C O 1
ATOM 10032 N N . PRO B 1 258 ? 59.29530 25.72816 110.29308 1.000 56.76081 1145 PRO C N 1
ATOM 10033 C CA . PRO B 1 258 ? 60.29207 26.65042 109.71971 1.000 58.19845 1145 PRO C CA 1
ATOM 10034 C C . PRO B 1 258 ? 60.14209 26.85193 108.22111 1.000 56.82593 1145 PRO C C 1
ATOM 10035 O O . PRO B 1 258 ? 60.54339 27.90238 107.70420 1.000 55.79508 1145 PRO C O 1
ATOM 10046 N N . THR B 1 259 ? 59.57707 25.88045 107.50357 1.000 57.05623 1146 THR C N 1
ATOM 10047 C CA . THR B 1 259 ? 59.44214 26.01888 106.05734 1.000 58.61501 1146 THR C CA 1
ATOM 10048 C C . THR B 1 259 ? 58.25922 26.90741 105.68663 1.000 58.76225 1146 THR C C 1
ATOM 10049 O O . THR B 1 259 ? 58.37532 27.75852 104.79791 1.000 60.18940 1146 THR C O 1
ATOM 10060 N N . CYS B 1 260 ? 57.11644 26.72763 106.35245 1.000 57.72700 1147 CYS C N 1
ATOM 10061 C CA . CYS B 1 260 ? 55.97000 27.59092 106.08718 1.000 56.93975 1147 CYS C CA 1
ATOM 10062 C C . CYS B 1 260 ? 56.30899 29.05251 106.34543 1.000 61.11042 1147 CYS C C 1
ATOM 10063 O O . CYS B 1 260 ? 55.95000 29.93164 105.55339 1.000 59.54508 1147 CYS C O 1
ATOM 10070 N N . THR B 1 261 ? 56.99893 29.33212 107.45251 1.000 67.06043 1148 THR C N 1
ATOM 10071 C CA . THR B 1 261 ? 57.29792 30.71556 107.80403 1.000 75.53065 1148 THR C CA 1
ATOM 10072 C C . THR B 1 261 ? 58.28229 31.34092 106.82147 1.000 78.04504 1148 THR C C 1
ATOM 10073 O O . THR B 1 261 ? 58.11739 32.50103 106.42528 1.000 77.59608 1148 THR C O 1
ATOM 10084 N N . ALA B 1 262 ? 59.31056 30.59304 106.41585 1.000 80.51211 1149 ALA C N 1
ATOM 10085 C CA . ALA B 1 262 ? 60.30906 31.14516 105.50624 1.000 87.26168 1149 ALA C CA 1
ATOM 10086 C C . ALA B 1 262 ? 59.70331 31.42848 104.13826 1.000 92.40914 1149 ALA C C 1
ATOM 10087 O O . ALA B 1 262 ? 59.92470 32.49809 103.55846 1.000 92.68586 1149 ALA C O 1
ATOM 10094 N N . SER B 1 263 ? 58.93851 30.47530 103.60240 1.000 96.63146 1150 SER C N 1
ATOM 10095 C CA . SER B 1 263 ? 58.25512 30.69618 102.33530 1.000 99.75220 1150 SER C CA 1
ATOM 10096 C C . SER B 1 263 ? 57.16206 31.74922 102.44901 1.000 94.67705 1150 SER C C 1
ATOM 10097 O O . SER B 1 263 ? 56.69561 32.25311 101.42168 1.000 102.75317 1150 SER C O 1
ATOM 10105 N N . GLY B 1 264 ? 56.74685 32.09280 103.66642 1.000 146.24218 1151 GLY C N 1
ATOM 10106 C CA . GLY B 1 264 ? 55.64486 33.01377 103.85554 1.000 131.11104 1151 GLY C CA 1
ATOM 10107 C C . GLY B 1 264 ? 54.34877 32.44317 103.32061 1.000 120.02010 1151 GLY C C 1
ATOM 10108 O O . GLY B 1 264 ? 54.35014 31.38344 102.68689 1.000 116.98459 1151 GLY C O 1
ATOM 10112 N N . GLU B 1 265 ? 53.23614 33.12428 103.56727 1.000 116.23340 1152 GLU C N 1
ATOM 10113 C CA . GLU B 1 265 ? 51.96469 32.64828 103.04589 1.000 110.04776 1152 GLU C CA 1
ATOM 10114 C C . GLU B 1 265 ? 51.94326 32.79156 101.52490 1.000 102.85141 1152 GLU C C 1
ATOM 10115 O O . GLU B 1 265 ? 52.36827 33.82090 100.99105 1.000 103.99434 1152 GLU C O 1
ATOM 10127 N N . PRO B 1 266 ? 51.45883 31.78444 100.80166 1.000 97.20002 1153 PRO C N 1
ATOM 10128 C CA . PRO B 1 266 ? 51.52891 31.83138 99.33812 1.000 91.67595 1153 PRO C CA 1
ATOM 10129 C C . PRO B 1 266 ? 50.55159 32.83907 98.75230 1.000 90.54639 1153 PRO C C 1
ATOM 10130 O O . PRO B 1 266 ? 49.60375 33.28843 99.40026 1.000 89.07898 1153 PRO C O 1
ATOM 10141 N N . ARG B 1 267 ? 50.80332 33.19081 97.49231 1.000 92.05378 1154 ARG C N 1
ATOM 10142 C CA . ARG B 1 267 ? 50.00328 34.18970 96.78343 1.000 93.49552 1154 ARG C CA 1
ATOM 10143 C C . ARG B 1 267 ? 48.79069 33.53366 96.11850 1.000 89.93092 1154 ARG C C 1
ATOM 10144 O O . ARG B 1 267 ? 48.62339 33.54889 94.89945 1.000 90.87074 1154 ARG C O 1
ATOM 10165 N N . LEU B 1 268 ? 47.93467 32.94834 96.95478 1.000 86.23521 1155 LEU C N 1
ATOM 10166 C CA . LEU B 1 268 ? 46.75998 32.21869 96.47817 1.000 82.68388 1155 LEU C CA 1
ATOM 10167 C C . LEU B 1 268 ? 45.51530 33.10205 96.56991 1.000 81.62632 1155 LEU C C 1
ATOM 10168 O O . LEU B 1 268 ? 44.57885 32.84610 97.32792 1.000 81.01007 1155 LEU C O 1
ATOM 10184 N N . CYS B 1 269 ? 45.51546 34.15604 95.76153 1.000 82.00808 1156 CYS C N 1
ATOM 10185 C CA . CYS B 1 269 ? 44.36810 35.04495 95.66331 1.000 81.51284 1156 CYS C CA 1
ATOM 10186 C C . CYS B 1 269 ? 43.40207 34.54384 94.59708 1.000 79.76982 1156 CYS C C 1
ATOM 10187 O O . CYS B 1 269 ? 43.79723 33.87993 93.63525 1.000 79.52383 1156 CYS C O 1
ATOM 10195 N N . ARG B 1 270 ? 42.12329 34.87338 94.77817 1.000 79.07313 1157 ARG C N 1
ATOM 10196 C CA . ARG B 1 270 ? 41.08245 34.51250 93.81669 1.000 77.71795 1157 ARG C CA 1
ATOM 10197 C C . ARG B 1 270 ? 41.12697 33.02206 93.49151 1.000 76.52146 1157 ARG C C 1
ATOM 10198 O O . ARG B 1 270 ? 41.01269 32.61063 92.33498 1.000 76.16277 1157 ARG C O 1
ATOM 10219 N N . THR B 1 271 ? 41.30070 32.20184 94.52687 1.000 76.46225 1158 THR C N 1
ATOM 10220 C CA . THR B 1 271 ? 41.30331 30.75266 94.38103 1.000 75.91778 1158 THR C CA 1
ATOM 10221 C C . T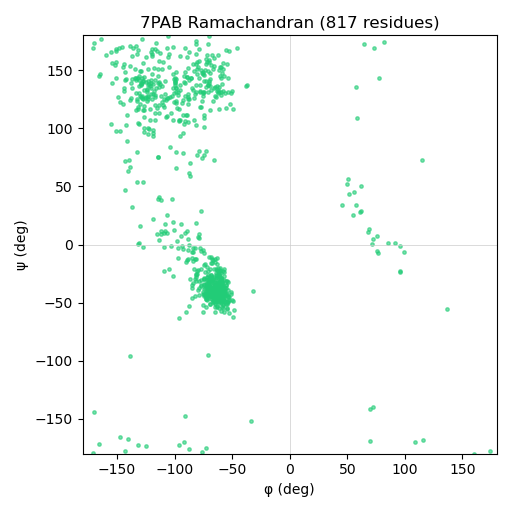HR B 1 271 ? 40.05859 30.10687 94.97704 1.000 75.37524 1158 THR C C 1
ATOM 10222 O O . THR B 1 271 ? 40.00693 28.87830 95.09795 1.000 75.44390 1158 THR C O 1
ATOM 10233 N N . ASP B 1 272 ? 39.06048 30.89988 95.35781 1.000 75.41425 1159 ASP C N 1
ATOM 10234 C CA . ASP B 1 272 ? 37.77417 30.33696 95.73453 1.000 75.59496 1159 ASP C CA 1
ATOM 10235 C C . ASP B 1 272 ? 37.04903 29.83269 94.48892 1.000 74.26534 1159 ASP C C 1
ATOM 10236 O O . ASP B 1 272 ? 37.34722 30.23204 93.35970 1.000 73.70260 1159 ASP C O 1
ATOM 10245 N N . ARG B 1 273 ? 36.08471 28.93550 94.70572 1.000 74.44885 1160 ARG C N 1
ATOM 10246 C CA . ARG B 1 273 ? 35.42028 28.28908 93.57785 1.000 73.76188 1160 ARG C CA 1
ATOM 10247 C C . ARG B 1 273 ? 34.71985 29.30527 92.68315 1.000 73.27991 1160 ARG C C 1
ATOM 10248 O O . ARG B 1 273 ? 34.79617 29.21346 91.45229 1.000 72.85780 1160 ARG C O 1
ATOM 10269 N N . ALA B 1 274 ? 34.03194 30.28117 93.27913 1.000 73.92076 1161 ALA C N 1
ATOM 10270 C CA . ALA B 1 274 ? 33.31570 31.27072 92.48000 1.000 74.00589 1161 ALA C CA 1
ATOM 10271 C C . ALA B 1 274 ? 34.26788 32.01473 91.55195 1.000 73.71562 1161 ALA C C 1
ATOM 10272 O O . ALA B 1 274 ? 33.98997 32.18003 90.35835 1.000 73.68956 1161 ALA C O 1
ATOM 10279 N N . ALA B 1 275 ? 35.40280 32.47124 92.08578 1.000 73.99979 1162 ALA C N 1
ATOM 10280 C CA . ALA B 1 275 ? 36.37837 33.16848 91.25499 1.000 74.38595 1162 ALA C CA 1
ATOM 10281 C C . ALA B 1 275 ? 36.96837 32.23745 90.20294 1.000 74.07100 1162 ALA C C 1
ATOM 10282 O O . ALA B 1 275 ? 37.13842 32.62937 89.04228 1.000 74.85239 1162 ALA C O 1
ATOM 10289 N N . LEU B 1 276 ? 37.28394 30.99930 90.58877 1.000 73.56833 1163 LEU C N 1
ATOM 10290 C CA . LEU B 1 276 ? 37.85007 30.05083 89.63505 1.000 73.98018 1163 LEU C CA 1
ATOM 10291 C C . LEU B 1 276 ? 36.87675 29.76194 88.49892 1.000 74.25425 1163 LEU C C 1
ATOM 10292 O O . LEU B 1 276 ? 37.28084 29.66062 87.33413 1.000 75.29947 1163 LEU C O 1
ATOM 10308 N N . ILE B 1 277 ? 35.58849 29.62684 88.81747 1.000 73.37874 1164 ILE C N 1
ATOM 10309 C CA . ILE B 1 277 ? 34.60577 29.27938 87.79661 1.000 73.70067 1164 ILE C CA 1
ATOM 10310 C C . ILE B 1 277 ? 34.41277 30.43409 86.82064 1.000 74.53344 1164 ILE C C 1
ATOM 10311 O O . ILE B 1 277 ? 34.23718 30.22108 85.61511 1.000 75.64563 1164 ILE C O 1
ATOM 10327 N N . LEU B 1 278 ? 34.44924 31.67274 87.31764 1.000 74.57019 1165 LEU C N 1
ATOM 10328 C CA . LEU B 1 278 ? 34.26595 32.82232 86.43678 1.000 75.93563 1165 LEU C CA 1
ATOM 10329 C C . LEU B 1 278 ? 35.44820 32.98734 85.48925 1.000 77.51531 1165 LEU C C 1
ATOM 10330 O O . LEU B 1 278 ? 35.26637 33.33857 84.31775 1.000 79.30200 1165 LEU C O 1
ATOM 10346 N N . ALA B 1 279 ? 36.66713 32.74139 85.97522 1.000 77.43355 1166 ALA C N 1
ATOM 10347 C CA . ALA B 1 279 ? 37.83354 32.82092 85.10305 1.000 79.59596 1166 ALA C CA 1
ATOM 10348 C C . ALA B 1 279 ? 37.86666 31.66599 84.11166 1.000 80.69209 1166 ALA C C 1
ATOM 10349 O O . ALA B 1 279 ? 38.44018 31.79802 83.02417 1.000 83.47780 1166 ALA C O 1
ATOM 10356 N N . TYR B 1 280 ? 37.25394 30.53504 84.46286 1.000 79.17433 1167 TYR C N 1
ATOM 10357 C CA . TYR B 1 280 ? 37.27824 29.37080 83.58575 1.000 80.65384 1167 TYR C CA 1
ATOM 10358 C C . TYR B 1 280 ? 36.33538 29.55056 82.40194 1.000 82.20080 1167 TYR C C 1
ATOM 10359 O O . TYR B 1 280 ? 36.67973 29.19349 81.26949 1.000 84.94833 1167 TYR C O 1
ATOM 10377 N N . VAL B 1 281 ? 35.14523 30.10708 82.64201 1.000 80.64687 1168 VAL C N 1
ATOM 10378 C CA . VAL B 1 281 ? 34.19068 30.29713 81.55453 1.000 82.19057 1168 VAL C CA 1
ATOM 10379 C C . VAL B 1 281 ? 34.63722 31.42702 80.63608 1.000 84.87719 1168 VAL C C 1
ATOM 10380 O O . VAL B 1 281 ? 34.40199 31.37892 79.42263 1.000 87.66530 1168 VAL C O 1
ATOM 10393 N N . GLN B 1 282 ? 35.27448 32.45959 81.18822 1.000 84.62637 1169 GLN C N 1
ATOM 10394 C CA . GLN B 1 282 ? 35.81463 33.54533 80.38145 1.000 87.76192 1169 GLN C CA 1
ATOM 10395 C C . GLN B 1 282 ? 37.19814 33.23301 79.82733 1.000 90.49132 1169 GLN C C 1
ATOM 10396 O O . GLN B 1 282 ? 37.71847 34.01998 79.02890 1.000 94.03848 1169 GLN C O 1
ATOM 10410 N N . GLN B 1 283 ? 37.79659 32.11322 80.22741 1.000 89.51075 1170 GLN C N 1
ATOM 10411 C CA . GLN B 1 283 ? 39.09681 31.67726 79.72554 1.000 92.59560 1170 GLN C CA 1
ATOM 10412 C C . GLN B 1 283 ? 40.12384 32.80607 79.82629 1.000 97.00855 1170 GLN C C 1
ATOM 10413 O O . GLN B 1 283 ? 40.75618 33.20948 78.84820 1.000 98.89344 1170 GLN C O 1
ATOM 10427 N N . LEU B 1 284 ? 40.28164 33.30818 81.05082 1.000 95.66210 1171 LEU C N 1
ATOM 10428 C CA . LEU B 1 284 ? 41.18160 34.41561 81.33987 1.000 101.60530 1171 LEU C CA 1
ATOM 10429 C C . LEU B 1 284 ? 42.59940 33.96413 81.66442 1.000 105.43856 1171 LEU C C 1
ATOM 10430 O O . LEU B 1 284 ? 43.48036 34.81436 81.83050 1.000 107.46288 1171 LEU C O 1
ATOM 10446 N N . ASN B 1 285 ? 42.84372 32.66044 81.75375 1.000 108.40872 1172 ASN C N 1
ATOM 10447 C CA . ASN B 1 285 ? 44.13795 32.17454 82.20441 1.000 113.16245 1172 ASN C CA 1
ATOM 10448 C C . ASN B 1 285 ? 45.21616 32.44298 81.15636 1.000 115.99572 1172 ASN C C 1
ATOM 10449 O O . ASN B 1 285 ? 44.94245 32.61181 79.96462 1.000 120.43441 1172 ASN C O 1
ATOM 10460 N N . ASN B 1 286 ? 46.46143 32.48178 81.62438 1.000 117.66752 1173 ASN C N 1
ATOM 10461 C CA . ASN B 1 286 ? 47.59562 32.82386 80.78211 1.000 124.46207 1173 ASN C CA 1
ATOM 10462 C C . ASN B 1 286 ? 48.01064 31.62641 79.92700 1.000 134.02946 1173 ASN C C 1
ATOM 10463 O O . ASN B 1 286 ? 47.57440 30.49183 80.13761 1.000 125.43081 1173 ASN C O 1
ATOM 10474 N N . ILE B 1 287 ? 48.87329 31.89518 78.94481 1.000 95.87848 1174 ILE C N 1
ATOM 10475 C CA . ILE B 1 287 ? 49.26029 30.85849 77.99205 1.000 102.43300 1174 ILE C CA 1
ATOM 10476 C C . ILE B 1 287 ? 50.26825 29.89591 78.61058 1.000 98.75462 1174 ILE C C 1
ATOM 10477 O O . ILE B 1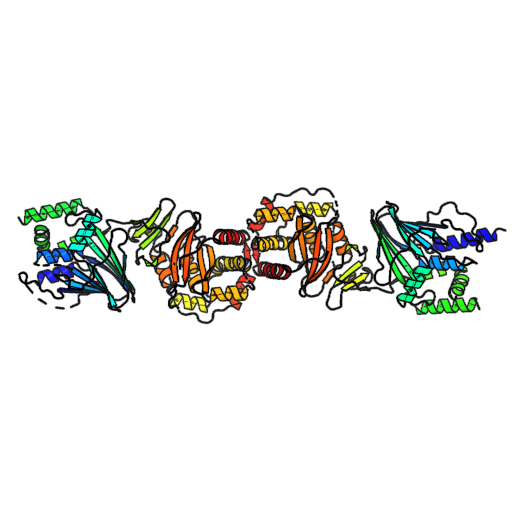 287 ? 50.25752 28.69697 78.30513 1.000 96.82332 1174 ILE C O 1
ATOM 10493 N N . TYR B 1 288 ? 51.15508 30.39435 79.47344 1.000 99.06648 1175 TYR C N 1
ATOM 10494 C CA . TYR B 1 288 ? 52.10238 29.51766 80.15432 1.000 97.79888 1175 TYR C CA 1
ATOM 10495 C C . TYR B 1 288 ? 51.38070 28.37639 80.85919 1.000 90.58851 1175 TYR C C 1
ATOM 10496 O O . TYR B 1 288 ? 51.76440 27.20750 80.73441 1.000 87.22312 1175 TYR C O 1
ATOM 10514 N N . GLU B 1 289 ? 50.33295 28.70568 81.61804 1.000 90.63653 1176 GLU C N 1
ATOM 10515 C CA . GLU B 1 289 ? 49.55850 27.68324 82.31215 1.000 89.84877 1176 GLU C CA 1
ATOM 10516 C C . GLU B 1 289 ? 49.08567 26.60485 81.34608 1.000 86.35455 1176 GLU C C 1
ATOM 10517 O O . GLU B 1 289 ? 49.26677 25.40707 81.59221 1.000 83.19953 1176 GLU C O 1
ATOM 10529 N N . TYR B 1 290 ? 48.48560 27.01754 80.22764 1.000 88.76714 1177 TYR C N 1
ATOM 10530 C CA . TYR B 1 290 ? 47.89949 26.06277 79.29600 1.000 90.32246 1177 TYR C CA 1
ATOM 10531 C C . TYR B 1 290 ? 48.93861 25.16231 78.64103 1.000 80.03735 1177 TYR C C 1
ATOM 10532 O O . TYR B 1 290 ? 48.58314 24.08217 78.15949 1.000 77.50243 1177 TYR C O 1
ATOM 10550 N N . ARG B 1 291 ? 50.20929 25.56793 78.61808 1.000 75.36042 1178 ARG C N 1
ATOM 10551 C CA . ARG B 1 291 ? 51.20317 24.81998 77.85348 1.000 70.06756 1178 ARG C CA 1
ATOM 10552 C C . ARG B 1 291 ? 51.54749 23.49796 78.53156 1.000 62.34270 1178 ARG C C 1
ATOM 10553 O O . ARG B 1 291 ? 51.47206 22.43261 77.90758 1.000 58.55284 1178 ARG C O 1
ATOM 10574 N N . VAL B 1 292 ? 51.93180 23.54348 79.81020 1.000 60.37205 1179 VAL C N 1
ATOM 10575 C CA . VAL B 1 292 ? 52.29497 22.31345 80.50864 1.000 58.69491 1179 VAL C CA 1
ATOM 10576 C C . VAL B 1 292 ? 51.07375 21.42918 80.70644 1.000 57.45771 1179 VAL C C 1
ATOM 10577 O O . VAL B 1 292 ? 51.18083 20.19669 80.69821 1.000 57.34191 1179 VAL C O 1
ATOM 10590 N N . PHE B 1 293 ? 49.90139 22.03402 80.89554 1.000 57.95676 1180 PHE C N 1
ATOM 10591 C CA . PHE B 1 293 ? 48.67108 21.26071 81.01714 1.000 56.09075 1180 PHE C CA 1
ATOM 10592 C C . PHE B 1 293 ? 48.33040 20.58072 79.69670 1.000 54.00782 1180 PHE C C 1
ATOM 10593 O O . PHE B 1 293 ? 48.03400 19.38054 79.66001 1.000 50.94774 1180 PHE C O 1
ATOM 10610 N N . LEU B 1 294 ? 48.39137 21.33143 78.59444 1.000 55.28081 1181 LEU C N 1
ATOM 10611 C CA . LEU B 1 294 ? 48.02566 20.77510 77.29679 1.000 54.74721 1181 LEU C CA 1
ATOM 10612 C C . LEU B 1 294 ? 49.09699 19.83589 76.75808 1.000 52.32977 1181 LEU C C 1
ATOM 10613 O O . LEU B 1 294 ? 48.77864 18.90278 76.01233 1.000 52.85411 1181 LEU C O 1
ATOM 10629 N N . ALA B 1 295 ? 50.36404 20.06021 77.11344 1.000 51.76099 1182 ALA C N 1
ATOM 10630 C CA . ALA B 1 295 ? 51.40516 19.12016 76.71480 1.000 51.33826 1182 ALA C CA 1
ATOM 10631 C C . ALA B 1 295 ? 51.13025 17.73047 77.27060 1.000 51.28720 1182 ALA C C 1
ATOM 10632 O O . ALA B 1 295 ? 51.48327 16.72659 76.64017 1.000 52.08633 1182 ALA C O 1
ATOM 10639 N N . SER B 1 296 ? 50.49994 17.65229 78.44503 1.000 50.27925 1183 SER C N 1
ATOM 10640 C CA . SER B 1 296 ? 50.12461 16.35670 79.00015 1.000 50.65759 1183 SER C CA 1
ATOM 10641 C C . SER B 1 296 ? 49.04203 15.69026 78.16135 1.000 50.00205 1183 SER C C 1
ATOM 10642 O O . SER B 1 296 ? 49.06555 14.47055 77.96036 1.000 51.25141 1183 SER C O 1
ATOM 10650 N N . ILE B 1 297 ? 48.07661 16.47122 77.67393 1.000 48.89568 1184 ILE C N 1
ATOM 10651 C CA . ILE B 1 297 ? 47.00520 15.89222 76.87263 1.000 51.56769 1184 ILE C CA 1
ATOM 10652 C C . ILE B 1 297 ? 47.52564 15.46661 75.50809 1.000 55.75503 1184 ILE C C 1
ATOM 10653 O O . ILE B 1 297 ? 47.06291 14.46677 74.94598 1.000 56.57864 1184 ILE C O 1
ATOM 10669 N N . LEU B 1 298 ? 48.49424 16.19975 74.95381 1.000 57.95040 1185 LEU C N 1
ATOM 10670 C CA . LEU B 1 298 ? 49.12192 15.75897 73.71326 1.000 61.68557 1185 LEU C CA 1
ATOM 10671 C C . LEU B 1 298 ? 49.83436 14.42675 73.90681 1.000 61.11378 1185 LEU C C 1
ATOM 10672 O O . LEU B 1 298 ? 49.72789 13.52796 73.06415 1.000 63.09482 1185 LEU C O 1
ATOM 10688 N N . ALA B 1 299 ? 50.56447 14.27931 75.01546 1.000 59.96197 1186 ALA C N 1
ATOM 10689 C CA . ALA B 1 299 ? 51.27024 13.02897 75.27134 1.000 60.13904 1186 ALA C CA 1
ATOM 10690 C C . ALA B 1 299 ? 50.30248 11.88885 75.55539 1.000 59.58654 1186 ALA C C 1
ATOM 10691 O O . ALA B 1 299 ? 50.60152 10.73137 75.24122 1.000 62.71828 1186 ALA C O 1
ATOM 10698 N N . LEU B 1 300 ? 49.14251 12.19245 76.14253 1.000 57.17328 1187 LEU C N 1
ATOM 10699 C CA . LEU B 1 300 ? 48.16510 11.14772 76.42846 1.000 56.90719 1187 LEU C CA 1
ATOM 10700 C C . LEU B 1 300 ? 47.45172 10.69188 75.16099 1.000 59.20976 1187 LEU C C 1
ATOM 10701 O O . LEU B 1 300 ? 47.24389 9.49027 74.95796 1.000 60.87277 1187 LEU C O 1
ATOM 10717 N N . SER B 1 301 ? 47.06681 11.63605 74.29845 1.000 60.57103 1188 SER C N 1
ATOM 10718 C CA . SER B 1 301 ? 46.27317 11.29857 73.12190 1.000 66.35729 1188 SER C CA 1
ATOM 10719 C C . SER B 1 301 ? 46.94981 10.26101 72.23660 1.000 73.46083 1188 SER C C 1
ATOM 10720 O O . SER B 1 301 ? 46.26219 9.56540 71.48124 1.000 77.24815 1188 SER C O 1
ATOM 10728 N N . ASP B 1 302 ? 48.27422 10.13796 72.30988 1.000 76.82789 1189 ASP C N 1
ATOM 10729 C CA . ASP B 1 302 ? 49.01895 9.17920 71.50701 1.000 84.88522 1189 ASP C CA 1
ATOM 10730 C C . ASP B 1 302 ? 49.41131 7.93841 72.30433 1.000 92.12101 1189 ASP C C 1
ATOM 10731 O O . ASP B 1 302 ? 50.32248 7.21007 71.89719 1.000 90.55399 1189 ASP C O 1
ATOM 10740 N N . ARG B 1 303 ? 48.73586 7.68057 73.42521 1.000 99.48827 1190 ARG C N 1
ATOM 10741 C CA . ARG B 1 303 ? 49.06416 6.57263 74.32243 1.000 110.10171 1190 ARG C CA 1
ATOM 10742 C C . ARG B 1 303 ? 47.81722 5.72957 74.56844 1.000 110.40184 1190 ARG C C 1
ATOM 10743 O O . ARG B 1 303 ? 46.98387 6.08954 75.40521 1.000 111.28917 1190 ARG C O 1
ATOM 10764 N N . ALA B 1 304 ? 47.70097 4.59994 73.86853 1.000 110.06086 1191 ALA C N 1
ATOM 10765 C CA . ALA B 1 304 ? 46.62151 3.64106 74.11497 1.000 106.50007 1191 ALA C CA 1
ATOM 10766 C C . ALA B 1 304 ? 45.27221 4.33969 74.25679 1.000 100.72029 1191 ALA C C 1
ATOM 10767 O O . ALA B 1 304 ? 44.41059 3.90839 75.02696 1.000 99.58537 1191 ALA C O 1
ATOM 10774 N N . ASN B 1 305 ? 45.08255 5.42675 73.51552 1.000 98.69779 1192 ASN C N 1
ATOM 10775 C CA . ASN B 1 305 ? 43.89730 6.26165 73.66538 1.000 95.01392 1192 ASN C CA 1
ATOM 10776 C C . ASN B 1 305 ? 43.44161 6.79379 72.31143 1.000 94.50557 1192 ASN C C 1
ATOM 10777 O O . ASN B 1 305 ? 43.93255 6.36397 71.26709 1.000 97.23524 1192 ASN C O 1
ATOM 10788 N N . ALA B 1 309 ? 42.08157 6.96034 69.03203 1.000 144.76271 1196 ALA C N 1
ATOM 10789 C CA . ALA B 1 309 ? 41.00712 7.90559 69.31466 1.000 139.71596 1196 ALA C CA 1
ATOM 10790 C C . ALA B 1 309 ? 41.31506 9.26640 68.69542 1.000 133.57531 1196 ALA C C 1
ATOM 10791 O O . ALA B 1 309 ? 42.25426 9.40043 67.91023 1.000 142.03504 1196 ALA C O 1
ATOM 10797 N N . SER B 1 310 ? 40.51896 10.27208 69.05387 1.000 117.21085 1197 SER C N 1
ATOM 10798 C CA . SER B 1 310 ? 40.68368 11.62928 68.55566 1.000 102.80921 1197 SER C CA 1
ATOM 10799 C C . SER B 1 310 ? 40.97690 12.56948 69.71768 1.000 89.47455 1197 SER C C 1
ATOM 10800 O O . SER B 1 310 ? 40.56172 12.32704 70.85554 1.000 87.56349 1197 SER C O 1
ATOM 10808 N N . ALA B 1 311 ? 41.69097 13.65668 69.41651 1.000 81.01627 1198 ALA C N 1
ATOM 10809 C CA . ALA B 1 311 ? 42.20075 14.52805 70.46916 1.000 72.52701 1198 ALA C CA 1
ATOM 10810 C C . ALA B 1 311 ? 41.17192 15.54609 70.94649 1.000 69.27263 1198 ALA C C 1
ATOM 10811 O O . ALA B 1 311 ? 41.17822 15.91187 72.12705 1.000 63.91617 1198 ALA C O 1
ATOM 10818 N N . GLU B 1 312 ? 40.29383 16.01964 70.06522 1.000 72.77805 1199 GLU C N 1
ATOM 10819 C CA . GLU B 1 312 ? 39.35728 17.06832 70.45204 1.000 72.77472 1199 GLU C CA 1
ATOM 10820 C C . GLU B 1 312 ? 38.32981 16.52266 71.43966 1.000 67.65774 1199 GLU C C 1
ATOM 10821 O O . GLU B 1 312 ? 37.96617 17.22227 72.39320 1.000 66.59653 1199 GLU C O 1
ATOM 10833 N N . PRO B 1 313 ? 37.83389 15.29350 71.25894 1.000 65.03495 1200 PRO C N 1
ATOM 10834 C CA . PRO B 1 313 ? 36.97280 14.71865 72.30663 1.000 63.65272 1200 PRO C CA 1
ATOM 10835 C C . PRO B 1 313 ? 37.70804 14.46718 73.61140 1.000 61.79705 1200 PRO C C 1
ATOM 10836 O O . PRO B 1 313 ? 37.14876 14.70978 74.68846 1.000 61.08900 1200 PRO C O 1
ATOM 10847 N N . LEU B 1 314 ? 38.94777 13.97630 73.54804 1.000 61.77717 1201 LEU C N 1
ATOM 10848 C CA . LEU B 1 314 ? 39.72058 13.75020 74.76612 1.000 59.34358 1201 LEU C CA 1
ATOM 10849 C C . LEU B 1 314 ? 39.88174 15.04330 75.55621 1.000 56.23522 1201 LEU C C 1
ATOM 10850 O O . LEU B 1 314 ? 39.55965 15.10353 76.74872 1.000 55.66129 1201 LEU C O 1
ATOM 10866 N N . LEU B 1 315 ? 40.39199 16.08925 74.90455 1.000 53.59855 1202 LEU C N 1
ATOM 10867 C CA . LEU B 1 315 ? 40.53081 17.38591 75.55774 1.000 50.62966 1202 LEU C CA 1
ATOM 10868 C C . LEU B 1 315 ? 39.20385 17.84758 76.14823 1.000 51.66212 1202 LEU C C 1
ATOM 10869 O O . LEU B 1 315 ? 39.14519 18.32397 77.28763 1.000 47.86664 1202 LEU C O 1
ATOM 10885 N N . SER B 1 316 ? 38.12283 17.71486 75.37843 1.000 56.13865 1203 SER C N 1
ATOM 10886 C CA . SER B 1 316 ? 36.81446 18.13124 75.86830 1.000 60.73526 1203 SER C CA 1
ATOM 10887 C C . SER B 1 316 ? 36.43758 17.37502 77.13614 1.000 60.06996 1203 SER C C 1
ATOM 10888 O O . SER B 1 316 ? 35.86875 17.95512 78.06814 1.000 60.48206 1203 SER C O 1
ATOM 10896 N N . SER B 1 317 ? 36.75197 16.07867 77.19277 1.000 59.46566 1204 SER C N 1
ATOM 10897 C CA . SER B 1 317 ? 36.43964 15.29712 78.38420 1.000 60.49129 1204 SER C CA 1
ATOM 10898 C C . SER B 1 317 ? 37.19056 15.82557 79.59897 1.000 54.67866 1204 SER C C 1
ATOM 10899 O O . SER B 1 317 ? 36.61789 15.94541 80.68879 1.000 54.63210 1204 SER C O 1
ATOM 10907 N N . VAL B 1 318 ? 38.47494 16.14684 79.43118 1.000 50.25891 1205 VAL C N 1
ATOM 10908 C CA . VAL B 1 318 ? 39.25618 16.67871 80.54214 1.000 50.75626 1205 VAL C CA 1
ATOM 10909 C C . VAL B 1 318 ? 38.73835 18.05321 80.94918 1.000 52.39894 1205 VAL C C 1
ATOM 10910 O O . VAL B 1 318 ? 38.58133 18.34323 82.14190 1.000 52.06119 1205 VAL C O 1
ATOM 10923 N N . LEU B 1 319 ? 38.46558 18.92128 79.96984 1.000 52.93779 1206 LEU C N 1
ATOM 10924 C CA . LEU B 1 319 ? 37.94325 20.24828 80.27567 1.000 55.60222 1206 LEU C CA 1
ATOM 10925 C C . LEU B 1 319 ? 36.57643 20.18381 80.94255 1.000 57.99280 1206 LEU C C 1
ATOM 10926 O O . LEU B 1 319 ? 36.18035 21.14374 81.61248 1.000 60.31378 1206 LEU C O 1
ATOM 10942 N N . ALA B 1 320 ? 35.84806 19.07825 80.77705 1.000 58.25610 1207 ALA C N 1
ATOM 10943 C CA . ALA B 1 320 ? 34.58524 18.89954 81.48124 1.000 59.32010 1207 ALA C CA 1
ATOM 10944 C C . ALA B 1 320 ? 34.77266 18.69101 82.97908 1.000 59.23298 1207 ALA C C 1
ATOM 10945 O O . ALA B 1 320 ? 33.78218 18.71381 83.71726 1.000 62.03920 1207 ALA C O 1
ATOM 10952 N N . GLN B 1 321 ? 36.00577 18.48054 83.43976 1.000 56.66750 1208 GLN C N 1
ATOM 10953 C CA . GLN B 1 321 ? 36.31064 18.34537 84.85951 1.000 57.29691 1208 GLN C CA 1
ATOM 10954 C C . GLN B 1 321 ? 37.18855 19.51841 85.27986 1.000 58.14322 1208 GLN C C 1
ATOM 10955 O O . GLN B 1 321 ? 38.40045 19.35415 85.47110 1.000 56.27307 1208 GLN C O 1
ATOM 10969 N N . PRO B 1 322 ? 36.61486 20.71444 85.43602 1.000 53.98846 1209 PRO C N 1
ATOM 10970 C CA . PRO B 1 322 ? 37.44965 21.90081 85.68886 1.000 55.12210 1209 PRO C CA 1
ATOM 10971 C C . PRO B 1 322 ? 38.25051 21.82761 86.97547 1.000 52.59306 1209 PRO C C 1
ATOM 10972 O O . PRO B 1 322 ? 39.24196 22.55587 87.10950 1.000 51.91989 1209 PRO C O 1
ATOM 10983 N N . GLU B 1 323 ? 37.85702 20.98076 87.92940 1.000 52.06497 1210 GLU C N 1
ATOM 10984 C CA . GLU B 1 323 ? 38.63209 20.86045 89.15862 1.000 50.85603 1210 GLU C CA 1
ATOM 10985 C C . GLU B 1 323 ? 40.05043 20.38605 88.87479 1.000 47.14155 1210 GLU C C 1
ATOM 10986 O O . GLU B 1 323 ? 40.98097 20.73507 89.60964 1.000 46.00317 1210 GLU C O 1
ATOM 10998 N N . LEU B 1 324 ? 40.23815 19.59176 87.82036 1.000 45.39637 1211 LEU C N 1
ATOM 10999 C CA . LEU B 1 324 ? 41.58034 19.13553 87.47685 1.000 44.87664 1211 LEU C CA 1
ATOM 11000 C C . LEU B 1 324 ? 42.47955 20.31481 87.12634 1.000 44.40926 1211 LEU C C 1
ATOM 11001 O O . LEU B 1 324 ? 43.61783 20.40500 87.60160 1.000 43.84897 1211 LEU C O 1
ATOM 11017 N N . PHE B 1 325 ? 41.98081 21.24025 86.30069 1.000 46.84718 1212 PHE C N 1
ATOM 11018 C CA . PHE B 1 325 ? 42.76753 22.42702 85.98516 1.000 50.97495 1212 PHE C CA 1
ATOM 11019 C C . PHE B 1 325 ? 42.85892 23.37722 87.17270 1.000 51.54472 1212 PHE C C 1
ATOM 11020 O O . PHE B 1 325 ? 43.86999 24.07228 87.32852 1.000 52.65911 1212 PHE C O 1
ATOM 11037 N N . PHE B 1 326 ? 41.81507 23.44181 88.00361 1.000 50.19078 1213 PHE C N 1
ATOM 11038 C CA . PHE B 1 326 ? 41.88187 24.27460 89.20012 1.000 48.52232 1213 PHE C CA 1
ATOM 11039 C C . PHE B 1 326 ? 43.05092 23.85309 90.08174 1.000 43.93768 1213 PHE C C 1
ATOM 11040 O O . PHE B 1 326 ? 43.83117 24.69240 90.54385 1.000 43.66291 1213 PHE C O 1
ATOM 11057 N N . MET B 1 327 ? 43.18635 22.54726 90.32249 1.000 43.48261 1214 MET C N 1
ATOM 11058 C CA . MET B 1 327 ? 44.30513 22.04299 91.11387 1.000 45.66349 1214 MET C CA 1
ATOM 11059 C C . MET B 1 327 ? 45.63587 22.49476 90.52424 1.000 46.53139 1214 MET C C 1
ATOM 11060 O O . MET B 1 327 ? 46.48715 23.04852 91.22937 1.000 47.51036 1214 MET C O 1
ATOM 11074 N N . TYR B 1 328 ? 45.83073 22.26709 89.22389 1.000 45.47316 1215 TYR C N 1
ATOM 11075 C CA . TYR B 1 328 ? 47.10306 22.60715 88.59532 1.000 44.77984 1215 TYR C CA 1
ATOM 11076 C C . TYR B 1 328 ? 47.36627 24.10559 88.66087 1.000 46.00861 1215 TYR C C 1
ATOM 11077 O O . TYR B 1 328 ? 48.48250 24.53616 88.97568 1.000 45.93253 1215 TYR C O 1
ATOM 11095 N N . HIS B 1 329 ? 46.34556 24.91606 88.37707 1.000 47.19026 1216 HIS C N 1
ATOM 11096 C CA . HIS B 1 329 ? 46.50850 26.36479 88.42777 1.000 47.07293 1216 HIS C CA 1
ATOM 11097 C C . HIS B 1 329 ? 46.87399 26.83551 89.83075 1.000 46.79219 1216 HIS C C 1
ATOM 11098 O O . HIS B 1 329 ? 47.68284 27.75712 89.99287 1.000 49.37057 1216 HIS C O 1
ATOM 11112 N N . ILE B 1 330 ? 46.29118 26.21524 90.85898 1.000 45.27199 1217 ILE C N 1
ATOM 11113 C CA . ILE B 1 330 ? 46.54943 26.65412 92.22693 1.000 45.31814 1217 ILE C CA 1
ATOM 11114 C C . ILE B 1 330 ? 47.94415 26.23126 92.66808 1.000 44.88074 1217 ILE C C 1
ATOM 11115 O O . ILE B 1 330 ? 48.67468 27.00939 93.29323 1.000 44.27166 1217 ILE C O 1
ATOM 11131 N N . MET B 1 331 ? 48.33295 24.99205 92.35976 1.000 46.42489 1218 MET C N 1
ATOM 11132 C CA . MET B 1 331 ? 49.68676 24.54384 92.66589 1.000 50.83366 1218 MET C CA 1
ATOM 11133 C C . MET B 1 331 ? 50.71965 25.48205 92.05990 1.000 52.97981 1218 MET C C 1
ATOM 11134 O O . MET B 1 331 ? 51.71557 25.82657 92.70569 1.000 55.32909 1218 MET C O 1
ATOM 11148 N N . ARG B 1 332 ? 50.49272 25.91372 90.81912 1.000 53.56580 1219 ARG C N 1
ATOM 11149 C CA . ARG B 1 332 ? 51.44277 26.80074 90.15802 1.000 57.03265 1219 ARG C CA 1
ATOM 11150 C C . ARG B 1 332 ? 51.40468 28.19348 90.77535 1.000 55.62434 1219 ARG C C 1
ATOM 11151 O O . ARG B 1 332 ? 52.45046 28.78309 91.06948 1.000 54.82433 1219 ARG C O 1
ATOM 11172 N N . GLU B 1 333 ? 50.20339 28.73510 90.98724 1.000 58.56048 1220 GLU C N 1
ATOM 11173 C CA . GLU B 1 333 ? 50.09248 30.03595 91.63801 1.000 65.01169 1220 GLU C CA 1
ATOM 11174 C C . GLU B 1 333 ? 50.70475 30.01273 93.03198 1.000 58.32076 1220 GLU C C 1
ATOM 11175 O O . GLU B 1 333 ? 51.19490 31.04093 93.51198 1.000 56.02036 1220 GLU C O 1
ATOM 11187 N N . GLY B 1 334 ? 50.68960 28.85696 93.69268 1.000 55.47208 1221 GLY C N 1
ATOM 11188 C CA . GLY B 1 334 ? 51.28291 28.69847 95.00069 1.000 58.22539 1221 GLY C CA 1
ATOM 11189 C C . GLY B 1 334 ? 52.78499 28.54540 95.01466 1.000 59.71226 1221 GLY C C 1
ATOM 11190 O O . GLY B 1 334 ? 53.35524 28.23689 96.06425 1.000 61.37540 1221 GLY C O 1
ATOM 11194 N N . GLY B 1 335 ? 53.45058 28.74308 93.87889 1.000 60.24621 1222 GLY C N 1
ATOM 11195 C CA . GLY B 1 335 ? 54.89417 28.68319 93.82185 1.000 61.24993 1222 GLY C CA 1
ATOM 11196 C C . GLY B 1 335 ? 55.48406 27.30271 93.63722 1.000 60.04923 1222 GLY C C 1
ATOM 11197 O O . GLY B 1 335 ? 56.71417 27.17484 93.61243 1.000 63.40068 1222 GLY C O 1
ATOM 11201 N N . MET B 1 336 ? 54.66100 26.26679 93.51519 1.000 57.51384 1223 MET C N 1
ATOM 11202 C CA . MET B 1 336 ? 55.16446 24.91836 93.26338 1.000 56.22736 1223 MET C CA 1
ATOM 11203 C C . MET B 1 336 ? 55.61251 24.84539 91.81034 1.000 59.17963 1223 MET C C 1
ATOM 11204 O O . MET B 1 336 ? 54.79446 24.70261 90.89944 1.000 60.11001 1223 MET C O 1
ATOM 11218 N N . ARG B 1 337 ? 56.91702 24.94242 91.58779 1.000 62.95286 1224 ARG C N 1
ATOM 11219 C CA . ARG B 1 337 ? 57.45568 25.04177 90.24140 1.000 68.16189 1224 ARG C CA 1
ATOM 11220 C C . ARG B 1 337 ? 57.74505 23.66099 89.66285 1.000 63.53880 1224 ARG C C 1
ATOM 11221 O O . ARG B 1 337 ? 57.84707 22.66232 90.38073 1.000 58.64639 1224 ARG C O 1
ATOM 11242 N N . ASP B 1 338 ? 57.87117 23.62104 88.33577 1.000 64.27755 1225 ASP C N 1
ATOM 11243 C CA . ASP B 1 338 ? 58.20412 22.39819 87.60635 1.000 64.47188 1225 ASP C CA 1
ATOM 11244 C C . ASP B 1 338 ? 57.20277 21.28054 87.88396 1.000 57.04045 1225 ASP C C 1
ATOM 11245 O O . ASP B 1 338 ? 57.56296 20.10084 87.91897 1.000 56.14119 1225 ASP C O 1
ATOM 11254 N N . ILE B 1 339 ? 55.94093 21.64615 88.07698 1.000 52.50463 1226 ILE C N 1
ATOM 11255 C CA . ILE B 1 339 ? 54.87882 20.67378 88.29406 1.000 48.46672 1226 ILE C CA 1
ATOM 11256 C C . ILE B 1 339 ? 54.47789 20.06097 86.95987 1.000 46.44969 1226 ILE C C 1
ATOM 11257 O O . ILE B 1 339 ? 54.33934 20.76287 85.95229 1.000 46.91681 1226 ILE C O 1
ATOM 11273 N N . ARG B 1 340 ? 54.28616 18.74495 86.95337 1.000 45.16013 1227 ARG C N 1
ATOM 11274 C CA . ARG B 1 340 ? 53.73209 18.02599 85.81700 1.000 47.80331 1227 ARG C CA 1
ATOM 11275 C C . ARG B 1 340 ? 52.45092 17.32665 86.25329 1.000 46.39697 1227 ARG C C 1
ATOM 11276 O O . ARG B 1 340 ? 52.32810 16.88777 87.40049 1.000 44.92410 1227 ARG C O 1
ATOM 11297 N N . VAL B 1 341 ? 51.49141 17.22629 85.33605 1.000 47.14772 1228 VAL C N 1
ATOM 11298 C CA . VAL B 1 341 ? 50.19896 16.61167 85.61908 1.000 45.81465 1228 VAL C CA 1
ATOM 11299 C C . VAL B 1 341 ? 49.95556 15.48831 84.62190 1.000 45.36684 1228 VAL C C 1
ATOM 11300 O O . VAL B 1 341 ? 50.16209 15.66520 83.41584 1.000 44.79425 1228 VAL C O 1
ATOM 11313 N N . LEU B 1 342 ? 49.51241 14.33984 85.12911 1.000 44.93001 1229 LEU C N 1
ATOM 11314 C CA . LEU B 1 342 ? 49.17783 13.17946 84.31864 1.000 45.60552 1229 LEU C CA 1
ATOM 11315 C C . LEU B 1 342 ? 47.68628 12.89847 84.42378 1.000 45.66037 1229 LEU C C 1
ATOM 11316 O O . LEU B 1 342 ? 47.07974 13.08852 85.48104 1.000 41.95511 1229 LEU C O 1
ATOM 11332 N N . PHE B 1 343 ? 47.10186 12.42724 83.32529 1.000 46.62175 1230 PHE C N 1
ATOM 11333 C CA . PHE B 1 343 ? 45.67954 12.11804 83.26363 1.000 48.36452 1230 PHE C CA 1
ATOM 11334 C C . PHE B 1 343 ? 45.49510 10.63874 82.96309 1.000 49.09714 1230 PHE C C 1
ATOM 11335 O O . PHE B 1 343 ? 46.10019 10.11015 82.02373 1.000 48.83504 1230 PHE C O 1
ATOM 11352 N N . TYR B 1 344 ? 44.66415 9.97654 83.76504 1.000 48.57636 1231 TYR C N 1
ATOM 11353 C CA . TYR B 1 344 ? 44.36142 8.56386 83.59524 1.000 50.68437 1231 TYR C CA 1
ATOM 11354 C C . TYR B 1 344 ? 42.86312 8.34706 83.72370 1.000 52.41760 1231 TYR C C 1
ATOM 11355 O O . TYR B 1 344 ? 42.19705 9.00430 84.53031 1.000 51.60999 1231 TYR C O 1
ATOM 11373 N N . ARG B 1 345 ? 42.33911 7.42437 82.92243 1.000 56.14096 1232 ARG C N 1
ATOM 11374 C CA . ARG B 1 345 ? 40.92051 7.11032 82.98542 1.000 61.67415 1232 ARG C CA 1
ATOM 11375 C C . ARG B 1 345 ? 40.56510 6.54039 84.35132 1.000 57.88922 1232 ARG C C 1
ATOM 11376 O O . ARG B 1 345 ? 41.28583 5.70468 84.90352 1.000 55.60513 1232 ARG C O 1
ATOM 11397 N N . ASP B 1 346 ? 39.44310 7.00514 84.89471 1.000 57.41708 1233 ASP C N 1
ATOM 11398 C CA . ASP B 1 346 ? 38.96544 6.59602 86.20966 1.000 58.71826 1233 ASP C CA 1
ATOM 11399 C C . ASP B 1 346 ? 37.94901 5.47465 86.02110 1.000 61.98651 1233 ASP C C 1
ATOM 11400 O O . ASP B 1 346 ? 36.81904 5.71714 85.58411 1.000 63.51706 1233 ASP C O 1
ATOM 11409 N N . GLY B 1 347 ? 38.35279 4.24699 86.35365 1.000 63.74505 1234 GLY C N 1
ATOM 11410 C CA . GLY B 1 347 ? 37.46148 3.11282 86.18740 1.000 68.57108 1234 GLY C CA 1
ATOM 11411 C C . GLY B 1 347 ? 36.31504 3.09565 87.17778 1.000 74.52236 1234 GLY C C 1
ATOM 11412 O O . GLY B 1 347 ? 35.24225 2.56240 86.87910 1.000 76.99589 1234 GLY C O 1
ATOM 11416 N N . ASP B 1 348 ? 36.51830 3.67125 88.36332 1.000 77.05146 1235 ASP C N 1
ATOM 11417 C CA . ASP B 1 348 ? 35.47622 3.66933 89.38474 1.000 84.41557 1235 ASP C CA 1
ATOM 11418 C C . ASP B 1 348 ? 34.37545 4.67353 89.06009 1.000 83.58247 1235 ASP C C 1
ATOM 11419 O O . ASP B 1 348 ? 33.20111 4.30854 88.93914 1.000 90.54823 1235 ASP C O 1
ATOM 11428 N N . ALA B 1 349 ? 34.73936 5.94777 88.92076 1.000 76.21411 1236 ALA C N 1
ATOM 11429 C CA . ALA B 1 349 ? 33.76736 7.01520 88.73630 1.000 72.24178 1236 ALA C CA 1
ATOM 11430 C C . ALA B 1 349 ? 33.55785 7.39888 87.27937 1.000 72.83215 1236 ALA C C 1
ATOM 11431 O O . ALA B 1 349 ? 32.60844 8.13165 86.98090 1.000 72.22324 1236 ALA C O 1
ATOM 11438 N N . GLY B 1 350 ? 34.40359 6.92369 86.37175 1.000 73.29467 1237 GLY C N 1
ATOM 11439 C CA . GLY B 1 350 ? 34.38025 7.38131 85.00085 1.000 72.29938 1237 GLY C CA 1
ATOM 11440 C C . GLY B 1 350 ? 35.12866 8.69123 84.84188 1.000 65.93800 1237 GLY C C 1
ATOM 11441 O O . GLY B 1 350 ? 35.58729 9.31209 85.80256 1.000 64.21091 1237 GLY C O 1
ATOM 11445 N N . GLY B 1 351 ? 35.25030 9.12168 83.58964 1.000 63.03799 1238 GLY C N 1
ATOM 11446 C CA . GLY B 1 351 ? 36.00963 10.32959 83.31938 1.000 56.34397 1238 GLY C CA 1
ATOM 11447 C C . GLY B 1 351 ? 37.49035 10.10237 83.55723 1.000 51.84035 1238 GLY C C 1
ATOM 11448 O O . GLY B 1 351 ? 38.03612 9.03361 83.26035 1.000 51.18444 1238 GLY C O 1
ATOM 11452 N N . PHE B 1 352 ? 38.15216 11.11537 84.11437 1.000 50.33087 1239 PHE C N 1
ATOM 11453 C CA . PHE B 1 352 ? 39.59189 11.08481 84.31937 1.000 49.42687 1239 PHE C CA 1
ATOM 11454 C C . PHE B 1 352 ? 39.93955 11.45086 85.75392 1.000 48.48408 1239 PHE C C 1
ATOM 11455 O O . PHE B 1 352 ? 39.23882 12.22741 86.40739 1.000 49.28934 1239 PHE C O 1
ATOM 11472 N N . MET B 1 353 ? 41.03390 10.87274 86.23235 1.000 47.80232 1240 MET C N 1
ATOM 11473 C CA . MET B 1 353 ? 41.71325 11.31162 87.43940 1.000 47.33249 1240 MET C CA 1
ATOM 11474 C C . MET B 1 353 ? 43.08089 11.85542 87.04997 1.000 47.20475 1240 MET C C 1
ATOM 11475 O O . MET B 1 353 ? 43.61535 11.53689 85.98424 1.000 50.22662 1240 MET C O 1
ATOM 11489 N N . MET B 1 354 ? 43.64300 12.69052 87.91892 1.000 45.69878 1241 MET C N 1
ATOM 11490 C CA . MET B 1 354 ? 44.87275 13.40590 87.61360 1.000 45.32928 1241 MET C CA 1
ATOM 11491 C C . MET B 1 354 ? 45.90507 13.18420 88.70896 1.000 43.31474 1241 MET C C 1
ATOM 11492 O O . MET B 1 354 ? 45.57003 13.15141 89.89677 1.000 40.52910 1241 MET C O 1
ATOM 11506 N N . TYR B 1 355 ? 47.16265 13.03188 88.29983 1.000 43.86763 1242 TYR C N 1
ATOM 11507 C CA . TYR B 1 355 ? 48.29243 12.96973 89.21653 1.000 42.72305 1242 TYR C CA 1
ATOM 11508 C C . TYR B 1 355 ? 49.09101 14.25889 89.09904 1.000 44.07207 1242 TYR C C 1
ATOM 11509 O O . TYR B 1 355 ? 49.44566 14.67210 87.99001 1.000 45.47526 1242 TYR C O 1
ATOM 11527 N N . VAL B 1 356 ? 49.37649 14.88379 90.23483 1.000 43.11030 1243 VAL C N 1
ATOM 11528 C CA . VAL B 1 356 ? 50.23979 16.05679 90.29468 1.000 42.34240 1243 VAL C CA 1
ATOM 11529 C C . VAL B 1 356 ? 51.63284 15.56047 90.65361 1.000 42.46987 1243 VAL C C 1
ATOM 11530 O O . VAL B 1 356 ? 51.88764 15.17814 91.79985 1.000 42.11630 1243 VAL C O 1
ATOM 11543 N N . ILE B 1 357 ? 52.53438 15.55494 89.67562 1.000 43.57495 1244 ILE C N 1
ATOM 11544 C CA . ILE B 1 357 ? 53.87003 14.99917 89.85219 1.000 43.62680 1244 ILE C CA 1
ATOM 11545 C C . ILE B 1 357 ? 54.78933 16.08899 90.38134 1.000 45.23197 1244 ILE C C 1
ATOM 11546 O O . ILE B 1 357 ? 54.89928 17.16483 89.78266 1.000 47.11507 1244 ILE C O 1
ATOM 11562 N N . PHE B 1 358 ? 55.45447 15.81146 91.51667 1.000 45.78984 1245 PHE C N 1
ATOM 11563 C CA . PHE B 1 358 ? 56.40892 16.76873 92.05586 1.000 46.18476 1245 PHE C CA 1
ATOM 11564 C C . PHE B 1 358 ? 57.80876 16.48363 91.51944 1.000 48.70008 1245 PHE C C 1
ATOM 11565 O O . PHE B 1 358 ? 58.17405 15.32387 91.30142 1.000 50.18704 1245 PHE C O 1
ATOM 11582 N N . PRO B 1 359 ? 58.61218 17.52648 91.28779 1.000 50.29086 1246 PRO C N 1
ATOM 11583 C CA . PRO B 1 359 ? 59.85336 17.33875 90.52538 1.000 54.75650 1246 PRO C CA 1
ATOM 11584 C C . PRO B 1 359 ? 61.03146 16.80607 91.32738 1.000 58.94610 1246 PRO C C 1
ATOM 11585 O O . PRO B 1 359 ? 61.87096 16.08268 90.78178 1.000 62.99001 1246 PRO C O 1
ATOM 11596 N N . GLY B 1 360 ? 61.11409 17.14595 92.61331 1.000 59.92428 1247 GLY C N 1
ATOM 11597 C CA . GLY B 1 360 ? 62.30978 16.93105 93.39358 1.000 62.91138 1247 GLY C CA 1
ATOM 11598 C C . GLY B 1 360 ? 62.20801 15.78331 94.38668 1.000 61.33857 1247 GLY C C 1
ATOM 11599 O O . GLY B 1 360 ? 61.18879 15.11186 94.52475 1.000 63.23329 1247 GLY C O 1
ATOM 11603 N N . LYS B 1 361 ? 63.32069 15.57463 95.09104 1.000 61.92623 1248 LYS C N 1
ATOM 11604 C CA . LYS B 1 361 ? 63.42055 14.53787 96.10915 1.000 63.69858 1248 LYS C CA 1
ATOM 11605 C C . LYS B 1 361 ? 62.74679 14.92376 97.41973 1.000 57.75573 1248 LYS C C 1
ATOM 11606 O O . LYS B 1 361 ? 62.72720 14.10744 98.34711 1.000 57.91595 1248 LYS C O 1
ATOM 11625 N N . SER B 1 362 ? 62.21648 16.14078 97.52790 1.000 54.14301 1249 SER C N 1
ATOM 11626 C CA . SER B 1 362 ? 61.48625 16.56882 98.71081 1.000 53.38889 1249 SER C CA 1
ATOM 11627 C C . SER B 1 362 ? 60.34102 17.47463 98.28477 1.000 50.29997 1249 SER C C 1
ATOM 11628 O O . SER B 1 362 ? 60.37965 18.10306 97.22460 1.000 48.57429 1249 SER C O 1
ATOM 11636 N N . VAL B 1 363 ? 59.31752 17.53668 99.13361 1.000 49.85577 1250 VAL C N 1
ATOM 11637 C CA . VAL B 1 363 ? 58.12724 18.34046 98.88252 1.000 48.25197 1250 VAL C CA 1
ATOM 11638 C C . VAL B 1 363 ? 57.63878 18.91376 100.20575 1.000 48.34717 1250 VAL C C 1
ATOM 11639 O O . VAL B 1 363 ? 57.56559 18.19791 101.21100 1.000 49.85965 1250 VAL C O 1
ATOM 11652 N N . HIS B 1 364 ? 57.30105 20.20149 100.20537 1.000 48.70607 1251 HIS C N 1
ATOM 11653 C CA . HIS B 1 364 ? 56.60472 20.83145 101.32002 1.000 49.96804 1251 HIS C CA 1
ATOM 11654 C C . HIS B 1 364 ? 55.38293 21.55235 100.77494 1.000 46.51100 1251 HIS C C 1
ATOM 11655 O O . HIS B 1 364 ? 55.50031 22.37259 99.85768 1.000 45.34834 1251 HIS C O 1
ATOM 11669 N N . LEU B 1 365 ? 54.21726 21.23672 101.33101 1.000 43.23584 1252 LEU C N 1
ATOM 11670 C CA . LEU B 1 365 ? 52.95371 21.84647 100.93545 1.000 43.55290 1252 LEU C CA 1
ATOM 11671 C C . LEU B 1 365 ? 52.53244 22.80902 102.03717 1.000 43.30820 1252 LEU C C 1
ATOM 11672 O O . LEU B 1 365 ? 52.17170 22.37989 103.13777 1.000 45.46956 1252 LEU C O 1
ATOM 11688 N N . HIS B 1 366 ? 52.58847 24.10484 101.74226 1.000 42.26347 1253 HIS C N 1
ATOM 11689 C CA . HIS B 1 366 ? 52.15706 25.10910 102.70298 1.000 42.68228 1253 HIS C CA 1
ATOM 11690 C C . HIS B 1 366 ? 50.71107 24.85025 103.10700 1.000 41.21362 1253 HIS C C 1
ATOM 11691 O O . HIS B 1 366 ? 49.89363 24.39962 102.29918 1.000 38.63498 1253 HIS C O 1
ATOM 11705 N N . TYR B 1 367 ? 50.39591 25.12883 104.37422 1.000 42.78094 1254 TYR C N 1
ATOM 11706 C CA . TYR B 1 367 ? 49.06702 24.79973 104.87961 1.000 42.88201 1254 TYR C CA 1
ATOM 11707 C C . TYR B 1 367 ? 47.98366 25.57334 104.13695 1.000 45.24748 1254 TYR C C 1
ATOM 11708 O O . TYR B 1 367 ? 46.89504 25.04181 103.88780 1.000 46.50689 1254 TYR C O 1
ATOM 11726 N N . ARG B 1 368 ? 48.25675 26.83085 103.77870 1.000 48.71456 1255 ARG C N 1
ATOM 11727 C CA . ARG B 1 368 ? 47.31795 27.57364 102.94267 1.000 53.64456 1255 ARG C CA 1
ATOM 11728 C C . ARG B 1 368 ? 47.09401 26.86561 101.61274 1.000 50.67031 1255 ARG C C 1
ATOM 11729 O O . ARG B 1 368 ? 45.96325 26.80308 101.11554 1.000 51.78859 1255 ARG C O 1
ATOM 11750 N N . LEU B 1 369 ? 48.16295 26.32809 101.02014 1.000 48.12541 1256 LEU C N 1
ATOM 11751 C CA . LEU B 1 369 ? 48.03689 25.63957 99.73987 1.000 46.07236 1256 LEU C CA 1
ATOM 11752 C C . LEU B 1 369 ? 47.15123 24.40815 99.86909 1.000 44.08648 1256 LEU C C 1
ATOM 11753 O O . LEU B 1 369 ? 46.27154 24.17165 99.03370 1.000 43.28067 1256 LEU C O 1
ATOM 11769 N N . ILE B 1 370 ? 47.37062 23.60741 100.91388 1.000 44.57924 1257 ILE C N 1
ATOM 11770 C CA . ILE B 1 370 ? 46.52252 22.44048 101.14344 1.000 43.85190 1257 ILE C CA 1
ATOM 11771 C C . ILE B 1 370 ? 45.07632 22.87390 101.33302 1.000 47.70738 1257 ILE C C 1
ATOM 11772 O O . ILE B 1 370 ? 44.15204 22.30321 100.74135 1.000 48.11505 1257 ILE C O 1
ATOM 11788 N N . ASP B 1 371 ? 44.86226 23.89258 102.16687 1.000 52.21130 1258 ASP C N 1
ATOM 11789 C CA . ASP B 1 371 ? 43.50899 24.36853 102.42681 1.000 58.04785 1258 ASP C CA 1
ATOM 11790 C C . ASP B 1 371 ? 42.81639 24.79304 101.13752 1.000 54.46719 1258 ASP C C 1
ATOM 11791 O O . ASP B 1 371 ? 41.62541 24.52289 100.94621 1.000 53.11153 1258 ASP C O 1
ATOM 11800 N N . HIS B 1 372 ? 43.55081 25.43749 100.22890 1.000 53.20949 1259 HIS C N 1
ATOM 11801 C CA . HIS B 1 372 ? 42.92202 26.00497 99.04027 1.000 53.93588 1259 HIS C CA 1
ATOM 11802 C C . HIS B 1 372 ? 42.66313 24.95430 97.96437 1.000 52.22166 1259 HIS C C 1
ATOM 11803 O O . HIS B 1 372 ? 41.61675 24.98973 97.30751 1.000 53.34184 1259 HIS C O 1
ATOM 11817 N N . ILE B 1 373 ? 43.58974 24.01467 97.75948 1.000 50.06933 1260 ILE C N 1
ATOM 11818 C CA . ILE B 1 373 ? 43.34518 22.98671 96.75162 1.000 50.63749 1260 ILE C CA 1
ATOM 11819 C C . ILE B 1 373 ? 42.19861 22.07980 97.18280 1.000 51.79060 1260 ILE C C 1
ATOM 11820 O O . ILE B 1 373 ? 41.49146 21.51753 96.33783 1.000 52.64713 1260 ILE C O 1
ATOM 11836 N N . GLN B 1 374 ? 41.98628 21.92550 98.49208 1.000 51.94993 1261 GLN C N 1
ATOM 11837 C CA . GLN B 1 374 ? 40.82468 21.18003 98.96551 1.000 51.80896 1261 GLN C CA 1
ATOM 11838 C C . GLN B 1 374 ? 39.53471 21.93897 98.68530 1.000 50.82064 1261 GLN C C 1
ATOM 11839 O O . GLN B 1 374 ? 38.54253 21.34832 98.24204 1.000 51.90138 1261 GLN C O 1
ATOM 11853 N N . ALA B 1 375 ? 39.53076 23.24937 98.93894 1.000 49.16119 1262 ALA C N 1
ATOM 11854 C CA . ALA B 1 375 ? 38.32830 24.04353 98.72087 1.000 51.12664 1262 ALA C CA 1
ATOM 11855 C C . ALA B 1 375 ? 37.94718 24.10104 97.24746 1.000 53.62159 1262 ALA C C 1
ATOM 11856 O O . ALA B 1 375 ? 36.75661 24.12037 96.91585 1.000 55.77382 1262 ALA C O 1
ATOM 11863 N N . ALA B 1 376 ? 38.93706 24.12848 96.35091 1.000 53.57126 1263 ALA C N 1
ATOM 11864 C CA . ALA B 1 376 ? 38.65470 24.28232 94.92860 1.000 56.62211 1263 ALA C CA 1
ATOM 11865 C C . ALA B 1 376 ? 38.24837 22.96969 94.27435 1.000 55.35034 1263 ALA C C 1
ATOM 11866 O O . ALA B 1 376 ? 37.50867 22.98085 93.28414 1.000 57.15826 1263 ALA C O 1
ATOM 11873 N N . CYS B 1 377 ? 38.71058 21.84057 94.80670 1.000 53.94286 1264 CYS C N 1
ATOM 11874 C CA . CYS B 1 377 ? 38.43858 20.52121 94.23988 1.000 55.22005 1264 CYS C CA 1
ATOM 11875 C C . CYS B 1 377 ? 37.35851 19.78423 95.01889 1.000 58.34212 1264 CYS C C 1
ATOM 11876 O O . CYS B 1 377 ? 37.45050 18.57397 95.24326 1.000 58.18949 1264 CYS C O 1
ATOM 11884 N N . ARG B 1 378 ? 36.33237 20.50900 95.45858 1.000 62.66134 1265 ARG C N 1
ATOM 11885 C CA . ARG B 1 378 ? 35.18821 19.89330 96.11547 1.000 67.60705 1265 ARG C CA 1
ATOM 11886 C C . ARG B 1 378 ? 34.65642 18.73372 95.28255 1.000 64.10777 1265 ARG C C 1
ATOM 11887 O O . ARG B 1 378 ? 34.45393 18.86100 94.07148 1.000 62.14380 1265 ARG C O 1
ATOM 11908 N N . GLY B 1 379 ? 34.43689 17.59695 95.94048 1.000 62.77309 1266 GLY C N 1
ATOM 11909 C CA . GLY B 1 379 ? 34.02143 16.38632 95.26679 1.000 61.87878 1266 GLY C CA 1
ATOM 11910 C C . GLY B 1 379 ? 35.15212 15.48384 94.82325 1.000 58.01582 1266 GLY C C 1
ATOM 11911 O O . GLY B 1 379 ? 34.88420 14.43809 94.21699 1.000 59.05223 1266 GLY C O 1
ATOM 11915 N N . TYR B 1 380 ? 36.40146 15.84568 95.10961 1.000 54.72445 1267 TYR C N 1
ATOM 11916 C CA . TYR B 1 380 ? 37.56735 15.06854 94.71453 1.000 53.63698 1267 TYR C CA 1
ATOM 11917 C C . TYR B 1 380 ? 38.40466 14.74271 95.94144 1.000 53.92621 1267 TYR C C 1
ATOM 11918 O O . TYR B 1 380 ? 38.57467 15.58399 96.82865 1.000 53.90927 1267 TYR C O 1
ATOM 11936 N N . LYS B 1 381 ? 38.91958 13.51719 95.98963 1.000 54.64438 1268 LYS C N 1
ATOM 11937 C CA . LYS B 1 381 ? 39.81983 13.09782 97.05460 1.000 54.58464 1268 LYS C CA 1
ATOM 11938 C C . LYS B 1 381 ? 41.25921 13.36737 96.63300 1.000 50.04858 1268 LYS C C 1
ATOM 11939 O O . LYS B 1 381 ? 41.68399 12.95197 95.54845 1.000 46.81199 1268 LYS C O 1
ATOM 11958 N N . ILE B 1 382 ? 41.99974 14.06904 97.48733 1.000 48.11180 1269 ILE C N 1
ATOM 11959 C CA . ILE B 1 382 ? 43.39044 14.43112 97.23423 1.000 47.15185 1269 ILE C CA 1
ATOM 11960 C C . ILE B 1 382 ? 44.25995 13.61823 98.18380 1.000 48.34232 1269 ILE C C 1
ATOM 11961 O O . ILE B 1 382 ? 44.12698 13.73191 99.40930 1.000 46.72067 1269 ILE C O 1
ATOM 11977 N N . VAL B 1 383 ? 45.15346 12.80511 97.62099 1.000 48.76772 1270 VAL C N 1
ATOM 11978 C CA . VAL B 1 383 ? 45.96273 11.86718 98.38902 1.000 50.52593 1270 VAL C CA 1
ATOM 11979 C C . VAL B 1 383 ? 47.42170 12.01338 97.98172 1.000 48.21192 1270 VAL C C 1
ATOM 11980 O O . VAL B 1 383 ? 47.73899 12.11541 96.79083 1.000 49.42131 1270 VAL C O 1
ATOM 11993 N N . ALA B 1 384 ? 48.30853 12.01332 98.97469 1.000 45.51623 1271 ALA C N 1
ATOM 11994 C CA . ALA B 1 384 ? 49.74219 12.10381 98.74014 1.000 44.21582 1271 ALA C CA 1
ATOM 11995 C C . ALA B 1 384 ? 50.33553 10.70696 98.61770 1.000 45.73279 1271 ALA C C 1
ATOM 11996 O O . ALA B 1 384 ? 49.96851 9.79694 99.36565 1.000 46.52895 1271 ALA C O 1
ATOM 12003 N N . HIS B 1 385 ? 51.25350 10.54202 97.66632 1.000 44.43103 1272 HIS C N 1
ATOM 12004 C CA . HIS B 1 385 ? 51.84754 9.24365 97.39114 1.000 48.20558 1272 HIS C CA 1
ATOM 12005 C C . HIS B 1 385 ? 53.34660 9.38448 97.17831 1.000 47.98842 1272 HIS C C 1
ATOM 12006 O O . HIS B 1 385 ? 53.86282 10.47268 96.91265 1.000 46.93878 1272 HIS C O 1
ATOM 12020 N N . VAL B 1 386 ? 54.03810 8.25513 97.29664 1.000 49.37616 1273 VAL C N 1
ATOM 12021 C CA . VAL B 1 386 ? 55.39579 8.09293 96.79349 1.000 51.56258 1273 VAL C CA 1
ATOM 12022 C C . VAL B 1 386 ? 55.38878 6.89377 95.85641 1.000 54.36882 1273 VAL C C 1
ATOM 12023 O O . VAL B 1 386 ? 54.85811 5.83233 96.20383 1.000 56.65757 1273 VAL C O 1
ATOM 12036 N N . TRP B 1 387 ? 55.96046 7.06743 94.66778 1.000 56.01981 1274 TRP C N 1
ATOM 12037 C CA . TRP B 1 387 ? 55.97027 6.02240 93.64695 1.000 58.22315 1274 TRP C CA 1
ATOM 12038 C C . TRP B 1 387 ? 57.32203 6.05662 92.95051 1.000 61.83798 1274 TRP C C 1
ATOM 12039 O O . TRP B 1 387 ? 57.63181 7.01790 92.24048 1.000 58.17689 1274 TRP C O 1
ATOM 12060 N N . GLN B 1 388 ? 58.12681 5.01559 93.16102 1.000 66.44603 1275 GLN C N 1
ATOM 12061 C CA . GLN B 1 388 ? 59.44705 4.91139 92.54399 1.000 73.45921 1275 GLN C CA 1
ATOM 12062 C C . GLN B 1 388 ? 60.29484 6.14059 92.87052 1.000 71.17249 1275 GLN C C 1
ATOM 12063 O O . GLN B 1 388 ? 60.95004 6.72464 92.00466 1.000 71.13277 1275 GLN C O 1
ATOM 12077 N N . THR B 1 389 ? 60.27459 6.53320 94.14343 1.000 69.40707 1276 THR C N 1
ATOM 12078 C CA . THR B 1 389 ? 60.99006 7.68204 94.69036 1.000 68.98772 1276 THR C CA 1
ATOM 12079 C C . THR B 1 389 ? 60.39313 9.01421 94.25216 1.000 64.74115 1276 THR C C 1
ATOM 12080 O O . THR B 1 389 ? 60.91417 10.06487 94.64432 1.000 67.36299 1276 THR C O 1
ATOM 12091 N N . THR B 1 390 ? 59.32465 9.01308 93.45999 1.000 58.93184 1277 THR C N 1
ATOM 12092 C CA . THR B 1 390 ? 58.67443 10.23736 93.01196 1.000 52.88504 1277 THR C CA 1
ATOM 12093 C C . THR B 1 390 ? 57.45919 10.51303 93.88784 1.000 47.98742 1277 THR C C 1
ATOM 12094 O O . THR B 1 390 ? 56.64099 9.61740 94.12026 1.000 46.88176 1277 THR C O 1
ATOM 12105 N N . PHE B 1 391 ? 57.34899 11.74476 94.37555 1.000 47.19934 1278 PHE C N 1
ATOM 12106 C CA . PHE B 1 391 ? 56.18908 12.16376 95.14808 1.000 46.29994 1278 PHE C CA 1
ATOM 12107 C C . PHE B 1 391 ? 55.13022 12.75080 94.22350 1.000 45.22524 1278 PHE C C 1
ATOM 12108 O O . PHE B 1 391 ? 55.44279 13.34263 93.18542 1.000 46.93740 1278 PHE C O 1
ATOM 12125 N N . LEU B 1 392 ? 53.86821 12.57956 94.60962 1.000 43.35400 1279 LEU C N 1
ATOM 12126 C CA . LEU B 1 392 ? 52.76313 13.04621 93.78583 1.000 42.17989 1279 LEU C CA 1
ATOM 12127 C C . LEU B 1 392 ? 51.51360 13.18754 94.64054 1.000 43.25265 1279 LEU C C 1
ATOM 12128 O O . LEU B 1 392 ? 51.43210 12.66033 95.75205 1.000 41.12752 1279 LEU C O 1
ATOM 12144 N N . LEU B 1 393 ? 50.54412 13.91907 94.09979 1.000 44.34879 1280 LEU C N 1
ATOM 12145 C CA . LEU B 1 393 ? 49.17623 13.92247 94.59368 1.000 43.10779 1280 LEU C CA 1
ATOM 12146 C C . LEU B 1 393 ? 48.28254 13.25025 93.56207 1.000 43.86562 1280 LEU C C 1
ATOM 12147 O O . LEU B 1 393 ? 48.40917 13.50570 92.36064 1.000 43.20082 1280 LEU C O 1
ATOM 12163 N N . SER B 1 394 ? 47.38626 12.38936 94.02765 1.000 44.54306 1281 SER C N 1
ATOM 12164 C CA . SER B 1 394 ? 46.33989 11.83259 93.18268 1.000 44.98919 1281 SER C CA 1
ATOM 12165 C C . SER B 1 394 ? 45.05449 12.61224 93.42517 1.000 46.36579 1281 SER C C 1
ATOM 12166 O O . SER B 1 394 ? 44.70512 12.89979 94.57404 1.000 45.54943 1281 SER C O 1
ATOM 12174 N N . VAL B 1 395 ? 44.37052 12.97185 92.34361 1.000 47.39250 1282 VAL C N 1
ATOM 12175 C CA . VAL B 1 395 ? 43.13567 13.74660 92.40068 1.000 46.62867 1282 VAL C CA 1
ATOM 12176 C C . VAL B 1 395 ? 42.07277 12.91501 91.69574 1.000 48.36833 1282 VAL C C 1
ATOM 12177 O O . VAL B 1 395 ? 41.99394 12.90816 90.45990 1.000 49.39460 1282 VAL C O 1
ATOM 12190 N N . CYS B 1 396 ? 41.25531 12.21191 92.47691 1.000 48.86462 1283 CYS C N 1
ATOM 12191 C CA . CYS B 1 396 ? 40.27047 11.27002 91.96653 1.000 51.85971 1283 CYS C CA 1
ATOM 12192 C C . CYS B 1 396 ? 38.87856 11.64511 92.45747 1.000 56.42905 1283 CYS C C 1
ATOM 12193 O O . CYS B 1 396 ? 38.69284 11.98398 93.63116 1.000 55.74587 1283 CYS C O 1
ATOM 12201 N N . ARG B 1 397 ? 37.90273 11.57099 91.55531 1.000 60.41845 1284 ARG C N 1
ATOM 12202 C CA . ARG B 1 397 ? 36.50942 11.79617 91.91668 1.000 65.66023 1284 ARG C CA 1
ATOM 12203 C C . ARG B 1 397 ? 36.11548 10.93510 93.10616 1.000 67.88957 1284 ARG C C 1
ATOM 12204 O O . ARG B 1 397 ? 36.20438 9.70437 93.05346 1.000 69.15304 1284 ARG C O 1
ATOM 12225 N N . ASN B 1 398 ? 35.68997 11.58094 94.17860 1.000 70.77394 1285 ASN C N 1
ATOM 12226 C CA . ASN B 1 398 ? 35.06805 10.84749 95.27024 1.000 76.87989 1285 ASN C CA 1
ATOM 12227 C C . ASN B 1 398 ? 33.65360 10.45810 94.85444 1.000 86.33166 1285 ASN C C 1
ATOM 12228 O O . ASN B 1 398 ? 32.89764 11.31518 94.38504 1.000 83.25373 1285 ASN C O 1
ATOM 12239 N N . PRO B 1 399 ? 33.25440 9.19281 95.00433 1.000 99.16295 1286 PRO C N 1
ATOM 12240 C CA . PRO B 1 399 ? 31.88916 8.82731 94.60325 1.000 109.99309 1286 PRO C CA 1
ATOM 12241 C C . PRO B 1 399 ? 30.84580 9.51673 95.46891 1.000 115.20853 1286 PRO C C 1
ATOM 12242 O O . PRO B 1 399 ? 30.18918 8.89906 96.31327 1.000 117.18083 1286 PRO C O 1
ATOM 12253 N N . GLU B 1 400 ? 30.70029 10.81984 95.24569 1.000 117.70481 1287 GLU C N 1
ATOM 12254 C CA . GLU B 1 400 ? 29.71968 11.65192 95.92714 1.000 124.03730 1287 GLU C CA 1
ATOM 12255 C C . GLU B 1 400 ? 29.28324 12.73739 94.94799 1.000 126.02254 1287 GLU C C 1
ATOM 12256 O O . GLU B 1 400 ? 29.53821 12.64616 93.74352 1.000 126.68160 1287 GLU C O 1
ATOM 12268 N N . GLN B 1 401 ? 28.62776 13.77272 95.46235 1.000 128.25305 1288 GLN C N 1
ATOM 12269 C CA . GLN B 1 401 ? 28.16291 14.85259 94.60591 1.000 128.46327 1288 GLN C CA 1
ATOM 12270 C C . GLN B 1 401 ? 29.27480 15.86993 94.37171 1.000 124.67269 1288 GLN C C 1
ATOM 12271 O O . GLN B 1 401 ? 30.20500 16.00291 95.17007 1.000 117.51492 1288 GLN C O 1
ATOM 12285 N N . GLN B 1 402 ? 29.16335 16.58445 93.25159 1.000 131.26288 1289 GLN C N 1
ATOM 12286 C CA . GLN B 1 402 ? 30.14829 17.58011 92.82267 1.000 134.73243 1289 GLN C CA 1
ATOM 12287 C C . GLN B 1 402 ? 31.37146 16.90686 92.20776 1.000 126.29439 1289 GLN C C 1
ATOM 12288 O O . GLN B 1 402 ? 31.74861 17.20510 91.07365 1.000 122.22561 1289 GLN C O 1
ATOM 12302 N N . VAL B 1 406 ? 28.32231 25.39666 88.25390 1.000 127.65774 1293 VAL C N 1
ATOM 12303 C CA . VAL B 1 406 ? 29.45392 24.51580 88.50780 1.000 120.34141 1293 VAL C CA 1
ATOM 12304 C C . VAL B 1 406 ? 30.31693 24.41379 87.25845 1.000 117.61779 1293 VAL C C 1
ATOM 12305 O O . VAL B 1 406 ? 31.51825 24.68206 87.29755 1.000 118.69137 1293 VAL C O 1
ATOM 12317 N N . VAL B 1 407 ? 29.69746 24.01889 86.15066 1.000 114.10312 1294 VAL C N 1
ATOM 12318 C CA . VAL B 1 407 ? 30.42395 23.77610 84.90809 1.000 106.88450 1294 VAL C CA 1
ATOM 12319 C C . VAL B 1 407 ? 29.62930 24.32219 83.72754 1.000 105.26429 1294 VAL C C 1
ATOM 12320 O O . VAL B 1 407 ? 29.15891 23.54186 82.88700 1.000 101.20868 1294 VAL C O 1
ATOM 12333 N N . PRO B 1 408 ? 29.45216 25.63749 83.61372 1.000 110.04981 1295 PRO C N 1
ATOM 12334 C CA . PRO B 1 408 ? 28.84688 26.18409 82.39545 1.000 117.25299 1295 PRO C CA 1
ATOM 12335 C C . PRO B 1 408 ? 29.66966 25.78961 81.17840 1.000 119.55951 1295 PRO C C 1
ATOM 12336 O O . PRO B 1 408 ? 30.86492 25.50035 81.27203 1.000 116.23260 1295 PRO C O 1
ATOM 12347 N N . SER B 1 409 ? 29.00925 25.77270 80.02352 1.000 126.99838 1296 SER C N 1
ATOM 12348 C CA . SER B 1 409 ? 29.62731 25.25290 78.80935 1.000 130.08441 1296 SER C CA 1
ATOM 12349 C C . SER B 1 409 ? 31.01184 25.84633 78.59674 1.000 134.95448 1296 SER C C 1
ATOM 12350 O O . SER B 1 409 ? 31.16181 27.05717 78.40744 1.000 143.47735 1296 SER C O 1
ATOM 12358 N N . ILE B 1 410 ? 32.02262 24.98073 78.63124 1.000 131.81259 1297 ILE C N 1
ATOM 12359 C CA . ILE B 1 410 ? 33.38893 25.40060 78.35488 1.000 129.83309 1297 ILE C CA 1
ATOM 12360 C C . ILE B 1 410 ? 33.58524 25.53368 76.84860 1.000 123.54072 1297 ILE C C 1
ATOM 12361 O O . ILE B 1 410 ? 32.85722 24.94880 76.04236 1.000 129.39356 1297 ILE C O 1
ATOM 12377 N N . GLY B 1 411 ? 34.58632 26.32035 76.46631 1.000 109.86258 1298 GLY C N 1
ATOM 12378 C CA . GLY B 1 411 ? 34.95379 26.42255 75.07055 1.000 98.50562 1298 GLY C CA 1
ATOM 12379 C C . GLY B 1 411 ? 35.84052 25.26535 74.66795 1.000 85.99956 1298 GLY C C 1
ATOM 12380 O O . GLY B 1 411 ? 37.03394 25.24827 74.98130 1.000 83.15400 1298 GLY C O 1
ATOM 12384 N N . THR B 1 412 ? 35.26293 24.28297 73.97681 1.000 78.88087 1299 THR C N 1
ATOM 12385 C CA . THR B 1 412 ? 36.02802 23.10127 73.59828 1.000 71.28641 1299 THR C CA 1
ATOM 12386 C C . THR B 1 412 ? 36.84856 23.34919 72.33826 1.000 67.97030 1299 THR C C 1
ATOM 12387 O O . THR B 1 412 ? 38.02397 22.97395 72.27789 1.000 61.55807 1299 THR C O 1
ATOM 12398 N N . SER B 1 413 ? 36.25215 23.98651 71.32869 1.000 76.17350 1300 SER C N 1
ATOM 12399 C CA . SER B 1 413 ? 36.99463 24.29074 70.11105 1.000 81.58237 1300 SER C CA 1
ATOM 12400 C C . SER B 1 413 ? 38.00760 25.40508 70.33814 1.000 85.05222 1300 SER C C 1
ATOM 12401 O O . SER B 1 413 ? 39.05934 25.42577 69.68932 1.000 81.34518 1300 SER C O 1
ATOM 12409 N N . ASP B 1 414 ? 37.71490 26.33301 71.25176 1.000 92.68884 1301 ASP C N 1
ATOM 12410 C CA . ASP B 1 414 ? 38.63642 27.43492 71.50793 1.000 98.26719 1301 ASP C CA 1
ATOM 12411 C C . ASP B 1 414 ? 39.94971 26.92532 72.08855 1.000 86.51835 1301 ASP C C 1
ATOM 12412 O O . ASP B 1 414 ? 41.03385 27.31627 71.64080 1.000 83.97149 1301 ASP C O 1
ATOM 12421 N N . VAL B 1 415 ? 39.87222 26.04511 73.08900 1.000 78.97974 1302 VAL C N 1
ATOM 12422 C CA . VAL B 1 415 ? 41.08739 25.53620 73.71709 1.000 70.49764 1302 VAL C CA 1
ATOM 12423 C C . VAL B 1 415 ? 41.83251 24.60621 72.76734 1.000 65.16224 1302 VAL C C 1
ATOM 12424 O O . VAL B 1 415 ? 43.06883 24.59690 72.73142 1.000 62.83803 1302 VAL C O 1
ATOM 12437 N N . TYR B 1 416 ? 41.09922 23.80018 71.99469 1.000 64.43157 1303 TYR C N 1
ATOM 12438 C CA . TYR B 1 416 ? 41.74929 22.90827 71.03982 1.000 62.89500 1303 TYR C CA 1
ATOM 12439 C C . TYR B 1 416 ? 42.60942 23.69358 70.05924 1.000 65.65387 1303 TYR C C 1
ATOM 12440 O O . TYR B 1 416 ? 43.72238 23.27304 69.72309 1.000 63.05179 1303 TYR C O 1
ATOM 12458 N N . CYS B 1 417 ? 42.11327 24.84297 69.59445 1.000 71.80134 1304 CYS C N 1
ATOM 12459 C CA . CYS B 1 417 ? 42.89700 25.66356 68.67748 1.000 77.32220 1304 CYS C CA 1
ATOM 12460 C C . CYS B 1 417 ? 44.15666 26.18933 69.35232 1.000 77.28036 1304 CYS C C 1
ATOM 12461 O O . CYS B 1 417 ? 45.20833 26.30630 68.71265 1.000 76.58071 1304 CYS C O 1
ATOM 12469 N N . LYS B 1 418 ? 44.07184 26.51688 70.64393 1.000 77.70084 1305 LYS C N 1
ATOM 12470 C CA . LYS B 1 418 ? 45.27375 26.88445 71.38485 1.000 78.93320 1305 LYS C CA 1
ATOM 12471 C C . LYS B 1 418 ? 46.28820 25.74929 71.35097 1.000 72.35517 1305 LYS C C 1
ATOM 12472 O O . LYS B 1 418 ? 47.47405 25.96244 71.07242 1.000 71.42021 1305 LYS C O 1
ATOM 12491 N N . MET B 1 419 ? 45.82907 24.52621 71.62457 1.000 67.26968 1306 MET C N 1
ATOM 12492 C CA . MET B 1 419 ? 46.72524 23.37662 71.63691 1.000 62.87258 1306 MET C CA 1
ATOM 12493 C C . MET B 1 419 ? 47.35021 23.14012 70.26951 1.000 62.67167 1306 MET C C 1
ATOM 12494 O O . MET B 1 419 ? 48.50893 22.71994 70.18363 1.000 60.25162 1306 MET C O 1
ATOM 12508 N N . CYS B 1 420 ? 46.60640 23.40706 69.19316 1.000 66.46489 1307 CYS C N 1
ATOM 12509 C CA . CYS B 1 420 ? 47.14485 23.20246 67.85229 1.000 68.93118 1307 CYS C CA 1
ATOM 12510 C C . CYS B 1 420 ? 48.20671 24.24151 67.51367 1.000 70.71133 1307 CYS C C 1
ATOM 12511 O O . CYS B 1 420 ? 49.19495 23.92971 66.83780 1.000 71.14371 1307 CYS C O 1
ATOM 12519 N N . ASP B 1 421 ? 48.02330 25.47959 67.96779 1.000 71.43004 1308 ASP C N 1
ATOM 12520 C CA . ASP B 1 421 ? 48.92958 26.56093 67.60792 1.000 74.53936 1308 ASP C CA 1
ATOM 12521 C C . ASP B 1 421 ? 50.09115 26.72106 68.57855 1.000 69.81672 1308 ASP C C 1
ATOM 12522 O O . ASP B 1 421 ? 51.06632 27.40417 68.24571 1.000 72.12110 1308 ASP C O 1
ATOM 12531 N N . LEU B 1 422 ? 50.01612 26.11314 69.75735 1.000 65.02774 1309 LEU C N 1
ATOM 12532 C CA . LEU B 1 422 ? 51.09145 26.22811 70.72975 1.000 64.10131 1309 LEU C CA 1
ATOM 12533 C C . LEU B 1 422 ? 52.34038 25.49469 70.25414 1.000 62.87984 1309 LEU C C 1
ATOM 12534 O O . LEU B 1 422 ? 52.26654 24.47002 69.57292 1.000 59.04913 1309 LEU C O 1
ATOM 12550 N N . ASN B 1 423 ? 53.49760 26.02394 70.63849 1.000 66.73171 1310 ASN C N 1
ATOM 12551 C CA . ASN B 1 423 ? 54.77574 25.36360 70.41503 1.000 71.85964 1310 ASN C CA 1
ATOM 12552 C C . ASN B 1 423 ? 55.17973 24.60715 71.67334 1.000 67.59780 1310 ASN C C 1
ATOM 12553 O O . ASN B 1 423 ? 55.18516 25.17524 72.77044 1.000 67.11890 1310 ASN C O 1
ATOM 12564 N N . PHE B 1 424 ? 55.51034 23.32894 71.51018 1.000 65.41031 1311 PHE C N 1
ATOM 12565 C CA . PHE B 1 424 ? 55.95659 22.47397 72.60138 1.000 63.25624 1311 PHE C CA 1
ATOM 12566 C C . PHE B 1 424 ? 57.38101 22.01914 72.32070 1.000 63.19142 1311 PHE C C 1
ATOM 12567 O O . PHE B 1 424 ? 57.66891 21.51387 71.23027 1.000 63.23203 1311 PHE C O 1
ATOM 12584 N N . ASP B 1 425 ? 58.26711 22.19439 73.29750 1.000 62.70434 1312 ASP C N 1
ATOM 12585 C CA . ASP B 1 425 ? 59.64567 21.75775 73.13228 1.000 65.47628 1312 ASP C CA 1
ATOM 12586 C C . ASP B 1 425 ? 59.74406 20.24536 73.29479 1.000 61.45541 1312 ASP C C 1
ATOM 12587 O O . ASP B 1 425 ? 58.95801 19.62170 74.01339 1.000 56.33340 1312 ASP C O 1
ATOM 12596 N N . GLY B 1 426 ? 60.72136 19.65458 72.60542 1.000 64.96809 1313 GLY C N 1
ATOM 12597 C CA . GLY B 1 426 ? 60.87255 18.20971 72.65577 1.000 66.54442 1313 GLY C CA 1
ATOM 12598 C C . GLY B 1 426 ? 61.09391 17.69204 74.06421 1.000 66.48192 1313 GLY C C 1
ATOM 12599 O O . GLY B 1 426 ? 60.56065 16.64632 74.44286 1.000 63.78597 1313 GLY C O 1
ATOM 12603 N N . GLU B 1 427 ? 61.88247 18.41730 74.86051 1.000 70.79554 1314 GLU C N 1
ATOM 12604 C CA . GLU B 1 427 ? 62.17066 17.96999 76.21935 1.000 74.87492 1314 GLU C CA 1
ATOM 12605 C C . GLU B 1 427 ? 60.88867 17.77974 77.01992 1.000 67.59492 1314 GLU C C 1
ATOM 12606 O O . GLU B 1 427 ? 60.72833 16.77463 77.72301 1.000 65.20892 1314 GLU C O 1
ATOM 12618 N N . LEU B 1 428 ? 59.96062 18.73375 76.92368 1.000 64.16993 1315 LEU C N 1
ATOM 12619 C CA . LEU B 1 428 ? 58.70931 18.62153 77.66486 1.000 58.96458 1315 LEU C CA 1
ATOM 12620 C C . LEU B 1 428 ? 57.88822 17.43061 77.18576 1.000 57.73246 1315 LEU C C 1
ATOM 12621 O O . LEU B 1 428 ? 57.31469 16.69489 77.99826 1.000 56.77095 1315 LEU C O 1
ATOM 12637 N N . LEU B 1 429 ? 57.81223 17.22919 75.86831 1.000 57.04895 1316 LEU C N 1
ATOM 12638 C CA . LEU B 1 429 ? 57.05282 16.10253 75.33662 1.000 56.10460 1316 LEU C CA 1
ATOM 12639 C C . LEU B 1 429 ? 57.67250 14.77670 75.75845 1.000 54.76404 1316 LEU C C 1
ATOM 12640 O O . LEU B 1 429 ? 56.96002 13.83730 76.12873 1.000 53.08252 1316 LEU C O 1
ATOM 12656 N N . LEU B 1 430 ? 59.00024 14.67754 75.70343 1.000 57.59630 1317 LEU C N 1
ATOM 12657 C CA . LEU B 1 430 ? 59.65547 13.43786 76.10445 1.000 58.55394 1317 LEU C CA 1
ATOM 12658 C C . LEU B 1 430 ? 59.55955 13.23444 77.60970 1.000 57.79564 1317 LEU C C 1
ATOM 12659 O O . LEU B 1 430 ? 59.40679 12.10170 78.08034 1.000 57.09071 1317 LEU C O 1
ATOM 12675 N N . GLU B 1 431 ? 59.64324 14.32042 78.37943 1.000 60.11189 1318 GLU C N 1
ATOM 12676 C CA . GLU B 1 431 ? 59.47349 14.21364 79.82349 1.000 64.62249 1318 GLU C CA 1
ATOM 12677 C C . GLU B 1 431 ? 58.10906 13.63087 80.16907 1.000 58.33785 1318 GLU C C 1
ATOM 12678 O O . GLU B 1 431 ? 57.99956 12.75944 81.03967 1.000 55.79560 1318 GLU C O 1
ATOM 12690 N N . TYR B 1 432 ? 57.05584 14.09159 79.48907 1.000 55.83717 1319 TYR C N 1
ATOM 12691 C CA . TYR B 1 432 ? 55.72750 13.53924 79.73164 1.000 53.69644 1319 TYR C CA 1
ATOM 12692 C C . TYR B 1 432 ? 55.64300 12.08856 79.27793 1.000 53.40112 1319 TYR C C 1
ATOM 12693 O O . TYR B 1 432 ? 55.01801 11.25830 79.94954 1.000 53.06087 1319 TYR C O 1
ATOM 12711 N N . LYS B 1 433 ? 56.25557 11.76720 78.13572 1.000 55.19985 1320 LYS C N 1
ATOM 12712 C CA . LYS B 1 433 ? 56.30663 10.37894 77.69152 1.000 60.34229 1320 LYS C CA 1
ATOM 12713 C C . LYS B 1 433 ? 56.95931 9.49712 78.74529 1.000 53.31740 1320 LYS C C 1
ATOM 12714 O O . LYS B 1 433 ? 56.50001 8.37853 79.00424 1.000 50.88829 1320 LYS C O 1
ATOM 12733 N N . ARG B 1 434 ? 58.03601 9.98616 79.36205 1.000 51.91347 1321 ARG C N 1
ATOM 12734 C CA . ARG B 1 434 ? 58.70353 9.22221 80.40880 1.000 58.46799 1321 ARG C CA 1
ATOM 12735 C C . ARG B 1 434 ? 57.80447 9.06147 81.62911 1.000 55.01490 1321 ARG C C 1
ATOM 12736 O O . ARG B 1 434 ? 57.74952 7.98178 82.22876 1.000 55.35346 1321 ARG C O 1
ATOM 12757 N N . LEU B 1 435 ? 57.08390 10.11990 82.00488 1.000 52.49701 1322 LEU C N 1
ATOM 12758 C CA . LEU B 1 435 ? 56.26120 10.06752 83.21108 1.000 52.58607 1322 LEU C CA 1
ATOM 12759 C C . LEU B 1 435 ? 55.08091 9.12015 83.03612 1.000 53.11727 1322 LEU C C 1
ATOM 12760 O O . LEU B 1 435 ? 54.80322 8.29151 83.91087 1.000 53.68136 1322 LEU C O 1
ATOM 12776 N N . TYR B 1 436 ? 54.36754 9.23129 81.91340 1.000 53.25059 1323 TYR C N 1
ATOM 12777 C CA . TYR B 1 436 ? 53.23612 8.34142 81.67672 1.000 51.78427 1323 TYR C CA 1
ATOM 12778 C C . TYR B 1 436 ? 53.66775 6.88128 81.71320 1.000 53.85602 1323 TYR C C 1
ATOM 12779 O O . TYR B 1 436 ? 52.96966 6.03479 82.28156 1.000 54.13960 1323 TYR C O 1
ATOM 12797 N N . ALA B 1 437 ? 54.81755 6.56388 81.11495 1.000 56.57495 1324 ALA C N 1
ATOM 12798 C CA . ALA B 1 437 ? 55.33064 5.20136 81.20377 1.000 59.34986 1324 ALA C CA 1
ATOM 12799 C C . ALA B 1 437 ? 55.60211 4.81632 82.65223 1.000 60.37968 1324 ALA C C 1
ATOM 12800 O O . ALA B 1 437 ? 55.28208 3.70030 83.07827 1.000 61.35305 1324 ALA C O 1
ATOM 12807 N N . LEU B 1 438 ? 56.18476 5.73414 83.42739 1.000 61.52778 1325 LEU C N 1
ATOM 12808 C CA . LEU B 1 438 ? 56.50157 5.43704 84.82046 1.000 64.41251 1325 LEU C CA 1
ATOM 12809 C C . LEU B 1 438 ? 55.24232 5.16474 85.63460 1.000 63.19142 1325 LEU C C 1
ATOM 12810 O O . LEU B 1 438 ? 55.23752 4.28752 86.50581 1.000 63.56961 1325 LEU C O 1
ATOM 12826 N N . PHE B 1 439 ? 54.16739 5.90653 85.37287 1.000 61.12454 1326 PHE C N 1
ATOM 12827 C CA . PHE B 1 439 ? 52.95873 5.83635 86.18278 1.000 59.55416 1326 PHE C CA 1
ATOM 12828 C C . PHE B 1 439 ? 51.86215 4.98780 85.55184 1.000 59.49061 1326 PHE C C 1
ATOM 12829 O O . PHE B 1 439 ? 50.72076 5.02292 86.02332 1.000 60.76333 1326 PHE C O 1
ATOM 12846 N N . ASP B 1 440 ? 52.17976 4.21561 84.50939 1.000 58.83095 1327 ASP C N 1
ATOM 12847 C CA . ASP B 1 440 ? 51.19023 3.29956 83.95310 1.000 59.68267 1327 ASP C CA 1
ATOM 12848 C C . ASP B 1 440 ? 50.83922 2.19137 84.93596 1.000 59.87902 1327 ASP C C 1
ATOM 12849 O O . ASP B 1 440 ? 49.71336 1.68146 84.91587 1.000 60.58383 1327 ASP C O 1
ATOM 12858 N N . ASP B 1 441 ? 51.77946 1.80637 85.79503 1.000 61.16959 1328 ASP C N 1
ATOM 12859 C CA . ASP B 1 441 ? 51.55621 0.75225 86.77408 1.000 65.45868 1328 ASP C CA 1
ATOM 12860 C C . ASP B 1 441 ? 51.07226 1.27972 88.11854 1.000 60.51624 1328 ASP C C 1
ATOM 12861 O O . ASP B 1 441 ? 50.77942 0.47711 89.00955 1.000 60.49904 1328 ASP C O 1
ATOM 12870 N N . PHE B 1 442 ? 50.98724 2.59632 88.28924 1.000 57.27328 1329 PHE C N 1
ATOM 12871 C CA . PHE B 1 442 ? 50.49811 3.17473 89.53267 1.000 56.36068 1329 PHE C CA 1
ATOM 12872 C C . PHE B 1 442 ? 48.97612 3.12076 89.58026 1.000 58.78631 1329 PHE C C 1
ATOM 12873 O O . PHE B 1 442 ? 48.30154 3.28980 88.56006 1.000 60.06874 1329 PHE C O 1
ATOM 12890 N N . VAL B 1 443 ? 48.43592 2.88060 90.77694 1.000 58.67319 1330 VAL C N 1
ATOM 12891 C CA . VAL B 1 443 ? 47.00143 2.75403 90.98347 1.000 58.07905 1330 VAL C CA 1
ATOM 12892 C C . VAL B 1 443 ? 46.61416 3.58089 92.20343 1.000 56.57360 1330 VAL C C 1
ATOM 12893 O O . VAL B 1 443 ? 47.04503 3.27256 93.31818 1.000 56.68305 1330 VAL C O 1
ATOM 12906 N N . PRO B 1 444 ? 45.80723 4.62889 92.05730 1.000 57.57736 1331 PRO C N 1
ATOM 12907 C CA . PRO B 1 444 ? 45.45499 5.45973 93.21201 1.000 55.57397 1331 PRO C CA 1
ATOM 12908 C C . PRO B 1 444 ? 44.32821 4.83501 94.01368 1.000 57.29733 1331 PRO C C 1
ATOM 12909 O O . PRO B 1 444 ? 43.73171 3.83417 93.59010 1.000 56.66889 1331 PRO C O 1
ATOM 12920 N N . PRO B 1 445 ? 43.99841 5.39783 95.17274 1.000 59.04880 1332 PRO C N 1
ATOM 12921 C CA . PRO B 1 445 ? 42.95117 4.80233 96.00715 1.000 62.77169 1332 PRO C CA 1
ATOM 12922 C C . PRO B 1 445 ? 41.57355 5.00033 95.39473 1.000 62.97577 1332 PRO C C 1
ATOM 12923 O O . PRO B 1 445 ? 41.33808 5.90959 94.59592 1.000 62.75806 1332 PRO C O 1
ATOM 12934 N N . ARG B 1 446 ? 40.65395 4.12429 95.78448 1.000 65.63670 1333 ARG C N 1
ATOM 12935 C CA . ARG B 1 446 ? 39.27195 4.22969 95.33257 1.000 69.11842 1333 ARG C CA 1
ATOM 12936 C C . ARG B 1 446 ? 38.67863 5.57506 95.74362 1.000 67.11709 1333 ARG C C 1
ATOM 12937 O O . ARG B 1 446 ? 38.92249 6.06127 96.84818 1.000 64.40500 1333 ARG C O 1
#

Sequence (821 aa):
GSHMLEMGDNLLQRIRLVVPSALQCCDGDLPIFDPQRPPARCVFQFNGEDNVSEAFPVEYIMRLMANWAQVDCDPYIKIQNTGVSVLFQGFFFRPTNAPVAEVSIDSNNVILSSTLSTGINLSALESIKRGGGIDRRPLQALMWVNCFVRMPYVQLSFRFMGPEDPSRTIKLMARATDAYMSVYRHYFNYIARSPPEELATVRGLIVPIIKTTPVTLPFNLGQTVADNCLSLSGMGYHLGLGGYCPTCTATDRAALILAYVQQLNNIYEYRVFLASILALSDRASAEPLLSSVLAQPELFFMYHIMREGGMRDIRVLFYRDGDAGGFMMYVIFPGKSVHLHYRLIDHIQAACRGYKIVAHVWQTTFLLSVCRNTVVPSIGTSDVYCKMCDLNFDGELLLEYKRLYALFDDFVPPRGDNLLQRIRLVVPSALQCCDPQRPPARCVFQFNGEDNVSEAFPVEYIMRLMANWAYIKIQNTGVSVLFQGFFFRPTNAPVAEVSIDSNNVILSSTLSTGINLSALESIKRGGGIDRRPLQALMWVNCFVRMPYVQLSFRFMGPEDPSRTIKLMARATDAYMYRHYFNYIARSPPEELATVRGLIVPIIKTTPVTLPFNLGQTVADNCLSLSGMGYHLGLGGYCPTCTASGEPRLCRTDRAALILAYVQQLNNIYEYRVFLASILALSDRANASAEPLLSSVLAQPELFFMYHIMREGGMRDIRVLFYRDGDAGGFMMYVIFPGKSVHLHYRLIDHIQAACRGYKIVAHVWQTTFLLSVCRNPEQQVVPSIGTSDVYCKMCDLNFDGELLLEYKRLYALFDDFVPPR

Nearest PDB structures (foldseek):
  7pab-assembly1_A  TM=1.002E+00  e=3.428E-84  Human alphaherpesvirus 3
  4z3u-assembly2_C  TM=9.698E-01  e=7.087E-21  Suid alphaherpesvirus 1
  5fki-assembly1_1B  TM=9.667E-01  e=6.718E-21  Suid alphaherpesvirus 1
  8g6d-assembly1_G  TM=9.729E-01  e=1.855E-20  Human alphaherpesvirus 1 strain 17
  4z3u-assembly1_A  TM=9.655E-01  e=1.855E-20  Suid alphaherpesvirus 1